Protein 6QP9 (pdb70)

Radius of gyration: 34.08 Å; Cα contacts (8 Å, |Δi|>4): 2367; chains: 2; bounding box: 97×100×78 Å

Organism: Drosophila melanogaster (NCBI:txid7227)

Solvent-accessible surface area: 50164 Å² total; per-residue (Å²): 112,40,121,76,52,36,117,47,95,38,24,174,38,19,36,14,13,37,18,56,55,58,150,134,51,55,27,6,34,8,2,1,25,26,18,3,8,44,3,14,27,122,83,15,77,56,113,99,115,27,69,55,102,17,59,128,105,11,44,135,166,18,118,87,181,68,195,27,160,122,26,11,52,0,15,4,32,3,8,13,88,40,103,94,59,121,51,39,6,0,0,1,5,5,38,114,8,66,4,7,18,31,95,142,77,105,110,52,67,141,74,0,89,5,12,0,1,22,52,37,128,79,14,29,24,26,17,78,23,114,92,14,31,0,0,0,0,16,20,45,119,90,17,81,8,15,2,6,58,6,96,110,4,52,12,55,102,137,26,55,71,8,8,48,61,12,25,4,33,4,4,76,42,70,60,85,27,0,18,4,10,2,20,2,24,4,48,55,44,81,140,45,25,122,13,26,28,1,11,0,3,37,4,4,9,118,5,118,1,4,33,150,216,45,171,86,53,15,14,12,14,0,6,0,45,4,33,1,7,58,63,59,141,99,43,20,83,6,23,25,0,48,5,13,10,52,61,16,125,10,176,172,56,106,123,77,36,66,14,14,7,3,0,1,4,6,19,94,54,22,19,35,0,0,0,0,0,0,2,7,32,66,44,4,42,96,7,10,146,28,50,10,54,48,36,73,44,162,134,64,83,144,105,90,11,68,117,94,90,44,30,135,34,149,34,5,41,61,81,154,59,10,103,80,28,61,50,107,11,4,111,29,6,63,58,20,7,13,5,60,116,39,0,62,12,69,73,56,40,3,6,3,48,61,44,57,31,127,23,50,1,18,36,11,7,10,10,49,48,46,106,15,52,51,57,131,59,79,12,1,1,0,0,0,0,58,38,0,39,9,1,20,0,6,19,14,112,35,98,81,128,73,52,117,18,47,48,22,62,12,50,55,74,30,36,19,85,149,94,52,28,0,80,33,5,53,9,13,129,143,81,34,28,3,4,0,0,2,26,34,37,10,7,3,12,38,9,14,40,7,70,107,52,162,110,126,55,37,46,36,14,26,72,33,54,3,18,24,3,0,68,23,145,170,32,54,133,24,50,16,17,82,83,52,205,95,146,129,168,80,187,39,64,22,26,42,64,89,75,73,184,62,53,37,148,111,38,126,77,59,28,150,37,99,40,29,167,37,18,38,16,16,35,17,47,65,47,158,135,53,50,20,4,26,5,0,1,21,39,16,11,4,50,2,20,35,129,85,11,82,55,100,105,114,31,71,66,101,21,61,135,83,6,44,139,170,19,127,78,188,68,178,32,160,113,25,12,50,0,15,4,37,4,5,14,74,43,111,95,57,124,48,43,10,0,0,3,10,5,36,117,8,57,5,4,25,26,99,146,86,93,118,55,67,145,90,0,98,8,15,0,0,26,45,43,119,71,13,30,24,27,19,77,22,115,87,17,30,0,0,0,0,14,22,44,122,91,17,81,7,17,4,2,60,6,97,105,5,58,13,53,101,135,27,58,82,9,8,46,62,12,28,3,34,4,5,73,44,77,60,82,29,0,20,3,10,1,22,2,23,3,47,50,42,73,137,49,26,120,12,30,28,3,13,0,1,34,2,2,12,124,6,123,2,4,32,146,215,25,171,87,54,10,12,10,10,1,6,0,45,5,35,2,6,59,61,64,145,96,41,20,83,8,23,25,0,46,5,12,10,51,60,16,124,9,169,180,55,103,110,82,36,64,11,14,8,2,0,1,5,5,21,96,54,21,22,31,0,0,0,0,0,0,3,8,34,58,43,5,39,102,7,8,139,28,47,10,54,46,49,70,43,178,131,60,86,133,104,88,11,72,114,96,92,43,33,128,40,132,28,6,40,60,73,162,53,8,105,81,34,59,47,106,14,4,108,29,5,66,68,25,9,14,6,57,117,41,0,66,10,76,70,56,36,2,5,3,52,63,46,57,29,124,21,56,1,16,38,10,7,10,11,49,44,50,106,15,52,52,57,131,62,77,18,1,2,2,0,0,0,55,45,0,39,14,2,16,0,6,20,12,120,40,110,102,123,65,64,125,13,56,44,19,61,13,47,59,75,34,36,22,82,145,84,47,26,0,85,36,5,44,10,18,163,129,39,30,4,4,0,0,3,28,29,37,10,19,2,10,42,12,14,39,7,76,107,54,175,103,125,59,37,47,42,23,36,67,29,60,1,19,22,6,4,72,20,145,170,36,66,133,21,48,20,16,80,82,56,207,93,148,127,168,78,190,41,68,23,28,35,68,83,74,74,185,61,55,36,144

Sequence (1009 aa):
GPEDVLKFVGNESVVDHFKLVTKDGNSLLIGARNTVFNLSIHDLVEQQRLVWTSPEDDTKMCLVKGKDEEACQNYIRIMVVPSPGRLFVCGTNSFRPMCNTYNYTLEATKNGQAVCPYDPRHNSTSVLADNELYSGTVADFSGSDPIIYREPLQTEQYDSLSLNAPNFVSSFTQGDFVYFFFRETAVEFINCGKAIYSRVARVCKWDKGGPHRFRNRWTSFLKSRLNCSIPGDYPFYFNEIQSASNLVEGQYGSMSSKLIYGVFNTPSNSIPGSAVCAFALQDIADTFEGQFKEQTGINSNWLPVNNAKVPDPRPGSCHNDSRALPDPTLNFIKTHSLMDENVPAFFSQPILVRTSTIYRFTQIAVDAQIKTPGGKTYDVIFVGTDHGKIIKSVNAESADSADKVTSVVIEEIDVLTKSEPIRNLEIVRDDGKLIIVTDSQVVAIQLHRCHNDKITSCSECVALQDPYCAWDKIAGKCRSHGAPRWLEENYFYQNVATGQHAACPGPEDVLKFVGNESVVDHFKLVTKDGNSLLIGARNTVFNLSIHDLVEQQRLVWTSPEDDTKMCLVKGKDEEACQNYIRIMVVPSPGRLFVCGTNSFRPMCNTYNYTLEATKNGQAVCPYDPRHNSTSVLADNELYSGTVADFSGSDPIIYREPLQTEQYDSLSLNAPNFVSSFTQGDFVYFFFRETAVEFINCGKAIYSRVARVCKWDKGGPHRFRNRWTSFLKSRLNCSIPGDYPFYFNEIQSASNLVEGQYGSMSSKLIYGVFNTPSNSIPGSAVCAFALQDIADTFEGQFKEQTGINSNWLPVNNAKVPDPRPGSCHNDSRALPDPTLNFIKTHSLMDENVPAFFSQPILVRTSTIYRFTQIAVDAQIKTPGGKTYDVIFVGTDHGKIIKSVNAESADSADKVTSVVIEEIDVLTKSEPIR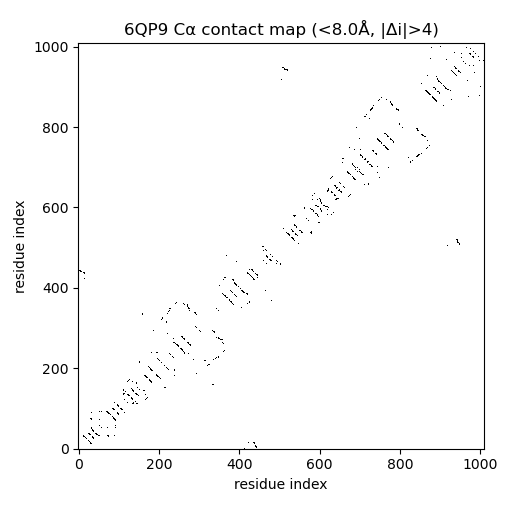NLEIVRDGKLIIVTDSQVVAIQLHRCHNDKITSCSECVALQDPYCAWDKIAGKCRSHGAPRWLEENYFYQNVATGQHAACP

Secondary structure (DSSP, 8-state):
----SEEE---SS-----EEEETTTTEEEEE-BSEEEEE-TTT--EEEEEE----HHHHHH---SSS-SSSSS-BEEEEE--TT---EEEE-TTT--EEEE------EEEE-TTTS-SS-SS--EEEE-SS-EEEEEE-SSS---EEEEBTTB---TT-TTT-SS----EEEESSSEEEEEEEEE-HHHHTT---EEEEEEEEES-----STTTTSS-SS-EEEEB--EE-SSS-EE--EEEEE---EE-SSTTS--EEEEEEEE--SSS---EEEEEEEHHHHHHHHHSPBPP---SSS--PSP-TTSS-SSPSS---S-STTS-STTHHHHTTT-BBSSPBPPGGGS-SEEE-SSS--EEEEEEE-----TTS----EEEEEETT-B-EEEEEE----TT---EEEE----B-S-SSSPEEEEEE----S-EEEEESS-EEEE-S--SSS---S-THHHHHHT-TT-EE-SSS--EE-SSS---SS-------SSS----S--/----SB-----SSS---EEEEETTTTEEEEE-BS-EEEE-TTT--EEEEE-----HHHHHH---TTT-SSSSS-BEEEEE--TT---EEEE-TTT--EEEE------EEEE-TTTS-SSSSS--EEEE-SS-EEEEEE-SSS---EEEEBTTB---TT-TTT-SS----EEEE-SSEEEEEEEEE-HHHHHH---EEEEEEEEES-----SSS-SSS-SS-EEEEB--EE-SSS-EE--EEEEE---B--SSTTS---EEEEEEE--SSS---EEEEEEEHHHHHHHHHSPBPP---SSS--PPP-TTTS-SSPSS---S-STTS-STTHHHHTTT-BBSSPBPPGGGS-SEEE-SSS--B---EEE-----TTS----EEEE-BTT-B-EEEEEE----SS---EEEEEE--B-S-SSSPEEEEEE-----EEEEESS-EEEE-S--SSS---S-HHHHHHH--TT-EE-SSS--EE-SSS---SS-------SSS----S--

Structure (mmCIF, N/CA/C/O backbone):
data_6QP9
#
_entry.id   6QP9
#
_cell.length_a   99.476
_cell.length_b   99.476
_cell.length_c   150.131
_cell.angle_alpha   90.00
_cell.angle_beta   90.00
_cell.angle_gamma   120.00
#
_symmetry.space_group_name_H-M   'P 32'
#
loop_
_entity.id
_entity.type
_entity.pdbx_description
1 polymer Semaphorin-1A
2 branched 2-acetamido-2-deoxy-beta-D-glucopyranose-(1-4)-2-acetamido-2-deoxy-beta-D-glucopyranose
3 non-polymer 2-acetamido-2-deoxy-beta-D-glucopyranose
#
loop_
_atom_site.group_PDB
_atom_site.id
_atom_site.type_symbol
_atom_site.label_atom_id
_atom_site.label_alt_id
_atom_site.label_comp_id
_atom_site.label_asym_id
_atom_site.label_entity_id
_atom_site.label_seq_id
_atom_site.pdbx_PDB_ins_code
_atom_site.Cartn_x
_atom_site.Cartn_y
_atom_site.Cartn_z
_atom_site.occupancy
_atom_site.B_iso_or_equiv
_atom_site.auth_seq_id
_atom_site.auth_comp_id
_atom_site.auth_asym_id
_atom_site.auth_atom_id
_atom_site.pdbx_PDB_model_num
ATOM 1 N N . GLY A 1 5 ? 137.438 -7.576 -16.006 1.00 119.88 80 GLY A N 1
ATOM 2 C CA . GLY A 1 5 ? 136.992 -6.482 -16.848 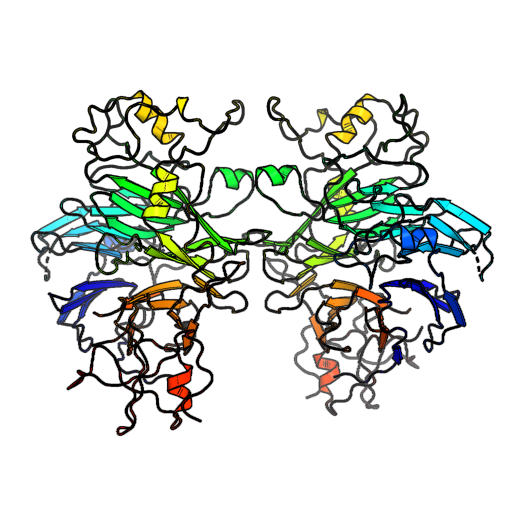1.00 116.96 80 GLY A CA 1
ATOM 3 C C . GLY A 1 5 ? 138.083 -5.474 -17.148 1.00 121.65 80 GLY A C 1
ATOM 4 O O . GLY A 1 5 ? 139.181 -5.847 -17.561 1.00 127.87 80 GLY A O 1
ATOM 5 N N . PRO A 1 6 ? 137.787 -4.193 -16.945 1.00 101.92 81 PRO A N 1
ATOM 6 C CA . PRO A 1 6 ? 138.768 -3.144 -17.222 1.00 104.19 81 PRO A CA 1
ATOM 7 C C . PRO A 1 6 ? 139.595 -2.794 -15.996 1.00 106.03 81 PRO A C 1
ATOM 8 O O . PRO A 1 6 ? 139.126 -2.828 -14.857 1.00 104.59 81 PRO A O 1
ATOM 12 N N . GLU A 1 7 ? 140.857 -2.458 -16.249 1.00 116.08 82 GLU A N 1
ATOM 13 C CA . GLU A 1 7 ? 141.740 -2.046 -15.168 1.00 120.24 82 GLU A CA 1
ATOM 14 C C . GLU A 1 7 ? 141.284 -0.703 -14.609 1.00 117.00 82 GLU A C 1
ATOM 15 O O . GLU A 1 7 ? 140.928 0.213 -15.356 1.00 115.09 82 GLU A O 1
ATOM 21 N N . ASP A 1 8 ? 141.295 -0.591 -13.283 1.00 130.33 83 ASP A N 1
ATOM 22 C CA . ASP A 1 8 ? 140.866 0.628 -12.601 1.00 127.62 83 ASP A CA 1
ATOM 23 C C . ASP A 1 8 ? 141.956 1.682 -12.748 1.00 133.50 83 ASP A C 1
ATOM 24 O O . ASP A 1 8 ? 142.977 1.639 -12.057 1.00 139.10 83 ASP A O 1
ATOM 29 N N . VAL A 1 9 ? 141.752 2.630 -13.666 1.00 131.38 84 VAL A N 1
ATOM 30 C CA . VAL A 1 9 ? 142.720 3.710 -13.830 1.00 136.99 84 VAL A CA 1
ATOM 31 C C . VAL A 1 9 ? 142.750 4.581 -12.580 1.00 137.13 84 VAL A C 1
ATOM 32 O O . VAL A 1 9 ? 143.810 4.801 -11.981 1.00 143.13 84 VAL A O 1
ATOM 36 N N . LEU A 1 10 ? 141.589 5.086 -12.167 1.00 111.12 85 LEU A N 1
ATOM 37 C CA . LEU A 1 10 ? 141.441 5.790 -10.900 1.00 110.55 85 LEU A CA 1
ATOM 38 C C . LEU A 1 10 ? 140.195 5.272 -10.201 1.00 103.72 85 LEU A C 1
ATOM 39 O O . LEU A 1 10 ? 139.111 5.272 -10.790 1.00 98.17 85 LEU A O 1
ATOM 44 N N . LYS A 1 11 ? 140.343 4.840 -8.953 1.00 104.13 86 LYS A N 1
ATOM 45 C CA . LYS A 1 11 ? 139.205 4.470 -8.128 1.00 98.31 86 LYS A CA 1
ATOM 46 C C . LYS A 1 11 ? 139.230 5.336 -6.876 1.00 99.15 86 LYS A C 1
ATOM 47 O O . LYS A 1 11 ? 140.299 5.716 -6.387 1.00 104.98 86 LYS A O 1
ATOM 53 N N . PHE A 1 12 ? 138.045 5.658 -6.365 1.00 93.06 87 PHE A N 1
ATOM 54 C CA . PHE A 1 12 ? 137.916 6.544 -5.208 1.00 93.49 87 PHE A CA 1
ATOM 55 C C . PHE A 1 12 ? 136.779 6.030 -4.332 1.00 88.32 87 PHE A C 1
ATOM 56 O O . PHE A 1 12 ? 135.607 6.317 -4.589 1.00 83.00 87 PHE A O 1
ATOM 64 N N . VAL A 1 13 ? 137.139 5.283 -3.288 1.00 102.70 88 VAL A N 1
ATOM 65 C CA . VAL A 1 13 ? 136.179 4.833 -2.287 1.00 98.81 88 VAL A CA 1
ATOM 66 C C . VAL A 1 13 ? 136.238 5.807 -1.114 1.00 100.53 88 VAL A C 1
ATOM 67 O O . VAL A 1 13 ? 136.948 5.592 -0.124 1.00 104.56 88 VAL A O 1
ATOM 71 N N . GLY A 1 14 ? 135.507 6.909 -1.244 1.00 102.06 89 GLY A N 1
ATOM 72 C CA . GLY A 1 14 ? 135.507 7.968 -0.258 1.00 103.77 89 GLY A CA 1
ATOM 73 C C . GLY A 1 14 ? 134.710 7.668 0.992 1.00 101.33 89 GLY A C 1
ATOM 74 O O . GLY A 1 14 ? 135.151 7.969 2.105 1.00 104.74 89 GLY A O 1
ATOM 75 N N . ASN A 1 15 ? 133.532 7.073 0.823 1.00 116.88 90 ASN A N 1
ATOM 76 C CA . ASN A 1 15 ? 132.586 6.920 1.915 1.00 114.17 90 ASN A CA 1
ATOM 77 C C . ASN A 1 15 ? 131.944 5.543 1.864 1.00 110.68 90 ASN A C 1
ATOM 78 O O . ASN A 1 15 ? 131.775 4.955 0.793 1.00 108.42 90 ASN A O 1
ATOM 83 N N . GLU A 1 16 ? 131.586 5.037 3.046 1.00 106.46 91 GLU A N 1
ATOM 84 C CA . GLU A 1 16 ? 130.935 3.737 3.144 1.00 103.54 91 GLU A CA 1
ATOM 85 C C . GLU A 1 16 ? 129.444 3.830 2.838 1.00 97.77 91 GLU A C 1
ATOM 86 O O . GLU A 1 16 ? 128.909 3.024 2.069 1.00 94.68 91 GLU A O 1
ATOM 92 N N . SER A 1 17 ? 128.756 4.808 3.433 1.00 96.65 92 SER A N 1
ATOM 93 C CA . SER A 1 17 ? 127.307 4.907 3.336 1.00 91.77 92 SER A CA 1
ATOM 94 C C . SER A 1 17 ? 126.807 6.289 2.939 1.00 90.45 92 SER A C 1
ATOM 95 O O . SER A 1 17 ? 125.589 6.497 2.892 1.00 86.77 92 SER A O 1
ATOM 98 N N . VAL A 1 18 ? 127.702 7.236 2.655 1.00 93.41 93 VAL A N 1
ATOM 99 C CA . VAL A 1 18 ? 127.282 8.606 2.373 1.00 92.90 93 VAL A CA 1
ATOM 100 C C . VAL A 1 18 ? 126.557 8.696 1.032 1.00 89.02 93 VAL A C 1
ATOM 101 O O . VAL A 1 18 ? 125.744 9.604 0.822 1.00 87.42 93 VAL A O 1
ATOM 105 N N . VAL A 1 19 ? 126.826 7.759 0.119 1.00 90.55 94 VAL A N 1
ATOM 106 C CA . VAL A 1 19 ? 126.168 7.626 -1.183 1.00 87.03 94 VAL A CA 1
ATOM 107 C C . VAL A 1 19 ? 126.100 8.970 -1.912 1.00 87.35 94 VAL A C 1
ATOM 108 O O . VAL A 1 19 ? 125.030 9.569 -2.066 1.00 84.63 94 VAL A O 1
ATOM 112 N N . ASP A 1 20 ? 127.257 9.451 -2.366 1.00 84.93 95 ASP A N 1
ATOM 113 C CA . ASP A 1 20 ? 127.316 10.697 -3.118 1.00 85.88 95 ASP A CA 1
ATOM 114 C C . ASP A 1 20 ? 126.458 10.612 -4.375 1.00 82.07 95 ASP A C 1
ATOM 115 O O . ASP A 1 20 ? 126.399 9.573 -5.038 1.00 80.30 95 ASP A O 1
ATOM 120 N N . HIS A 1 21 ? 125.789 11.718 -4.703 1.00 85.17 96 HIS A N 1
ATOM 121 C CA . HIS A 1 21 ? 124.942 11.754 -5.889 1.00 81.92 96 HIS A CA 1
ATOM 122 C C . HIS A 1 21 ? 125.162 13.022 -6.707 1.00 84.09 96 HIS A C 1
ATOM 123 O O . HIS A 1 21 ? 125.033 13.002 -7.934 1.00 83.02 96 HIS A O 1
ATOM 130 N N . PHE A 1 22 ? 125.488 14.127 -6.044 1.00 90.03 97 PHE A N 1
ATOM 131 C CA . PHE A 1 22 ? 125.614 15.420 -6.699 1.00 92.47 97 PHE A CA 1
ATOM 132 C C . PHE A 1 22 ? 127.079 15.714 -7.001 1.00 97.30 97 PHE A C 1
ATOM 133 O O . PHE A 1 22 ? 127.981 15.213 -6.325 1.00 99.57 97 PHE A O 1
ATOM 141 N N . LYS A 1 23 ? 127.309 16.527 -8.031 1.00 88.61 98 LYS A N 1
ATOM 142 C CA . LYS A 1 23 ? 128.664 16.891 -8.421 1.00 93.63 98 LYS A CA 1
ATOM 143 C C . LYS A 1 23 ? 128.629 18.151 -9.274 1.00 95.99 98 LYS A C 1
ATOM 144 O O . LYS A 1 23 ? 127.657 18.404 -9.990 1.00 93.17 98 LYS A O 1
ATOM 150 N N . LEU A 1 24 ? 129.703 18.936 -9.186 1.00 90.61 99 LEU A N 1
ATOM 151 C CA . LEU A 1 24 ? 129.867 20.132 -10.003 1.00 92.10 99 LEU A CA 1
ATOM 152 C C . LEU A 1 24 ? 131.283 20.181 -10.553 1.00 94.78 99 LEU A C 1
ATOM 153 O O . LEU A 1 24 ? 132.250 20.106 -9.789 1.00 96.75 99 LEU A O 1
ATOM 158 N N . VAL A 1 25 ? 131.399 20.320 -11.870 1.00 107.96 100 VAL A N 1
ATOM 159 C CA . VAL A 1 25 ? 132.685 20.382 -12.557 1.00 113.06 100 VAL A CA 1
ATOM 160 C C . VAL A 1 25 ? 132.876 21.796 -13.085 1.00 117.54 100 VAL A C 1
ATOM 161 O O . VAL A 1 25 ? 132.078 22.275 -13.901 1.00 115.80 100 VAL A O 1
ATOM 165 N N . THR A 1 26 ? 133.930 22.465 -12.623 1.00 110.82 101 THR A N 1
ATOM 166 C CA . THR A 1 26 ? 134.342 23.761 -13.155 1.00 116.24 101 THR A CA 1
ATOM 167 C C . THR A 1 26 ? 135.757 23.608 -13.700 1.00 121.89 101 THR A C 1
ATOM 168 O O . THR A 1 26 ? 136.705 23.396 -12.937 1.00 125.39 101 THR A O 1
ATOM 172 N N . LYS A 1 27 ? 135.897 23.705 -15.024 1.00 127.64 102 LYS A N 1
ATOM 173 C CA . LYS A 1 27 ? 137.190 23.465 -15.654 1.00 132.94 102 LYS A CA 1
ATOM 174 C C . LYS A 1 27 ? 138.146 24.639 -15.486 1.00 140.81 102 LYS A C 1
ATOM 175 O O . LYS A 1 27 ? 139.362 24.431 -15.409 1.00 146.01 102 LYS A O 1
ATOM 181 N N . ASP A 1 28 ? 137.628 25.868 -15.429 1.00 136.45 103 ASP A N 1
ATOM 182 C CA . ASP A 1 28 ? 138.498 27.019 -15.210 1.00 144.22 103 ASP A CA 1
ATOM 183 C C . ASP A 1 28 ? 139.073 27.002 -13.799 1.00 146.63 103 ASP A C 1
ATOM 184 O O . ASP A 1 28 ? 140.275 27.216 -13.604 1.00 153.21 103 ASP A O 1
ATOM 189 N N . GLY A 1 29 ? 138.226 26.749 -12.799 1.00 129.11 104 GLY A N 1
ATOM 190 C CA . GLY A 1 29 ? 138.718 26.552 -11.447 1.00 134.23 104 GLY A CA 1
ATOM 191 C C . GLY A 1 29 ? 139.433 25.233 -11.248 1.00 133.44 104 GLY A C 1
ATOM 192 O O . GLY A 1 29 ? 140.216 25.101 -10.301 1.00 136.97 104 GLY A O 1
ATOM 193 N N . ASN A 1 30 ? 139.180 24.257 -12.124 1.00 137.57 105 ASN A N 1
ATOM 194 C CA . ASN A 1 30 ? 139.833 22.948 -12.097 1.00 136.96 105 ASN A CA 1
ATOM 195 C C . ASN A 1 30 ? 139.624 22.259 -10.746 1.00 134.06 105 ASN A C 1
ATOM 196 O O . ASN A 1 30 ? 140.569 21.878 -10.053 1.00 137.79 105 ASN A O 1
ATOM 201 N N . SER A 1 31 ? 138.353 22.110 -10.380 1.00 127.23 106 SER A N 1
ATOM 202 C CA . SER A 1 31 ? 137.985 21.452 -9.136 1.00 124.00 106 SER A CA 1
ATOM 203 C C . SER A 1 31 ? 136.611 20.818 -9.293 1.00 116.05 106 SER A C 1
ATOM 204 O O . SER A 1 31 ? 135.753 21.331 -10.017 1.00 113.45 106 SER A O 1
ATOM 207 N N . LEU A 1 32 ? 136.414 19.695 -8.607 1.00 124.26 107 LEU A N 1
ATOM 208 C CA . LEU A 1 32 ? 135.176 18.924 -8.671 1.00 117.00 107 LEU A CA 1
ATOM 209 C C . LEU A 1 32 ? 134.524 18.927 -7.295 1.00 114.78 107 LEU A C 1
ATOM 210 O O . LEU A 1 32 ? 135.020 18.282 -6.365 1.00 115.86 107 LEU A O 1
ATOM 215 N N . LEU A 1 33 ? 133.416 19.654 -7.165 1.00 119.33 108 LEU A N 1
ATOM 216 C CA . LEU A 1 33 ? 132.656 19.698 -5.918 1.00 117.10 108 LEU A CA 1
ATOM 217 C C . LEU A 1 33 ? 131.579 18.623 -5.995 1.00 110.37 108 LEU A C 1
ATOM 218 O O . LEU A 1 33 ? 130.509 18.838 -6.571 1.00 106.63 108 LEU A O 1
ATOM 223 N N . ILE A 1 34 ? 131.860 17.464 -5.411 1.00 100.29 109 ILE A N 1
ATOM 224 C CA . ILE A 1 34 ? 130.942 16.330 -5.440 1.00 94.46 109 ILE A CA 1
ATOM 225 C C . ILE A 1 34 ? 130.019 16.401 -4.228 1.00 92.18 109 ILE A C 1
ATOM 226 O O . ILE A 1 34 ? 130.473 16.336 -3.080 1.00 94.62 109 ILE A O 1
ATOM 231 N N . GLY A 1 35 ? 128.720 16.550 -4.483 1.00 105.30 110 GLY A N 1
ATOM 232 C CA . GLY A 1 35 ? 127.759 16.579 -3.403 1.00 103.13 110 GLY A CA 1
ATOM 233 C C . GLY A 1 35 ? 127.579 15.214 -2.769 1.00 100.35 110 GLY A C 1
ATOM 234 O O . GLY A 1 35 ? 127.829 14.172 -3.375 1.00 98.60 110 GLY A O 1
ATOM 235 N N . ALA A 1 36 ? 127.129 15.223 -1.518 1.00 84.89 111 ALA A N 1
ATOM 236 C CA . ALA A 1 36 ? 127.099 14.003 -0.724 1.00 84.18 111 ALA A CA 1
ATOM 237 C C . ALA A 1 36 ? 126.137 14.189 0.441 1.00 83.42 111 ALA A C 1
ATOM 238 O O . ALA A 1 36 ? 125.698 15.302 0.739 1.00 83.91 111 ALA A O 1
ATOM 240 N N . ARG A 1 37 ? 125.810 13.075 1.095 1.00 83.33 112 ARG A N 1
ATOM 241 C CA . ARG A 1 37 ? 124.950 13.098 2.272 1.00 83.47 112 ARG A CA 1
ATOM 242 C C . ARG A 1 37 ? 125.786 13.401 3.509 1.00 87.78 112 ARG A C 1
ATOM 243 O O . ARG A 1 37 ? 126.702 12.644 3.849 1.00 89.01 112 ARG A O 1
ATOM 251 N N . ASN A 1 38 ? 125.474 14.513 4.173 1.00 73.47 113 ASN A N 1
ATOM 252 C CA . ASN A 1 38 ? 126.092 14.944 5.423 1.00 77.79 113 ASN A CA 1
ATOM 253 C C . ASN A 1 38 ? 127.560 15.319 5.250 1.00 81.53 113 ASN A C 1
ATOM 254 O O . ASN A 1 38 ? 128.263 15.507 6.251 1.00 85.74 113 ASN A O 1
ATOM 259 N N . THR A 1 39 ? 128.038 15.461 4.014 1.00 88.13 114 THR A N 1
ATOM 260 C CA . THR A 1 39 ? 129.439 15.769 3.755 1.00 92.87 114 THR A CA 1
ATOM 261 C C . THR A 1 39 ? 129.562 16.446 2.397 1.00 92.78 114 THR A C 1
ATOM 262 O O . THR A 1 39 ? 128.654 16.379 1.564 1.00 88.54 114 THR A O 1
ATOM 266 N N . VAL A 1 40 ? 130.707 17.095 2.186 1.00 95.84 115 VAL A N 1
ATOM 267 C CA . VAL A 1 40 ? 131.033 17.740 0.916 1.00 96.82 115 VAL A CA 1
ATOM 268 C C . VAL A 1 40 ? 132.537 17.644 0.697 1.00 101.85 115 VAL A C 1
ATOM 269 O O . VAL A 1 40 ? 133.327 17.840 1.625 1.00 106.49 115 VAL A O 1
ATOM 273 N N . PHE A 1 41 ? 132.930 17.337 -0.539 1.00 108.84 116 PHE A N 1
ATOM 274 C CA . PHE A 1 41 ? 134.326 17.147 -0.905 1.00 113.59 116 PHE A CA 1
ATOM 275 C C . PHE A 1 41 ? 134.705 18.062 -2.064 1.00 116.05 116 PHE A C 1
ATOM 276 O O . PHE A 1 41 ? 133.902 18.297 -2.972 1.00 112.52 116 PHE A O 1
ATOM 284 N N . ASN A 1 42 ? 135.936 18.574 -2.024 1.00 119.24 117 ASN A N 1
ATOM 285 C CA . ASN A 1 42 ? 136.530 19.361 -3.104 1.00 122.77 117 ASN A CA 1
ATOM 286 C C . ASN A 1 42 ? 137.789 18.635 -3.554 1.00 126.39 117 ASN A C 1
ATOM 287 O O . ASN A 1 42 ? 138.783 18.605 -2.824 1.00 131.56 117 ASN A O 1
ATOM 292 N N . LEU A 1 43 ? 137.756 18.076 -4.758 1.00 115.51 118 LEU A N 1
ATOM 293 C CA . LEU A 1 43 ? 138.862 17.294 -5.285 1.00 118.89 118 LEU A CA 1
ATOM 294 C C . LEU A 1 43 ? 139.499 18.020 -6.462 1.00 122.89 118 LEU A C 1
ATOM 295 O O . LEU A 1 43 ? 138.994 19.034 -6.952 1.00 122.32 118 LEU A O 1
ATOM 300 N N . SER A 1 44 ? 140.625 17.479 -6.911 1.00 116.98 119 SER A N 1
ATOM 301 C CA . SER A 1 44 ? 141.271 17.915 -8.138 1.00 120.82 119 SER A CA 1
ATOM 302 C C . SER A 1 44 ? 140.870 16.984 -9.273 1.00 116.69 119 SER A C 1
ATOM 303 O O . SER A 1 44 ? 140.841 15.762 -9.105 1.00 114.39 119 SER A O 1
ATOM 306 N N . ILE A 1 45 ? 140.560 17.571 -10.431 1.00 124.72 120 ILE A N 1
ATOM 307 C CA . ILE A 1 45 ? 140.119 16.775 -11.568 1.00 120.91 120 ILE A CA 1
ATOM 308 C C . ILE A 1 45 ? 141.248 15.910 -12.114 1.00 125.27 120 ILE A C 1
ATOM 309 O O . ILE A 1 45 ? 140.991 14.932 -12.825 1.00 122.36 120 ILE A O 1
ATOM 314 N N . HIS A 1 46 ? 142.499 16.234 -11.782 1.00 111.53 121 HIS A N 1
ATOM 315 C CA . HIS A 1 46 ? 143.630 15.500 -12.338 1.00 116.59 121 HIS A CA 1
ATOM 316 C C . HIS A 1 46 ? 143.777 14.128 -11.690 1.00 115.13 121 HIS A C 1
ATOM 317 O O . HIS A 1 46 ? 143.857 13.109 -12.385 1.00 114.20 121 HIS A O 1
ATOM 324 N N . ASP A 1 47 ? 143.813 14.079 -10.355 1.00 114.54 122 ASP A N 1
ATOM 325 C CA . ASP A 1 47 ? 144.119 12.841 -9.648 1.00 114.54 122 ASP A CA 1
ATOM 326 C C . ASP A 1 47 ? 143.162 12.538 -8.500 1.00 108.88 122 ASP A C 1
ATOM 327 O O . ASP A 1 47 ? 143.460 11.656 -7.685 1.00 109.57 122 ASP A O 1
ATOM 332 N N . LEU A 1 48 ? 142.026 13.235 -8.414 1.00 122.97 123 LEU A N 1
ATOM 333 C CA . LEU A 1 48 ? 141.018 12.989 -7.379 1.00 117.53 123 LEU A CA 1
ATOM 334 C C . LEU A 1 48 ? 141.614 13.114 -5.977 1.00 121.38 123 LEU A C 1
ATOM 335 O O . LEU A 1 48 ? 141.506 12.210 -5.146 1.00 119.96 123 LEU A O 1
ATOM 340 N N . VAL A 1 49 ? 142.248 14.254 -5.715 1.00 120.78 124 VAL A N 1
ATOM 341 C CA . VAL A 1 49 ? 142.839 14.555 -4.415 1.00 125.11 124 VAL A CA 1
ATOM 342 C C . VAL A 1 49 ? 142.004 15.644 -3.761 1.00 122.79 124 VAL A C 1
ATOM 343 O O . VAL A 1 49 ? 141.849 16.738 -4.320 1.00 123.63 124 VAL A O 1
ATOM 347 N N . GLU A 1 50 ? 141.475 15.350 -2.576 1.00 136.51 125 GLU A N 1
ATOM 348 C CA . GLU A 1 50 ? 140.580 16.279 -1.897 1.00 134.03 125 GLU A CA 1
ATOM 349 C C . GLU A 1 50 ? 141.355 17.500 -1.416 1.00 140.71 125 GLU A C 1
ATOM 350 O O . GLU A 1 50 ? 142.345 17.372 -0.688 1.00 146.26 125 GLU A O 1
ATOM 356 N N . GLN A 1 51 ? 140.904 18.687 -1.829 1.00 140.62 126 GLN A N 1
ATOM 357 C CA . GLN A 1 51 ? 141.550 19.923 -1.401 1.00 147.16 126 GLN A CA 1
ATOM 358 C C . GLN A 1 51 ? 141.055 20.354 -0.026 1.00 147.04 126 GLN A C 1
ATOM 359 O O . GLN A 1 51 ? 141.856 20.602 0.883 1.00 152.66 126 GLN A O 1
ATOM 365 N N . GLN A 1 52 ? 139.738 20.445 0.142 1.00 151.70 127 GLN A N 1
ATOM 366 C CA . GLN A 1 52 ? 139.124 20.760 1.422 1.00 151.02 127 GLN A CA 1
ATOM 367 C C . GLN A 1 52 ? 137.838 19.958 1.551 1.00 143.23 127 GLN A C 1
ATOM 368 O O . GLN A 1 52 ? 137.287 19.468 0.563 1.00 138.42 127 GLN A O 1
ATOM 374 N N . ARG A 1 53 ? 137.363 19.830 2.787 1.00 137.48 128 ARG A N 1
ATOM 375 C CA . ARG A 1 53 ? 136.166 19.058 3.086 1.00 130.80 128 ARG A CA 1
ATOM 376 C C . ARG A 1 53 ? 135.262 19.869 3.998 1.00 130.22 128 ARG A C 1
ATOM 377 O O . ARG A 1 53 ? 135.699 20.336 5.055 1.00 134.79 128 ARG A O 1
ATOM 385 N N . LEU A 1 54 ? 134.007 20.035 3.590 1.00 116.21 129 LEU A N 1
ATOM 386 C CA . LEU A 1 54 ? 132.990 20.682 4.411 1.00 115.12 129 LEU A CA 1
ATOM 387 C C . LEU A 1 54 ? 132.058 19.603 4.944 1.00 109.73 129 LEU A C 1
ATOM 388 O O . LEU A 1 54 ? 131.328 18.969 4.175 1.00 104.36 129 LEU A O 1
ATOM 393 N N . VAL A 1 55 ? 132.083 19.397 6.257 1.00 90.94 130 VAL A N 1
ATOM 394 C CA . VAL A 1 55 ? 131.234 18.417 6.922 1.00 88.72 130 VAL A CA 1
ATOM 395 C C . VAL A 1 55 ? 130.210 19.184 7.743 1.00 88.37 130 VAL A C 1
ATOM 396 O O . VAL A 1 55 ? 130.575 19.989 8.608 1.00 90.72 130 VAL A O 1
ATOM 400 N N . TRP A 1 56 ? 128.932 18.934 7.477 1.00 93.74 131 TRP A N 1
ATOM 401 C CA . TRP A 1 56 ? 127.837 19.663 8.108 1.00 93.37 131 TRP A CA 1
ATOM 402 C C . TRP A 1 56 ? 127.016 18.674 8.922 1.00 90.31 131 TRP A C 1
ATOM 403 O O . TRP A 1 56 ? 126.240 17.895 8.360 1.00 85.87 131 TRP A O 1
ATOM 414 N N . THR A 1 57 ? 127.176 18.716 10.242 1.00 89.78 132 THR A N 1
ATOM 415 C CA . THR A 1 57 ? 126.487 17.798 11.141 1.00 87.54 132 THR A CA 1
ATOM 416 C C . THR A 1 57 ? 125.150 18.422 11.520 1.00 82.98 132 THR A C 1
ATOM 417 O O . THR A 1 57 ? 125.111 19.444 12.214 1.00 87.02 132 THR A O 1
ATOM 421 N N . SER A 1 58 ? 124.059 17.824 11.031 1.00 95.16 133 SER A N 1
ATOM 422 C CA . SER A 1 58 ? 122.692 18.239 11.321 1.00 94.65 133 SER A CA 1
ATOM 423 C C . SER A 1 58 ? 122.523 18.509 12.810 1.00 98.40 133 SER A C 1
ATOM 424 O O . SER A 1 58 ? 122.954 17.696 13.639 1.00 99.13 133 SER A O 1
ATOM 427 N N . PRO A 1 59 ? 121.924 19.639 13.187 1.00 109.52 134 PRO A N 1
ATOM 428 C CA . PRO A 1 59 ? 121.811 19.980 14.608 1.00 83.10 134 PRO A CA 1
ATOM 429 C C . PRO A 1 59 ? 121.042 18.925 15.387 1.00 81.81 134 PRO A C 1
ATOM 430 O O . PRO A 1 59 ? 120.292 18.119 14.831 1.00 106.60 134 PRO A O 1
ATOM 434 N N . GLU A 1 60 ? 121.240 18.944 16.707 1.00 107.83 135 GLU A N 1
ATOM 435 C CA . GLU A 1 60 ? 120.609 17.945 17.563 1.00 107.11 135 GLU A CA 1
ATOM 436 C C . GLU A 1 60 ? 119.095 18.107 17.577 1.00 105.81 135 GLU A C 1
ATOM 437 O O . GLU A 1 60 ? 118.360 17.114 17.556 1.00 102.89 135 GLU A O 1
ATOM 443 N N . ASP A 1 61 ? 118.610 19.350 17.605 1.00 113.91 136 ASP A N 1
ATOM 444 C CA . ASP A 1 61 ? 117.170 19.578 17.600 1.00 112.94 136 ASP A CA 1
ATOM 445 C C . ASP A 1 61 ? 116.531 19.117 16.296 1.00 108.02 136 ASP A C 1
ATOM 446 O O . ASP A 1 61 ? 115.376 18.679 16.296 1.00 106.09 136 ASP A O 1
ATOM 451 N N . ASP A 1 62 ? 117.261 19.201 15.182 1.00 105.66 137 ASP A N 1
ATOM 452 C CA . ASP A 1 62 ? 116.708 18.769 13.903 1.00 101.13 137 ASP A CA 1
ATOM 453 C C . ASP A 1 62 ? 116.628 17.249 13.817 1.00 97.86 137 ASP A C 1
ATOM 454 O O . ASP A 1 62 ? 115.615 16.700 13.366 1.00 94.93 137 ASP A O 1
ATOM 459 N N . THR A 1 63 ? 117.686 16.551 14.239 1.00 102.26 138 THR A N 1
ATOM 460 C CA . THR A 1 63 ? 117.685 15.093 14.167 1.00 99.21 138 THR A CA 1
ATOM 461 C C . THR A 1 63 ? 116.734 14.477 15.185 1.00 99.68 138 THR A C 1
ATOM 462 O O . THR A 1 63 ? 116.177 13.401 14.938 1.00 96.60 138 THR A O 1
ATOM 466 N N . LYS A 1 64 ? 116.535 15.137 16.329 1.00 101.86 139 LYS A N 1
ATOM 467 C CA . LYS A 1 64 ? 115.669 14.581 17.363 1.00 102.68 139 LYS A CA 1
ATOM 468 C C . LYS A 1 64 ? 114.203 14.614 16.958 1.00 100.73 139 LYS A C 1
ATOM 469 O O . LYS A 1 64 ? 113.409 13.808 17.455 1.00 99.97 139 LYS A O 1
ATOM 475 N N . MET A 1 65 ? 113.822 15.535 16.072 1.00 105.07 140 MET A N 1
ATOM 476 C CA . MET A 1 65 ? 112.436 15.593 15.623 1.00 103.12 140 MET A CA 1
ATOM 477 C C . MET A 1 65 ? 112.088 14.427 14.707 1.00 98.66 140 MET A C 1
ATOM 478 O O . MET A 1 65 ? 110.917 14.039 14.618 1.00 97.01 140 MET A O 1
ATOM 483 N N . CYS A 1 66 ? 113.078 13.859 14.024 1.00 99.26 141 CYS A N 1
ATOM 484 C CA . CYS A 1 66 ? 112.854 12.755 13.092 1.00 94.58 141 CYS A CA 1
ATOM 485 C C . CYS A 1 66 ? 113.041 11.445 13.845 1.00 94.34 141 CYS A C 1
ATOM 486 O O . CYS A 1 66 ? 114.170 11.012 14.091 1.00 95.33 141 CYS A O 1
ATOM 489 N N . LEU A 1 67 ? 111.930 10.804 14.211 1.00 100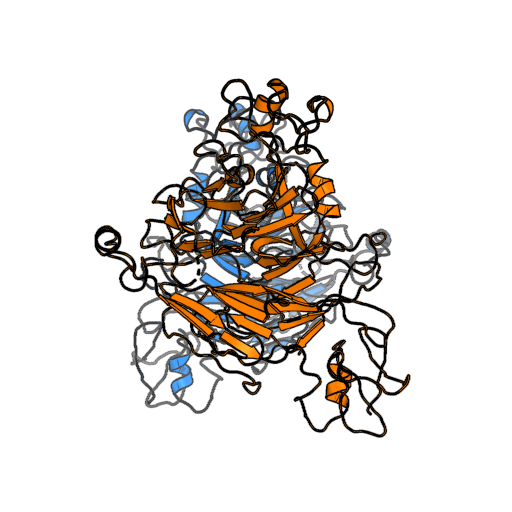.95 142 LEU A N 1
ATOM 490 C CA . LEU A 1 67 ? 111.967 9.524 14.909 1.00 99.93 142 LEU A CA 1
ATOM 491 C C . LEU A 1 67 ? 110.924 8.580 14.308 1.00 96.15 142 LEU A C 1
ATOM 492 O O . LEU A 1 67 ? 110.046 8.055 14.987 1.00 96.28 142 LEU A O 1
ATOM 497 N N . VAL A 1 68 ? 111.023 8.353 13.003 1.00 102.23 143 VAL A N 1
ATOM 498 C CA . VAL A 1 68 ? 110.179 7.382 12.314 1.00 98.32 143 VAL A CA 1
ATOM 499 C C . VAL A 1 68 ? 110.852 6.016 12.395 1.00 96.02 143 VAL A C 1
ATOM 500 O O . VAL A 1 68 ? 111.965 5.831 11.892 1.00 94.96 143 VAL A O 1
ATOM 504 N N . LYS A 1 69 ? 110.175 5.056 13.024 1.00 99.09 144 LYS A N 1
ATOM 505 C CA . LYS A 1 69 ? 110.782 3.760 13.307 1.00 97.68 144 LYS A CA 1
ATOM 506 C C . LYS A 1 69 ? 110.991 2.905 12.063 1.00 93.28 144 LYS A C 1
ATOM 507 O O . LYS A 1 69 ? 111.694 1.892 12.146 1.00 92.20 144 LYS A O 1
ATOM 513 N N . GLY A 1 70 ? 110.405 3.274 10.926 1.00 95.55 145 GLY A N 1
ATOM 514 C CA . GLY A 1 70 ? 110.506 2.467 9.724 1.00 91.40 145 GLY A CA 1
ATOM 515 C C . GLY A 1 70 ? 111.892 2.376 9.114 1.00 90.40 145 GLY A C 1
ATOM 516 O O . GLY A 1 70 ? 112.503 1.303 9.118 1.00 89.04 145 GLY A O 1
ATOM 517 N N . LYS A 1 71 ? 112.407 3.495 8.604 1.00 101.55 146 LYS A N 1
ATOM 518 C CA . LYS A 1 71 ? 113.696 3.507 7.917 1.00 100.72 146 LYS A CA 1
ATOM 519 C C . LYS A 1 71 ? 114.340 4.889 7.975 1.00 103.75 146 LYS A C 1
ATOM 520 O O . LYS A 1 71 ? 114.409 5.583 6.956 1.00 103.00 146 LYS A O 1
ATOM 526 N N . ASP A 1 72 ? 114.826 5.293 9.153 1.00 81.28 147 ASP A N 1
ATOM 527 C CA . ASP A 1 72 ? 115.419 6.615 9.342 1.00 83.64 147 ASP A CA 1
ATOM 528 C C . ASP A 1 72 ? 116.813 6.606 9.959 1.00 86.91 147 ASP A C 1
ATOM 529 O O . ASP A 1 72 ? 117.546 7.579 9.763 1.00 88.64 147 ASP A O 1
ATOM 534 N N . GLU A 1 73 ? 117.194 5.572 10.713 1.00 96.65 148 GLU A N 1
ATOM 535 C CA . GLU A 1 73 ? 118.472 5.607 11.419 1.00 99.50 148 GLU A CA 1
ATOM 536 C C . GLU A 1 73 ? 119.642 5.724 10.451 1.00 98.70 148 GLU A C 1
ATOM 537 O O . GLU A 1 73 ? 120.608 6.449 10.720 1.00 101.68 148 GLU A O 1
ATOM 543 N N . GLU A 1 74 ? 119.575 5.022 9.320 1.00 100.59 149 GLU A N 1
ATOM 544 C CA . GLU A 1 74 ? 120.604 5.174 8.300 1.00 99.92 149 GLU A CA 1
ATOM 545 C C . GLU A 1 74 ? 120.397 6.440 7.479 1.00 100.07 149 GLU A C 1
ATOM 546 O O . GLU A 1 74 ? 121.365 7.004 6.955 1.00 101.25 149 GLU A O 1
ATOM 552 N N . ALA A 1 75 ? 119.153 6.903 7.367 1.00 78.71 150 ALA A N 1
ATOM 553 C CA . ALA A 1 75 ? 118.828 8.076 6.567 1.00 77.90 150 ALA A CA 1
ATOM 554 C C . ALA A 1 75 ? 118.462 9.256 7.457 1.00 80.42 150 ALA A C 1
ATOM 555 O O . ALA A 1 75 ? 119.056 9.443 8.525 1.00 83.84 150 ALA A O 1
ATOM 557 N N . CYS A 1 76 ? 117.486 10.044 7.015 1.00 69.13 151 CYS A N 1
ATOM 558 C CA . CYS A 1 76 ? 116.992 11.233 7.712 1.00 72.77 151 CYS A CA 1
ATOM 559 C C . CYS A 1 76 ? 118.133 12.049 8.319 1.00 76.41 151 CYS A C 1
ATOM 560 O O . CYS A 1 76 ? 118.204 12.286 9.525 1.00 79.54 151 CYS A O 1
ATOM 563 N N . GLN A 1 77 ? 119.040 12.476 7.444 1.00 69.45 152 GLN A N 1
ATOM 564 C CA . GLN A 1 77 ? 120.140 13.337 7.855 1.00 73.84 152 GLN A CA 1
ATOM 565 C C . GLN A 1 77 ? 120.288 14.491 6.875 1.00 74.45 152 GLN A C 1
ATOM 566 O O . GLN A 1 77 ? 119.306 14.910 6.254 1.00 72.29 152 GLN A O 1
ATOM 572 N N . ASN A 1 78 ? 121.501 15.013 6.728 1.00 68.36 153 ASN A N 1
ATOM 573 C CA . ASN A 1 78 ? 121.748 16.155 5.855 1.00 69.72 153 ASN A CA 1
ATOM 574 C C . ASN A 1 78 ? 122.105 15.638 4.467 1.00 67.06 153 ASN A C 1
ATOM 575 O O . ASN A 1 78 ? 123.209 15.130 4.252 1.00 78.29 153 ASN A O 1
ATOM 580 N N . TYR A 1 79 ? 121.176 15.759 3.527 1.00 75.92 154 TYR A N 1
ATOM 581 C CA . TYR A 1 79 ? 121.400 15.344 2.144 1.00 73.45 154 TYR A CA 1
ATOM 582 C C . TYR A 1 79 ? 121.570 16.616 1.319 1.00 75.37 154 TYR A C 1
ATOM 583 O O . TYR A 1 79 ? 120.594 17.217 0.867 1.00 74.03 154 TYR A O 1
ATOM 592 N N . ILE A 1 80 ? 122.822 17.022 1.126 1.00 76.66 155 ILE A N 1
ATOM 593 C CA . ILE A 1 80 ? 123.120 18.206 0.328 1.00 78.50 155 ILE A CA 1
ATOM 594 C C . ILE A 1 80 ? 122.841 17.870 -1.134 1.00 75.09 155 ILE A C 1
ATOM 595 O O . ILE A 1 80 ? 123.562 17.082 -1.751 1.00 73.76 155 ILE A O 1
ATOM 600 N N . ARG A 1 81 ? 121.791 18.470 -1.688 1.00 83.78 156 ARG A N 1
ATOM 601 C CA . ARG A 1 81 ? 121.291 18.139 -3.016 1.00 80.40 156 ARG A CA 1
ATOM 602 C C . ARG A 1 81 ? 121.576 19.202 -4.064 1.00 81.83 156 ARG A C 1
ATOM 603 O O . ARG A 1 81 ? 121.894 18.860 -5.205 1.00 80.30 156 ARG A O 1
ATOM 611 N N . ILE A 1 82 ? 121.474 20.481 -3.716 1.00 80.74 157 ILE A N 1
ATOM 612 C CA . ILE A 1 82 ? 121.633 21.558 -4.684 1.00 82.35 157 ILE A CA 1
ATOM 613 C C . ILE A 1 82 ? 122.850 22.394 -4.313 1.00 87.28 157 ILE A C 1
ATOM 614 O O . ILE A 1 82 ? 123.188 22.559 -3.136 1.00 89.67 157 ILE A O 1
ATOM 619 N N . MET A 1 83 ? 123.513 22.920 -5.343 1.00 95.48 158 MET A N 1
ATOM 620 C CA . MET A 1 83 ? 124.676 23.784 -5.179 1.00 101.22 158 MET A CA 1
ATOM 621 C C . MET A 1 83 ? 124.989 24.508 -6.482 1.00 103.39 158 MET A C 1
ATOM 622 O O . MET A 1 83 ? 125.069 23.881 -7.543 1.00 101.03 158 MET A O 1
ATOM 627 N N . VAL A 1 84 ? 125.156 25.830 -6.413 1.00 109.41 159 VAL A N 1
ATOM 628 C CA . VAL A 1 84 ? 125.522 26.649 -7.562 1.00 112.48 159 VAL A CA 1
ATOM 629 C C . VAL A 1 84 ? 126.563 27.669 -7.117 1.00 119.26 159 VAL A C 1
ATOM 630 O O . VAL A 1 84 ? 126.790 27.882 -5.925 1.00 121.45 159 VAL A O 1
ATOM 634 N N . VAL A 1 85 ? 127.192 28.308 -8.098 1.00 110.99 160 VAL A N 1
ATOM 635 C CA . VAL A 1 85 ? 128.161 29.369 -7.836 1.00 118.00 160 VAL A CA 1
ATOM 636 C C . VAL A 1 85 ? 127.505 30.710 -8.150 1.00 120.96 160 VAL A C 1
ATOM 637 O O . VAL A 1 85 ? 127.355 31.070 -9.327 1.00 121.42 160 VAL A O 1
ATOM 641 N N . PRO A 1 86 ? 127.087 31.469 -7.140 1.00 119.64 161 PRO A N 1
ATOM 642 C CA . PRO A 1 86 ? 126.446 32.764 -7.400 1.00 122.94 161 PRO A CA 1
ATOM 643 C C . PRO A 1 86 ? 127.411 33.753 -8.036 1.00 129.59 161 PRO A C 1
ATOM 644 O O . PRO A 1 86 ? 128.624 33.543 -8.107 1.00 132.40 161 PRO A O 1
ATOM 648 N N . SER A 1 87 ? 126.836 34.859 -8.509 1.00 142.84 162 SER A N 1
ATOM 649 C CA . SER A 1 87 ? 127.641 35.895 -9.149 1.00 149.60 162 SER A CA 1
ATOM 650 C C . SER A 1 87 ? 128.662 36.550 -8.220 1.00 156.19 162 SER A C 1
ATOM 651 O O . SER A 1 87 ? 129.770 36.855 -8.697 1.00 160.96 162 SER A O 1
ATOM 654 N N . PRO A 1 88 ? 128.388 36.802 -6.932 1.00 157.46 163 PRO A N 1
ATOM 655 C CA . PRO A 1 88 ? 129.445 37.353 -6.065 1.00 163.93 163 PRO A CA 1
ATOM 656 C C . PRO A 1 88 ? 130.601 36.398 -5.814 1.00 163.48 163 PRO A C 1
ATOM 657 O O . PRO A 1 88 ? 131.604 36.818 -5.221 1.00 169.32 163 PRO A O 1
ATOM 661 N N . GLY A 1 89 ? 130.502 35.141 -6.238 1.00 148.45 164 GLY A N 1
ATOM 662 C CA . GLY A 1 89 ? 131.525 34.159 -5.950 1.00 147.92 164 GLY A CA 1
ATOM 663 C C . GLY A 1 89 ? 131.310 33.377 -4.677 1.00 144.72 164 GLY A C 1
ATOM 664 O O . GLY A 1 89 ? 132.197 32.610 -4.283 1.00 144.98 164 GLY A O 1
ATOM 665 N N . ARG A 1 90 ? 130.165 33.548 -4.020 1.00 147.54 165 ARG A N 1
ATOM 666 C CA . ARG A 1 90 ? 129.870 32.866 -2.772 1.00 144.79 165 ARG A CA 1
ATOM 667 C C . ARG A 1 90 ? 129.726 31.360 -2.997 1.00 137.94 165 ARG A C 1
ATOM 668 O O . ARG A 1 90 ? 129.732 30.862 -4.126 1.00 134.99 165 ARG A O 1
ATOM 676 N N . LEU A 1 91 ? 129.608 30.631 -1.891 1.00 147.60 166 LEU A N 1
ATOM 677 C CA . LEU A 1 91 ? 129.334 29.201 -1.905 1.00 141.25 166 LEU A CA 1
ATOM 678 C C . LEU A 1 91 ? 127.904 28.977 -1.434 1.00 136.42 166 LEU A C 1
ATOM 679 O O . LEU A 1 91 ? 127.505 29.494 -0.385 1.00 138.33 166 LEU A O 1
ATOM 684 N N . PHE A 1 92 ? 127.135 28.212 -2.209 1.00 123.45 167 PHE A N 1
ATOM 685 C CA . PHE A 1 92 ? 125.698 28.039 -1.984 1.00 118.99 167 PHE A CA 1
ATOM 686 C C . PHE A 1 92 ? 125.348 26.553 -1.959 1.00 112.85 167 PHE A C 1
ATOM 687 O O . PHE A 1 92 ? 125.036 25.970 -2.999 1.00 109.01 167 PHE A O 1
ATOM 695 N N . VAL A 1 93 ? 125.378 25.945 -0.776 1.00 102.18 168 VAL A N 1
ATOM 696 C CA . VAL A 1 93 ? 125.009 24.546 -0.604 1.00 96.83 168 VAL A CA 1
ATOM 697 C C . VAL A 1 93 ? 123.785 24.471 0.299 1.00 94.56 168 VAL A C 1
ATOM 698 O O . VAL A 1 93 ? 123.664 25.235 1.263 1.00 97.99 168 VAL A O 1
ATOM 702 N N . CYS A 1 94 ? 122.872 23.555 -0.023 1.00 87.35 169 CYS A N 1
ATOM 703 C CA . CYS A 1 94 ? 121.660 23.338 0.758 1.00 85.84 169 CYS A CA 1
ATOM 704 C C . CYS A 1 94 ? 121.448 21.846 0.955 1.00 82.28 169 CYS A C 1
ATOM 705 O O . CYS A 1 94 ? 121.500 21.076 -0.009 1.00 79.12 169 CYS A O 1
ATOM 708 N N . GLY A 1 95 ? 121.206 21.444 2.199 1.00 85.97 170 GLY A N 1
ATOM 709 C CA . GLY A 1 95 ? 120.942 20.053 2.506 1.00 83.03 170 GLY A CA 1
ATOM 710 C C . GLY A 1 95 ? 119.561 19.808 3.080 1.00 81.55 170 GLY A C 1
ATOM 711 O O . GLY A 1 95 ? 118.894 20.744 3.530 1.00 83.47 170 GLY A O 1
ATOM 712 N N . THR A 1 96 ? 119.118 18.548 3.063 1.00 67.83 171 THR A N 1
ATOM 713 C CA . THR A 1 96 ? 117.814 18.218 3.633 1.00 66.72 171 THR A CA 1
ATOM 714 C C . THR A 1 96 ? 117.818 18.399 5.145 1.00 69.87 171 THR A C 1
ATOM 715 O O . THR A 1 96 ? 116.814 18.827 5.726 1.00 70.82 171 THR A O 1
ATOM 719 N N . ASN A 1 97 ? 118.936 18.068 5.796 1.00 72.83 172 ASN A N 1
ATOM 720 C CA . ASN A 1 97 ? 119.135 18.302 7.227 1.00 76.43 172 ASN A CA 1
ATOM 721 C C . ASN A 1 97 ? 118.030 17.647 8.057 1.00 74.62 172 ASN A C 1
ATOM 722 O O . ASN A 1 97 ? 117.370 18.291 8.876 1.00 76.86 172 ASN A O 1
ATOM 727 N N . SER A 1 98 ? 117.833 16.347 7.831 1.00 77.01 173 SER A N 1
ATOM 728 C CA . SER A 1 98 ? 116.835 15.548 8.543 1.00 76.24 173 SER A CA 1
ATOM 729 C C . SER A 1 98 ? 115.439 16.155 8.391 1.00 76.01 173 SER A C 1
ATOM 730 O O . SER A 1 98 ? 114.781 16.525 9.366 1.00 78.25 173 SER A O 1
ATOM 733 N N . PHE A 1 99 ? 115.003 16.262 7.135 1.00 70.26 174 PHE A N 1
ATOM 734 C CA . PHE A 1 99 ? 113.687 16.790 6.778 1.00 69.34 174 PHE A CA 1
ATOM 735 C C . PHE A 1 99 ? 113.488 18.227 7.248 1.00 73.58 174 PHE A C 1
ATOM 736 O O . PHE A 1 99 ? 112.353 18.664 7.458 1.00 74.15 174 PHE A O 1
ATOM 744 N N . ARG A 1 100 ? 114.575 18.973 7.424 1.00 65.57 175 ARG A N 1
ATOM 745 C CA . ARG A 1 100 ? 114.523 20.393 7.768 1.00 69.50 175 ARG A CA 1
ATOM 746 C C . ARG A 1 100 ? 115.402 21.152 6.786 1.00 70.69 175 ARG A C 1
ATOM 747 O O . ARG A 1 100 ? 116.499 21.611 7.133 1.00 74.09 175 ARG A O 1
ATOM 755 N N . PRO A 1 101 ? 114.959 21.284 5.533 1.00 78.20 176 PRO A N 1
ATOM 756 C CA . PRO A 1 101 ? 115.821 21.901 4.518 1.00 79.18 176 PRO A CA 1
ATOM 757 C C . PRO A 1 101 ? 115.932 23.409 4.670 1.00 84.19 176 PRO A C 1
ATOM 758 O O . PRO A 1 101 ? 114.963 24.137 4.439 1.00 84.95 176 PRO A O 1
ATOM 762 N N . MET A 1 102 ? 117.109 23.889 5.072 1.00 93.79 177 MET A N 1
ATOM 763 C CA . MET A 1 102 ? 117.379 25.319 5.176 1.00 97.82 177 MET A CA 1
ATOM 764 C C . MET A 1 102 ? 118.693 25.613 4.465 1.00 98.91 177 MET A C 1
ATOM 765 O O . MET A 1 102 ? 119.730 25.040 4.816 1.00 99.53 177 MET A O 1
ATOM 770 N N . CYS A 1 103 ? 118.653 26.499 3.471 1.00 108.77 178 CYS A N 1
ATOM 771 C CA . CYS A 1 103 ? 119.861 26.820 2.722 1.00 110.69 178 CYS A CA 1
ATOM 772 C C . CYS A 1 103 ? 120.822 27.639 3.573 1.00 116.79 178 CYS A C 1
ATOM 773 O O . CYS A 1 103 ? 120.423 28.583 4.261 1.00 120.65 178 CYS A O 1
ATOM 776 N N . ASN A 1 104 ? 122.098 27.268 3.523 1.00 112.80 179 ASN A N 1
ATOM 777 C CA . ASN A 1 104 ? 123.161 27.967 4.234 1.00 118.80 179 ASN A CA 1
ATOM 778 C C . ASN A 1 104 ? 124.203 28.397 3.213 1.00 121.20 179 ASN A C 1
ATOM 779 O O . ASN A 1 104 ? 124.847 27.548 2.588 1.00 118.75 179 ASN A O 1
ATOM 784 N N . THR A 1 105 ? 124.369 29.704 3.044 1.00 121.34 180 THR A N 1
ATOM 785 C CA . THR A 1 105 ? 125.320 30.228 2.076 1.00 124.32 180 THR A CA 1
ATOM 786 C C . THR A 1 105 ? 126.699 30.396 2.699 1.00 129.57 180 THR A C 1
ATOM 787 O O . THR A 1 105 ? 126.833 30.886 3.825 1.00 133.57 180 THR A O 1
ATOM 791 N N . TYR A 1 106 ? 127.721 29.983 1.956 1.00 135.08 181 TYR A N 1
ATOM 792 C CA . TYR A 1 106 ? 129.108 30.151 2.373 1.00 140.54 181 TYR A CA 1
ATOM 793 C C . TYR A 1 106 ? 129.857 31.050 1.395 1.00 145.11 181 TYR A C 1
ATOM 794 O O . TYR A 1 106 ? 129.276 31.961 0.804 1.00 146.16 181 TYR A O 1
ATOM 803 N N . ASN A 1 112 ? 134.938 27.241 2.114 1.00 128.63 187 ASN A N 1
ATOM 804 C CA . ASN A 1 112 ? 135.175 27.976 3.351 1.00 133.79 187 ASN A CA 1
ATOM 805 C C . ASN A 1 112 ? 133.999 27.833 4.313 1.00 130.02 187 ASN A C 1
ATOM 806 O O . ASN A 1 112 ? 132.856 27.667 3.889 1.00 124.48 187 ASN A O 1
ATOM 811 N N . TYR A 1 113 ? 134.289 27.900 5.613 1.00 143.46 188 TYR A N 1
ATOM 812 C CA . TYR A 1 113 ? 133.272 27.807 6.652 1.00 141.02 188 TYR A CA 1
ATOM 813 C C . TYR A 1 113 ? 132.644 29.159 6.982 1.00 144.18 188 TYR A C 1
ATOM 814 O O . TYR A 1 113 ? 131.998 29.293 8.027 1.00 144.34 188 TYR A O 1
ATOM 823 N N . THR A 1 114 ? 132.819 30.154 6.117 1.00 146.96 189 THR A N 1
ATOM 824 C CA . THR A 1 114 ? 132.286 31.496 6.345 1.00 150.66 189 THR A CA 1
ATOM 825 C C . THR A 1 114 ? 130.789 31.480 6.071 1.00 144.98 189 THR A C 1
ATOM 826 O O . THR A 1 114 ? 130.357 31.460 4.917 1.00 141.54 189 THR A O 1
ATOM 830 N N . LEU A 1 115 ? 129.989 31.498 7.133 1.00 138.33 190 LEU A N 1
ATOM 831 C CA . LEU A 1 115 ? 128.535 31.489 7.001 1.00 133.56 190 LEU A CA 1
ATOM 832 C C . LEU A 1 115 ? 128.090 32.919 6.727 1.00 137.67 190 LEU A C 1
ATOM 833 O O . LEU A 1 115 ? 127.938 33.726 7.648 1.00 142.35 190 LEU A O 1
ATOM 838 N N . GLU A 1 116 ? 127.883 33.237 5.448 1.00 131.37 191 GLU A N 1
ATOM 839 C CA . GLU A 1 116 ? 127.467 34.585 5.076 1.00 135.45 191 GLU A CA 1
ATOM 840 C C . GLU A 1 116 ? 126.007 34.831 5.440 1.00 133.23 191 GLU A C 1
ATOM 841 O O . GLU A 1 116 ? 125.678 35.827 6.095 1.00 138.09 191 GLU A O 1
ATOM 847 N N . ALA A 1 117 ? 125.120 33.930 5.026 1.00 137.51 192 ALA A N 1
ATOM 848 C CA . ALA A 1 117 ? 123.702 34.054 5.330 1.00 135.20 192 ALA A CA 1
ATOM 849 C C . ALA A 1 117 ? 123.062 32.678 5.236 1.00 127.66 192 ALA A C 1
ATOM 850 O O . ALA A 1 117 ? 123.575 31.778 4.566 1.00 123.92 192 ALA A O 1
ATOM 852 N N . THR A 1 118 ? 121.932 32.527 5.921 1.00 129.13 193 THR A N 1
ATOM 853 C CA . THR A 1 118 ? 121.152 31.298 5.884 1.00 122.39 193 THR A CA 1
ATOM 854 C C . THR A 1 118 ? 119.688 31.638 5.647 1.00 120.70 193 THR A C 1
ATOM 855 O O . THR A 1 118 ? 119.124 32.494 6.336 1.00 124.66 193 THR A O 1
ATOM 859 N N . LYS A 1 119 ? 119.083 30.980 4.662 1.00 126.07 194 LYS A N 1
ATOM 860 C CA . LYS A 1 119 ? 117.695 31.215 4.296 1.00 124.27 194 LYS A CA 1
ATOM 861 C C . LYS A 1 119 ? 116.963 29.884 4.224 1.00 117.74 194 LYS A C 1
ATOM 862 O O . LYS A 1 119 ? 117.573 28.835 4.003 1.00 114.15 194 LYS A O 1
ATOM 868 N N . ASN A 1 120 ? 115.647 29.937 4.422 1.00 123.38 195 ASN A N 1
ATOM 869 C CA . ASN A 1 120 ? 114.843 28.723 4.418 1.00 117.75 195 ASN A CA 1
ATOM 870 C C . ASN A 1 120 ? 114.944 28.022 3.070 1.00 112.91 195 ASN A C 1
ATOM 871 O O . ASN A 1 120 ? 114.850 28.656 2.015 1.00 113.52 195 ASN A O 1
ATOM 876 N N . GLY A 1 121 ? 115.147 26.709 3.107 1.00 103.76 196 GLY A N 1
ATOM 877 C CA . GLY A 1 121 ? 115.310 25.951 1.885 1.00 99.36 196 GLY A CA 1
ATOM 878 C C . GLY A 1 121 ? 114.035 25.267 1.447 1.00 94.95 196 GLY A C 1
ATOM 879 O O . GLY A 1 121 ? 114.076 24.222 0.790 1.00 90.56 196 GLY A O 1
ATOM 880 N N . GLN A 1 122 ? 112.893 25.843 1.813 1.00 93.08 197 GLN A N 1
ATOM 881 C CA . GLN A 1 122 ? 111.615 25.310 1.368 1.00 89.59 197 GLN A CA 1
ATOM 882 C C . GLN A 1 122 ? 111.476 25.461 -0.141 1.00 87.81 197 GLN A C 1
ATOM 883 O O . GLN A 1 122 ? 111.834 26.493 -0.715 1.00 90.90 197 GLN A O 1
ATOM 889 N N . ALA A 1 123 ? 110.969 24.408 -0.783 1.00 101.82 198 ALA A N 1
ATOM 890 C CA . ALA A 1 123 ? 110.674 24.347 -2.213 1.00 99.22 198 ALA A CA 1
ATOM 891 C C . ALA A 1 123 ? 111.921 24.417 -3.086 1.00 99.25 198 ALA A C 1
ATOM 892 O O . ALA A 1 123 ? 111.803 24.520 -4.313 1.00 97.77 198 ALA A O 1
ATOM 894 N N . VAL A 1 124 ? 113.112 24.343 -2.498 1.00 80.83 199 VAL A N 1
ATOM 895 C CA . VAL A 1 124 ? 114.340 24.205 -3.269 1.00 80.80 199 VAL A CA 1
ATOM 896 C C . VAL A 1 124 ? 115.153 22.987 -2.860 1.00 78.36 199 VAL A C 1
ATOM 897 O O . VAL A 1 124 ? 116.047 22.575 -3.618 1.00 77.50 199 VAL A O 1
ATOM 901 N N . CYS A 1 125 ? 114.884 22.393 -1.699 1.00 75.55 200 CYS A N 1
ATOM 902 C CA . CYS A 1 125 ? 115.532 21.167 -1.267 1.00 74.31 200 CYS A CA 1
ATOM 903 C C . CYS A 1 125 ? 114.445 20.199 -0.816 1.00 71.78 200 CYS A C 1
ATOM 904 O O . CYS A 1 125 ? 113.557 20.585 -0.034 1.00 72.92 200 CYS A O 1
ATOM 907 N N . PRO A 1 126 ? 114.468 18.952 -1.278 1.00 71.90 201 PRO A N 1
ATOM 908 C CA . PRO A 1 126 ? 113.399 18.015 -0.921 1.00 69.66 201 PRO A CA 1
ATOM 909 C C . PRO A 1 126 ? 113.476 17.598 0.538 1.00 71.56 201 PRO A C 1
ATOM 910 O O . PRO A 1 126 ? 114.547 17.566 1.147 1.00 73.66 201 PRO A O 1
ATOM 914 N N . TYR A 1 127 ? 112.309 17.286 1.104 1.00 58.73 202 TYR A N 1
ATOM 915 C CA . TYR A 1 127 ? 112.276 16.729 2.452 1.00 59.46 202 TYR A CA 1
ATOM 916 C C . TYR A 1 127 ? 112.730 15.275 2.450 1.00 56.62 202 TYR A C 1
ATOM 917 O O . TYR A 1 127 ? 113.479 14.851 3.337 1.00 57.90 202 TYR A O 1
ATOM 926 N N . ASP A 1 128 ? 112.285 14.498 1.464 1.00 57.53 203 ASP A N 1
ATOM 927 C CA . ASP A 1 128 ? 112.721 13.120 1.325 1.00 55.49 203 ASP A CA 1
ATOM 928 C C . ASP A 1 128 ? 114.095 13.070 0.660 1.00 55.34 203 ASP A C 1
ATOM 929 O O . ASP A 1 128 ? 114.458 13.973 -0.098 1.00 56.46 203 ASP A O 1
ATOM 934 N N . PRO A 1 129 ? 114.883 12.028 0.928 1.00 43.73 204 PRO A N 1
ATOM 935 C CA . PRO A 1 129 ? 116.155 11.850 0.221 1.00 42.84 204 PRO A CA 1
ATOM 936 C C . PRO A 1 129 ? 116.028 11.191 -1.144 1.00 39.28 204 PRO A C 1
ATOM 937 O O . PRO A 1 129 ? 117.055 10.897 -1.762 1.00 39.68 204 PRO A O 1
ATOM 941 N N . ARG A 1 130 ? 114.810 10.952 -1.624 1.00 58.39 205 ARG A N 1
ATOM 942 C CA . ARG A 1 130 ? 114.622 10.343 -2.932 1.00 55.22 205 ARG A CA 1
ATOM 943 C C . ARG A 1 130 ? 115.044 11.307 -4.038 1.00 55.43 205 ARG A C 1
ATOM 944 O O . ARG A 1 130 ? 114.952 12.530 -3.899 1.00 57.56 205 ARG A O 1
ATOM 952 N N . HIS A 1 131 ? 115.513 10.739 -5.146 1.00 61.26 206 HIS A N 1
ATOM 953 C CA . HIS A 1 131 ? 115.966 11.510 -6.302 1.00 61.53 206 HIS A CA 1
ATOM 954 C C . HIS A 1 131 ? 114.746 11.974 -7.090 1.00 60.21 206 HIS A C 1
ATOM 955 O O . HIS A 1 131 ? 114.293 11.316 -8.029 1.00 57.75 206 HIS A O 1
ATOM 962 N N . ASN A 1 132 ? 114.201 13.131 -6.696 1.00 58.52 207 ASN A N 1
ATOM 963 C CA . ASN A 1 132 ? 113.024 13.676 -7.362 1.00 57.67 207 ASN A CA 1
ATOM 964 C C . ASN A 1 132 ? 113.138 15.180 -7.592 1.00 60.67 207 ASN A C 1
ATOM 965 O O . ASN A 1 132 ? 112.124 15.833 -7.870 1.00 60.84 207 ASN A O 1
ATOM 970 N N . SER A 1 133 ? 114.338 15.747 -7.482 1.00 56.10 208 SER A N 1
ATOM 971 C CA . SER A 1 133 ? 114.529 17.181 -7.632 1.00 58.88 208 SER A CA 1
ATOM 972 C C . SER A 1 133 ? 115.769 17.460 -8.468 1.00 60.10 208 SER A C 1
ATOM 973 O O . SER A 1 133 ? 116.704 16.656 -8.515 1.00 59.68 208 SER A O 1
ATOM 976 N N . THR A 1 134 ? 115.759 18.615 -9.130 1.00 66.24 209 THR A N 1
ATOM 977 C CA . THR A 1 134 ? 116.905 19.097 -9.886 1.00 68.20 209 THR A CA 1
ATOM 978 C C . THR A 1 134 ? 116.934 20.615 -9.790 1.00 71.61 209 THR A C 1
ATOM 979 O O . THR A 1 134 ? 115.941 21.251 -9.429 1.00 71.93 209 THR A O 1
ATOM 983 N N . SER A 1 135 ? 118.089 21.193 -10.114 1.00 77.39 210 SER A N 1
ATOM 984 C CA . SER A 1 135 ? 118.264 22.633 -9.991 1.00 81.33 210 SER A CA 1
ATOM 985 C C . SER A 1 135 ? 119.165 23.143 -11.105 1.00 84.12 210 SER A C 1
ATOM 986 O O . SER A 1 135 ? 119.983 22.405 -11.661 1.00 83.37 210 SER A O 1
ATOM 989 N N . VAL A 1 136 ? 119.000 24.427 -11.420 1.00 89.85 211 VAL A N 1
ATOM 990 C CA . VAL A 1 136 ? 119.831 25.108 -12.405 1.00 93.45 211 VAL A CA 1
ATOM 991 C C . VAL A 1 136 ? 119.834 26.593 -12.069 1.00 98.53 211 VAL A C 1
ATOM 992 O O . VAL A 1 136 ? 118.842 27.140 -11.578 1.00 98.65 211 VAL A O 1
ATOM 996 N N . LEU A 1 137 ? 120.966 27.241 -12.317 1.00 105.34 212 LEU A N 1
ATOM 997 C CA . LEU A 1 137 ? 121.167 28.634 -11.951 1.00 110.91 212 LEU A CA 1
ATOM 998 C C . LEU A 1 137 ? 120.968 29.552 -13.153 1.00 113.73 212 LEU A C 1
ATOM 999 O O . LEU A 1 137 ? 121.065 29.138 -14.311 1.00 112.30 212 LEU A O 1
ATOM 1004 N N . ALA A 1 138 ? 120.680 30.817 -12.853 1.00 109.76 213 ALA A N 1
ATOM 1005 C CA . ALA A 1 138 ? 120.610 31.863 -13.865 1.00 113.72 213 ALA A CA 1
ATOM 1006 C C . ALA A 1 138 ? 121.524 33.011 -13.457 1.00 120.54 213 ALA A C 1
ATOM 1007 O O . ALA A 1 138 ? 122.295 32.882 -12.500 1.00 121.90 213 ALA A O 1
ATOM 1009 N N . ASP A 1 139 ? 121.454 34.136 -14.173 1.00 117.50 214 ASP A N 1
ATOM 1010 C CA . ASP A 1 139 ? 122.354 35.247 -13.877 1.00 124.50 214 ASP A CA 1
ATOM 1011 C C . ASP A 1 139 ? 122.023 35.890 -12.534 1.00 126.84 214 ASP A C 1
ATOM 1012 O O . ASP A 1 139 ? 122.926 36.323 -11.809 1.00 131.02 214 ASP A O 1
ATOM 1017 N N . ASN A 1 140 ? 120.736 35.959 -12.184 1.00 123.96 215 ASN A N 1
ATOM 1018 C CA . ASN A 1 140 ? 120.303 36.628 -10.967 1.00 126.59 215 ASN A CA 1
ATOM 1019 C C . ASN A 1 140 ? 119.470 35.757 -10.036 1.00 121.29 215 ASN A C 1
ATOM 1020 O O . ASN A 1 140 ? 119.431 36.039 -8.834 1.00 123.10 215 ASN A O 1
ATOM 1025 N N . GLU A 1 141 ? 118.819 34.710 -10.539 1.00 124.73 216 GLU A N 1
ATOM 1026 C CA . GLU A 1 141 ? 117.951 33.872 -9.726 1.00 119.89 216 GLU A CA 1
ATOM 1027 C C . GLU A 1 141 ? 118.293 32.405 -9.943 1.00 114.01 216 GLU A C 1
ATOM 1028 O O . GLU A 1 141 ? 118.966 32.037 -10.908 1.00 113.24 216 GLU A O 1
ATOM 1034 N N . LEU A 1 142 ? 117.824 31.569 -9.022 1.00 110.56 217 LEU A N 1
ATOM 1035 C CA . LEU A 1 142 ? 118.018 30.128 -9.088 1.00 105.04 217 LEU A CA 1
ATOM 1036 C C . LEU A 1 142 ? 116.693 29.446 -9.395 1.00 100.12 217 LEU A C 1
ATOM 1037 O O . LEU A 1 142 ? 115.643 29.847 -8.883 1.00 100.50 217 LEU A O 1
ATOM 1042 N N . TYR A 1 143 ? 116.747 28.415 -10.233 1.00 99.66 218 TYR A N 1
ATOM 1043 C CA . TYR A 1 143 ? 115.577 27.629 -10.602 1.00 94.90 218 TYR A CA 1
ATOM 1044 C C . TYR A 1 143 ? 115.685 26.252 -9.963 1.00 90.44 218 TYR A C 1
ATOM 1045 O O . TYR A 1 143 ? 116.657 25.527 -10.203 1.00 89.28 218 TYR A O 1
ATOM 1054 N N . SER A 1 144 ? 114.689 25.896 -9.154 1.00 89.10 219 SER A N 1
ATOM 1055 C CA . SER A 1 144 ? 114.656 24.609 -8.477 1.00 85.12 219 SER A CA 1
ATOM 1056 C C . SER A 1 144 ? 113.225 24.099 -8.427 1.00 81.88 219 SER A C 1
ATOM 1057 O O . SER A 1 144 ? 112.296 24.861 -8.146 1.00 83.68 219 SER A O 1
ATOM 1060 N N . GLY A 1 145 ? 113.054 22.807 -8.702 1.00 77.14 220 GLY A N 1
ATOM 1061 C CA . GLY A 1 145 ? 111.746 22.179 -8.637 1.00 74.32 220 GLY A CA 1
ATOM 1062 C C . GLY A 1 145 ? 111.711 20.975 -7.717 1.00 72.41 220 GLY A C 1
ATOM 1063 O O . GLY A 1 145 ? 112.362 19.962 -7.991 1.00 70.62 220 GLY A O 1
ATOM 1064 N N . THR A 1 146 ? 110.975 21.078 -6.614 1.00 71.55 221 THR A N 1
ATOM 1065 C CA . THR A 1 146 ? 110.922 20.010 -5.625 1.00 70.38 221 THR A CA 1
ATOM 1066 C C . THR A 1 146 ? 109.675 20.198 -4.776 1.00 70.74 221 THR A C 1
ATOM 1067 O O . THR A 1 146 ? 108.895 21.133 -4.978 1.00 63.75 221 THR A O 1
ATOM 1071 N N . VAL A 1 147 ? 109.476 19.276 -3.834 1.00 68.46 222 VAL A N 1
ATOM 1072 C CA . VAL A 1 147 ? 108.285 19.352 -3.012 1.00 68.86 222 VAL A CA 1
ATOM 1073 C C . VAL A 1 147 ? 108.417 20.477 -1.996 1.00 72.88 222 VAL A C 1
ATOM 1074 O O . VAL A 1 147 ? 109.498 21.036 -1.750 1.00 75.22 222 VAL A O 1
ATOM 1078 N N . ALA A 1 148 ? 107.282 20.819 -1.402 1.00 76.09 223 ALA A N 1
ATOM 1079 C CA . ALA A 1 148 ? 107.218 21.919 -0.453 1.00 80.09 223 ALA A CA 1
ATOM 1080 C C . ALA A 1 148 ? 106.881 21.490 0.968 1.00 81.47 223 ALA A C 1
ATOM 1081 O O . ALA A 1 148 ? 107.466 22.019 1.920 1.00 84.73 223 ALA A O 1
ATOM 1083 N N . ASP A 1 149 ? 105.965 20.542 1.152 1.00 87.05 224 ASP A N 1
ATOM 1084 C CA . ASP A 1 149 ? 105.551 20.141 2.487 1.00 88.57 224 ASP A CA 1
ATOM 1085 C C . ASP A 1 149 ? 106.411 18.980 2.992 1.00 87.70 224 ASP A C 1
ATOM 1086 O O . ASP A 1 149 ? 107.282 18.463 2.290 1.00 85.84 224 ASP A O 1
ATOM 1091 N N . PHE A 1 150 ? 106.162 18.568 4.238 1.00 76.45 225 PHE A N 1
ATOM 1092 C CA . PHE A 1 150 ? 106.931 17.478 4.831 1.00 74.73 225 PHE A CA 1
ATOM 1093 C C . PHE A 1 150 ? 106.697 16.169 4.084 1.00 70.20 225 PHE A C 1
ATOM 1094 O O . PHE A 1 150 ? 107.649 15.479 3.701 1.00 68.03 225 PHE A O 1
ATOM 1102 N N . SER A 1 151 ? 105.429 15.813 3.866 1.00 89.26 226 SER A N 1
ATOM 1103 C CA . SER A 1 151 ? 105.122 14.577 3.155 1.00 85.55 226 SER A CA 1
ATOM 1104 C C . SER A 1 151 ? 105.554 14.644 1.695 1.00 82.84 226 SER A C 1
ATOM 1105 O O . SER A 1 151 ? 105.925 13.618 1.113 1.00 80.25 226 SER A O 1
ATOM 1108 N N . GLY A 1 152 ? 105.521 15.827 1.095 1.00 74.52 227 GLY A N 1
ATOM 1109 C CA . GLY A 1 152 ? 105.867 15.989 -0.299 1.00 73.79 227 GLY A CA 1
ATOM 1110 C C . GLY A 1 152 ? 104.701 15.998 -1.262 1.00 73.11 227 GLY A C 1
ATOM 1111 O O . GLY A 1 152 ? 104.905 15.725 -2.450 1.00 72.14 227 GLY A O 1
ATOM 1112 N N . SER A 1 153 ? 103.489 16.301 -0.793 1.00 85.42 228 SER A N 1
ATOM 1113 C CA . SER A 1 153 ? 102.313 16.253 -1.652 1.00 83.52 228 SER A CA 1
ATOM 1114 C C . SER A 1 153 ? 102.201 17.461 -2.572 1.00 84.34 228 SER A C 1
ATOM 1115 O O . SER A 1 153 ? 101.480 17.393 -3.574 1.00 82.58 228 SER A O 1
ATOM 1118 N N . ASP A 1 154 ? 102.889 18.560 -2.260 1.00 78.82 229 ASP A N 1
ATOM 1119 C CA . ASP A 1 154 ? 102.831 19.779 -3.062 1.00 80.21 229 ASP A CA 1
ATOM 1120 C C . ASP A 1 154 ? 104.198 20.037 -3.681 1.00 80.13 229 ASP A C 1
ATOM 1121 O O . ASP A 1 154 ? 105.037 20.729 -3.086 1.00 82.82 229 ASP A O 1
ATOM 1126 N N . PRO A 1 155 ? 104.475 19.505 -4.872 1.00 79.56 230 PRO A N 1
ATOM 1127 C CA . PRO A 1 155 ? 105.754 19.795 -5.531 1.00 79.85 230 PRO A CA 1
ATOM 1128 C C . PRO A 1 155 ? 105.638 20.964 -6.496 1.00 81.33 230 PRO A C 1
ATOM 1129 O O . PRO A 1 155 ? 104.830 20.930 -7.429 1.00 80.51 230 PRO A O 1
ATOM 1133 N N . ILE A 1 156 ? 106.441 22.006 -6.280 1.00 75.58 231 ILE A N 1
ATOM 1134 C CA . ILE A 1 156 ? 106.347 23.241 -7.044 1.00 78.75 231 ILE A CA 1
ATOM 1135 C C . ILE A 1 156 ? 107.735 23.622 -7.546 1.00 79.75 231 ILE A C 1
ATOM 1136 O O . ILE A 1 156 ? 108.747 23.042 -7.151 1.00 78.51 231 ILE A O 1
ATOM 1141 N N . ILE A 1 157 ? 107.765 24.613 -8.431 1.00 82.33 232 ILE A N 1
ATOM 1142 C CA . ILE A 1 157 ? 109.003 25.197 -8.936 1.00 93.22 232 ILE A CA 1
ATOM 1143 C C . ILE A 1 157 ? 109.215 26.517 -8.209 1.00 98.42 232 ILE A C 1
ATOM 1144 O O . ILE A 1 157 ? 108.343 27.395 -8.235 1.00 92.45 232 ILE A O 1
ATOM 1149 N N . TYR A 1 158 ? 110.366 26.666 -7.559 1.00 95.56 233 TYR A N 1
ATOM 1150 C CA . TYR A 1 158 ? 110.633 27.821 -6.707 1.00 100.62 233 TYR A CA 1
ATOM 1151 C C . TYR A 1 158 ? 111.737 28.668 -7.329 1.00 104.05 233 TYR A C 1
ATOM 1152 O O . TYR A 1 158 ? 112.924 28.349 -7.213 1.00 103.90 233 TYR A O 1
ATOM 1161 N N . ARG A 1 159 ? 111.334 29.748 -7.988 1.00 106.34 234 ARG A N 1
ATOM 1162 C CA . ARG A 1 159 ? 112.206 30.871 -8.295 1.00 111.31 234 ARG A CA 1
ATOM 1163 C C . ARG A 1 159 ? 111.783 32.035 -7.412 1.00 116.48 234 ARG A C 1
ATOM 1164 O O . ARG A 1 159 ? 110.589 32.341 -7.324 1.00 117.07 234 ARG A O 1
ATOM 1172 N N . GLU A 1 160 ? 112.747 32.662 -6.749 1.00 110.06 235 GLU A N 1
ATOM 1173 C CA . GLU A 1 160 ? 112.437 33.635 -5.709 1.00 114.98 235 GLU A CA 1
ATOM 1174 C C . GLU A 1 160 ? 111.562 34.761 -6.256 1.00 118.92 235 GLU A C 1
ATOM 1175 O O . GLU A 1 160 ? 111.953 35.428 -7.227 1.00 121.45 235 GLU A O 1
ATOM 1181 N N . PRO A 1 161 ? 110.363 34.987 -5.695 1.00 117.73 236 PRO A N 1
ATOM 1182 C CA . PRO A 1 161 ? 109.734 34.134 -4.687 1.00 114.55 236 PRO A CA 1
ATOM 1183 C C . PRO A 1 161 ? 108.460 33.467 -5.207 1.00 110.64 236 PRO A C 1
ATOM 1184 O O . PRO A 1 161 ? 107.519 33.263 -4.440 1.00 110.34 236 PRO A O 1
ATOM 1188 N N . LEU A 1 162 ? 108.438 33.132 -6.494 1.00 107.55 237 LEU A N 1
ATOM 1189 C CA . LEU A 1 162 ? 107.210 32.712 -7.155 1.00 104.95 237 LEU A CA 1
ATOM 1190 C C . LEU A 1 162 ? 106.881 31.250 -6.863 1.00 98.91 237 LEU A C 1
ATOM 1191 O O . LEU A 1 162 ? 107.769 30.413 -6.671 1.00 104.34 237 LEU A O 1
ATOM 1196 N N . GLN A 1 163 ? 105.581 30.952 -6.832 1.00 110.62 238 GLN A N 1
ATOM 1197 C CA . GLN A 1 163 ? 105.073 29.608 -6.590 1.00 105.43 238 GLN A CA 1
ATOM 1198 C C . GLN A 1 163 ? 103.882 29.352 -7.505 1.00 103.94 238 GLN A C 1
ATOM 1199 O O . GLN A 1 163 ? 103.153 30.276 -7.869 1.00 107.70 238 GLN A O 1
ATOM 1205 N N . THR A 1 164 ? 103.685 28.088 -7.874 1.00 103.96 239 THR A N 1
ATOM 1206 C CA . THR A 1 164 ? 102.540 27.711 -8.689 1.00 102.44 239 THR A CA 1
ATOM 1207 C C . THR A 1 164 ? 101.301 27.535 -7.809 1.00 103.27 239 THR A C 1
ATOM 1208 O O . THR A 1 164 ? 101.335 27.734 -6.591 1.00 105.07 239 THR A O 1
ATOM 1212 N N . GLU A 1 165 ? 100.186 27.167 -8.441 1.00 103.22 240 GLU A N 1
ATOM 1213 C CA . GLU A 1 165 ? 98.940 26.956 -7.714 1.00 104.26 240 GLU A CA 1
ATOM 1214 C C . GLU A 1 165 ? 99.085 25.848 -6.678 1.00 101.00 240 GLU A C 1
ATOM 1215 O O . GLU A 1 165 ? 99.656 24.788 -6.947 1.00 96.42 240 GLU A O 1
ATOM 1221 N N . GLN A 1 166 ? 98.564 26.109 -5.481 1.00 92.36 241 GLN A N 1
ATOM 1222 C CA . GLN A 1 166 ? 98.680 25.169 -4.374 1.00 90.11 241 GLN A CA 1
ATOM 1223 C C . GLN A 1 166 ? 97.852 23.922 -4.664 1.00 86.43 241 GLN A C 1
ATOM 1224 O O . GLN A 1 166 ? 96.636 24.009 -4.864 1.00 88.09 241 GLN A O 1
ATOM 1230 N N . TYR A 1 167 ? 98.517 22.765 -4.685 1.00 72.49 242 TYR A N 1
ATOM 1231 C CA . TYR A 1 167 ? 97.877 21.476 -4.955 1.00 68.89 242 TYR A CA 1
ATOM 1232 C C . TYR A 1 167 ? 97.155 21.490 -6.302 1.00 68.39 242 TYR A C 1
ATOM 1233 O O . TYR A 1 167 ? 95.975 21.148 -6.408 1.00 68.88 242 TYR A O 1
ATOM 1242 N N . ASP A 1 168 ? 97.881 21.893 -7.340 1.00 78.88 243 ASP A N 1
ATOM 1243 C CA . ASP A 1 168 ? 97.358 21.929 -8.700 1.00 78.43 243 ASP A CA 1
ATOM 1244 C C . ASP A 1 168 ? 97.766 20.634 -9.393 1.00 73.47 243 ASP A C 1
ATOM 1245 O O . ASP A 1 168 ? 98.941 20.444 -9.724 1.00 71.44 243 ASP A O 1
ATOM 1250 N N . SER A 1 169 ? 96.794 19.750 -9.617 1.00 82.07 244 SER A N 1
ATOM 1251 C CA . SER A 1 169 ? 97.066 18.500 -10.313 1.00 77.94 244 SER A CA 1
ATOM 1252 C C . SER A 1 169 ? 97.086 18.672 -11.824 1.00 77.60 244 SER A C 1
ATOM 1253 O O . SER A 1 169 ? 97.674 17.838 -12.522 1.00 74.42 244 SER A O 1
ATOM 1256 N N . LEU A 1 170 ? 96.459 19.731 -12.341 1.00 81.27 245 LEU A N 1
ATOM 1257 C CA . LEU A 1 170 ? 9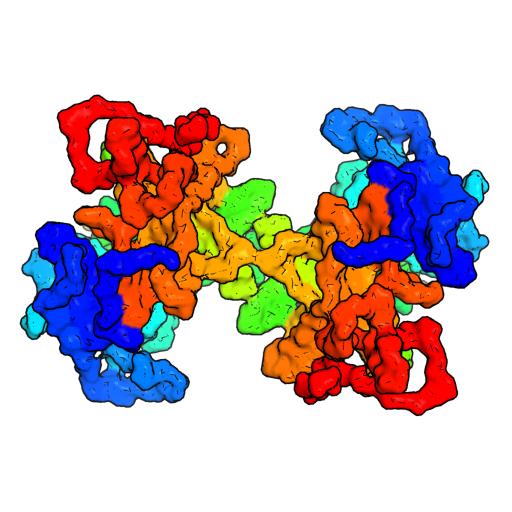6.499 19.983 -13.776 1.00 81.39 245 LEU A CA 1
ATOM 1258 C C . LEU A 1 170 ? 97.901 20.355 -14.237 1.00 80.32 245 LEU A C 1
ATOM 1259 O O . LEU A 1 170 ? 98.257 20.111 -15.395 1.00 78.99 245 LEU A O 1
ATOM 1264 N N . SER A 1 171 ? 98.706 20.944 -13.354 1.00 73.48 246 SER A N 1
ATOM 1265 C CA . SER A 1 171 ? 100.064 21.341 -13.700 1.00 73.50 246 SER A CA 1
ATOM 1266 C C . SER A 1 171 ? 101.090 20.281 -13.310 1.00 71.97 246 SER A C 1
ATOM 1267 O O . SER A 1 171 ? 101.941 19.910 -14.124 1.00 71.23 246 SER A O 1
ATOM 1270 N N . LEU A 1 172 ? 101.025 19.788 -12.074 1.00 70.01 247 LEU A N 1
ATOM 1271 C CA . LEU A 1 172 ? 101.982 18.808 -11.578 1.00 67.02 247 LEU A CA 1
ATOM 1272 C C . LEU A 1 172 ? 101.268 17.802 -10.689 1.00 65.25 247 LEU A C 1
ATOM 1273 O O . LEU A 1 172 ? 100.585 18.188 -9.736 1.00 67.28 247 LEU A O 1
ATOM 1278 N N . ASN A 1 173 ? 101.432 16.515 -10.997 1.00 60.99 248 ASN A N 1
ATOM 1279 C CA . ASN A 1 173 ? 100.833 15.440 -10.205 1.00 59.32 248 ASN A CA 1
ATOM 1280 C C . ASN A 1 173 ? 101.862 14.319 -10.088 1.00 56.37 248 ASN A C 1
ATOM 1281 O O . ASN A 1 173 ? 102.051 13.544 -11.030 1.00 54.22 248 ASN A O 1
ATOM 1286 N N . ALA A 1 174 ? 102.511 14.236 -8.926 1.00 54.76 249 ALA A N 1
ATOM 1287 C CA . ALA A 1 174 ? 103.562 13.264 -8.633 1.00 53.93 249 ALA A CA 1
ATOM 1288 C C . ALA A 1 174 ? 104.669 13.283 -9.684 1.00 53.66 249 ALA A C 1
ATOM 1289 O O . ALA A 1 174 ? 104.839 12.304 -10.421 1.00 52.66 249 ALA A O 1
ATOM 1291 N N . PRO A 1 175 ? 105.438 14.365 -9.784 1.00 57.44 250 PRO A N 1
ATOM 1292 C CA . PRO A 1 175 ? 106.552 14.406 -10.731 1.00 57.42 250 PRO A CA 1
ATOM 1293 C C . PRO A 1 175 ? 107.866 13.979 -10.091 1.00 40.31 250 PRO A C 1
ATOM 1294 O O . PRO A 1 175 ? 108.010 13.913 -8.869 1.00 40.65 250 PRO A O 1
ATOM 1298 N N . ASN A 1 176 ? 108.835 13.682 -10.957 1.00 44.80 251 ASN A N 1
ATOM 1299 C CA . ASN A 1 176 ? 110.201 13.350 -10.550 1.00 45.80 251 ASN A CA 1
ATOM 1300 C C . ASN A 1 176 ? 111.142 14.155 -11.442 1.00 47.50 251 ASN A C 1
ATOM 1301 O O . ASN A 1 176 ? 111.537 13.697 -12.518 1.00 46.49 251 ASN A O 1
ATOM 1306 N N . PHE A 1 177 ? 111.491 15.357 -10.989 1.00 56.73 252 PHE A N 1
ATOM 1307 C CA . PHE A 1 177 ? 112.348 16.249 -11.762 1.00 58.80 252 PHE A CA 1
ATOM 1308 C C . PHE A 1 177 ? 113.730 15.635 -11.943 1.00 59.15 252 PHE A C 1
ATOM 1309 O O . PHE A 1 177 ? 114.441 15.381 -10.966 1.00 60.15 252 PHE A O 1
ATOM 1317 N N . VAL A 1 178 ? 114.107 15.395 -13.196 1.00 63.47 253 VAL A N 1
ATOM 1318 C CA . VAL A 1 178 ? 115.379 14.757 -13.504 1.00 63.83 253 VAL A CA 1
ATOM 1319 C C . VAL A 1 178 ? 116.378 15.706 -14.153 1.00 66.73 253 VAL A C 1
ATOM 1320 O O . VAL A 1 178 ? 117.589 15.444 -14.078 1.00 68.02 253 VAL A O 1
ATOM 1324 N N . SER A 1 179 ? 115.926 16.791 -14.777 1.00 59.90 254 SER A N 1
ATOM 1325 C CA . SER A 1 179 ? 116.843 17.702 -15.445 1.00 61.66 254 SER A CA 1
ATOM 1326 C C . SER A 1 179 ? 116.250 19.102 -15.477 1.00 62.62 254 SER A C 1
ATOM 1327 O O . SER A 1 179 ? 115.038 19.290 -15.339 1.00 61.78 254 SER A O 1
ATOM 1330 N N . SER A 1 180 ? 117.134 20.085 -15.666 1.00 69.26 255 SER A N 1
ATOM 1331 C CA . SER A 1 180 ? 116.762 21.493 -15.764 1.00 70.62 255 SER A CA 1
ATOM 1332 C C . SER A 1 180 ? 117.904 22.323 -16.342 1.00 72.80 255 SER A C 1
ATOM 1333 O O . SER A 1 180 ? 119.030 22.287 -15.835 1.00 73.96 255 SER A O 1
ATOM 1336 N N . PHE A 1 181 ? 117.625 23.081 -17.399 1.00 77.45 256 PHE A N 1
ATOM 1337 C CA . PHE A 1 181 ? 118.652 23.884 -18.041 1.00 82.02 256 PHE A CA 1
ATOM 1338 C C . PHE A 1 181 ? 118.032 25.170 -18.567 1.00 85.10 256 PHE A C 1
ATOM 1339 O O . PHE A 1 181 ? 116.813 25.284 -18.717 1.00 83.35 256 PHE A O 1
ATOM 1347 N N . THR A 1 182 ? 118.896 26.140 -18.846 1.00 90.41 257 THR A N 1
ATOM 1348 C CA . THR A 1 182 ? 118.484 27.454 -19.311 1.00 94.37 257 THR A CA 1
ATOM 1349 C C . THR A 1 182 ? 119.050 27.704 -20.701 1.00 97.02 257 THR A C 1
ATOM 1350 O O . THR A 1 182 ? 120.203 27.361 -20.983 1.00 98.42 257 THR A O 1
ATOM 1354 N N . GLN A 1 183 ? 118.234 28.300 -21.568 1.00 96.70 258 GLN A N 1
ATOM 1355 C CA . GLN A 1 183 ? 118.671 28.645 -22.919 1.00 99.70 258 GLN A CA 1
ATOM 1356 C C . GLN A 1 183 ? 117.828 29.812 -23.411 1.00 102.88 258 GLN A C 1
ATOM 1357 O O . GLN A 1 183 ? 116.628 29.651 -23.657 1.00 100.33 258 GLN A O 1
ATOM 1363 N N . GLY A 1 184 ? 118.456 30.976 -23.560 1.00 105.40 259 GLY A N 1
ATOM 1364 C CA . GLY A 1 184 ? 117.787 32.146 -24.094 1.00 109.33 259 GLY A CA 1
ATOM 1365 C C . GLY A 1 184 ? 116.638 32.646 -23.244 1.00 108.81 259 GLY A C 1
ATOM 1366 O O . GLY A 1 184 ? 115.508 32.763 -23.729 1.00 107.88 259 GLY A O 1
ATOM 1367 N N . ASP A 1 185 ? 116.919 32.941 -21.972 1.00 110.48 260 ASP A N 1
ATOM 1368 C CA . ASP A 1 185 ? 115.918 33.437 -21.025 1.00 110.54 260 ASP A CA 1
ATOM 1369 C C . ASP A 1 185 ? 114.737 32.479 -20.892 1.00 104.69 260 ASP A C 1
ATOM 1370 O O . ASP A 1 185 ? 113.594 32.907 -20.712 1.00 105.02 260 ASP A O 1
ATOM 1375 N N . PHE A 1 186 ? 115.003 31.177 -20.978 1.00 115.60 261 PHE A N 1
ATOM 1376 C CA . PHE A 1 186 ? 113.969 30.157 -20.844 1.00 110.08 261 PHE A CA 1
ATOM 1377 C C . PHE A 1 186 ? 114.560 28.954 -20.128 1.00 105.87 261 PHE A C 1
ATOM 1378 O O . PHE A 1 186 ? 115.548 28.378 -20.592 1.00 105.25 261 PHE A O 1
ATOM 1386 N N . VAL A 1 187 ? 113.956 28.580 -19.004 1.00 95.93 262 VAL A N 1
ATOM 1387 C CA . VAL A 1 187 ? 114.432 27.480 -18.174 1.00 93.78 262 VAL A CA 1
ATOM 1388 C C . VAL A 1 187 ? 113.500 26.296 -18.383 1.00 91.24 262 VAL A C 1
ATOM 1389 O O . VAL A 1 187 ? 112.308 26.369 -18.060 1.00 90.56 262 VAL A O 1
ATOM 1393 N N . TYR A 1 188 ? 114.042 25.208 -18.919 1.00 95.95 263 TYR A N 1
ATOM 1394 C CA . TYR A 1 188 ? 113.282 23.997 -19.183 1.00 91.14 263 TYR A CA 1
ATOM 1395 C C . TYR A 1 188 ? 113.446 23.009 -18.036 1.00 87.94 263 TYR A C 1
ATOM 1396 O O . TYR A 1 188 ? 114.457 23.010 -17.330 1.00 89.11 263 TYR A O 1
ATOM 1405 N N . PHE A 1 189 ? 112.433 22.165 -17.853 1.00 81.19 264 PHE A N 1
ATOM 1406 C CA . PHE A 1 189 ? 112.423 21.167 -16.794 1.00 78.12 264 PHE A CA 1
ATOM 1407 C C . PHE A 1 189 ? 111.993 19.822 -17.358 1.00 74.03 264 PHE A C 1
ATOM 1408 O O . PHE A 1 189 ? 111.140 19.755 -18.248 1.00 73.19 264 PHE A O 1
ATOM 1416 N N . PHE A 1 190 ? 112.586 18.754 -16.831 1.00 73.05 265 PHE A N 1
ATOM 1417 C CA . PHE A 1 190 ? 112.274 17.389 -17.236 1.00 69.93 265 PHE A CA 1
ATOM 1418 C C . PHE A 1 190 ? 111.801 16.619 -16.012 1.00 67.92 265 PHE A C 1
ATOM 1419 O O . PHE A 1 190 ? 112.524 16.534 -15.013 1.00 68.70 265 PHE A O 1
ATOM 1427 N N . PHE A 1 191 ? 110.595 16.062 -16.092 1.00 65.85 266 PHE A N 1
ATOM 1428 C CA . PHE A 1 191 ? 110.013 15.329 -14.976 1.00 64.08 266 PHE A CA 1
ATOM 1429 C C . PHE A 1 191 ? 108.995 14.336 -15.515 1.00 61.22 266 PHE A C 1
ATOM 1430 O O . PHE A 1 191 ? 108.527 14.454 -16.651 1.00 60.91 266 PHE A O 1
ATOM 1438 N N . ARG A 1 192 ? 108.656 13.354 -14.682 1.00 59.96 267 ARG A N 1
ATOM 1439 C CA . ARG A 1 192 ? 107.664 12.334 -15.019 1.00 57.31 267 ARG A CA 1
ATOM 1440 C C . ARG A 1 192 ? 106.511 12.431 -14.022 1.00 56.95 267 ARG A C 1
ATOM 1441 O O . ARG A 1 192 ? 106.627 11.994 -12.872 1.00 56.78 267 ARG A O 1
ATOM 1449 N N . GLU A 1 193 ? 105.397 13.008 -14.460 1.00 61.37 268 GLU A N 1
ATOM 1450 C CA . GLU A 1 193 ? 104.207 13.142 -13.635 1.00 61.79 268 GLU A CA 1
ATOM 1451 C C . GLU A 1 193 ? 103.083 12.273 -14.184 1.00 60.79 268 GLU A C 1
ATOM 1452 O O . GLU A 1 193 ? 103.082 11.880 -15.353 1.00 60.12 268 GLU A O 1
ATOM 1458 N N . THR A 1 194 ? 102.115 11.981 -13.318 1.00 71.61 269 THR A N 1
ATOM 1459 C CA . THR A 1 194 ? 100.961 11.182 -13.709 1.00 71.11 269 THR A CA 1
ATOM 1460 C C . THR A 1 194 ? 99.940 12.058 -14.425 1.00 73.20 269 THR A C 1
ATOM 1461 O O . THR A 1 194 ? 99.534 13.105 -13.909 1.00 75.45 269 THR A O 1
ATOM 1465 N N . ALA A 1 195 ? 99.527 11.627 -15.614 1.00 87.58 270 ALA A N 1
ATOM 1466 C CA . ALA A 1 195 ? 98.627 12.411 -16.451 1.00 89.70 270 ALA A CA 1
ATOM 1467 C C . ALA A 1 195 ? 97.195 12.285 -15.948 1.00 91.10 270 ALA A C 1
ATOM 1468 O O . ALA A 1 195 ? 96.653 11.178 -15.871 1.00 89.94 270 ALA A O 1
ATOM 1470 N N . VAL A 1 196 ? 96.580 13.424 -15.614 1.00 99.76 271 VAL A N 1
ATOM 1471 C CA . VAL A 1 196 ? 95.220 13.416 -15.080 1.00 101.76 271 VAL A CA 1
ATOM 1472 C C . VAL A 1 196 ? 94.223 12.961 -16.139 1.00 102.26 271 VAL A C 1
ATOM 1473 O O . VAL A 1 196 ? 93.229 12.296 -15.823 1.00 102.72 271 VAL A O 1
ATOM 1477 N N . GLU A 1 197 ? 94.467 13.307 -17.405 1.00 103.66 272 GLU A N 1
ATOM 1478 C CA . GLU A 1 197 ? 93.549 12.930 -18.475 1.00 104.40 272 GLU A CA 1
ATOM 1479 C C . GLU A 1 197 ? 93.585 11.432 -18.748 1.00 101.67 272 GLU A C 1
ATOM 1480 O O . GLU A 1 197 ? 92.554 10.840 -19.085 1.00 102.43 272 GLU A O 1
ATOM 1486 N N . PHE A 1 198 ? 94.753 10.805 -18.612 1.00 103.08 273 PHE A N 1
ATOM 1487 C CA . PHE A 1 198 ? 94.854 9.362 -18.777 1.00 100.78 273 PHE A CA 1
ATOM 1488 C C . PHE A 1 198 ? 94.314 8.601 -17.573 1.00 100.49 273 PHE A C 1
ATOM 1489 O O . PHE A 1 198 ? 93.947 7.430 -17.716 1.00 99.55 273 PHE A O 1
ATOM 1497 N N . ILE A 1 199 ? 94.257 9.240 -16.399 1.00 117.55 274 ILE A N 1
ATOM 1498 C CA . ILE A 1 199 ? 93.712 8.598 -15.203 1.00 117.72 274 ILE A CA 1
ATOM 1499 C C . ILE A 1 199 ? 92.283 8.120 -15.437 1.00 119.48 274 ILE A C 1
ATOM 1500 O O . ILE A 1 199 ? 91.866 7.092 -14.885 1.00 119.08 274 ILE A O 1
ATOM 1505 N N . ASN A 1 200 ? 91.517 8.837 -16.263 1.00 110.22 275 ASN A N 1
ATOM 1506 C CA . ASN A 1 200 ? 90.207 8.338 -16.673 1.00 112.03 275 ASN A CA 1
ATOM 1507 C C . ASN A 1 200 ? 90.326 6.964 -17.322 1.00 109.86 275 ASN A C 1
ATOM 1508 O O . ASN A 1 200 ? 89.478 6.090 -17.107 1.00 110.59 275 ASN A O 1
ATOM 1513 N N . CYS A 1 201 ? 91.379 6.753 -18.110 1.00 99.53 276 CYS A N 1
ATOM 1514 C CA . CYS A 1 201 ? 91.635 5.468 -18.745 1.00 97.63 276 CYS A CA 1
ATOM 1515 C C . CYS A 1 201 ? 92.392 4.519 -17.819 1.00 95.45 276 CYS A C 1
ATOM 1516 O O . CYS A 1 201 ? 91.984 3.368 -17.637 1.00 95.16 276 CYS A O 1
ATOM 1519 N N . GLY A 1 202 ? 93.490 4.986 -17.231 1.00 105.47 277 GLY A N 1
ATOM 1520 C CA . GLY A 1 202 ? 94.256 4.164 -16.311 1.00 103.72 277 GLY A CA 1
ATOM 1521 C C . GLY A 1 202 ? 95.384 4.959 -15.692 1.00 102.97 277 GLY A C 1
ATOM 1522 O O . GLY A 1 202 ? 95.625 6.118 -16.038 1.00 103.74 277 GLY A O 1
ATOM 1523 N N . LYS A 1 203 ? 96.081 4.316 -14.759 1.00 100.33 278 LYS A N 1
ATOM 1524 C CA . LYS A 1 203 ? 97.201 4.941 -14.066 1.00 99.72 278 LYS A CA 1
ATOM 1525 C C . LYS A 1 203 ? 98.469 4.752 -14.889 1.00 98.17 278 LYS A C 1
ATOM 1526 O O . LYS A 1 203 ? 98.932 3.621 -15.078 1.00 96.93 278 LYS A O 1
ATOM 1532 N N . ALA A 1 204 ? 99.027 5.857 -15.378 1.00 82.33 279 ALA A N 1
ATOM 1533 C CA . ALA A 1 204 ? 100.256 5.810 -16.154 1.00 81.35 279 ALA A CA 1
ATOM 1534 C C . ALA A 1 204 ? 100.965 7.149 -16.033 1.00 82.19 279 ALA A C 1
ATOM 1535 O O . ALA A 1 204 ? 100.357 8.171 -15.705 1.00 83.69 279 ALA A O 1
ATOM 1537 N N . ILE A 1 205 ? 102.267 7.130 -16.306 1.00 68.79 280 ILE A N 1
ATOM 1538 C CA . ILE A 1 205 ? 103.125 8.301 -16.185 1.00 70.04 280 ILE A CA 1
ATOM 1539 C C . ILE A 1 205 ? 103.654 8.641 -17.569 1.00 70.66 280 ILE A C 1
ATOM 1540 O O . ILE A 1 205 ? 104.222 7.781 -18.247 1.00 69.96 280 ILE A O 1
ATOM 1545 N N . TYR A 1 206 ? 103.466 9.887 -17.991 1.00 70.46 281 TYR A N 1
ATOM 1546 C CA . TYR A 1 206 ? 103.957 10.352 -19.280 1.00 71.47 281 TYR A CA 1
ATOM 1547 C C . TYR A 1 206 ? 104.960 11.474 -19.060 1.00 73.03 281 TYR A C 1
ATOM 1548 O O . TYR A 1 206 ? 104.669 12.443 -18.351 1.00 74.07 281 TYR A O 1
ATOM 1557 N N . SER A 1 207 ? 106.141 11.331 -19.659 1.00 67.30 282 SER A N 1
ATOM 1558 C CA . SER A 1 207 ? 107.192 12.328 -19.512 1.00 69.00 282 SER A CA 1
ATOM 1559 C C . SER A 1 207 ? 106.758 13.630 -20.172 1.00 70.99 282 SER A C 1
ATOM 1560 O O . SER A 1 207 ? 106.455 13.657 -21.370 1.00 71.42 282 SER A O 1
ATOM 1563 N N . ARG A 1 208 ? 106.729 14.708 -19.393 1.00 70.56 283 ARG A N 1
ATOM 1564 C CA . ARG A 1 208 ? 106.260 16.002 -19.865 1.00 72.85 283 ARG A CA 1
ATOM 1565 C C . ARG A 1 208 ? 107.320 17.055 -19.588 1.00 75.52 283 ARG A C 1
ATOM 1566 O O . ARG A 1 208 ? 107.775 17.197 -18.448 1.00 75.89 283 ARG A O 1
ATOM 1574 N N . VAL A 1 209 ? 107.710 17.785 -20.627 1.00 85.37 284 VAL A N 1
ATOM 1575 C CA . VAL A 1 209 ? 108.684 18.862 -20.508 1.00 88.32 284 VAL A CA 1
ATOM 1576 C C . VAL A 1 209 ? 107.936 20.172 -20.313 1.00 91.27 284 VAL A C 1
ATOM 1577 O O . VAL A 1 209 ? 106.825 20.363 -20.820 1.00 91.56 284 VAL A O 1
ATOM 1581 N N . ALA A 1 210 ? 108.540 21.082 -19.554 1.00 86.12 285 ALA A N 1
ATOM 1582 C CA . ALA A 1 210 ? 107.957 22.386 -19.289 1.00 89.64 285 ALA A CA 1
ATOM 1583 C C . ALA A 1 210 ? 109.011 23.465 -19.485 1.00 93.57 285 ALA A C 1
ATOM 1584 O O . ALA A 1 210 ? 110.211 23.188 -19.545 1.00 93.49 285 ALA A O 1
ATOM 1586 N N . ARG A 1 211 ? 108.545 24.708 -19.590 1.00 99.41 286 ARG A N 1
ATOM 1587 C CA . ARG A 1 211 ? 109.439 25.848 -19.715 1.00 103.83 286 ARG A CA 1
ATOM 1588 C C . ARG A 1 211 ? 108.778 27.069 -19.095 1.00 107.61 286 ARG A C 1
ATOM 1589 O O . ARG A 1 211 ? 107.549 27.164 -19.032 1.00 107.45 286 ARG A O 1
ATOM 1597 N N . VAL A 1 212 ? 109.611 28.003 -18.639 1.00 104.08 287 VAL A N 1
ATOM 1598 C CA . VAL A 1 212 ? 109.156 29.254 -18.045 1.00 108.48 287 VAL A CA 1
ATOM 1599 C C . VAL A 1 212 ? 110.108 30.362 -18.472 1.00 113.51 287 VAL A C 1
ATOM 1600 O O . VAL A 1 212 ? 111.301 30.131 -18.688 1.00 113.50 287 VAL A O 1
ATOM 1604 N N . CYS A 1 213 ? 109.572 31.575 -18.598 1.00 110.13 288 CYS A N 1
ATOM 1605 C CA . CYS A 1 213 ? 110.410 32.704 -18.968 1.00 115.52 288 CYS A CA 1
ATOM 1606 C C . CYS A 1 213 ? 111.363 33.045 -17.823 1.00 117.50 288 CYS A C 1
ATOM 1607 O O . CYS A 1 213 ? 111.235 32.553 -16.698 1.00 115.20 288 CYS A O 1
ATOM 1610 N N . LYS A 1 214 ? 112.334 33.908 -18.122 1.00 123.16 289 LYS A N 1
ATOM 1611 C CA . LYS A 1 214 ? 113.350 34.234 -17.128 1.00 125.46 289 LYS A CA 1
ATOM 1612 C C . LYS A 1 214 ? 112.796 35.189 -16.075 1.00 129.19 289 LYS A C 1
ATOM 1613 O O . LYS A 1 214 ? 112.964 34.962 -14.872 1.00 128.36 289 LYS A O 1
ATOM 1619 N N . TRP A 1 215 ? 112.132 36.258 -16.507 1.00 130.66 290 TRP A N 1
ATOM 1620 C CA . TRP A 1 215 ? 111.647 37.309 -15.614 1.00 135.37 290 TRP A CA 1
ATOM 1621 C C . TRP A 1 215 ? 110.122 37.315 -15.631 1.00 134.44 290 TRP A C 1
ATOM 1622 O O . TRP A 1 215 ? 109.501 37.917 -16.511 1.00 137.19 290 TRP A O 1
ATOM 1633 N N . ASP A 1 216 ? 109.527 36.641 -14.650 1.00 134.01 291 ASP A N 1
ATOM 1634 C CA . ASP A 1 216 ? 108.085 36.663 -14.417 1.00 133.68 291 ASP A CA 1
ATOM 1635 C C . ASP A 1 216 ? 107.889 37.329 -13.059 1.00 137.28 291 ASP A C 1
ATOM 1636 O O . ASP A 1 216 ? 108.059 36.695 -12.014 1.00 134.57 291 ASP A O 1
ATOM 1641 N N . LYS A 1 217 ? 107.530 38.614 -13.083 1.00 122.34 292 LYS A N 1
ATOM 1642 C CA . LYS A 1 217 ? 107.433 39.380 -11.846 1.00 126.80 292 LYS A CA 1
ATOM 1643 C C . LYS A 1 217 ? 106.215 38.984 -11.020 1.00 125.16 292 LYS A C 1
ATOM 1644 O O . LYS A 1 217 ? 106.276 39.005 -9.785 1.00 125.95 292 LYS A O 1
ATOM 1650 N N . GLY A 1 218 ? 105.114 38.627 -11.665 1.00 124.73 293 GLY A N 1
ATOM 1651 C CA . GLY A 1 218 ? 103.934 38.213 -10.920 1.00 123.42 293 GLY A CA 1
ATOM 1652 C C . GLY A 1 218 ? 102.676 38.367 -11.761 1.00 124.40 293 GLY A C 1
ATOM 1653 O O . GLY A 1 218 ? 102.720 38.280 -12.988 1.00 123.33 293 GLY A O 1
ATOM 1654 N N . GLY A 1 219 ? 101.564 38.595 -11.064 1.00 124.51 294 GLY A N 1
ATOM 1655 C CA . GLY A 1 219 ? 100.276 38.751 -11.696 1.00 126.06 294 GLY A CA 1
ATOM 1656 C C . GLY A 1 219 ? 99.390 39.738 -10.962 1.00 132.63 294 GLY A C 1
ATOM 1657 O O . GLY A 1 219 ? 99.489 39.908 -9.743 1.00 134.30 294 GLY A O 1
ATOM 1658 N N . PRO A 1 220 ? 98.506 40.410 -11.692 1.00 129.38 295 PRO A N 1
ATOM 1659 C CA . PRO A 1 220 ? 97.608 41.379 -11.060 1.00 136.27 295 PRO A CA 1
ATOM 1660 C C . PRO A 1 220 ? 96.441 40.702 -10.354 1.00 134.69 295 PRO A C 1
ATOM 1661 O O . PRO A 1 220 ? 96.068 39.566 -10.650 1.00 128.86 295 PRO A O 1
ATOM 1665 N N . HIS A 1 221 ? 95.865 41.440 -9.402 1.00 128.63 296 HIS A N 1
ATOM 1666 C CA . HIS A 1 221 ? 94.692 41.014 -8.637 1.00 128.97 296 HIS A CA 1
ATOM 1667 C C . HIS A 1 221 ? 94.960 39.689 -7.914 1.00 121.90 296 HIS A C 1
ATOM 1668 O O . HIS A 1 221 ? 94.377 38.644 -8.214 1.00 117.14 296 HIS A O 1
ATOM 1675 N N . ARG A 1 222 ? 95.877 39.769 -6.952 1.00 119.00 297 ARG A N 1
ATOM 1676 C CA . ARG A 1 222 ? 96.247 38.676 -6.056 1.00 114.19 297 ARG A CA 1
ATOM 1677 C C . ARG A 1 222 ? 96.895 37.498 -6.778 1.00 110.66 297 ARG A C 1
ATOM 1678 O O . ARG A 1 222 ? 97.163 36.466 -6.150 1.00 108.51 297 ARG A O 1
ATOM 1686 N N . PHE A 1 223 ? 97.158 37.619 -8.077 1.00 137.23 298 PHE A N 1
ATOM 1687 C CA . PHE A 1 223 ? 97.898 36.612 -8.825 1.00 130.48 298 PHE A CA 1
ATOM 1688 C C . PHE A 1 223 ? 99.405 36.809 -8.729 1.00 129.70 298 PHE A C 1
ATOM 1689 O O . PHE A 1 223 ? 100.152 36.167 -9.475 1.00 125.15 298 PHE A O 1
ATOM 1697 N N . ARG A 1 224 ? 99.861 37.685 -7.830 1.00 118.12 299 ARG A N 1
ATOM 1698 C CA . ARG A 1 224 ? 101.289 37.955 -7.691 1.00 118.25 299 ARG A CA 1
ATOM 1699 C C . ARG A 1 224 ? 102.065 36.711 -7.280 1.00 111.75 299 ARG A C 1
ATOM 1700 O O . ARG A 1 224 ? 103.239 36.569 -7.638 1.00 109.97 299 ARG A O 1
ATOM 1708 N N . ASN A 1 225 ? 101.437 35.806 -6.526 1.00 120.90 300 ASN A N 1
ATOM 1709 C CA . ASN A 1 225 ? 102.119 34.577 -6.134 1.00 114.91 300 ASN A CA 1
ATOM 1710 C C . ASN A 1 225 ? 102.238 33.609 -7.305 1.00 109.25 300 ASN A C 1
ATOM 1711 O O . ASN A 1 225 ? 103.253 32.917 -7.441 1.00 105.42 300 ASN A O 1
ATOM 1716 N N . ARG A 1 226 ? 101.222 33.552 -8.162 1.00 111.03 301 ARG A N 1
ATOM 1717 C CA . ARG A 1 226 ? 101.144 32.521 -9.185 1.00 105.67 301 ARG A CA 1
ATOM 1718 C C . ARG A 1 226 ? 101.994 32.870 -10.405 1.00 105.76 301 ARG A C 1
ATOM 1719 O O . ARG A 1 226 ? 102.400 34.016 -10.614 1.00 110.56 301 ARG A O 1
ATOM 1727 N N . TRP A 1 227 ? 102.259 31.847 -11.213 1.00 118.19 302 TRP A N 1
ATOM 1728 C CA . TRP A 1 227 ? 102.933 32.001 -12.492 1.00 117.85 302 TRP A CA 1
ATOM 1729 C C . TRP A 1 227 ? 101.912 32.276 -13.590 1.00 119.15 302 TRP A C 1
ATOM 1730 O O . TRP A 1 227 ? 100.776 31.797 -13.543 1.00 117.78 302 TRP A O 1
ATOM 1741 N N . THR A 1 228 ? 102.330 33.055 -14.586 1.00 121.51 303 THR A N 1
ATOM 1742 C CA . THR A 1 228 ? 101.465 33.425 -15.699 1.00 123.47 303 THR A CA 1
ATOM 1743 C C . THR A 1 228 ? 101.775 32.661 -16.979 1.00 119.71 303 THR A C 1
ATOM 1744 O O . THR A 1 228 ? 100.855 32.327 -17.733 1.00 118.85 303 THR A O 1
ATOM 1748 N N . SER A 1 229 ? 103.050 32.376 -17.243 1.00 124.78 304 SER A N 1
ATOM 1749 C CA . SER A 1 229 ? 103.485 31.777 -18.497 1.00 122.10 304 SER A CA 1
ATOM 1750 C C . SER A 1 229 ? 103.837 30.300 -18.353 1.00 115.79 304 SER A C 1
ATOM 1751 O O . SER A 1 229 ? 104.618 29.776 -19.155 1.00 113.64 304 SER A O 1
ATOM 1754 N N . PHE A 1 230 ? 103.284 29.621 -17.351 1.00 119.35 305 PHE A N 1
ATOM 1755 C CA . PHE A 1 230 ? 103.596 28.213 -17.144 1.00 113.73 305 PHE A CA 1
ATOM 1756 C C . PHE A 1 230 ? 102.955 27.366 -18.238 1.00 110.80 305 PHE A C 1
ATOM 1757 O O . PHE A 1 230 ? 101.743 27.435 -18.465 1.00 111.61 305 PHE A O 1
ATOM 1765 N N . LEU A 1 231 ? 103.775 26.564 -18.914 1.00 107.32 306 LEU A N 1
ATOM 1766 C CA . LEU A 1 231 ? 103.316 25.693 -19.985 1.00 104.55 306 LEU A CA 1
ATOM 1767 C C . LEU A 1 231 ? 104.070 24.373 -19.914 1.00 99.85 306 LEU A C 1
ATOM 1768 O O . LEU A 1 231 ? 105.171 24.293 -19.365 1.00 99.37 306 LEU A O 1
ATOM 1773 N N . LYS A 1 232 ? 103.464 23.333 -20.481 1.00 96.56 307 LYS A N 1
ATOM 1774 C CA . LYS A 1 232 ? 104.089 22.019 -20.506 1.00 92.35 307 LYS A CA 1
ATOM 1775 C C . LYS A 1 232 ? 103.517 21.220 -21.667 1.00 90.47 307 LYS A C 1
ATOM 1776 O O . LYS A 1 232 ? 102.435 21.520 -22.179 1.00 91.84 307 LYS A O 1
ATOM 1782 N N . SER A 1 233 ? 104.262 20.194 -22.074 1.00 92.89 308 SER A N 1
ATOM 1783 C CA . SER A 1 233 ? 103.840 19.323 -23.161 1.00 91.08 308 SER A CA 1
ATOM 1784 C C . SER A 1 233 ? 104.512 17.968 -22.996 1.00 87.45 308 SER A C 1
ATOM 1785 O O . SER A 1 233 ? 105.596 17.865 -22.416 1.00 87.00 308 SER A O 1
ATOM 1788 N N . ARG A 1 234 ? 103.859 16.936 -23.522 1.00 101.01 309 ARG A N 1
ATOM 1789 C CA . ARG A 1 234 ? 104.342 15.571 -23.368 1.00 98.17 309 ARG A CA 1
ATOM 1790 C C . ARG A 1 234 ? 105.546 15.306 -24.266 1.00 63.68 309 ARG A C 1
ATOM 1791 O O . ARG A 1 234 ? 105.729 15.943 -25.307 1.00 65.89 309 ARG A O 1
ATOM 1799 N N . LEU A 1 235 ? 106.369 14.347 -23.850 1.00 75.28 310 LEU A N 1
ATOM 1800 C CA . LEU A 1 235 ? 107.495 13.862 -24.637 1.00 75.91 310 LEU A CA 1
ATOM 1801 C C . LEU A 1 235 ? 107.141 12.478 -25.161 1.00 74.21 310 LEU A C 1
ATOM 1802 O O . LEU A 1 235 ? 106.875 11.563 -24.373 1.00 72.14 310 LEU A O 1
ATOM 1807 N N . ASN A 1 236 ? 107.140 12.324 -26.480 1.00 86.00 311 ASN A N 1
ATOM 1808 C CA . ASN A 1 236 ? 106.791 11.062 -27.121 1.00 84.99 311 ASN A CA 1
ATOM 1809 C C . ASN A 1 236 ? 108.086 10.308 -27.406 1.00 85.33 311 ASN A C 1
ATOM 1810 O O . ASN A 1 236 ? 108.843 10.675 -28.312 1.00 74.24 311 ASN A O 1
ATOM 1815 N N . CYS A 1 237 ? 108.334 9.258 -26.627 1.00 67.07 312 CYS A N 1
ATOM 1816 C CA . CYS A 1 237 ? 109.513 8.401 -26.744 1.00 67.15 312 CYS A CA 1
ATOM 1817 C C . CYS A 1 237 ? 109.009 7.000 -27.068 1.00 65.80 312 CYS A C 1
ATOM 1818 O O . CYS A 1 237 ? 108.782 6.184 -26.171 1.00 64.17 312 CYS A O 1
ATOM 1821 N N . SER A 1 238 ? 108.822 6.731 -28.356 1.00 70.83 313 SER A N 1
ATOM 1822 C CA . SER A 1 238 ? 108.224 5.489 -28.815 1.00 69.72 313 SER A CA 1
ATOM 1823 C C . SER A 1 238 ? 109.059 4.889 -29.936 1.00 71.27 313 SER A C 1
ATOM 1824 O O . SER A 1 238 ? 109.863 5.571 -30.576 1.00 73.50 313 SER A O 1
ATOM 1827 N N . ILE A 1 239 ? 108.864 3.592 -30.153 1.00 82.94 314 ILE A N 1
ATOM 1828 C CA . ILE A 1 239 ? 109.475 2.876 -31.270 1.00 84.48 314 ILE A CA 1
ATOM 1829 C C . ILE A 1 239 ? 108.489 2.904 -32.432 1.00 85.58 314 ILE A C 1
ATOM 1830 O O . ILE A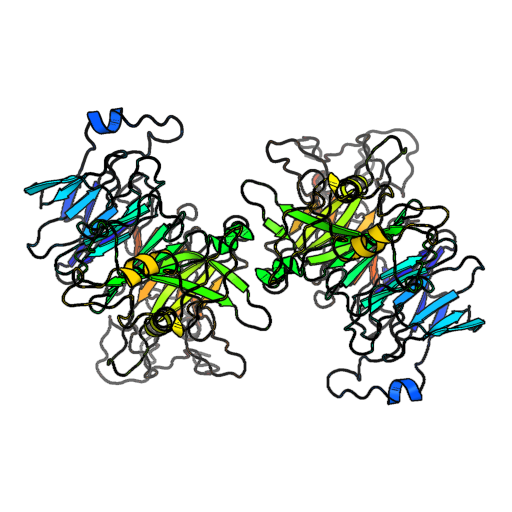 1 239 ? 107.508 2.146 -32.431 1.00 84.59 314 ILE A O 1
ATOM 1835 N N . PRO A 1 240 ? 108.702 3.755 -33.431 1.00 89.06 315 PRO A N 1
ATOM 1836 C CA . PRO A 1 240 ? 107.687 3.944 -34.471 1.00 90.30 315 PRO A CA 1
ATOM 1837 C C . PRO A 1 240 ? 107.558 2.730 -35.376 1.00 90.96 315 PRO A C 1
ATOM 1838 O O . PRO A 1 240 ? 108.443 1.876 -35.463 1.00 91.13 315 PRO A O 1
ATOM 1842 N N . GLY A 1 241 ? 106.424 2.672 -36.057 1.00 96.99 316 GLY A N 1
ATOM 1843 C CA . GLY A 1 241 ? 106.123 1.586 -36.975 1.00 97.99 316 GLY A CA 1
ATOM 1844 C C . GLY A 1 241 ? 104.633 1.550 -37.273 1.00 98.27 316 GLY A C 1
ATOM 1845 O O . GLY A 1 241 ? 103.968 2.586 -37.295 1.00 98.77 316 GLY A O 1
ATOM 1846 N N . ASP A 1 242 ? 104.135 0.335 -37.503 1.00 101.67 317 ASP A N 1
ATOM 1847 C CA . ASP A 1 242 ? 102.703 0.155 -37.719 1.00 102.19 317 ASP A CA 1
ATOM 1848 C C . ASP A 1 242 ? 101.916 0.413 -36.439 1.00 100.13 317 ASP A C 1
ATOM 1849 O O . ASP A 1 242 ? 100.809 0.964 -36.484 1.00 100.76 317 ASP A O 1
ATOM 1854 N N . TYR A 1 243 ? 102.469 0.023 -35.291 1.00 91.53 318 TYR A N 1
ATOM 1855 C CA . TYR A 1 243 ? 101.858 0.268 -33.994 1.00 89.48 318 TYR A CA 1
ATOM 1856 C C . TYR A 1 243 ? 102.894 0.903 -33.075 1.00 87.87 318 TYR A C 1
ATOM 1857 O O . TYR A 1 243 ? 104.008 0.368 -32.933 1.00 87.42 318 TYR A O 1
ATOM 1866 N N . PRO A 1 244 ? 102.580 2.031 -32.440 1.00 80.55 319 PRO A N 1
ATOM 1867 C CA . PRO A 1 244 ? 103.564 2.686 -31.571 1.00 79.42 319 PRO A CA 1
ATOM 1868 C C . PRO A 1 244 ? 103.691 1.993 -30.223 1.00 77.07 319 PRO A C 1
ATOM 1869 O O . PRO A 1 244 ? 102.698 1.615 -29.595 1.00 76.04 319 PRO A O 1
ATOM 1873 N N . PHE A 1 245 ? 104.937 1.829 -29.781 1.00 78.42 320 PHE A N 1
ATOM 1874 C CA . PHE A 1 245 ? 105.257 1.270 -28.470 1.00 76.44 320 PHE A CA 1
ATOM 1875 C C . PHE A 1 245 ? 105.973 2.349 -27.669 1.00 76.12 320 PHE A C 1
ATOM 1876 O O . PHE A 1 245 ? 107.103 2.722 -28.000 1.00 77.21 320 PHE A O 1
ATOM 1884 N N . TYR A 1 246 ? 105.334 2.829 -26.608 1.00 75.86 321 TYR A N 1
ATOM 1885 C CA . TYR A 1 246 ? 105.806 4.005 -25.893 1.00 75.98 321 TYR A CA 1
ATOM 1886 C C . TYR A 1 246 ? 106.705 3.632 -24.717 1.00 74.86 321 TYR A C 1
ATOM 1887 O O . TYR A 1 246 ? 106.703 2.500 -24.228 1.00 73.63 321 TYR A O 1
ATOM 1896 N N . PHE A 1 247 ? 107.482 4.618 -24.270 1.00 63.37 322 PHE A N 1
ATOM 1897 C CA . PHE A 1 247 ? 108.287 4.524 -23.057 1.00 63.01 322 PHE A CA 1
ATOM 1898 C C . PHE A 1 247 ? 107.817 5.610 -22.101 1.00 62.86 322 PHE A C 1
ATOM 1899 O O . PHE A 1 247 ? 107.949 6.803 -22.394 1.00 63.99 322 PHE A O 1
ATOM 1907 N N . ASN A 1 248 ? 107.267 5.192 -20.962 1.00 69.43 323 ASN A N 1
ATOM 1908 C CA . ASN A 1 248 ? 106.524 6.109 -20.107 1.00 69.43 323 ASN A CA 1
ATOM 1909 C C . ASN A 1 248 ? 107.438 6.923 -19.196 1.00 70.32 323 ASN A C 1
ATOM 1910 O O . ASN A 1 248 ? 107.322 8.152 -19.129 1.00 71.52 323 ASN A O 1
ATOM 1915 N N . GLU A 1 249 ? 108.348 6.261 -18.489 1.00 66.71 324 GLU A N 1
ATOM 1916 C CA . GLU A 1 249 ? 109.115 6.905 -17.433 1.00 67.69 324 GLU A CA 1
ATOM 1917 C C . GLU A 1 249 ? 110.453 7.413 -17.951 1.00 69.69 324 GLU A C 1
ATOM 1918 O O . GLU A 1 249 ? 111.023 6.870 -18.900 1.00 70.08 324 GLU A O 1
ATOM 1924 N N . ILE A 1 250 ? 110.950 8.469 -17.310 1.00 57.74 325 ILE A N 1
ATOM 1925 C CA . ILE A 1 250 ? 112.233 9.076 -17.637 1.00 59.69 325 ILE A CA 1
ATOM 1926 C C . ILE A 1 250 ? 113.106 9.056 -16.390 1.00 60.41 325 ILE A C 1
ATOM 1927 O O . ILE A 1 250 ? 112.635 9.353 -15.286 1.00 59.98 325 ILE A O 1
ATOM 1932 N N . GLN A 1 251 ? 114.377 8.693 -16.564 1.00 64.11 326 GLN A N 1
ATOM 1933 C CA . GLN A 1 251 ? 115.313 8.582 -15.453 1.00 65.07 326 GLN A CA 1
ATOM 1934 C C . GLN A 1 251 ? 116.366 9.677 -15.424 1.00 67.42 326 GLN A C 1
ATOM 1935 O O . GLN A 1 251 ? 116.802 10.064 -14.337 1.00 68.50 326 GLN A O 1
ATOM 1941 N N . SER A 1 252 ? 116.785 10.186 -16.580 1.00 53.36 327 SER A N 1
ATOM 1942 C CA . SER A 1 252 ? 117.762 11.264 -16.630 1.00 56.72 327 SER A CA 1
ATOM 1943 C C . SER A 1 252 ? 117.672 11.943 -17.989 1.00 57.94 327 SER A C 1
ATOM 1944 O O . SER A 1 252 ? 116.978 11.477 -18.897 1.00 56.20 327 SER A O 1
ATOM 1947 N N . ALA A 1 253 ? 118.389 13.058 -18.115 1.00 58.12 328 ALA A N 1
ATOM 1948 C CA . ALA A 1 253 ? 118.425 13.820 -19.357 1.00 59.82 328 ALA A CA 1
ATOM 1949 C C . ALA A 1 253 ? 119.706 14.638 -19.387 1.00 63.38 328 ALA A C 1
ATOM 1950 O O . ALA A 1 253 ? 120.057 15.278 -18.391 1.00 64.83 328 ALA A O 1
ATOM 1952 N N . SER A 1 254 ? 120.395 14.616 -20.524 1.00 53.71 329 SER A N 1
ATOM 1953 C CA . SER A 1 254 ? 121.684 15.274 -20.653 1.00 58.06 329 SER A CA 1
ATOM 1954 C C . SER A 1 254 ? 121.506 16.763 -20.948 1.00 60.90 329 SER A C 1
ATOM 1955 O O . SER A 1 254 ? 120.393 17.268 -21.125 1.00 59.47 329 SER A O 1
ATOM 1958 N N . ASN A 1 255 ? 122.628 17.474 -21.000 1.00 68.27 330 ASN A N 1
ATOM 1959 C CA . ASN A 1 255 ? 122.627 18.890 -21.319 1.00 71.80 330 ASN A CA 1
ATOM 1960 C C . ASN A 1 255 ? 122.444 19.096 -22.822 1.00 72.88 330 ASN A C 1
ATOM 1961 O O . ASN A 1 255 ? 122.551 18.164 -23.625 1.00 71.54 330 ASN A O 1
ATOM 1966 N N . LEU A 1 256 ? 122.155 20.339 -23.197 1.00 71.97 331 LEU A N 1
ATOM 1967 C CA . LEU A 1 256 ? 121.978 20.675 -24.601 1.00 73.60 331 LEU A CA 1
ATOM 1968 C C . LEU A 1 256 ? 123.292 20.512 -25.357 1.00 77.36 331 LEU A C 1
ATOM 1969 O O . LEU A 1 256 ? 124.382 20.677 -24.802 1.00 80.31 331 LEU A O 1
ATOM 1974 N N . VAL A 1 257 ? 123.180 20.184 -26.642 1.00 80.08 332 VAL A N 1
ATOM 1975 C CA . VAL A 1 257 ? 124.330 19.934 -27.502 1.00 81.90 332 VAL A CA 1
ATOM 1976 C C . VAL A 1 257 ? 124.283 20.911 -28.668 1.00 83.48 332 VAL A C 1
ATOM 1977 O O . VAL A 1 257 ? 123.264 21.010 -29.362 1.00 82.40 332 VAL A O 1
ATOM 1981 N N . GLU A 1 258 ? 125.384 21.627 -28.881 1.00 106.82 333 GLU A N 1
ATOM 1982 C CA . GLU A 1 258 ? 125.517 22.580 -29.974 1.00 111.39 333 GLU A CA 1
ATOM 1983 C C . GLU A 1 258 ? 126.658 22.139 -30.878 1.00 115.16 333 GLU A C 1
ATOM 1984 O O . GLU A 1 258 ? 127.741 21.793 -30.394 1.00 117.15 333 GLU A O 1
ATOM 1990 N N . GLY A 1 259 ? 126.414 22.151 -32.187 1.00 127.96 334 GLY A N 1
ATOM 1991 C CA . GLY A 1 259 ? 127.413 21.706 -33.137 1.00 131.71 334 GLY A CA 1
ATOM 1992 C C . GLY A 1 259 ? 127.843 22.764 -34.132 1.00 137.90 334 GLY A C 1
ATOM 1993 O O . GLY A 1 259 ? 127.046 23.209 -34.964 1.00 137.94 334 GLY A O 1
ATOM 1994 N N . GLN A 1 260 ? 129.110 23.167 -34.048 1.00 142.53 335 GLN A N 1
ATOM 1995 C CA . GLN A 1 260 ? 129.739 24.126 -34.968 1.00 149.42 335 GLN A CA 1
ATOM 1996 C C . GLN A 1 260 ? 128.952 25.435 -34.898 1.00 150.39 335 GLN A C 1
ATOM 1997 O O . GLN A 1 260 ? 128.719 25.942 -33.789 1.00 149.06 335 GLN A O 1
ATOM 2003 N N . TYR A 1 261 ? 128.530 26.009 -36.020 1.00 155.17 336 TYR A N 1
ATOM 2004 C CA . TYR A 1 261 ? 127.886 27.313 -36.035 1.00 157.23 336 TYR A CA 1
ATOM 2005 C C . TYR A 1 261 ? 126.381 27.185 -35.799 1.00 151.25 336 TYR A C 1
ATOM 2006 O O . TYR A 1 261 ? 125.803 26.098 -35.843 1.00 145.82 336 TYR A O 1
ATOM 2015 N N . GLY A 1 262 ? 125.747 28.332 -35.541 1.00 157.72 337 GLY A N 1
ATOM 2016 C CA . GLY A 1 262 ? 124.320 28.367 -35.275 1.00 153.02 337 GLY A CA 1
ATOM 2017 C C . GLY A 1 262 ? 123.454 28.134 -36.494 1.00 151.99 337 GLY A C 1
ATOM 2018 O O . GLY A 1 262 ? 122.252 27.884 -36.347 1.00 147.50 337 GLY A O 1
ATOM 2019 N N . SER A 1 263 ? 124.031 28.223 -37.697 1.00 149.91 338 SER A N 1
ATOM 2020 C CA . SER A 1 263 ? 123.257 27.972 -38.908 1.00 149.34 338 SER A CA 1
ATOM 2021 C C . SER A 1 263 ? 122.704 26.553 -38.925 1.00 142.93 338 SER A C 1
ATOM 2022 O O . SER A 1 263 ? 121.631 26.310 -39.489 1.00 140.44 338 SER A O 1
ATOM 2025 N N . MET A 1 264 ? 123.420 25.612 -38.317 1.00 144.16 339 MET A N 1
ATOM 2026 C CA . MET A 1 264 ? 122.920 24.253 -38.189 1.00 138.17 339 MET A CA 1
ATOM 2027 C C . MET A 1 264 ? 121.791 24.202 -37.167 1.00 132.85 339 MET A C 1
ATOM 2028 O O . MET A 1 264 ? 121.803 24.924 -36.165 1.00 133.17 339 MET A O 1
ATOM 2033 N N . SER A 1 265 ? 120.811 23.343 -37.423 1.00 118.11 340 SER A N 1
ATOM 2034 C CA . SER A 1 265 ? 119.683 23.163 -36.524 1.00 113.04 340 SER A CA 1
ATOM 2035 C C . SER A 1 265 ? 119.905 22.024 -35.538 1.00 108.41 340 SER A C 1
ATOM 2036 O O . SER A 1 265 ? 118.946 21.574 -34.901 1.00 103.78 340 SER A O 1
ATOM 2039 N N . SER A 1 266 ? 121.145 21.551 -35.401 1.00 103.20 341 SER A N 1
ATOM 2040 C CA . SER A 1 266 ? 121.460 20.407 -34.546 1.00 99.39 341 SER A CA 1
ATOM 2041 C C . SER A 1 266 ? 121.639 20.877 -33.101 1.00 98.61 341 SER A C 1
ATOM 2042 O O . SER A 1 266 ? 122.742 20.948 -32.554 1.00 100.88 341 SER A O 1
ATOM 2045 N N . LYS A 1 267 ? 120.508 21.198 -32.481 1.00 95.11 342 LYS A N 1
ATOM 2046 C CA . LYS A 1 267 ? 120.414 21.409 -31.042 1.00 93.24 342 LYS A CA 1
ATOM 2047 C C . LYS A 1 267 ? 119.669 20.204 -30.487 1.00 87.46 342 LYS A C 1
ATOM 2048 O O . LYS A 1 267 ? 118.452 20.089 -30.660 1.00 84.75 342 LYS A O 1
ATOM 2054 N N . LEU A 1 268 ? 120.395 19.311 -29.825 1.00 82.61 343 LEU A N 1
ATOM 2055 C CA . LEU A 1 268 ? 119.878 17.994 -29.488 1.00 77.76 343 LEU A CA 1
ATOM 2056 C C . LEU A 1 268 ? 119.983 17.791 -27.986 1.00 75.65 343 LEU A C 1
ATOM 2057 O O . LEU A 1 268 ? 121.038 18.042 -27.395 1.00 78.07 343 LEU A O 1
ATOM 2062 N N . ILE A 1 269 ? 118.894 17.336 -27.372 1.00 77.95 344 ILE A N 1
ATOM 2063 C CA . ILE A 1 269 ? 118.862 17.009 -25.952 1.00 75.67 344 ILE A CA 1
ATOM 2064 C C . ILE A 1 269 ? 118.590 15.518 -25.820 1.00 72.22 344 ILE A C 1
ATOM 2065 O O . ILE A 1 269 ? 117.602 15.012 -26.366 1.00 70.28 344 ILE A O 1
ATOM 2070 N N . TYR A 1 270 ? 119.462 14.820 -25.102 1.00 69.46 345 TYR A N 1
ATOM 2071 C CA . TYR A 1 270 ? 119.347 13.380 -24.915 1.00 66.73 345 TYR A CA 1
ATOM 2072 C C . TYR A 1 270 ? 118.769 13.075 -23.540 1.00 64.17 345 TYR A C 1
ATOM 2073 O O . TYR A 1 270 ? 119.288 13.547 -22.523 1.00 65.07 345 TYR A O 1
ATOM 2082 N N . GLY A 1 271 ? 117.700 12.294 -23.517 1.00 64.02 346 GLY A N 1
ATOM 2083 C CA . GLY A 1 271 ? 117.046 11.906 -22.276 1.00 61.20 346 GLY A CA 1
ATOM 2084 C C . GLY A 1 271 ? 116.978 10.397 -22.159 1.00 59.01 346 GLY A C 1
ATOM 2085 O O . GLY A 1 271 ? 116.755 9.700 -23.151 1.00 58.58 346 GLY A O 1
ATOM 2086 N N . VAL A 1 272 ? 117.172 9.897 -20.943 1.00 60.65 347 VAL A N 1
ATOM 2087 C CA . VAL A 1 272 ? 117.091 8.467 -20.670 1.00 58.87 347 VAL A CA 1
ATOM 2088 C C . VAL A 1 272 ? 115.662 8.136 -20.262 1.00 56.58 347 VAL A C 1
ATOM 2089 O O . VAL A 1 272 ? 115.126 8.715 -19.310 1.00 56.01 347 VAL A O 1
ATOM 2093 N N . PHE A 1 273 ? 115.039 7.219 -20.995 1.00 62.35 348 PHE A N 1
ATOM 2094 C CA . PHE A 1 273 ? 113.684 6.774 -20.720 1.00 59.68 348 PHE A CA 1
ATOM 2095 C C . PHE A 1 273 ? 113.675 5.267 -20.502 1.00 57.59 348 PHE A C 1
ATOM 2096 O O . PHE A 1 273 ? 114.598 4.551 -20.899 1.00 58.81 348 PHE A O 1
ATOM 2104 N N . ASN A 1 274 ? 112.621 4.794 -19.848 1.00 76.10 349 ASN A N 1
ATOM 2105 C CA . ASN A 1 274 ? 112.459 3.371 -19.588 1.00 74.29 349 ASN A CA 1
ATOM 2106 C C . ASN A 1 274 ? 110.976 3.085 -19.402 1.00 72.26 349 ASN A C 1
ATOM 2107 O O . ASN A 1 274 ? 110.132 3.982 -19.488 1.00 72.26 349 ASN A O 1
ATOM 2112 N N . THR A 1 275 ? 110.674 1.849 -19.163 1.00 75.90 350 THR A N 1
ATOM 2113 C CA . THR A 1 275 ? 109.340 1.297 -19.024 1.00 74.52 350 THR A CA 1
ATOM 2114 C C . THR A 1 275 ? 108.910 1.361 -17.561 1.00 73.80 350 THR A C 1
ATOM 2115 O O . THR A 1 275 ? 109.749 1.256 -16.660 1.00 74.27 350 THR A O 1
ATOM 2119 N N . PRO A 1 276 ? 107.618 1.568 -17.298 1.00 72.98 351 PRO A N 1
ATOM 2120 C CA . PRO A 1 276 ? 107.145 1.678 -15.912 1.00 72.60 351 PRO A CA 1
ATOM 2121 C C . PRO A 1 276 ? 107.495 0.460 -15.068 1.00 72.47 351 PRO A C 1
ATOM 2122 O O . PRO A 1 276 ? 108.012 -0.561 -15.531 1.00 72.67 351 PRO A O 1
ATOM 2126 N N . SER A 1 277 ? 107.172 0.590 -13.780 1.00 80.30 352 SER A N 1
ATOM 2127 C CA . SER A 1 277 ? 107.485 -0.454 -12.812 1.00 80.46 352 SER A CA 1
ATOM 2128 C C . SER A 1 277 ? 106.725 -1.743 -13.104 1.00 80.06 352 SER A C 1
ATOM 2129 O O . SER A 1 277 ? 107.285 -2.842 -13.001 1.00 80.43 352 SER A O 1
ATOM 2132 N N . ASN A 1 278 ? 105.444 -1.629 -13.459 1.00 69.36 353 ASN A N 1
ATOM 2133 C CA . ASN A 1 278 ? 104.650 -2.826 -13.712 1.00 69.23 353 ASN A CA 1
ATOM 2134 C C . ASN A 1 278 ? 105.169 -3.593 -14.920 1.00 69.30 353 ASN A C 1
ATOM 2135 O O . ASN A 1 278 ? 105.108 -4.827 -14.944 1.00 69.57 353 ASN A O 1
ATOM 2140 N N . SER A 1 279 ? 105.693 -2.889 -15.918 1.00 57.63 354 SER A N 1
ATOM 2141 C CA . SER A 1 279 ? 106.146 -3.523 -17.141 1.00 57.96 354 SER A CA 1
ATOM 2142 C C . SER A 1 279 ? 107.632 -3.870 -17.047 1.00 58.81 354 SER A C 1
ATOM 2143 O O . SER A 1 279 ? 108.292 -3.647 -16.029 1.00 59.11 354 SER A O 1
ATOM 2146 N N . ILE A 1 280 ? 108.163 -4.416 -18.136 1.00 62.28 355 ILE A N 1
ATOM 2147 C CA . ILE A 1 280 ? 109.473 -5.065 -18.163 1.00 63.61 355 ILE A CA 1
ATOM 2148 C C . ILE A 1 280 ? 110.597 -4.037 -18.078 1.00 64.39 355 ILE A C 1
ATOM 2149 O O . ILE A 1 280 ? 110.384 -2.859 -18.393 1.00 63.97 355 ILE A O 1
ATOM 2154 N N . PRO A 1 281 ? 111.810 -4.437 -17.658 1.00 78.98 356 PRO A N 1
ATOM 2155 C CA . PRO A 1 281 ? 112.884 -3.457 -17.428 1.00 80.04 356 PRO A CA 1
ATOM 2156 C C . PRO A 1 281 ? 113.454 -2.800 -18.680 1.00 81.03 356 PRO A C 1
ATOM 2157 O O . PRO A 1 281 ? 114.509 -2.162 -18.608 1.00 82.49 356 PRO A O 1
ATOM 2161 N N . GLY A 1 282 ? 112.794 -2.955 -19.825 1.00 73.93 357 GLY A N 1
ATOM 2162 C CA . GLY A 1 282 ? 113.268 -2.353 -21.058 1.00 75.07 357 GLY A CA 1
ATOM 2163 C C . GLY A 1 282 ? 113.427 -0.848 -20.984 1.00 75.08 357 GLY A C 1
ATOM 2164 O O . GLY A 1 282 ? 112.489 -0.136 -20.615 1.00 73.56 357 GLY A O 1
ATOM 2165 N N . SER A 1 283 ? 114.611 -0.349 -21.332 1.00 63.44 358 SER A N 1
ATOM 2166 C CA . SER A 1 283 ? 114.908 1.075 -21.289 1.00 63.96 358 SER A CA 1
ATOM 2167 C C . SER A 1 283 ? 115.291 1.562 -22.680 1.00 65.56 358 SER A C 1
ATOM 2168 O O . SER A 1 283 ? 115.772 0.790 -23.514 1.00 66.96 358 SER A O 1
ATOM 2171 N N . ALA A 1 284 ? 115.080 2.856 -22.922 1.00 58.48 359 ALA A N 1
ATOM 2172 C CA . ALA A 1 284 ? 115.353 3.449 -24.223 1.00 60.53 359 ALA A CA 1
ATOM 2173 C C . ALA A 1 284 ? 115.895 4.860 -24.061 1.00 62.58 359 ALA A C 1
ATOM 2174 O O . ALA A 1 284 ? 115.370 5.652 -23.275 1.00 62.11 359 ALA A O 1
ATOM 2176 N N . VAL A 1 285 ? 116.939 5.171 -24.822 1.00 58.79 360 VAL A N 1
ATOM 2177 C CA . VAL A 1 285 ? 117.504 6.514 -24.859 1.00 59.52 360 VAL A CA 1
ATOM 2178 C C . VAL A 1 285 ? 116.868 7.250 -26.033 1.00 59.38 360 VAL A C 1
ATOM 2179 O O . VAL A 1 285 ? 117.139 6.937 -27.196 1.00 60.10 360 VAL A O 1
ATOM 2183 N N . CYS A 1 286 ? 116.019 8.226 -25.729 1.00 71.80 361 CYS A N 1
ATOM 2184 C CA . CYS A 1 286 ? 115.306 9.004 -26.733 1.00 72.78 361 CYS A CA 1
ATOM 2185 C C . CYS A 1 286 ? 115.869 10.416 -26.776 1.00 74.92 361 CYS A C 1
ATOM 2186 O O . CYS A 1 286 ? 116.046 11.052 -25.731 1.00 74.72 361 CYS A O 1
ATOM 2189 N N . ALA A 1 287 ? 116.141 10.902 -27.983 1.00 82.82 362 ALA A N 1
ATOM 2190 C CA . ALA A 1 287 ? 116.650 12.249 -28.191 1.00 85.37 362 ALA A CA 1
ATOM 2191 C C . ALA A 1 287 ? 115.505 13.198 -28.519 1.00 85.55 362 ALA A C 1
ATOM 2192 O O . ALA A 1 287 ? 114.539 12.818 -29.188 1.00 84.53 362 ALA A O 1
ATOM 2194 N N . PHE A 1 288 ? 115.619 14.434 -28.039 1.00 91.22 363 PHE A N 1
ATOM 2195 C CA . PHE A 1 288 ? 114.619 15.467 -28.274 1.00 91.80 363 PHE A CA 1
ATOM 2196 C C . PHE A 1 288 ? 115.334 16.783 -28.528 1.00 95.27 363 PHE A C 1
ATOM 2197 O O . PHE A 1 288 ? 116.266 17.132 -27.801 1.00 96.41 363 PHE A O 1
ATOM 2205 N N . ALA A 1 289 ? 114.906 17.506 -29.557 1.00 91.36 364 ALA A N 1
ATOM 2206 C CA . ALA A 1 289 ? 115.533 18.765 -29.926 1.00 95.12 364 ALA A CA 1
ATOM 2207 C C . ALA A 1 289 ? 114.773 19.937 -29.318 1.00 96.10 364 ALA A C 1
ATOM 2208 O O . ALA A 1 289 ? 113.564 19.861 -29.081 1.00 93.81 364 ALA A O 1
ATOM 2210 N N . LEU A 1 290 ? 115.498 21.030 -29.064 1.00 79.16 365 LEU A N 1
ATOM 2211 C CA . LEU A 1 290 ? 114.844 22.248 -28.598 1.00 79.86 365 LEU A CA 1
ATOM 2212 C C . LEU A 1 290 ? 113.936 22.830 -29.672 1.00 80.34 365 LEU A C 1
ATOM 2213 O O . LEU A 1 290 ? 112.959 23.519 -29.354 1.00 80.36 365 LEU A O 1
ATOM 2218 N N . GLN A 1 291 ? 114.237 22.559 -30.944 1.00 86.44 366 GLN A N 1
ATOM 2219 C CA . GLN A 1 291 ? 113.341 22.966 -32.020 1.00 92.47 366 GLN A CA 1
ATOM 2220 C C . GLN A 1 291 ? 112.083 22.107 -32.037 1.00 88.32 366 GLN A C 1
ATOM 2221 O O . GLN A 1 291 ? 110.981 22.613 -32.280 1.00 88.96 366 GLN A O 1
ATOM 2227 N N . ASP A 1 292 ? 112.229 20.803 -31.783 1.00 95.95 367 ASP A N 1
ATOM 2228 C CA . ASP A 1 292 ? 111.063 19.930 -31.703 1.00 92.11 367 ASP A CA 1
ATOM 2229 C C . ASP A 1 292 ? 110.208 20.252 -30.485 1.00 90.48 367 ASP A C 1
ATOM 2230 O O . ASP A 1 292 ? 108.990 20.041 -30.510 1.00 88.87 367 ASP A O 1
ATOM 2235 N N . ILE A 1 293 ? 110.823 20.757 -29.414 1.00 93.37 368 ILE A N 1
ATOM 2236 C CA . ILE A 1 293 ? 110.060 21.160 -28.237 1.00 92.47 368 ILE A CA 1
ATOM 2237 C C . ILE A 1 293 ? 109.222 22.395 -28.545 1.00 95.75 368 ILE A C 1
ATOM 2238 O O . ILE A 1 293 ? 108.037 22.461 -28.196 1.00 94.82 368 ILE A O 1
ATOM 2243 N N . ALA A 1 294 ? 109.817 23.384 -29.216 1.00 88.13 369 ALA A N 1
ATOM 2244 C CA . ALA A 1 294 ? 109.111 24.622 -29.528 1.00 89.65 369 ALA A CA 1
ATOM 2245 C C . ALA A 1 294 ? 107.972 24.415 -30.519 1.00 89.33 369 ALA A C 1
ATOM 2246 O O . ALA A 1 294 ? 107.111 25.292 -30.644 1.00 90.36 369 ALA A O 1
ATOM 2248 N N . ASP A 1 295 ? 107.949 23.282 -31.226 1.00 108.96 370 ASP A N 1
ATOM 2249 C CA . ASP A 1 295 ? 106.877 23.028 -32.183 1.00 108.93 370 ASP A CA 1
ATOM 2250 C C . ASP A 1 295 ? 105.542 22.817 -31.476 1.00 106.89 370 ASP A C 1
ATOM 2251 O O . ASP A 1 295 ? 104.506 23.314 -31.933 1.00 108.90 370 ASP A O 1
ATOM 2256 N N . THR A 1 296 ? 105.548 22.089 -30.358 1.00 103.06 371 THR A N 1
ATOM 2257 C CA . THR A 1 296 ? 104.310 21.827 -29.633 1.00 101.28 371 THR A CA 1
ATOM 2258 C C . THR A 1 296 ? 103.859 23.024 -28.805 1.00 104.05 371 THR A C 1
ATOM 2259 O O . THR A 1 296 ? 102.654 23.217 -28.613 1.00 104.61 371 THR A O 1
ATOM 2263 N N . PHE A 1 297 ? 104.800 23.832 -28.307 1.00 107.67 372 PHE A N 1
ATOM 2264 C CA . PHE A 1 297 ? 104.421 24.993 -27.507 1.00 110.73 372 PHE A CA 1
ATOM 2265 C C . PHE A 1 297 ? 103.724 26.048 -28.356 1.00 115.25 372 PHE A C 1
ATOM 2266 O O . PHE A 1 297 ? 102.798 26.719 -27.883 1.00 117.33 372 PHE A O 1
ATOM 2274 N N . GLU A 1 298 ? 104.151 26.215 -29.610 1.00 109.55 373 GLU A N 1
ATOM 2275 C CA . GLU A 1 298 ? 103.408 27.083 -30.516 1.00 113.78 373 GLU A CA 1
ATOM 2276 C C . GLU A 1 298 ? 102.064 26.467 -30.878 1.00 112.27 373 GLU A C 1
ATOM 2277 O O . GLU A 1 298 ? 101.116 27.191 -31.204 1.00 115.67 373 GLU A O 1
ATOM 2283 N N . GLY A 1 299 ? 101.964 25.142 -30.821 1.00 122.82 374 GLY A N 1
ATOM 2284 C CA . GLY A 1 299 ? 100.704 24.474 -31.056 1.00 121.32 374 GLY A CA 1
ATOM 2285 C C . GLY A 1 299 ? 99.689 24.759 -29.966 1.00 121.62 374 GLY A C 1
ATOM 2286 O O . GLY A 1 299 ? 99.975 25.362 -28.930 1.00 122.44 374 GLY A O 1
ATOM 2287 N N . GLN A 1 300 ? 98.46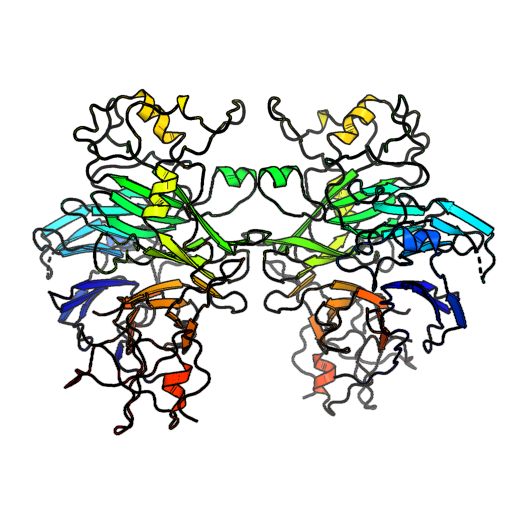7 24.300 -30.215 1.00 127.08 375 GLN A N 1
ATOM 2288 C CA . GLN A 1 300 ? 97.366 24.567 -29.307 1.00 128.03 375 GLN A CA 1
ATOM 2289 C C . GLN A 1 300 ? 97.510 23.748 -28.024 1.00 123.91 375 GLN A C 1
ATOM 2290 O O . GLN A 1 300 ? 98.390 22.894 -27.885 1.00 120.21 375 GLN A O 1
ATOM 2296 N N . PHE A 1 301 ? 96.621 24.025 -27.078 1.00 122.06 376 PHE A N 1
ATOM 2297 C CA . PHE A 1 301 ? 96.609 23.371 -25.779 1.00 118.94 376 PHE A CA 1
ATOM 2298 C C . PHE A 1 301 ? 95.638 22.195 -25.777 1.00 116.53 376 PHE A C 1
ATOM 2299 O O . PHE A 1 301 ? 94.685 22.142 -26.559 1.00 118.23 376 PHE A O 1
ATOM 2307 N N . LYS A 1 302 ? 95.892 21.248 -24.879 1.00 118.03 377 LYS A N 1
ATOM 2308 C CA . LYS A 1 302 ? 95.041 20.073 -24.756 1.00 115.90 377 LYS A CA 1
ATOM 2309 C C . LYS A 1 302 ? 93.750 20.431 -24.032 1.00 118.58 377 LYS A C 1
ATOM 2310 O O . LYS A 1 302 ? 93.752 21.209 -23.074 1.00 120.39 377 LYS A O 1
ATOM 2316 N N . GLU A 1 303 ? 92.645 19.855 -24.496 1.00 131.95 378 GLU A N 1
ATOM 2317 C CA . GLU A 1 303 ? 91.345 20.174 -23.926 1.00 135.09 378 GLU A CA 1
ATOM 2318 C C . GLU A 1 303 ? 91.185 19.537 -22.549 1.00 133.23 378 GLU A C 1
ATOM 2319 O O . GLU A 1 303 ? 91.704 18.452 -22.273 1.00 129.26 378 GLU A O 1
ATOM 2325 N N . GLN A 1 304 ? 90.472 20.242 -21.673 1.00 150.58 379 GLN A N 1
ATOM 2326 C CA . GLN A 1 304 ? 90.189 19.767 -20.321 1.00 149.73 379 GLN A CA 1
ATOM 2327 C C . GLN A 1 304 ? 88.746 20.118 -19.990 1.00 154.02 379 GLN A C 1
ATOM 2328 O O . GLN A 1 304 ? 88.415 21.296 -19.826 1.00 158.27 379 GLN A O 1
ATOM 2334 N N . THR A 1 305 ? 87.895 19.104 -19.890 1.00 156.54 380 THR A N 1
ATOM 2335 C CA . THR A 1 305 ? 86.483 19.281 -19.588 1.00 160.72 380 THR A CA 1
ATOM 2336 C C . THR A 1 305 ? 86.173 18.715 -18.205 1.00 160.16 380 THR A C 1
ATOM 2337 O O . THR A 1 305 ? 87.029 18.130 -17.534 1.00 156.41 380 THR A O 1
ATOM 2341 N N . GLY A 1 306 ? 84.922 18.896 -17.780 1.00 148.83 381 GLY A N 1
ATOM 2342 C CA . GLY A 1 306 ? 84.456 18.420 -16.502 1.00 149.27 381 GLY A CA 1
ATOM 2343 C C . GLY A 1 306 ? 83.522 17.230 -16.626 1.00 148.94 381 GLY A C 1
ATOM 2344 O O . GLY A 1 306 ? 83.375 16.619 -17.686 1.00 147.53 381 GLY A O 1
ATOM 2345 N N . ILE A 1 307 ? 82.882 16.905 -15.503 1.00 144.74 382 ILE A N 1
ATOM 2346 C CA . ILE A 1 307 ? 81.930 15.800 -15.488 1.00 145.15 382 ILE A CA 1
ATOM 2347 C C . ILE A 1 307 ? 80.607 16.222 -16.114 1.00 150.51 382 ILE A C 1
ATOM 2348 O O . ILE A 1 307 ? 79.990 15.458 -16.864 1.00 150.58 382 ILE A O 1
ATOM 2353 N N . ASN A 1 308 ? 80.155 17.442 -15.826 1.00 151.00 383 ASN A N 1
ATOM 2354 C CA . ASN A 1 308 ? 78.909 17.954 -16.382 1.00 156.79 383 ASN A CA 1
ATOM 2355 C C . ASN A 1 308 ? 79.140 18.690 -17.698 1.00 157.47 383 ASN A C 1
ATOM 2356 O O . ASN A 1 308 ? 78.479 18.399 -18.700 1.00 158.83 383 ASN A O 1
ATOM 2361 N N . SER A 1 309 ? 80.069 19.642 -17.711 1.00 169.28 384 SER A N 1
ATOM 2362 C CA . SER A 1 309 ? 80.340 20.403 -18.921 1.00 170.24 384 SER A CA 1
ATOM 2363 C C . SER A 1 309 ? 81.079 19.545 -19.943 1.00 164.95 384 SER A C 1
ATOM 2364 O O . SER A 1 309 ? 81.849 18.646 -19.596 1.00 159.81 384 SER A O 1
ATOM 2367 N N . ASN A 1 310 ? 80.836 19.835 -21.219 1.00 175.51 385 ASN A N 1
ATOM 2368 C CA . ASN A 1 310 ? 81.464 19.129 -22.327 1.00 171.36 385 ASN A CA 1
ATOM 2369 C C . ASN A 1 310 ? 82.232 20.127 -23.180 1.00 171.78 385 ASN A C 1
ATOM 2370 O O . ASN A 1 310 ? 81.715 21.202 -23.501 1.00 176.79 385 ASN A O 1
ATOM 2375 N N . TRP A 1 311 ? 83.462 19.771 -23.543 1.00 171.57 386 TRP A N 1
ATOM 2376 C CA . TRP A 1 311 ? 84.314 20.646 -24.333 1.00 171.75 386 TRP A CA 1
ATOM 2377 C C . TRP A 1 311 ? 85.034 19.841 -25.404 1.00 167.65 386 TRP A C 1
ATOM 2378 O O . TRP A 1 311 ? 85.413 18.688 -25.179 1.00 163.27 386 TRP A O 1
ATOM 2389 N N . LEU A 1 312 ? 85.216 20.459 -26.563 1.00 161.28 387 LEU A N 1
ATOM 2390 C CA . LEU A 1 312 ? 85.925 19.913 -27.707 1.00 158.31 387 LEU A CA 1
ATOM 2391 C C . LEU A 1 312 ? 87.371 20.394 -27.707 1.00 155.95 387 LEU A C 1
ATOM 2392 O O . LEU A 1 312 ? 87.720 21.331 -26.982 1.00 157.43 387 LEU A O 1
ATOM 2397 N N . PRO A 1 313 ? 88.254 19.758 -28.484 1.00 161.61 388 PRO A N 1
ATOM 2398 C CA . PRO A 1 313 ? 89.652 20.208 -28.522 1.00 159.77 388 PRO A CA 1
ATOM 2399 C C . PRO A 1 313 ? 89.762 21.671 -28.927 1.00 164.11 388 PRO A C 1
ATOM 2400 O O . PRO A 1 313 ? 89.070 22.139 -29.833 1.00 167.70 388 PRO A O 1
ATOM 2404 N N . VAL A 1 314 ? 90.651 22.389 -28.234 1.00 140.44 389 VAL A N 1
ATOM 2405 C CA . VAL A 1 314 ? 90.730 23.839 -28.356 1.00 145.00 389 VAL A CA 1
ATOM 2406 C C . VAL A 1 314 ? 90.984 24.256 -29.804 1.00 147.06 389 VAL A C 1
ATOM 2407 O O . VAL A 1 314 ? 91.644 23.550 -30.578 1.00 144.24 389 VAL A O 1
ATOM 2411 N N . ASN A 1 315 ? 90.449 25.418 -30.171 1.00 146.06 390 ASN A N 1
ATOM 2412 C CA . ASN A 1 315 ? 90.558 25.964 -31.515 1.00 149.25 390 ASN A CA 1
ATOM 2413 C C . ASN A 1 315 ? 91.334 27.275 -31.477 1.00 152.60 390 ASN A C 1
ATOM 2414 O O . ASN A 1 315 ? 91.563 27.862 -30.416 1.00 153.32 390 ASN A O 1
ATOM 2419 N N . ASN A 1 316 ? 91.741 27.732 -32.663 1.00 136.27 391 ASN A N 1
ATOM 2420 C CA . ASN A 1 316 ? 92.552 28.940 -32.771 1.00 139.72 391 ASN A CA 1
ATOM 2421 C C . ASN A 1 316 ? 91.784 30.205 -32.411 1.00 145.82 391 ASN A C 1
ATOM 2422 O O . ASN A 1 316 ? 92.408 31.243 -32.171 1.00 148.77 391 ASN A O 1
ATOM 2427 N N . ALA A 1 317 ? 90.452 30.151 -32.380 1.00 152.22 392 ALA A N 1
ATOM 2428 C CA . ALA A 1 317 ? 89.677 31.331 -32.010 1.00 158.44 392 ALA A CA 1
ATOM 2429 C C . ALA A 1 317 ? 89.814 31.656 -30.528 1.00 157.98 392 ALA A C 1
ATOM 2430 O O . ALA A 1 317 ? 89.671 32.819 -30.134 1.00 163.07 392 ALA A O 1
ATOM 2432 N N . LYS A 1 318 ? 90.088 30.650 -29.697 1.00 160.86 393 LYS A N 1
ATOM 2433 C CA . LYS A 1 318 ? 90.143 30.843 -28.253 1.00 160.32 393 LYS A CA 1
ATOM 2434 C C . LYS A 1 318 ? 91.422 31.527 -27.782 1.00 160.31 393 LYS A C 1
ATOM 2435 O O . LYS A 1 318 ? 91.422 32.116 -26.695 1.00 162.20 393 LYS A O 1
ATOM 2441 N N . VAL A 1 319 ? 92.500 31.456 -28.553 1.00 151.20 394 VAL A N 1
ATOM 2442 C CA . VAL A 1 319 ? 93.783 31.995 -28.082 1.00 150.95 394 VAL A CA 1
ATOM 2443 C C . VAL A 1 319 ? 93.683 33.511 -27.960 1.00 157.81 394 VAL A C 1
ATOM 2444 O O . VAL A 1 319 ? 93.017 34.156 -28.791 1.00 162.63 394 VAL A O 1
ATOM 2448 N N . PRO A 1 320 ? 94.275 34.115 -26.935 1.00 137.44 395 PRO A N 1
ATOM 2449 C CA . PRO A 1 320 ? 94.203 35.570 -26.778 1.00 144.34 395 PRO A CA 1
ATOM 2450 C C . PRO A 1 320 ? 95.263 36.276 -27.614 1.00 146.78 395 PRO A C 1
ATOM 2451 O O . PRO A 1 320 ? 96.127 35.656 -28.236 1.00 143.09 395 PRO A O 1
ATOM 2455 N N . ASP A 1 321 ? 95.175 37.607 -27.620 1.00 143.54 396 ASP A N 1
ATOM 2456 C CA . ASP A 1 321 ? 96.188 38.410 -28.302 1.00 146.81 396 ASP A CA 1
ATOM 2457 C C . ASP A 1 321 ? 97.574 38.233 -27.692 1.00 143.68 396 ASP A C 1
ATOM 2458 O O . ASP A 1 321 ? 98.534 38.029 -28.455 1.00 142.25 396 ASP A O 1
ATOM 2463 N N . PRO A 1 322 ? 97.765 38.296 -26.370 1.00 138.07 397 PRO A N 1
ATOM 2464 C CA . PRO A 1 322 ? 99.078 37.942 -25.817 1.00 134.52 397 PRO A CA 1
ATOM 2465 C C . PRO A 1 322 ? 99.369 36.463 -26.014 1.00 127.01 397 PRO A C 1
ATOM 2466 O O . PRO A 1 322 ? 98.508 35.607 -25.797 1.00 123.53 397 PRO A O 1
ATOM 2470 N N . ARG A 1 323 ? 100.596 36.168 -26.432 1.00 146.91 398 ARG A N 1
ATOM 2471 C CA . ARG A 1 323 ? 100.947 34.776 -26.689 1.00 140.25 398 ARG A CA 1
ATOM 2472 C C . ARG A 1 323 ? 101.453 34.124 -25.409 1.00 135.99 398 ARG A C 1
ATOM 2473 O O . ARG A 1 323 ? 102.364 34.661 -24.767 1.00 137.58 398 ARG A O 1
ATOM 2481 N N . PRO A 1 324 ? 100.890 32.986 -25.006 1.00 144.31 399 PRO A N 1
ATOM 2482 C CA . PRO A 1 324 ? 101.322 32.354 -23.754 1.00 140.50 399 PRO A CA 1
ATOM 2483 C C . PRO A 1 324 ? 102.727 31.786 -23.868 1.00 137.41 399 PRO A C 1
ATOM 2484 O O . PRO A 1 324 ? 103.110 31.222 -24.895 1.00 135.46 399 PRO A O 1
ATOM 2488 N N . GLY A 1 325 ? 103.495 31.943 -22.793 1.00 134.08 400 GLY A N 1
ATOM 2489 C CA . GLY A 1 325 ? 104.849 31.427 -22.745 1.00 131.64 400 GLY A CA 1
ATOM 2490 C C . GLY A 1 325 ? 105.847 32.281 -23.499 1.00 135.68 400 GLY A C 1
ATOM 2491 O O . GLY A 1 325 ? 106.598 31.773 -24.337 1.00 134.13 400 GLY A O 1
ATOM 2492 N N . SER A 1 326 ? 105.867 33.580 -23.209 1.00 113.62 401 SER A N 1
ATOM 2493 C CA . SER A 1 326 ? 106.780 34.508 -23.859 1.00 115.75 401 SER A CA 1
ATOM 2494 C C . SER A 1 326 ? 107.228 35.562 -22.859 1.00 119.69 401 SER A C 1
ATOM 2495 O O . SER A 1 326 ? 106.435 36.025 -22.034 1.00 121.36 401 SER A O 1
ATOM 2498 N N . CYS A 1 327 ? 108.502 35.936 -22.939 1.00 130.17 402 CYS A N 1
ATOM 2499 C CA . CYS A 1 327 ? 109.054 36.942 -22.041 1.00 134.81 402 CYS A CA 1
ATOM 2500 C C . CYS A 1 327 ? 108.553 38.326 -22.439 1.00 141.64 402 CYS A C 1
ATOM 2501 O O . CYS A 1 327 ? 108.837 38.804 -23.543 1.00 144.80 402 CYS A O 1
ATOM 2504 N N . HIS A 1 328 ? 107.814 38.970 -21.541 1.00 135.50 403 HIS A N 1
ATOM 2505 C CA . HIS A 1 328 ? 107.347 40.334 -21.735 1.00 142.61 403 HIS A CA 1
ATOM 2506 C C . HIS A 1 328 ? 108.154 41.290 -20.868 1.00 147.59 403 HIS A C 1
ATOM 2507 O O . HIS A 1 328 ? 108.826 40.887 -19.914 1.00 145.32 403 HIS A O 1
ATOM 2514 N N . ASN A 1 329 ? 108.078 42.575 -21.216 1.00 141.49 404 ASN A N 1
ATOM 2515 C CA . ASN A 1 329 ? 108.737 43.599 -20.415 1.00 147.18 404 ASN A CA 1
ATOM 2516 C C . ASN A 1 329 ? 107.981 43.877 -19.122 1.00 148.22 404 ASN A C 1
ATOM 2517 O O . ASN A 1 329 ? 108.597 44.242 -18.115 1.00 150.27 404 ASN A O 1
ATOM 2522 N N . ASP A 1 330 ? 106.660 43.712 -19.132 1.00 143.67 405 ASP A N 1
ATOM 2523 C CA . ASP A 1 330 ? 105.831 43.910 -17.946 1.00 144.72 405 ASP A CA 1
ATOM 2524 C C . ASP A 1 330 ? 104.829 42.765 -17.889 1.00 138.34 405 ASP A C 1
ATOM 2525 O O . ASP A 1 330 ? 103.940 42.673 -18.741 1.00 138.12 405 ASP A O 1
ATOM 2530 N N . SER A 1 331 ? 104.973 41.895 -16.889 1.00 143.00 406 SER A N 1
ATOM 2531 C CA . SER A 1 331 ? 104.051 40.780 -16.712 1.00 137.18 406 SER A CA 1
ATOM 2532 C C . SER A 1 331 ? 102.814 41.160 -15.910 1.00 139.92 406 SER A C 1
ATOM 2533 O O . SER A 1 331 ? 101.753 40.555 -16.099 1.00 137.28 406 SER A O 1
ATOM 2536 N N . ARG A 1 332 ? 102.925 42.146 -15.016 1.00 133.40 407 ARG A N 1
ATOM 2537 C CA . ARG A 1 332 ? 101.771 42.574 -14.234 1.00 131.28 407 ARG A CA 1
ATOM 2538 C C . ARG A 1 332 ? 100.744 43.304 -15.090 1.00 136.05 407 ARG A C 1
ATOM 2539 O O . ARG A 1 332 ? 99.539 43.172 -14.850 1.00 136.50 407 ARG A O 1
ATOM 2547 N N . ALA A 1 333 ? 101.194 44.067 -16.089 1.00 121.74 408 ALA A N 1
ATOM 2548 C CA . ALA A 1 333 ? 100.288 44.780 -16.983 1.00 123.75 408 ALA A CA 1
ATOM 2549 C C . ALA A 1 333 ? 99.562 43.857 -17.949 1.00 121.45 408 ALA A C 1
ATOM 2550 O O . ALA A 1 333 ? 98.728 44.335 -18.725 1.00 122.96 408 ALA A O 1
ATOM 2552 N N . LEU A 1 334 ? 99.863 42.565 -17.925 1.00 141.42 409 LEU A N 1
ATOM 2553 C CA . LEU A 1 334 ? 99.211 41.624 -18.820 1.00 136.81 409 LEU A CA 1
ATOM 2554 C C . LEU A 1 334 ? 97.753 41.433 -18.401 1.00 137.47 409 LEU A C 1
ATOM 2555 O O . LEU A 1 334 ? 97.451 41.393 -17.203 1.00 137.74 409 LEU A O 1
ATOM 2560 N N . PRO A 1 335 ? 96.829 41.326 -19.354 1.00 139.72 410 PRO A N 1
ATOM 2561 C CA . PRO A 1 335 ? 95.409 41.201 -19.003 1.00 141.12 410 PRO A CA 1
ATOM 2562 C C . PRO A 1 335 ? 95.110 39.900 -18.271 1.00 134.46 410 PRO A C 1
ATOM 2563 O O . PRO A 1 335 ? 95.907 38.961 -18.231 1.00 128.20 410 PRO A O 1
ATOM 2567 N N . ASP A 1 336 ? 93.915 39.866 -17.682 1.00 159.27 411 ASP A N 1
ATOM 2568 C CA . ASP A 1 336 ? 93.431 38.775 -16.841 1.00 154.44 411 ASP A CA 1
ATOM 2569 C C . ASP A 1 336 ? 92.710 37.648 -17.586 1.00 149.83 411 ASP A C 1
ATOM 2570 O O . ASP A 1 336 ? 92.861 36.484 -17.191 1.00 143.68 411 ASP A O 1
ATOM 2575 N N . PRO A 1 337 ? 91.907 37.919 -18.631 1.00 153.09 412 PRO A N 1
ATOM 2576 C CA . PRO A 1 337 ? 91.185 36.813 -19.292 1.00 148.97 412 PRO A CA 1
ATOM 2577 C C . PRO A 1 337 ? 92.063 35.653 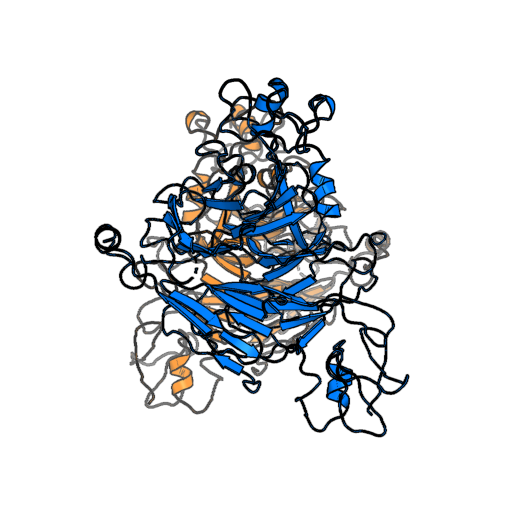-19.730 1.00 141.38 412 PRO A C 1
ATOM 2578 O O . PRO A 1 337 ? 91.598 34.506 -19.728 1.00 136.79 412 PRO A O 1
ATOM 2582 N N . THR A 1 338 ? 93.316 35.906 -20.107 1.00 145.72 413 THR A N 1
ATOM 2583 C CA . THR A 1 338 ? 94.233 34.812 -20.399 1.00 138.86 413 THR A CA 1
ATOM 2584 C C . THR A 1 338 ? 94.887 34.249 -19.143 1.00 135.03 413 THR A C 1
ATOM 2585 O O . THR A 1 338 ? 95.367 33.111 -19.169 1.00 129.04 413 THR A O 1
ATOM 2589 N N . LEU A 1 339 ? 94.916 35.017 -18.051 1.00 144.63 414 LEU A N 1
ATOM 2590 C CA . LEU A 1 339 ? 95.438 34.493 -16.792 1.00 141.46 414 LEU A CA 1
ATOM 2591 C C . LEU A 1 339 ? 94.455 33.518 -16.159 1.00 138.63 414 LEU A C 1
ATOM 2592 O O . LEU A 1 339 ? 94.863 32.532 -15.533 1.00 133.62 414 LEU A O 1
ATOM 2597 N N . ASN A 1 340 ? 93.155 33.784 -16.294 1.00 160.62 415 ASN A N 1
ATOM 2598 C CA . ASN A 1 340 ? 92.154 32.796 -15.913 1.00 158.13 415 ASN A CA 1
ATOM 2599 C C . ASN A 1 340 ? 92.128 31.625 -16.886 1.00 152.81 415 ASN A C 1
ATOM 2600 O O . ASN A 1 340 ? 91.584 30.566 -16.557 1.00 149.56 415 ASN A O 1
ATOM 2605 N N . PHE A 1 341 ? 92.708 31.801 -18.074 1.00 139.66 416 PHE A N 1
ATOM 2606 C CA . PHE A 1 341 ? 92.714 30.794 -19.127 1.00 135.28 416 PHE A CA 1
ATOM 2607 C C . PHE A 1 341 ? 93.925 29.872 -19.060 1.00 129.21 416 PHE A C 1
ATOM 2608 O O . PHE A 1 341 ? 93.828 28.706 -19.460 1.00 124.73 416 PHE A O 1
ATOM 2616 N N . ILE A 1 342 ? 95.060 30.366 -18.560 1.00 131.73 417 ILE A N 1
ATOM 2617 C CA . ILE A 1 342 ? 96.310 29.616 -18.658 1.00 126.83 417 ILE A CA 1
ATOM 2618 C C . ILE A 1 342 ? 96.269 28.365 -17.784 1.00 121.87 417 ILE A C 1
ATOM 2619 O O . ILE A 1 342 ? 96.818 27.319 -18.152 1.00 117.12 417 ILE A O 1
ATOM 2624 N N . LYS A 1 343 ? 95.621 28.447 -16.619 1.00 124.12 418 LYS A N 1
ATOM 2625 C CA . LYS A 1 343 ? 95.600 27.314 -15.698 1.00 119.93 418 LYS A CA 1
ATOM 2626 C C . LYS A 1 343 ? 94.895 26.111 -16.314 1.00 116.62 418 LYS A C 1
ATOM 2627 O O . LYS A 1 343 ? 95.394 24.981 -16.245 1.00 111.87 418 LYS A O 1
ATOM 2633 N N . THR A 1 344 ? 93.727 26.335 -16.918 1.00 123.21 419 THR A N 1
ATOM 2634 C CA . THR A 1 344 ? 92.961 25.227 -17.481 1.00 120.73 419 THR A CA 1
ATOM 2635 C C . THR A 1 344 ? 93.661 24.619 -18.691 1.00 117.25 419 THR A C 1
ATOM 2636 O O . THR A 1 344 ? 93.621 23.399 -18.890 1.00 113.35 419 THR A O 1
ATOM 2640 N N . HIS A 1 345 ? 94.304 25.448 -19.509 1.00 122.64 420 HIS A N 1
ATOM 2641 C CA . HIS A 1 345 ? 94.875 25.022 -20.782 1.00 120.37 420 HIS A CA 1
ATOM 2642 C C . HIS A 1 345 ? 96.398 25.127 -20.794 1.00 118.33 420 HIS A C 1
ATOM 2643 O O . HIS A 1 345 ? 96.999 25.527 -21.792 1.00 119.23 420 HIS A O 1
ATOM 2650 N N . SER A 1 346 ? 97.042 24.784 -19.677 1.00 113.56 421 SER A N 1
ATOM 2651 C CA . SER A 1 346 ? 98.501 24.819 -19.632 1.00 112.11 421 SER A CA 1
ATOM 2652 C C . SER A 1 346 ? 99.112 23.736 -20.517 1.00 108.07 421 SER A C 1
ATOM 2653 O O . SER A 1 346 ? 100.088 23.990 -21.232 1.00 108.39 421 SER A O 1
ATOM 2656 N N . LEU A 1 347 ? 98.552 22.529 -20.485 1.00 108.75 422 LEU A N 1
ATOM 2657 C CA . LEU A 1 347 ? 99.110 21.416 -21.240 1.00 105.06 422 LEU A CA 1
ATOM 2658 C C . LEU A 1 347 ? 98.800 21.548 -22.729 1.00 106.27 422 LEU A C 1
ATOM 2659 O O . LEU A 1 347 ? 97.733 22.022 -23.124 1.00 109.01 422 LEU A O 1
ATOM 2664 N N . MET A 1 348 ? 99.748 21.112 -23.555 1.00 105.20 423 MET A N 1
ATOM 2665 C CA . MET A 1 348 ? 99.614 21.168 -25.004 1.00 106.33 423 MET A CA 1
ATOM 2666 C C . MET A 1 348 ? 98.926 19.915 -25.537 1.00 103.63 423 MET A C 1
ATOM 2667 O O . MET A 1 348 ? 98.819 18.893 -24.855 1.00 100.70 423 MET A O 1
ATOM 2672 N N . ASP A 1 349 ? 98.467 20.006 -26.788 1.00 105.72 424 ASP A N 1
ATOM 2673 C CA . ASP A 1 349 ? 97.702 18.921 -27.395 1.00 104.14 424 ASP A CA 1
ATOM 2674 C C . ASP A 1 349 ? 98.608 17.822 -27.941 1.00 100.98 424 ASP A C 1
ATOM 2675 O O . ASP A 1 349 ? 98.383 16.636 -27.676 1.00 98.28 424 ASP A O 1
ATOM 2680 N N . GLU A 1 350 ? 99.631 18.194 -28.702 1.00 105.71 425 GLU A N 1
ATOM 2681 C CA . GLU A 1 350 ? 100.506 17.240 -29.365 1.00 103.53 425 GLU A CA 1
ATOM 2682 C C . GLU A 1 350 ? 101.795 17.047 -28.577 1.00 101.75 425 GLU A C 1
ATOM 2683 O O . GLU A 1 350 ? 102.282 17.961 -27.907 1.00 103.24 425 GLU A O 1
ATOM 2689 N N . ASN A 1 351 ? 102.342 15.841 -28.667 1.00 88.69 426 ASN A N 1
ATOM 2690 C CA . ASN A 1 351 ? 103.576 15.493 -27.985 1.00 87.39 426 ASN A CA 1
ATOM 2691 C C . ASN A 1 351 ? 104.779 15.808 -28.867 1.00 89.47 426 ASN A C 1
ATOM 2692 O O . ASN A 1 351 ? 104.681 15.886 -30.094 1.00 91.22 426 ASN A O 1
ATOM 2697 N N . VAL A 1 352 ? 105.926 15.985 -28.221 1.00 87.80 427 VAL A N 1
ATOM 2698 C CA . VAL A 1 352 ? 107.167 16.305 -28.921 1.00 90.02 427 VAL A CA 1
ATOM 2699 C C . VAL A 1 352 ? 107.655 15.060 -29.651 1.00 89.23 427 VAL A C 1
ATOM 2700 O O . VAL A 1 35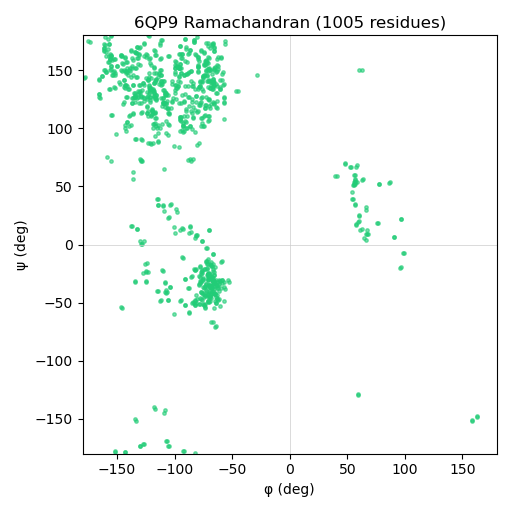2 ? 107.903 14.026 -29.013 1.00 86.87 427 VAL A O 1
ATOM 2704 N N . PRO A 1 353 ? 107.799 15.104 -30.974 1.00 98.80 428 PRO A N 1
ATOM 2705 C CA . PRO A 1 353 ? 108.269 13.921 -31.701 1.00 98.50 428 PRO A CA 1
ATOM 2706 C C . PRO A 1 353 ? 109.728 13.622 -31.397 1.00 98.86 428 PRO A C 1
ATOM 2707 O O . PRO A 1 353 ? 110.526 14.516 -31.106 1.00 100.47 428 PRO A O 1
ATOM 2711 N N . ALA A 1 354 ? 110.070 12.339 -31.469 1.00 98.41 429 ALA A N 1
ATOM 2712 C CA . ALA A 1 354 ? 111.437 11.915 -31.209 1.00 98.83 429 ALA A CA 1
ATOM 2713 C C . ALA A 1 354 ? 112.347 12.299 -32.371 1.00 101.80 429 ALA A C 1
ATOM 2714 O O . ALA A 1 354 ? 111.904 12.456 -33.512 1.00 103.23 429 ALA A O 1
ATOM 2716 N N . PHE A 1 355 ? 113.633 12.461 -32.065 1.00 89.49 430 PHE A N 1
ATOM 2717 C CA . PHE A 1 355 ? 114.607 12.803 -33.093 1.00 93.20 430 PHE A CA 1
ATOM 2718 C C . PHE A 1 355 ? 114.725 11.681 -34.116 1.00 93.21 430 PHE A C 1
ATOM 2719 O O . PHE A 1 355 ? 114.883 10.510 -33.758 1.00 91.34 430 PHE A O 1
ATOM 2727 N N . PHE A 1 356 ? 114.642 12.048 -35.396 1.00 112.63 431 PHE A N 1
ATOM 2728 C CA . PHE A 1 356 ? 114.727 11.118 -36.523 1.00 113.20 431 PHE A CA 1
ATOM 2729 C C . PHE A 1 356 ? 113.665 10.022 -36.458 1.00 110.60 431 PHE A C 1
ATOM 2730 O O . PHE A 1 356 ? 113.783 9.000 -37.141 1.00 110.70 431 PHE A O 1
ATOM 2738 N N . SER A 1 357 ? 112.623 10.228 -35.648 1.00 109.84 432 SER A N 1
ATOM 2739 C CA . SER A 1 357 ? 111.506 9.291 -35.521 1.00 107.57 432 SER A CA 1
ATOM 2740 C C . SER A 1 357 ? 111.984 7.886 -35.150 1.00 105.84 432 SER A C 1
ATOM 2741 O O . SER A 1 357 ? 111.635 6.898 -35.799 1.00 105.40 432 SER A O 1
ATOM 2744 N N . GLN A 1 358 ? 112.809 7.811 -34.099 1.00 97.36 433 GLN A N 1
ATOM 2745 C CA . GLN A 1 358 ? 113.270 6.566 -33.488 1.00 95.62 433 GLN A CA 1
ATOM 2746 C C . GLN A 1 358 ? 114.161 6.887 -32.294 1.00 95.33 433 GLN A C 1
ATOM 2747 O O . GLN A 1 358 ? 114.918 7.866 -32.332 1.00 97.39 433 GLN A O 1
ATOM 2753 N N . PRO A 1 359 ? 114.099 6.100 -31.219 1.00 87.05 434 PRO A N 1
ATOM 2754 C CA . PRO A 1 359 ? 115.033 6.298 -30.105 1.00 87.02 434 PRO A CA 1
ATOM 2755 C C . PRO A 1 359 ? 116.477 6.086 -30.535 1.00 89.34 434 PRO A C 1
ATOM 2756 O O . PRO A 1 359 ? 116.771 5.465 -31.560 1.00 90.60 434 PRO A O 1
ATOM 2760 N N . ILE A 1 360 ? 117.389 6.616 -29.721 1.00 70.20 435 ILE A N 1
ATOM 2761 C CA . ILE A 1 360 ? 118.814 6.492 -30.008 1.00 72.76 435 ILE A CA 1
ATOM 2762 C C . ILE A 1 360 ? 119.321 5.104 -29.638 1.00 72.28 435 ILE A C 1
ATOM 2763 O O . ILE A 1 360 ? 119.967 4.428 -30.447 1.00 74.64 435 ILE A O 1
ATOM 2768 N N . LEU A 1 361 ? 119.036 4.657 -28.417 1.00 58.47 436 LEU A N 1
ATOM 2769 C CA . LEU A 1 361 ? 119.495 3.362 -27.936 1.00 58.48 436 LEU A CA 1
ATOM 2770 C C . LEU A 1 361 ? 118.360 2.663 -27.205 1.00 54.81 436 LEU A C 1
ATOM 2771 O O . LEU A 1 361 ? 117.632 3.291 -26.432 1.00 52.57 436 LEU A O 1
ATOM 2776 N N . VAL A 1 362 ? 118.211 1.363 -27.457 1.00 70.13 437 VAL A N 1
ATOM 2777 C CA . VAL A 1 362 ? 117.158 0.554 -26.858 1.00 67.15 437 VAL A CA 1
ATOM 2778 C C . VAL A 1 362 ? 117.785 -0.703 -26.270 1.00 67.93 437 VAL A C 1
ATOM 2779 O O . VAL A 1 362 ? 118.652 -1.326 -26.892 1.00 70.64 437 VAL A O 1
ATOM 2783 N N . ARG A 1 363 ? 117.345 -1.073 -25.067 1.00 66.42 438 ARG A N 1
ATOM 2784 C CA . ARG A 1 363 ? 117.805 -2.288 -24.394 1.00 67.05 438 ARG A CA 1
ATOM 2785 C C . ARG A 1 363 ? 116.603 -2.904 -23.691 1.00 64.12 438 ARG A C 1
ATOM 2786 O O . ARG A 1 363 ? 116.161 -2.396 -22.655 1.00 62.35 438 ARG A O 1
ATOM 2794 N N . THR A 1 364 ? 116.076 -3.994 -24.249 1.00 80.14 439 THR A N 1
ATOM 2795 C CA . THR A 1 364 ? 114.830 -4.592 -23.786 1.00 77.69 439 THR A CA 1
ATOM 2796 C C . THR A 1 364 ? 115.016 -5.956 -23.138 1.00 78.24 439 THR A C 1
ATOM 2797 O O . THR A 1 364 ? 114.471 -6.206 -22.058 1.00 76.68 439 THR A O 1
ATOM 2801 N N . SER A 1 365 ? 115.774 -6.853 -23.774 1.00 102.88 440 SER A N 1
ATOM 2802 C CA . SER A 1 365 ? 115.893 -8.217 -23.266 1.00 103.78 440 SER A CA 1
ATOM 2803 C C . SER A 1 365 ? 116.647 -8.275 -21.943 1.00 104.40 440 SER A C 1
ATOM 2804 O O . SER A 1 365 ? 116.400 -9.175 -21.132 1.00 104.15 440 SER A O 1
ATOM 2807 N N . THR A 1 366 ? 117.562 -7.339 -21.707 1.00 89.50 441 THR A N 1
ATOM 2808 C CA . THR A 1 366 ? 118.395 -7.386 -20.516 1.00 90.67 441 THR A CA 1
ATOM 2809 C C . THR A 1 366 ? 117.596 -7.005 -19.270 1.00 87.95 441 THR A C 1
ATOM 2810 O O . THR A 1 366 ? 116.559 -6.338 -19.336 1.00 85.38 441 THR A O 1
ATOM 2814 N N . ILE A 1 367 ? 118.103 -7.444 -18.116 1.00 87.87 442 ILE A N 1
ATOM 2815 C CA . ILE A 1 367 ? 117.425 -7.191 -16.849 1.00 85.80 442 ILE A CA 1
ATOM 2816 C C . ILE A 1 367 ? 117.678 -5.767 -16.368 1.00 85.25 442 ILE A C 1
ATOM 2817 O O . ILE A 1 367 ? 116.802 -5.141 -15.761 1.00 83.00 442 ILE A O 1
ATOM 2822 N N . TYR A 1 368 ? 118.869 -5.233 -16.620 1.00 71.56 443 TYR A N 1
ATOM 2823 C CA . TYR A 1 368 ? 119.214 -3.916 -16.101 1.00 71.56 443 TYR A CA 1
ATOM 2824 C C . TYR A 1 368 ? 118.448 -2.811 -16.824 1.00 69.61 443 TYR A C 1
ATOM 2825 O O . TYR A 1 368 ? 118.086 -2.933 -17.997 1.00 69.23 443 TYR A O 1
ATOM 2834 N N . ARG A 1 369 ? 118.205 -1.721 -16.099 1.00 69.10 444 ARG A N 1
ATOM 2835 C CA . ARG A 1 369 ? 117.546 -0.535 -16.622 1.00 67.68 444 ARG A CA 1
ATOM 2836 C C . ARG A 1 369 ? 118.520 0.634 -16.641 1.00 69.68 444 ARG A C 1
ATOM 2837 O O . ARG A 1 369 ? 119.398 0.744 -15.782 1.00 71.44 444 ARG A O 1
ATOM 2845 N N . PHE A 1 370 ? 118.351 1.514 -17.624 1.00 58.32 445 PHE A N 1
ATOM 2846 C CA . PHE A 1 370 ? 119.154 2.726 -17.680 1.00 60.31 445 PHE A CA 1
ATOM 2847 C C . PHE A 1 370 ? 118.826 3.630 -16.498 1.00 59.48 445 PHE A C 1
ATOM 2848 O O . PHE A 1 370 ? 117.664 3.767 -16.104 1.00 57.01 445 PHE A O 1
ATOM 2856 N N . THR A 1 371 ? 119.859 4.249 -15.930 1.00 55.52 446 THR A N 1
ATOM 2857 C CA . THR A 1 371 ? 119.704 5.097 -14.756 1.00 55.27 446 THR A CA 1
ATOM 2858 C C . THR A 1 371 ? 120.243 6.508 -14.933 1.00 56.10 446 THR A C 1
ATOM 2859 O O . THR A 1 371 ? 119.698 7.436 -14.331 1.00 55.52 446 THR A O 1
ATOM 2863 N N . GLN A 1 372 ? 121.291 6.699 -15.734 1.00 51.88 447 GLN A N 1
ATOM 2864 C CA . GLN A 1 372 ? 121.896 8.010 -15.927 1.00 54.46 447 GLN A CA 1
ATOM 2865 C C . GLN A 1 372 ? 122.343 8.142 -17.376 1.00 56.16 447 GLN A C 1
ATOM 2866 O O . GLN A 1 372 ? 122.155 7.236 -18.192 1.00 55.26 447 GLN A O 1
ATOM 2872 N N . ILE A 1 373 ? 122.946 9.287 -17.694 1.00 50.20 448 ILE A N 1
ATOM 2873 C CA . ILE A 1 373 ? 123.377 9.573 -19.056 1.00 52.31 448 ILE A CA 1
ATOM 2874 C C . ILE A 1 373 ? 124.507 10.589 -18.996 1.00 56.70 448 ILE A C 1
ATOM 2875 O O . ILE A 1 373 ? 124.590 11.395 -18.065 1.00 57.48 448 ILE A O 1
ATOM 2880 N N . ALA A 1 374 ? 125.392 10.533 -19.989 1.00 61.50 449 ALA A N 1
ATOM 2881 C CA . ALA A 1 374 ? 126.484 11.487 -20.125 1.00 66.26 449 ALA A CA 1
ATOM 2882 C C . ALA A 1 374 ? 126.836 11.599 -21.599 1.00 68.60 449 ALA A C 1
ATOM 2883 O O . ALA A 1 374 ? 126.947 10.581 -22.289 1.00 68.29 449 ALA A O 1
ATOM 2885 N N . VAL A 1 375 ? 127.010 12.829 -22.077 1.00 80.79 450 VAL A N 1
ATOM 2886 C CA . VAL A 1 375 ? 127.268 13.102 -23.486 1.00 83.26 450 VAL A CA 1
ATOM 2887 C C . VAL A 1 375 ? 128.628 13.772 -23.620 1.00 89.22 450 VAL A C 1
ATOM 2888 O O . VAL A 1 375 ? 128.930 14.729 -22.897 1.00 91.21 450 VAL A O 1
ATOM 2892 N N . ASP A 1 376 ? 129.442 13.268 -24.543 1.00 78.22 451 ASP A N 1
ATOM 2893 C CA . ASP A 1 376 ? 130.746 13.832 -24.851 1.00 84.44 451 ASP A CA 1
ATOM 2894 C C . ASP A 1 376 ? 130.651 14.704 -26.098 1.00 86.84 451 ASP A C 1
ATOM 2895 O O . ASP A 1 376 ? 129.776 14.512 -26.947 1.00 84.12 451 ASP A O 1
ATOM 2900 N N . ALA A 1 377 ? 131.560 15.671 -26.196 1.00 98.26 452 ALA A N 1
ATOM 2901 C CA . ALA A 1 377 ? 131.575 16.584 -27.329 1.00 101.38 452 ALA A CA 1
ATOM 2902 C C . ALA A 1 377 ? 131.888 15.843 -28.624 1.00 103.04 452 ALA A C 1
ATOM 2903 O O . ALA A 1 377 ? 132.554 14.803 -28.630 1.00 104.03 452 ALA A O 1
ATOM 2905 N N . GLN A 1 378 ? 131.395 16.392 -29.732 1.00 98.93 453 GLN A N 1
ATOM 2906 C CA . GLN A 1 378 ? 131.610 15.802 -31.049 1.00 100.80 453 GLN A CA 1
ATOM 2907 C C . GLN A 1 378 ? 133.073 15.960 -31.445 1.00 107.96 453 GLN A C 1
ATOM 2908 O O . GLN A 1 378 ? 133.519 17.063 -31.777 1.00 112.51 453 GLN A O 1
ATOM 2914 N N . ILE A 1 379 ? 133.824 14.860 -31.412 1.00 108.99 454 ILE A N 1
ATOM 2915 C CA . ILE A 1 379 ? 135.225 14.903 -31.807 1.00 116.17 454 ILE A CA 1
ATOM 2916 C C . ILE A 1 379 ? 135.331 14.887 -33.329 1.00 119.36 454 ILE A C 1
ATOM 2917 O O . ILE A 1 379 ? 134.397 14.514 -34.045 1.00 115.75 454 ILE A O 1
ATOM 2922 N N . LYS A 1 380 ? 136.488 15.312 -33.829 1.00 112.74 455 LYS A N 1
ATOM 2923 C CA . LYS A 1 380 ? 136.748 15.349 -35.266 1.00 116.92 455 LYS A CA 1
ATOM 2924 C C . LYS A 1 380 ? 137.276 13.984 -35.687 1.00 118.26 455 LYS A C 1
ATOM 2925 O O . LYS A 1 380 ? 138.448 13.664 -35.472 1.00 123.35 455 LYS A O 1
ATOM 2931 N N . THR A 1 381 ? 136.409 13.174 -36.286 1.00 117.24 456 THR A N 1
ATOM 2932 C CA . THR A 1 381 ? 136.833 11.871 -36.766 1.00 118.69 456 THR A CA 1
ATOM 2933 C C . THR A 1 381 ? 137.562 12.018 -38.103 1.00 125.55 456 THR A C 1
ATOM 2934 O O . THR A 1 381 ? 137.339 12.986 -38.836 1.00 127.36 456 THR A O 1
ATOM 2938 N N . PRO A 1 382 ? 138.471 11.091 -38.425 1.00 130.40 457 PRO A N 1
ATOM 2939 C CA . PRO A 1 382 ? 139.168 11.164 -39.721 1.00 137.31 457 PRO A CA 1
ATOM 2940 C C . PRO A 1 382 ? 138.243 11.116 -40.929 1.00 135.36 457 PRO A C 1
ATOM 2941 O O . PRO A 1 382 ? 138.690 11.442 -42.036 1.00 140.98 457 PRO A O 1
ATOM 2945 N N . GLY A 1 383 ? 136.981 10.727 -40.758 1.00 125.77 458 GLY A N 1
ATOM 2946 C CA . GLY A 1 383 ? 136.031 10.702 -41.849 1.00 123.80 458 GLY A CA 1
ATOM 2947 C C . GLY A 1 383 ? 135.480 12.046 -42.264 1.00 123.74 458 GLY A C 1
ATOM 2948 O O . GLY A 1 383 ? 134.621 12.107 -43.147 1.00 122.08 458 GLY A O 1
ATOM 2949 N N . GLY A 1 384 ? 135.950 13.132 -41.653 1.00 115.73 459 GLY A N 1
ATOM 2950 C CA . GLY A 1 384 ? 135.485 14.457 -42.009 1.00 116.32 459 GLY A CA 1
ATOM 2951 C C . GLY A 1 384 ? 134.118 14.824 -41.484 1.00 109.05 459 GLY A C 1
ATOM 2952 O O . GLY A 1 384 ? 133.500 15.760 -42.001 1.00 109.11 459 GLY A O 1
ATOM 2953 N N . LYS A 1 385 ? 133.623 14.121 -40.469 1.00 111.74 460 LYS A N 1
ATOM 2954 C CA . LYS A 1 385 ? 132.312 14.382 -39.894 1.00 104.88 460 LYS A CA 1
ATOM 2955 C C . LYS A 1 385 ? 132.422 14.419 -38.376 1.00 101.89 460 LYS A C 1
ATOM 2956 O O . LYS A 1 385 ? 133.454 14.073 -37.795 1.00 104.63 460 LYS A O 1
ATOM 2962 N N . THR A 1 386 ? 131.342 14.856 -37.732 1.00 87.25 461 THR A N 1
ATOM 2963 C CA . THR A 1 386 ? 131.273 14.920 -36.275 1.00 85.92 461 THR A CA 1
ATOM 2964 C C . THR A 1 386 ? 129.913 14.408 -35.829 1.00 82.36 461 THR A C 1
ATOM 2965 O O . THR A 1 386 ? 128.881 14.950 -36.237 1.00 80.89 461 THR A O 1
ATOM 2969 N N . TYR A 1 387 ? 129.912 13.373 -34.994 1.00 84.96 462 TYR A N 1
ATOM 2970 C CA . TYR A 1 387 ? 128.693 12.819 -34.426 1.00 78.35 462 TYR A CA 1
ATOM 2971 C C . TYR A 1 387 ? 128.794 12.817 -32.906 1.00 76.00 462 TYR A C 1
ATOM 2972 O O . TYR A 1 387 ? 129.880 12.942 -32.333 1.00 79.40 462 TYR A O 1
ATOM 2981 N N . ASP A 1 388 ? 127.644 12.668 -32.259 1.00 76.50 463 ASP A N 1
ATOM 2982 C CA . ASP A 1 388 ? 127.550 12.768 -30.811 1.00 73.98 463 ASP A CA 1
ATOM 2983 C C . ASP A 1 388 ? 127.858 11.430 -30.151 1.00 72.32 463 ASP A C 1
ATOM 2984 O O . ASP A 1 388 ? 127.596 10.361 -30.709 1.00 70.91 463 ASP A O 1
ATOM 2989 N N . VAL A 1 389 ? 128.423 11.504 -28.947 1.00 74.64 464 VAL A N 1
ATOM 2990 C CA . VAL A 1 389 ? 128.780 10.331 -28.158 1.00 74.48 464 VAL A CA 1
ATOM 2991 C C . VAL A 1 389 ? 127.868 10.275 -26.941 1.00 72.10 464 VAL A C 1
ATOM 2992 O O . VAL A 1 389 ? 127.607 11.301 -26.300 1.00 71.69 464 VAL A O 1
ATOM 2996 N N . ILE A 1 390 ? 127.385 9.077 -26.624 1.00 80.57 465 ILE A N 1
ATOM 2997 C CA . ILE A 1 390 ? 126.432 8.863 -25.542 1.00 75.87 465 ILE A CA 1
ATOM 2998 C C . ILE A 1 390 ? 127.030 7.870 -24.555 1.00 76.02 465 ILE A C 1
ATOM 2999 O O . ILE A 1 390 ? 127.585 6.842 -24.960 1.00 77.63 465 ILE A O 1
ATOM 3004 N N . PHE A 1 391 ? 126.915 8.179 -23.264 1.00 69.94 466 PHE A N 1
ATOM 3005 C CA . PHE A 1 391 ? 127.330 7.284 -22.186 1.00 69.77 466 PHE A CA 1
ATOM 3006 C C . PHE A 1 391 ? 126.159 7.149 -21.225 1.00 64.98 466 PHE A C 1
ATOM 3007 O O . PHE A 1 391 ? 125.775 8.124 -20.572 1.00 64.01 466 PHE A O 1
ATOM 3015 N N . VAL A 1 392 ? 125.595 5.948 -21.134 1.00 72.54 467 VAL A N 1
ATOM 3016 C CA . VAL A 1 392 ? 124.405 5.695 -20.332 1.00 68.15 467 VAL A CA 1
ATOM 3017 C C . VAL A 1 392 ? 124.716 4.595 -19.325 1.00 67.99 467 VAL A C 1
ATOM 3018 O O . VAL A 1 392 ? 125.213 3.525 -19.696 1.00 69.36 467 VAL A O 1
ATOM 3022 N N . GLY A 1 393 ? 124.440 4.869 -18.048 1.00 67.10 468 GLY A N 1
ATOM 3023 C CA . GLY A 1 393 ? 124.652 3.908 -16.990 1.00 66.97 468 GLY A CA 1
ATOM 3024 C C . GLY A 1 393 ? 123.385 3.133 -16.660 1.00 62.90 468 GLY A C 1
ATOM 3025 O O . GLY A 1 393 ? 122.294 3.439 -17.131 1.00 60.11 468 GLY A O 1
ATOM 3026 N N . THR A 1 394 ? 123.554 2.109 -15.827 1.00 65.99 469 THR A N 1
ATOM 3027 C CA . THR A 1 394 ? 122.462 1.222 -15.454 1.00 62.75 469 THR A CA 1
ATOM 3028 C C . THR A 1 394 ? 122.477 0.983 -13.950 1.00 62.58 469 THR A C 1
ATOM 3029 O O . THR A 1 394 ? 123.455 1.279 -13.257 1.00 65.26 469 THR A O 1
ATOM 3033 N N . ASP A 1 395 ? 121.364 0.440 -13.445 1.00 64.42 470 ASP A N 1
ATOM 3034 C CA . ASP A 1 395 ? 121.311 0.027 -12.046 1.00 64.35 470 ASP A CA 1
ATOM 3035 C C . ASP A 1 395 ? 122.248 -1.143 -11.783 1.00 66.95 470 ASP A C 1
ATOM 3036 O O . ASP A 1 395 ? 122.743 -1.304 -10.662 1.00 68.50 470 ASP A O 1
ATOM 3041 N N . HIS A 1 396 ? 122.487 -1.977 -12.796 1.00 73.58 471 HIS A N 1
ATOM 3042 C CA . HIS A 1 396 ? 123.467 -3.048 -12.676 1.00 76.66 471 HIS A CA 1
ATOM 3043 C C . HIS A 1 396 ? 124.884 -2.511 -12.534 1.00 80.65 471 HIS A C 1
ATOM 3044 O O . HIS A 1 396 ? 125.753 -3.217 -12.011 1.00 83.64 471 HIS A O 1
ATOM 3051 N N . GLY A 1 397 ? 125.132 -1.280 -12.980 1.00 64.91 472 GLY A N 1
ATOM 3052 C CA . GLY A 1 397 ? 126.458 -0.703 -12.989 1.00 67.03 472 GLY A CA 1
ATOM 3053 C C . GLY A 1 397 ? 127.166 -0.791 -14.323 1.00 68.36 472 GLY A C 1
ATOM 3054 O O . GLY A 1 397 ? 128.244 -0.202 -14.476 1.00 70.24 472 GLY A O 1
ATOM 3055 N N . LYS A 1 398 ? 126.587 -1.497 -15.290 1.00 73.98 473 LYS A N 1
ATOM 3056 C CA . LYS A 1 398 ? 127.207 -1.682 -16.593 1.00 76.53 473 LYS A CA 1
ATOM 3057 C C . LYS A 1 398 ? 127.080 -0.414 -17.428 1.00 76.15 473 LYS A C 1
ATOM 3058 O O . LYS A 1 398 ? 125.979 0.114 -17.612 1.00 72.47 473 LYS A O 1
ATOM 3064 N N . ILE A 1 399 ? 128.211 0.071 -17.934 1.00 75.14 474 ILE A N 1
ATOM 3065 C CA . ILE A 1 399 ? 128.275 1.292 -18.730 1.00 75.72 474 ILE A CA 1
ATOM 3066 C C . ILE A 1 399 ? 128.393 0.915 -20.200 1.00 77.05 474 ILE A C 1
ATOM 3067 O O . ILE A 1 399 ? 129.084 -0.049 -20.555 1.00 79.96 474 ILE A O 1
ATOM 3072 N N . ILE A 1 400 ? 127.705 1.664 -21.058 1.00 73.00 475 ILE A N 1
ATOM 3073 C CA . ILE A 1 400 ? 127.664 1.396 -22.491 1.00 73.96 475 ILE A CA 1
ATOM 3074 C C . ILE A 1 400 ? 128.125 2.645 -23.226 1.00 76.40 475 ILE A C 1
ATOM 3075 O O . ILE A 1 400 ? 127.573 3.732 -23.022 1.00 74.50 475 ILE A O 1
ATOM 3080 N N . LYS A 1 401 ? 129.136 2.490 -24.077 1.00 70.93 476 LYS A N 1
ATOM 3081 C CA . LYS A 1 401 ? 129.587 3.566 -24.947 1.00 73.78 476 LYS A CA 1
ATOM 3082 C C . LYS A 1 401 ? 128.920 3.438 -26.309 1.00 72.75 476 LYS A C 1
ATOM 3083 O O . LYS A 1 401 ? 128.762 2.331 -26.833 1.00 72.59 476 LYS A O 1
ATOM 3089 N N . SER A 1 402 ? 128.528 4.575 -26.882 1.00 80.37 477 SER A N 1
ATOM 3090 C CA . SER A 1 402 ? 127.768 4.541 -28.121 1.00 79.15 477 SER A CA 1
ATOM 3091 C C . SER A 1 402 ? 127.980 5.817 -28.923 1.00 81.60 477 SER A C 1
ATOM 3092 O O . SER A 1 402 ? 128.188 6.899 -28.368 1.00 82.27 477 SER A O 1
ATOM 3095 N N . VAL A 1 403 ? 127.920 5.662 -30.247 1.00 91.07 478 VAL A N 1
ATOM 3096 C CA . VAL A 1 403 ? 127.876 6.762 -31.202 1.00 93.03 478 VAL A CA 1
ATOM 3097 C C . VAL A 1 403 ? 126.829 6.387 -32.242 1.00 90.71 478 VAL A C 1
ATOM 3098 O O . VAL A 1 403 ? 126.465 5.219 -32.391 1.00 89.06 478 VAL A O 1
ATOM 3102 N N . ASN A 1 404 ? 126.333 7.387 -32.965 1.00 97.05 479 ASN A N 1
ATOM 3103 C CA . ASN A 1 404 ? 125.217 7.164 -33.874 1.00 94.67 479 ASN A CA 1
ATOM 3104 C C . ASN A 1 404 ? 125.506 7.720 -35.257 1.00 98.58 479 ASN A C 1
ATOM 3105 O O . ASN A 1 404 ? 125.923 8.874 -35.396 1.00 101.27 479 ASN A O 1
ATOM 3110 N N . ALA A 1 405 ? 125.287 6.889 -36.273 1.00 102.87 480 ALA A N 1
ATOM 3111 C CA . ALA A 1 405 ? 125.290 7.308 -37.665 1.00 106.00 480 ALA A CA 1
ATOM 3112 C C . ALA A 1 405 ? 123.897 7.075 -38.232 1.00 102.43 480 ALA A C 1
ATOM 3113 O O . ALA A 1 405 ? 123.262 6.059 -37.935 1.00 99.15 480 ALA A O 1
ATOM 3115 N N . GLU A 1 406 ? 123.421 8.014 -39.044 1.00 106.23 481 GLU A N 1
ATOM 3116 C CA . GLU A 1 406 ? 122.073 7.936 -39.591 1.00 103.28 481 GLU A CA 1
ATOM 3117 C C . GLU A 1 406 ? 122.058 7.089 -40.858 1.00 105.45 481 GLU A C 1
ATOM 3118 O O . GLU A 1 406 ? 122.815 7.348 -41.799 1.00 110.17 481 GLU A O 1
ATOM 3124 N N . SER A 1 407 ? 121.202 6.071 -40.870 1.00 134.48 482 SER A N 1
ATOM 3125 C CA . SER A 1 407 ? 121.027 5.193 -42.017 1.00 136.19 482 SER A CA 1
ATOM 3126 C C . SER A 1 407 ? 119.640 5.413 -42.607 1.00 133.95 482 SER A C 1
ATOM 3127 O O . SER A 1 407 ? 118.658 5.557 -41.871 1.00 129.72 482 SER A O 1
ATOM 3130 N N . ALA A 1 408 ? 119.565 5.435 -43.935 1.00 139.12 483 ALA A N 1
ATOM 3131 C CA . ALA A 1 408 ? 118.321 5.724 -44.635 1.00 137.90 483 ALA A CA 1
ATOM 3132 C C . ALA A 1 408 ? 117.561 4.435 -44.916 1.00 136.08 483 ALA A C 1
ATOM 3133 O O . ALA A 1 408 ? 118.123 3.477 -45.456 1.00 138.49 483 ALA A O 1
ATOM 3135 N N . ASP A 1 409 ? 116.280 4.424 -44.555 1.00 143.30 484 ASP A N 1
ATOM 3136 C CA . ASP A 1 409 ? 115.413 3.271 -44.756 1.00 141.45 484 ASP A CA 1
ATOM 3137 C C . ASP A 1 409 ? 113.969 3.751 -44.768 1.00 138.78 484 ASP A C 1
ATOM 3138 O O . ASP A 1 409 ? 113.669 4.896 -44.423 1.00 138.14 484 ASP A O 1
ATOM 3143 N N . SER A 1 410 ? 113.074 2.850 -45.180 1.00 141.29 485 SER A N 1
ATOM 3144 C CA . SER A 1 410 ? 111.650 3.168 -45.191 1.00 139.79 485 SER A CA 1
ATOM 3145 C C . SER A 1 410 ? 111.118 3.417 -43.785 1.00 136.27 485 SER A C 1
ATOM 3146 O O . SER A 1 410 ? 110.233 4.261 -43.598 1.00 135.47 485 SER A O 1
ATOM 3149 N N . ALA A 1 411 ? 111.636 2.700 -42.789 1.00 146.47 486 ALA A N 1
ATOM 3150 C CA . ALA A 1 411 ? 111.254 2.900 -41.399 1.00 143.30 486 ALA A CA 1
ATOM 3151 C C . ALA A 1 411 ? 112.270 3.727 -40.620 1.00 143.26 486 ALA A C 1
ATOM 3152 O O . ALA A 1 411 ? 112.219 3.745 -39.386 1.00 140.83 486 ALA A O 1
ATOM 3154 N N . ASP A 1 412 ? 113.181 4.413 -41.314 1.00 134.53 487 ASP A N 1
ATOM 3155 C CA . ASP A 1 412 ? 114.209 5.246 -40.683 1.00 135.13 487 ASP A CA 1
ATOM 3156 C C . ASP A 1 412 ? 115.019 4.457 -39.657 1.00 133.73 487 ASP A C 1
ATOM 3157 O O . ASP A 1 412 ? 115.293 4.935 -38.556 1.00 132.39 487 ASP A O 1
ATOM 3162 N N . LYS A 1 413 ? 115.419 3.243 -40.030 1.00 129.39 488 LYS A N 1
ATOM 3163 C CA . LYS A 1 413 ? 116.193 2.389 -39.136 1.00 128.65 488 LYS A CA 1
ATOM 3164 C C . LYS A 1 413 ? 117.537 3.029 -38.805 1.00 131.12 488 LYS A C 1
ATOM 3165 O O . LYS A 1 413 ? 118.321 3.349 -39.703 1.00 134.98 488 LYS A O 1
ATOM 3171 N N . VAL A 1 414 ? 117.797 3.219 -37.513 1.00 112.87 489 VAL A N 1
ATOM 3172 C CA . VAL A 1 414 ? 119.038 3.811 -37.024 1.00 115.09 489 VAL A CA 1
ATOM 3173 C C . VAL A 1 414 ? 119.867 2.716 -36.369 1.00 115.61 489 VAL A C 1
ATOM 3174 O O . VAL A 1 414 ? 119.361 1.963 -35.529 1.00 112.58 489 VAL A O 1
ATOM 3178 N N . THR A 1 415 ? 121.138 2.630 -36.752 1.00 91.75 490 THR A N 1
ATOM 3179 C CA . THR A 1 415 ? 122.045 1.644 -36.179 1.00 93.06 490 THR A CA 1
ATOM 3180 C C . THR A 1 415 ? 122.524 2.117 -34.811 1.00 91.98 490 THR A C 1
ATOM 3181 O O . THR A 1 415 ? 123.148 3.179 -34.698 1.00 93.86 490 THR A O 1
ATOM 3185 N N . SER A 1 416 ? 122.232 1.334 -33.775 1.00 83.83 491 SER A N 1
ATOM 3186 C CA . SER A 1 416 ? 122.675 1.637 -32.415 1.00 82.89 491 SER A CA 1
ATOM 3187 C C . SER A 1 416 ? 124.035 0.982 -32.206 1.00 86.70 491 SER A C 1
ATOM 3188 O O . SER A 1 416 ? 124.126 -0.222 -31.952 1.00 86.68 491 SER A O 1
ATOM 3191 N N . VAL A 1 417 ? 125.096 1.776 -32.313 1.00 69.36 492 VAL A N 1
ATOM 3192 C CA . VAL A 1 417 ? 126.459 1.264 -32.199 1.00 71.74 492 VAL A CA 1
ATOM 3193 C C . VAL A 1 417 ? 126.767 1.033 -30.723 1.00 71.40 492 VAL A C 1
ATOM 3194 O O . VAL A 1 417 ? 126.932 1.985 -29.957 1.00 71.15 492 VAL A O 1
ATOM 3198 N N . VAL A 1 418 ? 126.844 -0.231 -30.322 1.00 70.50 493 VAL A N 1
ATOM 3199 C CA . VAL A 1 418 ? 127.240 -0.609 -28.971 1.00 70.03 493 VAL A CA 1
ATOM 3200 C C . VAL A 1 418 ? 128.736 -0.894 -29.018 1.00 75.71 493 VAL A C 1
ATOM 3201 O O . VAL A 1 418 ? 129.161 -1.985 -29.409 1.00 78.24 493 VAL A O 1
ATOM 3205 N N . ILE A 1 419 ? 129.542 0.094 -28.627 1.00 76.67 494 ILE A N 1
ATOM 3206 C CA . ILE A 1 419 ? 130.995 -0.014 -28.714 1.00 82.67 494 ILE A CA 1
ATOM 3207 C C . ILE A 1 419 ? 131.476 -1.115 -27.779 1.00 83.64 494 ILE A C 1
ATOM 3208 O O . ILE A 1 419 ? 131.900 -2.185 -28.229 1.00 86.46 494 ILE A O 1
ATOM 3213 N N . GLU A 1 420 ? 131.412 -0.861 -26.474 1.00 76.23 495 GLU A N 1
ATOM 3214 C CA . GLU A 1 420 ? 131.790 -1.844 -25.471 1.00 76.92 495 GLU A CA 1
ATOM 3215 C C . GLU A 1 420 ? 130.844 -1.743 -24.285 1.00 71.65 495 GLU A C 1
ATOM 3216 O O . GLU A 1 420 ? 130.507 -0.643 -23.838 1.00 69.49 495 GLU A O 1
ATOM 3222 N N . GLU A 1 421 ? 130.421 -2.901 -23.784 1.00 83.37 496 GLU A N 1
ATOM 3223 C CA . GLU A 1 421 ? 129.491 -2.998 -22.668 1.00 78.70 496 GLU A CA 1
ATOM 3224 C C . GLU A 1 421 ? 130.179 -3.519 -21.408 1.00 80.60 496 GLU A C 1
ATOM 3225 O O . GLU A 1 421 ? 129.578 -4.251 -20.620 1.00 78.08 496 GLU A O 1
ATOM 3231 N N . ILE A 1 422 ? 131.444 -3.164 -21.216 1.00 74.72 497 ILE A N 1
ATOM 3232 C CA . ILE A 1 422 ? 132.216 -3.686 -20.095 1.00 76.18 497 ILE A CA 1
ATOM 3233 C C . ILE A 1 422 ? 131.775 -2.990 -18.814 1.00 74.68 497 ILE A C 1
ATOM 3234 O O . ILE A 1 422 ? 131.659 -1.760 -18.768 1.00 74.12 497 ILE A O 1
ATOM 3239 N N . ASP A 1 423 ? 131.529 -3.778 -17.770 1.00 88.47 498 ASP A N 1
ATOM 3240 C CA . ASP A 1 423 ? 131.165 -3.249 -16.463 1.00 86.10 498 ASP A CA 1
ATOM 3241 C C . ASP A 1 423 ? 132.425 -2.916 -15.677 1.00 90.84 498 ASP A C 1
ATOM 3242 O O . ASP A 1 423 ? 133.411 -3.657 -15.716 1.00 95.44 498 ASP A O 1
ATOM 3247 N N . VAL A 1 424 ? 132.383 -1.800 -14.955 1.00 91.29 499 VAL A N 1
ATOM 3248 C CA . VAL A 1 424 ? 133.550 -1.262 -14.275 1.00 95.93 499 VAL A CA 1
ATOM 3249 C C . VAL A 1 424 ? 133.481 -1.476 -12.766 1.00 95.43 499 VAL A C 1
ATOM 3250 O O . VAL A 1 424 ? 134.491 -1.806 -12.141 1.00 99.90 499 VAL A O 1
ATOM 3254 N N . LEU A 1 425 ? 132.308 -1.299 -12.165 1.00 103.53 500 LEU A N 1
ATOM 3255 C CA . LEU A 1 425 ? 132.168 -1.348 -10.719 1.00 102.95 500 LEU A CA 1
ATOM 3256 C C . LEU A 1 425 ? 131.516 -2.658 -10.284 1.00 100.79 500 LEU A C 1
ATOM 3257 O O . LEU A 1 425 ? 131.286 -3.569 -11.086 1.00 100.21 500 LEU A O 1
ATOM 3262 N N . THR A 1 426 ? 131.221 -2.755 -8.991 1.00 111.65 501 THR A N 1
ATOM 3263 C CA . THR A 1 426 ? 130.597 -3.950 -8.442 1.00 109.94 501 THR A CA 1
ATOM 3264 C C . THR A 1 426 ? 129.181 -4.109 -8.984 1.00 104.56 501 THR A C 1
ATOM 3265 O O . THR A 1 426 ? 128.454 -3.129 -9.171 1.00 101.39 501 THR A O 1
ATOM 3269 N N . LYS A 1 427 ? 128.799 -5.362 -9.248 1.00 98.17 502 LYS A N 1
ATOM 3270 C CA . LYS A 1 427 ? 127.467 -5.653 -9.770 1.00 93.56 502 LYS A CA 1
ATOM 3271 C C . LYS A 1 427 ? 126.368 -5.160 -8.837 1.00 89.77 502 LYS A C 1
ATOM 3272 O O . LYS A 1 427 ? 125.281 -4.791 -9.297 1.00 85.96 502 LYS A O 1
ATOM 3278 N N . SER A 1 428 ? 126.634 -5.133 -7.530 1.00 95.39 503 SER A N 1
ATOM 3279 C CA . SER A 1 428 ? 125.592 -4.795 -6.565 1.00 92.27 503 SER A CA 1
ATOM 3280 C C . SER A 1 428 ? 125.212 -3.321 -6.643 1.00 90.29 503 SER A C 1
ATOM 3281 O O . SER A 1 428 ? 124.024 -2.978 -6.617 1.00 86.63 503 SER A O 1
ATOM 3284 N N . GLU A 1 429 ? 126.199 -2.441 -6.736 1.00 74.00 504 GLU A N 1
ATOM 3285 C CA . GLU A 1 429 ? 125.953 -1.013 -6.595 1.00 84.85 504 GLU A CA 1
ATOM 3286 C C . GLU A 1 429 ? 125.357 -0.434 -7.878 1.00 82.33 504 GLU A C 1
ATOM 3287 O O . GLU A 1 429 ? 125.771 -0.805 -8.979 1.00 83.29 504 GLU A O 1
ATOM 3293 N N . PRO A 1 430 ? 124.387 0.478 -7.760 1.00 66.94 505 PRO A N 1
ATOM 3294 C CA . PRO A 1 430 ? 123.811 1.107 -8.953 1.00 64.85 505 PRO A CA 1
ATOM 3295 C C . PRO A 1 430 ? 124.378 2.489 -9.240 1.00 66.58 505 PRO A C 1
ATOM 3296 O O . PRO A 1 430 ? 124.561 3.299 -8.326 1.00 67.65 505 PRO A O 1
ATOM 3300 N N . ILE A 1 431 ? 124.657 2.765 -10.514 1.00 60.76 506 ILE A N 1
ATOM 3301 C CA . ILE A 1 431 ? 125.130 4.086 -10.909 1.00 62.53 506 ILE A CA 1
ATOM 3302 C C . ILE A 1 431 ? 123.997 5.089 -10.754 1.00 59.64 506 ILE A C 1
ATOM 3303 O O . ILE A 1 431 ? 122.857 4.831 -11.165 1.00 56.25 506 ILE A O 1
ATOM 3308 N N . ARG A 1 432 ? 124.301 6.243 -10.159 1.00 62.37 507 ARG A N 1
ATOM 3309 C CA . ARG A 1 432 ? 123.290 7.263 -9.932 1.00 60.24 507 ARG A CA 1
ATOM 3310 C C . ARG A 1 432 ? 123.684 8.652 -10.418 1.00 62.39 507 ARG A C 1
ATOM 3311 O O . ARG A 1 432 ? 122.887 9.584 -10.267 1.00 61.13 507 ARG A O 1
ATOM 3319 N N . ASN A 1 433 ? 124.873 8.820 -10.997 1.00 61.28 508 ASN A N 1
ATOM 3320 C CA . ASN A 1 433 ? 125.249 10.081 -11.624 1.00 63.61 508 ASN A CA 1
ATOM 3321 C C . ASN A 1 433 ? 126.485 9.854 -12.483 1.00 67.21 508 ASN A C 1
ATOM 3322 O O . ASN A 1 433 ? 127.375 9.088 -12.105 1.00 69.41 508 ASN A O 1
ATOM 3327 N N . LEU A 1 434 ? 126.528 10.525 -13.634 1.00 71.13 509 LEU A N 1
ATOM 3328 C CA . LEU A 1 434 ? 127.617 10.389 -14.591 1.00 74.74 509 LEU A CA 1
ATOM 3329 C C . LEU A 1 434 ? 128.071 11.763 -15.062 1.00 78.04 509 LEU A C 1
ATOM 3330 O O . LEU A 1 434 ? 127.293 12.720 -15.082 1.00 76.67 509 LEU A O 1
ATOM 3335 N N . GLU A 1 435 ? 129.344 11.849 -15.445 1.00 84.38 510 GLU A N 1
ATOM 3336 C CA . GLU A 1 435 ? 129.906 13.097 -15.940 1.00 88.34 510 GLU A CA 1
ATOM 3337 C C . GLU A 1 435 ? 131.154 12.793 -16.755 1.00 92.97 510 GLU A C 1
ATOM 3338 O O . GLU A 1 435 ? 131.866 11.823 -16.486 1.00 94.40 510 GLU A O 1
ATOM 3344 N N . ILE A 1 436 ? 131.403 13.631 -17.757 1.00 84.89 511 ILE A N 1
ATOM 3345 C CA . ILE A 1 436 ? 132.596 13.534 -18.587 1.00 90.02 511 ILE A CA 1
ATOM 3346 C C . ILE A 1 436 ? 133.477 14.743 -18.307 1.00 95.48 511 ILE A C 1
ATOM 3347 O O . ILE A 1 436 ? 132.987 15.843 -18.029 1.00 95.15 511 ILE A O 1
ATOM 3352 N N . VAL A 1 437 ? 134.789 14.532 -18.375 1.00 85.84 512 VAL A N 1
ATOM 3353 C CA . VAL A 1 437 ? 135.769 15.582 -18.126 1.00 91.90 512 VAL A CA 1
ATOM 3354 C C . VAL A 1 437 ? 136.234 16.142 -19.463 1.00 95.88 512 VAL A C 1
ATOM 3355 O O . VAL A 1 437 ? 136.507 15.386 -20.405 1.00 96.64 512 VAL A O 1
ATOM 3359 N N . ARG A 1 438 ? 136.299 17.466 -19.555 1.00 95.74 513 ARG A N 1
ATOM 3360 C CA . ARG A 1 438 ? 136.698 18.136 -20.786 1.00 99.84 513 ARG A CA 1
ATOM 3361 C C . ARG A 1 438 ? 138.077 18.773 -20.646 1.00 107.72 513 ARG A C 1
ATOM 3362 O O . ARG A 1 438 ? 138.512 19.097 -19.541 1.00 109.78 513 ARG A O 1
ATOM 3370 N N . ASP A 1 451 ? 140.921 17.685 -18.476 1.00 103.92 526 ASP A N 1
ATOM 3371 C CA . ASP A 1 451 ? 141.510 17.853 -19.799 1.00 108.32 526 ASP A CA 1
ATOM 3372 C C . ASP A 1 451 ? 141.683 16.504 -20.490 1.00 107.22 526 ASP A C 1
ATOM 3373 O O . ASP A 1 451 ? 141.132 16.274 -21.568 1.00 104.64 526 ASP A O 1
ATOM 3378 N N . ASP A 1 452 ? 142.453 15.618 -19.861 1.00 114.17 527 ASP A N 1
ATOM 3379 C CA . ASP A 1 452 ? 142.654 14.281 -20.401 1.00 113.59 527 ASP A CA 1
ATOM 3380 C C . ASP A 1 452 ? 141.329 13.529 -20.458 1.00 105.20 527 ASP A C 1
ATOM 3381 O O . ASP A 1 452 ? 140.417 13.770 -19.663 1.00 100.05 527 ASP A O 1
ATOM 3386 N N . GLY A 1 453 ? 141.227 12.609 -21.414 1.00 109.44 528 GLY A N 1
ATOM 3387 C CA . GLY A 1 453 ? 139.996 11.866 -21.604 1.00 102.08 528 GLY A CA 1
ATOM 3388 C C . GLY A 1 453 ? 139.753 10.903 -20.458 1.00 98.74 528 GLY A C 1
ATOM 3389 O O . GLY A 1 453 ? 140.551 9.977 -20.236 1.00 101.84 528 GLY A O 1
ATOM 3390 N N . LYS A 1 454 ? 138.657 11.097 -19.729 1.00 105.68 529 LYS A N 1
ATOM 3391 C CA . LYS A 1 454 ? 138.299 10.245 -18.604 1.00 102.21 529 LYS A CA 1
ATOM 3392 C C . LYS A 1 454 ? 136.782 10.258 -18.462 1.00 94.74 529 LYS A C 1
ATOM 3393 O O . LYS A 1 454 ? 136.073 10.910 -19.233 1.00 92.56 529 LYS A O 1
ATOM 3399 N N . LEU A 1 455 ? 136.285 9.541 -17.458 1.00 102.06 530 LEU A N 1
ATOM 3400 C CA . LEU A 1 455 ? 134.854 9.442 -17.213 1.00 95.28 530 LEU A CA 1
ATOM 3401 C C . LEU A 1 455 ? 134.606 9.459 -15.713 1.00 93.57 530 LEU A C 1
ATOM 3402 O O . LEU A 1 455 ? 135.430 8.981 -14.931 1.00 96.66 530 LEU A O 1
ATOM 3407 N N . ILE A 1 456 ? 133.465 10.016 -15.314 1.00 87.56 531 ILE A N 1
ATOM 3408 C CA . ILE A 1 456 ? 133.074 10.091 -13.911 1.00 85.62 531 ILE A CA 1
ATOM 3409 C C . ILE A 1 456 ? 131.814 9.262 -13.722 1.00 79.57 531 ILE A C 1
ATOM 3410 O O . ILE A 1 456 ? 130.805 9.488 -14.402 1.00 75.93 531 ILE A O 1
ATOM 3415 N N . ILE A 1 457 ? 131.876 8.305 -12.805 1.00 78.83 532 ILE A N 1
ATOM 3416 C CA . ILE A 1 457 ? 130.769 7.394 -12.527 1.00 73.76 532 ILE A CA 1
ATOM 3417 C C . ILE A 1 457 ? 130.453 7.540 -11.043 1.00 72.73 532 ILE A C 1
ATOM 3418 O O . ILE A 1 457 ? 130.975 6.806 -10.199 1.00 74.33 532 ILE A O 1
ATOM 3423 N N . VAL A 1 458 ? 129.594 8.500 -10.712 1.00 66.09 533 VAL A N 1
ATOM 3424 C CA . VAL A 1 458 ? 129.217 8.750 -9.324 1.00 65.23 533 VAL A CA 1
ATOM 3425 C C . VAL A 1 458 ? 128.170 7.718 -8.920 1.00 60.78 533 VAL A C 1
ATOM 3426 O O . VAL A 1 458 ? 127.058 7.705 -9.452 1.00 56.85 533 VAL A O 1
ATOM 3430 N N . THR A 1 459 ? 128.525 6.851 -7.980 1.00 68.55 534 THR A N 1
ATOM 3431 C CA . THR A 1 459 ? 127.632 5.821 -7.472 1.00 65.04 534 THR A CA 1
ATOM 3432 C C . THR A 1 459 ? 127.481 5.975 -5.962 1.00 65.37 534 THR A C 1
ATOM 3433 O O . THR A 1 459 ? 128.072 6.860 -5.337 1.00 68.29 534 THR A O 1
ATOM 3437 N N . ASP A 1 460 ? 126.671 5.091 -5.378 1.00 66.57 535 ASP A N 1
ATOM 3438 C CA . ASP A 1 460 ? 126.440 5.132 -3.939 1.00 66.55 535 ASP A CA 1
ATOM 3439 C C . ASP A 1 460 ? 127.672 4.687 -3.161 1.00 68.88 535 ASP A C 1
ATOM 3440 O O . ASP A 1 460 ? 128.027 5.299 -2.147 1.00 69.94 535 ASP A O 1
ATOM 3445 N N . SER A 1 461 ? 128.339 3.626 -3.615 1.00 69.25 536 SER A N 1
ATOM 3446 C CA . SER A 1 461 ? 129.491 3.112 -2.881 1.00 73.67 536 SER A CA 1
ATOM 3447 C C . SER A 1 461 ? 130.729 3.970 -3.107 1.00 78.35 536 SER A C 1
ATOM 3448 O O . SER A 1 461 ? 131.433 4.322 -2.154 1.00 81.96 536 SER A O 1
ATOM 3451 N N . GLN A 1 462 ? 131.009 4.317 -4.360 1.00 68.34 537 GLN A N 1
ATOM 3452 C CA . GLN A 1 462 ? 132.229 5.037 -4.690 1.00 73.22 537 GLN A CA 1
ATOM 3453 C C . GLN A 1 462 ? 132.066 5.685 -6.055 1.00 72.15 537 GLN A C 1
ATOM 3454 O O . GLN A 1 462 ? 131.116 5.406 -6.791 1.00 67.94 537 GLN A O 1
ATOM 3460 N N . VAL A 1 463 ? 133.012 6.560 -6.385 1.00 69.44 538 VAL A N 1
ATOM 3461 C CA . VAL A 1 463 ? 133.112 7.165 -7.707 1.00 69.57 538 VAL A CA 1
ATOM 3462 C C . VAL A 1 463 ? 134.444 6.741 -8.309 1.00 72.36 538 VAL A C 1
ATOM 3463 O O . VAL A 1 463 ? 135.489 6.849 -7.657 1.00 74.89 538 VAL A O 1
ATOM 3467 N N . VAL A 1 464 ? 134.405 6.244 -9.541 1.00 79.04 539 VAL A N 1
ATOM 3468 C CA . VAL A 1 464 ? 135.577 5.688 -10.206 1.00 82.87 539 VAL A CA 1
ATOM 3469 C C . VAL A 1 464 ? 135.814 6.455 -11.497 1.00 84.34 539 VAL A C 1
ATOM 3470 O O . VAL A 1 464 ? 134.887 6.648 -12.292 1.00 80.31 539 VAL A O 1
ATOM 3474 N N . ALA A 1 465 ? 137.055 6.891 -11.702 1.00 107.03 540 ALA A N 1
ATOM 3475 C CA . ALA A 1 465 ? 137.443 7.648 -12.884 1.00 95.66 540 ALA A CA 1
ATOM 3476 C C . ALA A 1 465 ? 138.231 6.735 -13.815 1.00 99.08 540 ALA A C 1
ATOM 3477 O O . ALA A 1 465 ? 139.342 6.308 -13.486 1.00 104.36 540 ALA A O 1
ATOM 3479 N N . ILE A 1 466 ? 137.655 6.437 -14.977 1.00 102.69 541 ILE A N 1
ATOM 3480 C CA . ILE A 1 466 ? 138.301 5.609 -15.983 1.00 105.79 541 ILE A CA 1
ATOM 3481 C C . ILE A 1 466 ? 138.338 6.395 -17.286 1.00 107.00 541 ILE A C 1
ATOM 3482 O O . ILE A 1 466 ? 137.601 7.366 -17.474 1.00 104.04 541 ILE A O 1
ATOM 3487 N N . GLN A 1 467 ? 139.214 5.963 -18.191 1.00 105.41 542 GLN A N 1
ATOM 3488 C CA . GLN A 1 467 ? 139.413 6.688 -19.438 1.00 107.66 542 GLN A CA 1
ATOM 3489 C C . GLN A 1 467 ? 138.136 6.701 -20.270 1.00 101.77 542 GLN A C 1
ATOM 3490 O O . GLN A 1 467 ? 137.325 5.771 -20.227 1.00 97.22 542 GLN A O 1
ATOM 3496 N N . LEU A 1 468 ? 137.966 7.779 -21.038 1.00 107.40 543 LEU A N 1
ATOM 3497 C CA . LEU A 1 468 ? 136.734 7.971 -21.794 1.00 102.15 543 LEU A CA 1
ATOM 3498 C C . LEU A 1 468 ? 136.631 6.960 -22.932 1.00 102.04 543 LEU A C 1
ATOM 3499 O O . LEU A 1 468 ? 135.596 6.304 -23.101 1.00 96.90 543 LEU A O 1
ATOM 3504 N N . HIS A 1 469 ? 137.694 6.817 -23.722 1.00 121.17 544 HIS A N 1
ATOM 3505 C CA . HIS A 1 469 ? 137.752 5.842 -24.803 1.00 122.15 544 HIS A CA 1
ATOM 3506 C C . HIS A 1 469 ? 138.936 4.908 -24.595 1.00 127.56 544 HIS A C 1
ATOM 3507 O O . HIS A 1 469 ? 139.996 5.330 -24.121 1.00 132.79 544 HIS A O 1
ATOM 3514 N N . ARG A 1 470 ? 138.748 3.638 -24.955 1.00 115.73 545 ARG A N 1
ATOM 3515 C CA . ARG A 1 470 ? 139.755 2.601 -24.759 1.00 120.62 545 ARG A CA 1
ATOM 3516 C C . ARG A 1 470 ? 140.478 2.236 -26.049 1.00 126.15 545 ARG A C 1
ATOM 3517 O O . ARG A 1 470 ? 140.827 1.069 -26.257 1.00 128.44 545 ARG A O 1
ATOM 3525 N N . CYS A 1 471 ? 140.703 3.213 -26.929 1.00 123.02 546 CYS A N 1
ATOM 3526 C CA . CYS A 1 471 ? 141.557 2.969 -28.086 1.00 129.41 546 CYS A CA 1
ATOM 3527 C C . CYS A 1 471 ? 142.985 2.677 -27.646 1.00 136.90 546 CYS A C 1
ATOM 3528 O O . CYS A 1 471 ? 143.639 1.776 -28.184 1.00 141.52 546 CYS A O 1
ATOM 3531 N N . HIS A 1 472 ? 143.483 3.430 -26.670 1.00 142.03 547 HIS A N 1
ATOM 3532 C CA . HIS A 1 472 ? 144.731 3.108 -25.998 1.00 148.49 547 HIS A CA 1
ATOM 3533 C C . HIS A 1 472 ? 144.457 2.214 -24.791 1.00 145.19 547 HIS A C 1
ATOM 3534 O O . HIS A 1 472 ? 143.313 2.022 -24.372 1.00 137.88 547 HIS A O 1
ATOM 3541 N N . ASN A 1 473 ? 145.531 1.653 -24.238 1.00 163.75 548 ASN A N 1
ATOM 3542 C CA . ASN A 1 473 ? 145.498 0.758 -23.083 1.00 162.31 548 ASN A CA 1
ATOM 3543 C C . ASN A 1 473 ? 144.686 -0.505 -23.338 1.00 157.98 548 ASN A C 1
ATOM 3544 O O . ASN A 1 473 ? 144.378 -1.239 -22.392 1.00 155.30 548 ASN A O 1
ATOM 3549 N N . ASP A 1 474 ? 144.331 -0.783 -24.589 1.00 139.65 549 ASP A N 1
ATOM 3550 C CA . ASP A 1 474 ? 143.610 -1.995 -24.952 1.00 136.38 549 ASP A CA 1
ATOM 3551 C C . ASP A 1 474 ? 144.414 -2.731 -26.011 1.00 143.06 549 ASP A C 1
ATOM 3552 O O . ASP A 1 474 ? 144.637 -2.201 -27.104 1.00 145.68 549 ASP A O 1
ATOM 3557 N N . LYS A 1 475 ? 144.845 -3.950 -25.693 1.00 117.11 550 LYS A N 1
ATOM 3558 C CA . LYS A 1 475 ? 145.715 -4.703 -26.595 1.00 120.68 550 LYS A CA 1
ATOM 3559 C C . LYS A 1 475 ? 145.335 -6.178 -26.520 1.00 120.12 550 LYS A C 1
ATOM 3560 O O . LYS A 1 475 ? 145.686 -6.873 -25.561 1.00 121.04 550 LYS A O 1
ATOM 3566 N N . ILE A 1 476 ? 144.620 -6.647 -27.540 1.00 124.13 551 ILE A N 1
ATOM 3567 C CA . ILE A 1 476 ? 144.311 -8.061 -27.697 1.00 123.96 551 ILE A CA 1
ATOM 3568 C C . ILE A 1 476 ? 145.307 -8.752 -28.627 1.00 132.52 551 ILE A C 1
ATOM 3569 O O . ILE A 1 476 ? 145.067 -9.883 -29.055 1.00 133.43 551 ILE A O 1
ATOM 3574 N N . THR A 1 477 ? 146.423 -8.083 -28.948 1.00 129.47 552 THR A N 1
ATOM 3575 C CA . THR A 1 477 ? 147.493 -8.533 -29.851 1.00 138.64 552 THR A CA 1
ATOM 3576 C C . THR A 1 477 ? 146.986 -8.788 -31.275 1.00 138.29 552 THR A C 1
ATOM 3577 O O . THR A 1 477 ? 147.666 -9.432 -32.082 1.00 145.28 552 THR A O 1
ATOM 3581 N N . SER A 1 478 ? 145.833 -8.212 -31.622 1.00 141.53 553 SER A N 1
ATOM 3582 C CA . SER A 1 478 ? 145.252 -8.324 -32.952 1.00 140.64 553 SER A CA 1
ATOM 3583 C C . SER A 1 478 ? 144.948 -6.935 -33.498 1.00 138.13 553 SER A C 1
ATOM 3584 O O . SER A 1 478 ? 144.475 -6.057 -32.771 1.00 132.73 553 SER A O 1
ATOM 3587 N N . CYS A 1 479 ? 145.236 -6.748 -34.788 1.00 148.03 554 CYS A N 1
ATOM 3588 C CA . CYS A 1 479 ? 144.959 -5.482 -35.459 1.00 146.43 554 CYS A CA 1
ATOM 3589 C C . CYS A 1 479 ? 143.467 -5.170 -35.509 1.00 136.97 554 CYS A C 1
ATOM 3590 O O . CYS A 1 479 ? 143.079 -3.997 -35.491 1.00 133.70 554 CYS A O 1
ATOM 3593 N N . SER A 1 480 ? 142.622 -6.201 -35.566 1.00 143.67 555 SER A N 1
ATOM 3594 C CA . SER A 1 480 ? 141.198 -6.017 -35.830 1.00 135.68 555 SER A CA 1
ATOM 3595 C C . SER A 1 480 ? 140.478 -5.239 -34.736 1.00 128.58 555 SER A C 1
ATOM 3596 O O . SER A 1 480 ? 139.394 -4.701 -34.987 1.00 122.67 555 SER A O 1
ATOM 3599 N N . GLU A 1 481 ? 141.056 -5.166 -33.537 1.00 133.88 556 GLU A N 1
ATOM 3600 C CA . GLU A 1 481 ? 140.358 -4.580 -32.397 1.00 127.21 556 GLU A CA 1
ATOM 3601 C C . GLU A 1 481 ? 139.923 -3.142 -32.680 1.00 124.30 556 GLU A C 1
ATOM 3602 O O . GLU A 1 481 ? 138.770 -2.773 -32.429 1.00 117.32 556 GLU A O 1
ATOM 3608 N N . CYS A 1 482 ? 140.834 -2.309 -33.189 1.00 127.20 557 CYS A N 1
ATOM 3609 C CA . CYS A 1 482 ? 140.475 -0.926 -33.497 1.00 125.11 557 CYS A CA 1
ATOM 3610 C C . CYS A 1 482 ? 139.422 -0.857 -34.601 1.00 121.48 557 CYS A C 1
ATOM 3611 O O . CYS A 1 482 ? 138.448 -0.101 -34.502 1.00 115.79 557 CYS A O 1
ATOM 3614 N N . VAL A 1 483 ? 139.608 -1.641 -35.667 1.00 129.34 558 VAL A N 1
ATOM 3615 C CA . VAL A 1 483 ? 138.732 -1.549 -36.833 1.00 127.03 558 VAL A CA 1
ATOM 3616 C C . VAL A 1 483 ? 137.331 -2.060 -36.519 1.00 119.17 558 VAL A C 1
ATOM 3617 O O . VAL A 1 483 ? 136.334 -1.506 -37.000 1.00 114.86 558 VAL A O 1
ATOM 3621 N N . ALA A 1 484 ? 137.223 -3.120 -35.717 1.00 132.46 559 ALA A N 1
ATOM 3622 C CA . ALA A 1 484 ? 135.914 -3.723 -35.488 1.00 125.77 559 ALA A CA 1
ATOM 3623 C C . ALA A 1 484 ? 135.049 -2.891 -34.551 1.00 119.09 559 ALA A C 1
ATOM 3624 O O . ALA A 1 484 ? 133.818 -2.935 -34.650 1.00 113.48 559 ALA A O 1
ATOM 3626 N N . LEU A 1 485 ? 135.667 -2.139 -33.639 1.00 136.84 560 LEU A N 1
ATOM 3627 C CA . LEU A 1 485 ? 134.899 -1.385 -32.653 1.00 130.94 560 LEU A CA 1
ATOM 3628 C C . LEU A 1 485 ? 134.124 -0.241 -33.298 1.00 128.14 560 LEU A C 1
ATOM 3629 O O . LEU A 1 485 ? 133.010 0.079 -32.864 1.00 122.19 560 LEU A O 1
ATOM 3634 N N . GLN A 1 486 ? 134.709 0.401 -34.316 1.00 133.95 561 GLN A N 1
ATOM 3635 C CA . GLN A 1 486 ? 134.133 1.571 -34.986 1.00 132.49 561 GLN A CA 1
ATOM 3636 C C . GLN A 1 486 ? 134.071 2.784 -34.060 1.00 130.49 561 GLN A C 1
ATOM 3637 O O . GLN A 1 486 ? 133.168 3.616 -34.174 1.00 126.72 561 GLN A O 1
ATOM 3643 N N . ASP A 1 487 ? 135.030 2.893 -33.150 1.00 130.43 562 ASP A N 1
ATOM 3644 C CA . ASP A 1 487 ? 135.073 4.012 -32.215 1.00 129.14 562 ASP A CA 1
ATOM 3645 C C . ASP A 1 487 ? 135.658 5.243 -32.902 1.00 133.58 562 ASP A C 1
ATOM 3646 O O . ASP A 1 487 ? 136.674 5.134 -33.596 1.00 139.83 562 ASP A O 1
ATOM 3651 N N . PRO A 1 488 ? 135.043 6.419 -32.739 1.00 122.80 563 PRO A N 1
ATOM 3652 C CA . PRO A 1 488 ? 135.560 7.614 -33.431 1.00 127.30 563 PRO A CA 1
ATOM 3653 C C . PRO A 1 488 ? 136.974 7.996 -33.025 1.00 133.77 563 PRO A C 1
ATOM 3654 O O . PRO A 1 488 ? 137.745 8.474 -33.866 1.00 139.62 563 PRO A O 1
ATOM 3658 N N . TYR A 1 489 ? 137.339 7.799 -31.757 1.00 132.51 564 TYR A N 1
ATOM 3659 C CA . TYR A 1 489 ? 138.679 8.155 -31.305 1.00 138.85 564 TYR A CA 1
ATOM 3660 C C . TYR A 1 489 ? 139.737 7.177 -31.799 1.00 144.65 564 TYR A C 1
ATOM 3661 O O . TYR A 1 489 ? 140.918 7.536 -31.854 1.00 151.45 564 TYR A O 1
ATOM 3670 N N . CYS A 1 490 ? 139.344 5.960 -32.162 1.00 134.92 565 CYS A N 1
ATOM 3671 C CA . CYS A 1 490 ? 140.299 4.937 -32.563 1.00 140.42 565 CYS A CA 1
ATOM 3672 C C . CYS A 1 490 ? 140.835 5.199 -33.965 1.00 146.20 565 CYS A C 1
ATOM 3673 O O . CYS A 1 490 ? 140.112 5.669 -34.849 1.00 144.14 565 CYS A O 1
ATOM 3676 N N . ALA A 1 491 ? 142.114 4.886 -34.159 1.00 142.61 566 ALA A N 1
ATOM 3677 C CA . ALA A 1 491 ? 142.767 4.999 -35.455 1.00 149.18 566 ALA A CA 1
ATOM 3678 C C . ALA A 1 491 ? 144.049 4.182 -35.408 1.00 156.55 566 ALA A C 1
ATOM 3679 O O . ALA A 1 491 ? 144.705 4.114 -34.367 1.00 158.37 566 ALA A O 1
ATOM 3681 N N . TRP A 1 492 ? 144.395 3.559 -36.530 1.00 138.61 567 TRP A N 1
ATOM 3682 C CA . TRP A 1 492 ? 145.536 2.660 -36.594 1.00 145.81 567 TRP A CA 1
ATOM 3683 C C . TRP A 1 492 ? 146.633 3.248 -37.473 1.00 154.93 567 TRP A C 1
ATOM 3684 O O . TRP A 1 492 ? 146.364 4.001 -38.414 1.00 155.57 567 TRP A O 1
ATOM 3695 N N . ASP A 1 493 ? 147.875 2.896 -37.153 1.00 146.92 568 ASP A N 1
ATOM 3696 C CA . ASP A 1 493 ? 149.043 3.349 -37.890 1.00 156.62 568 ASP A CA 1
ATOM 3697 C C . ASP A 1 493 ? 149.761 2.149 -38.493 1.00 163.08 568 ASP A C 1
ATOM 3698 O O . ASP A 1 493 ? 149.693 1.035 -37.966 1.00 161.44 568 ASP A O 1
ATOM 3703 N N . LYS A 1 494 ? 150.455 2.389 -39.605 1.00 158.60 569 LYS A N 1
ATOM 3704 C CA . LYS A 1 494 ? 151.133 1.323 -40.337 1.00 165.55 569 LYS A CA 1
ATOM 3705 C C . LYS A 1 494 ? 152.542 1.077 -39.803 1.00 174.48 569 LYS A C 1
ATOM 3706 O O . LYS A 1 494 ? 152.869 -0.039 -39.386 1.00 176.21 569 LYS A O 1
ATOM 3712 N N . ILE A 1 495 ? 153.388 2.110 -39.814 1.00 165.39 570 ILE A N 1
ATOM 3713 C CA . ILE A 1 495 ? 154.769 1.935 -39.377 1.00 174.79 570 ILE A CA 1
ATOM 3714 C C . ILE A 1 495 ? 154.841 1.720 -37.869 1.00 171.47 570 ILE A C 1
ATOM 3715 O O . ILE A 1 495 ? 155.746 1.037 -37.375 1.00 177.43 570 ILE A O 1
ATOM 3720 N N . ALA A 1 496 ? 153.894 2.276 -37.117 1.00 196.56 571 ALA A N 1
ATOM 3721 C CA . ALA A 1 496 ? 153.848 2.129 -35.670 1.00 192.77 571 ALA A CA 1
ATOM 3722 C C . ALA A 1 496 ? 152.650 1.278 -35.272 1.00 183.08 571 ALA A C 1
ATOM 3723 O O . ALA A 1 496 ? 151.566 1.406 -35.850 1.00 176.46 571 ALA A O 1
ATOM 3725 N N . GLY A 1 497 ? 152.851 0.412 -34.281 1.00 198.57 572 GLY A N 1
ATOM 3726 C CA . GLY A 1 497 ? 151.813 -0.465 -33.784 1.00 190.25 572 GLY A CA 1
ATOM 3727 C C . GLY A 1 497 ? 150.846 0.148 -32.799 1.00 181.00 572 GLY A C 1
ATOM 3728 O O . GLY A 1 497 ? 150.032 -0.574 -32.218 1.00 174.41 572 GLY A O 1
ATOM 3729 N N . LYS A 1 498 ? 150.905 1.460 -32.587 1.00 184.02 573 LYS A N 1
ATOM 3730 C CA . LYS A 1 498 ? 150.037 2.111 -31.616 1.00 175.94 573 LYS A CA 1
ATOM 3731 C C . LYS A 1 498 ? 148.687 2.444 -32.238 1.00 167.90 573 LYS A C 1
ATOM 3732 O O . LYS A 1 498 ? 148.610 2.928 -33.371 1.00 169.63 573 LYS A O 1
ATOM 3738 N N . CYS A 1 499 ? 147.619 2.181 -31.487 1.00 175.19 574 CYS A N 1
ATOM 3739 C CA . CYS A 1 499 ? 146.270 2.545 -31.908 1.00 167.23 574 CYS A CA 1
ATOM 3740 C C . CYS A 1 499 ? 146.021 4.001 -31.529 1.00 165.05 574 CYS A C 1
ATOM 3741 O O . CYS A 1 499 ? 145.875 4.325 -30.346 1.00 162.01 574 CYS A O 1
ATOM 3744 N N . ARG A 1 500 ? 145.967 4.873 -32.533 1.00 157.62 575 ARG A N 1
ATOM 3745 C CA . ARG A 1 500 ? 145.886 6.308 -32.294 1.00 157.19 575 ARG A CA 1
ATOM 3746 C C . ARG A 1 500 ? 144.604 6.687 -31.561 1.00 148.06 575 ARG A C 1
ATOM 3747 O O . ARG A 1 500 ? 143.586 5.992 -31.630 1.00 141.70 575 ARG A O 1
ATOM 3755 N N . SER A 1 501 ? 144.670 7.810 -30.850 1.00 147.48 576 SER A N 1
ATOM 3756 C CA . SER A 1 501 ? 143.529 8.411 -30.178 1.00 139.91 576 SER A CA 1
ATOM 3757 C C . SER A 1 501 ? 143.419 9.866 -30.616 1.00 141.23 576 SER A C 1
ATOM 3758 O O . SER A 1 501 ? 144.277 10.390 -31.331 1.00 148.12 576 SER A O 1
ATOM 3761 N N . HIS A 1 502 ? 142.343 10.520 -30.187 1.00 145.64 577 HIS A N 1
ATOM 3762 C CA . HIS A 1 502 ? 142.088 11.916 -30.515 1.00 146.32 577 HIS A CA 1
ATOM 3763 C C . HIS A 1 502 ? 141.984 12.728 -29.234 1.00 144.66 577 HIS A C 1
ATOM 3764 O O . HIS A 1 502 ? 141.299 12.322 -28.289 1.00 138.83 577 HIS A O 1
ATOM 3771 N N . GLY A 1 503 ? 142.664 13.874 -29.207 1.00 151.20 578 GLY A N 1
ATOM 3772 C CA . GLY A 1 503 ? 142.698 14.742 -28.054 1.00 150.95 578 GLY A CA 1
ATOM 3773 C C . GLY A 1 503 ? 143.902 14.555 -27.154 1.00 156.31 578 GLY A C 1
ATOM 3774 O O . GLY A 1 503 ? 144.218 15.459 -26.372 1.00 158.52 578 GLY A O 1
ATOM 3775 N N . ALA A 1 504 ? 144.582 13.414 -27.243 1.00 137.77 579 ALA A N 1
ATOM 3776 C CA . ALA A 1 504 ? 145.774 13.172 -26.438 1.00 143.50 579 ALA A CA 1
ATOM 3777 C C . ALA A 1 504 ? 147.046 13.278 -27.280 1.00 152.80 579 ALA A C 1
ATOM 3778 O O . ALA A 1 504 ? 147.997 13.946 -26.856 1.00 159.19 579 ALA A O 1
ATOM 3780 N N . PRO A 1 505 ? 147.126 12.645 -28.475 1.00 153.68 580 PRO A N 1
ATOM 3781 C CA . PRO A 1 505 ? 148.323 12.838 -29.302 1.00 163.01 580 PRO A CA 1
ATOM 3782 C C . PRO A 1 505 ? 148.120 13.862 -30.409 1.00 164.94 580 PRO A C 1
ATOM 3783 O O . PRO A 1 505 ? 147.000 14.065 -30.889 1.00 158.86 580 PRO A O 1
ATOM 3787 N N . ARG A 1 506 ? 149.205 14.514 -30.819 1.00 157.17 581 ARG A N 1
ATOM 3788 C CA . ARG A 1 506 ? 149.180 15.508 -31.884 1.00 160.50 581 ARG A CA 1
ATOM 3789 C C . ARG A 1 506 ? 150.018 15.001 -33.048 1.00 167.66 581 ARG A C 1
ATOM 3790 O O . ARG A 1 506 ? 151.175 14.609 -32.860 1.00 174.67 581 ARG A O 1
ATOM 3798 N N . TRP A 1 507 ? 149.436 15.008 -34.244 1.00 171.03 582 TRP A N 1
ATOM 3799 C CA . TRP A 1 507 ? 150.137 14.529 -35.425 1.00 177.65 582 TRP A CA 1
ATOM 3800 C C . TRP A 1 507 ? 151.099 15.592 -35.938 1.00 187.12 582 TRP A C 1
ATOM 3801 O O . TRP A 1 507 ? 150.755 16.775 -36.022 1.00 186.87 582 TRP A O 1
ATOM 3812 N N . LEU A 1 508 ? 152.315 15.161 -36.283 1.00 162.58 583 LEU A N 1
ATOM 3813 C CA . LEU A 1 508 ? 153.299 16.094 -36.821 1.00 172.47 583 LEU A CA 1
ATOM 3814 C C . LEU A 1 508 ? 152.882 16.623 -38.187 1.00 173.64 583 LEU A C 1
ATOM 3815 O O . LEU A 1 508 ? 153.200 17.767 -38.531 1.00 178.87 583 LEU A O 1
ATOM 3820 N N . GLU A 1 509 ? 152.173 15.814 -38.971 1.00 163.52 584 GLU A N 1
ATOM 3821 C CA . GLU A 1 509 ? 151.663 16.235 -40.268 1.00 163.94 584 GLU A CA 1
ATOM 3822 C C . GLU A 1 509 ? 150.482 15.343 -40.625 1.00 155.13 584 GLU A C 1
ATOM 3823 O O . GLU A 1 509 ? 150.187 14.365 -39.935 1.00 149.77 584 GLU A O 1
ATOM 3829 N N . GLU A 1 510 ? 149.806 15.697 -41.716 1.00 179.00 585 GLU A N 1
ATOM 3830 C CA . GLU A 1 510 ? 148.626 14.952 -42.136 1.00 170.94 585 GLU A CA 1
ATOM 3831 C C . GLU A 1 510 ? 149.014 13.546 -42.581 1.00 172.81 585 GLU A C 1
ATOM 3832 O O . GLU A 1 510 ? 149.978 13.361 -43.330 1.00 181.37 585 GLU A O 1
ATOM 3838 N N . ASN A 1 511 ? 148.259 12.554 -42.111 1.00 158.76 586 ASN A N 1
ATOM 3839 C CA . ASN A 1 511 ? 148.542 11.159 -42.425 1.00 159.98 586 ASN A CA 1
ATOM 3840 C C . ASN A 1 511 ? 147.285 10.451 -42.912 1.00 152.25 586 ASN A C 1
ATOM 3841 O O . ASN A 1 511 ? 146.246 11.087 -43.118 1.00 146.69 586 ASN A O 1
ATOM 3846 N N . TYR A 1 512 ? 147.367 9.138 -43.100 1.00 137.79 587 TYR A N 1
ATOM 3847 C CA . TYR A 1 512 ? 146.240 8.332 -43.547 1.00 131.10 587 TYR A CA 1
ATOM 3848 C C . TYR A 1 512 ? 145.723 7.490 -42.390 1.00 123.94 587 TYR A C 1
ATOM 3849 O O . TYR A 1 512 ? 146.499 6.795 -41.725 1.00 126.71 587 TYR A O 1
ATOM 3858 N N . PHE A 1 513 ? 144.414 7.556 -42.153 1.00 142.68 588 PHE A N 1
ATOM 3859 C CA . PHE A 1 513 ? 143.771 6.786 -41.098 1.00 135.43 588 PHE A CA 1
ATOM 3860 C C . PHE A 1 513 ? 142.475 6.204 -41.639 1.00 128.79 588 PHE A C 1
ATOM 3861 O O . PHE A 1 513 ? 141.633 6.940 -42.162 1.00 125.71 588 PHE A O 1
ATOM 3869 N N . TYR A 1 514 ? 142.320 4.890 -41.511 1.00 139.80 589 TYR A N 1
ATOM 3870 C CA . TYR A 1 514 ? 141.149 4.182 -42.010 1.00 134.08 589 TYR A CA 1
ATOM 3871 C C . TYR A 1 514 ? 140.174 3.912 -40.870 1.00 125.48 589 TYR A C 1
ATOM 3872 O O . TYR A 1 514 ? 140.576 3.455 -39.794 1.00 124.96 589 TYR A O 1
ATOM 3881 N N . GLN A 1 515 ? 138.898 4.208 -41.110 1.00 150.19 590 GLN A N 1
ATOM 3882 C CA . GLN A 1 515 ? 137.844 4.051 -40.119 1.00 142.00 590 GLN A CA 1
ATOM 3883 C C . GLN A 1 515 ? 136.584 3.537 -40.801 1.00 137.12 590 GLN A C 1
ATOM 3884 O O . GLN A 1 515 ? 136.357 3.786 -41.987 1.00 139.10 590 GLN A O 1
ATOM 3890 N N . ASN A 1 516 ? 135.762 2.812 -40.035 1.00 151.75 591 ASN A N 1
ATOM 3891 C CA . ASN A 1 516 ? 134.534 2.205 -40.545 1.00 147.01 591 ASN A CA 1
ATOM 3892 C C . ASN A 1 516 ? 133.377 2.586 -39.617 1.00 139.32 591 ASN A C 1
ATOM 3893 O O . ASN A 1 516 ? 132.850 1.755 -38.877 1.00 135.11 591 ASN A O 1
ATOM 3898 N N . VAL A 1 517 ? 132.975 3.854 -39.669 1.00 146.51 592 VAL A N 1
ATOM 3899 C CA . VAL A 1 517 ? 131.791 4.301 -38.944 1.00 139.65 592 VAL A CA 1
ATOM 3900 C C . VAL A 1 517 ? 130.579 4.098 -39.851 1.00 136.53 592 VAL A C 1
ATOM 3901 O O . VAL A 1 517 ? 130.018 5.053 -40.403 1.00 135.85 592 VAL A O 1
ATOM 3905 N N . ALA A 1 518 ? 130.184 2.835 -40.026 1.00 144.07 593 ALA A N 1
ATOM 3906 C CA . ALA A 1 518 ? 129.089 2.460 -40.924 1.00 141.74 593 ALA A CA 1
ATOM 3907 C C . ALA A 1 518 ? 129.313 3.015 -42.329 1.00 146.25 593 ALA A C 1
ATOM 3908 O O . ALA A 1 518 ? 128.383 3.469 -42.999 1.00 144.36 593 ALA A O 1
ATOM 3910 N N . THR A 1 519 ? 130.566 2.975 -42.782 1.00 126.76 594 THR A N 1
ATOM 3911 C CA . THR A 1 519 ? 130.928 3.478 -44.100 1.00 131.95 594 THR A CA 1
ATOM 3912 C C . THR A 1 519 ? 130.897 2.398 -45.176 1.00 134.64 594 THR A C 1
ATOM 3913 O O . THR A 1 519 ? 130.948 2.726 -46.367 1.00 138.33 594 THR A O 1
ATOM 3917 N N . GLY A 1 520 ? 130.793 1.129 -44.793 1.00 128.23 595 GLY A N 1
ATOM 3918 C CA . GLY A 1 520 ? 130.731 0.052 -45.761 1.00 130.82 595 GLY A CA 1
ATOM 3919 C C . GLY A 1 520 ? 132.099 -0.432 -46.192 1.00 138.28 595 GLY A C 1
ATOM 3920 O O . GLY A 1 520 ? 132.397 -0.492 -47.389 1.00 143.22 595 GLY A O 1
ATOM 3921 N N . GLN A 1 521 ? 132.940 -0.782 -45.224 1.00 131.54 596 GLN A N 1
ATOM 3922 C CA . GLN A 1 521 ? 134.269 -1.319 -45.478 1.00 138.79 596 GLN A CA 1
ATOM 3923 C C . GLN A 1 521 ? 134.295 -2.791 -45.091 1.00 138.47 596 GLN A C 1
ATOM 3924 O O . GLN A 1 521 ? 133.941 -3.145 -43.961 1.00 133.78 596 GLN A O 1
ATOM 3930 N N . HIS A 1 522 ? 134.715 -3.642 -46.028 1.00 135.94 597 HIS A N 1
ATOM 3931 C CA . HIS A 1 522 ? 134.660 -5.083 -45.798 1.00 136.07 597 HIS A CA 1
ATOM 3932 C C . HIS A 1 522 ? 135.741 -5.537 -44.822 1.00 139.08 597 HIS A C 1
ATOM 3933 O O . HIS A 1 522 ? 135.443 -6.190 -43.814 1.00 135.31 597 HIS A O 1
ATOM 3940 N N . ALA A 1 523 ? 137.000 -5.204 -45.099 1.00 131.95 598 ALA A N 1
ATOM 3941 C CA . ALA A 1 523 ? 138.099 -5.648 -44.252 1.00 135.78 598 ALA A CA 1
ATOM 3942 C C . ALA A 1 523 ? 139.274 -4.697 -44.417 1.00 141.92 598 ALA A C 1
ATOM 3943 O O . ALA A 1 523 ? 139.338 -3.919 -45.372 1.00 144.53 598 ALA A O 1
ATOM 3945 N N . ALA A 1 524 ? 140.208 -4.773 -43.467 1.00 124.31 599 ALA A N 1
ATOM 3946 C CA . ALA A 1 524 ? 141.375 -3.899 -43.476 1.00 130.39 599 ALA A CA 1
ATOM 3947 C C . ALA A 1 524 ? 142.608 -4.605 -42.924 1.00 136.74 599 ALA A C 1
ATOM 3948 O O . ALA A 1 524 ? 143.647 -4.655 -43.591 1.00 145.08 599 ALA A O 1
ATOM 3950 N N . CYS A 1 525 ? 142.509 -5.153 -41.706 1.00 137.20 600 CYS A N 1
ATOM 3951 C CA . CYS A 1 525 ? 143.666 -5.830 -41.120 1.00 143.34 600 CYS A CA 1
ATOM 3952 C C . CYS A 1 525 ? 143.975 -7.154 -41.809 1.00 148.61 600 CYS A C 1
ATOM 3953 O O . CYS A 1 525 ? 145.149 -7.386 -42.148 1.00 157.29 600 CYS A O 1
ATOM 3956 N N . PRO A 1 526 ? 143.007 -8.065 -42.042 1.00 144.97 601 PRO A N 1
ATOM 3957 C CA . PRO A 1 526 ? 143.391 -9.304 -42.731 1.00 150.99 601 PRO A CA 1
ATOM 3958 C C . PRO A 1 526 ? 143.793 -9.076 -44.185 1.00 157.42 601 PRO A C 1
ATOM 3959 O O . PRO A 1 526 ? 144.913 -9.430 -44.554 1.00 166.18 601 PRO A O 1
ATOM 3963 N N . GLY B 1 5 ? 118.289 -33.251 -27.835 1.00 103.69 80 GLY B N 1
ATOM 3964 C CA . GLY B 1 5 ? 117.177 -33.282 -26.904 1.00 99.79 80 GLY B CA 1
ATOM 3965 C C . GLY B 1 5 ? 116.625 -34.675 -26.672 1.00 104.02 80 GLY B C 1
ATOM 3966 O O . GLY B 1 5 ? 117.378 -35.606 -26.389 1.00 109.60 80 GLY B O 1
ATOM 3967 N N . PRO B 1 6 ? 115.308 -34.824 -26.788 1.00 109.10 81 PRO B N 1
ATOM 3968 C CA . PRO B 1 6 ? 114.681 -36.127 -26.567 1.00 113.18 81 PRO B CA 1
ATOM 3969 C C . PRO B 1 6 ? 114.543 -36.933 -27.848 1.00 118.03 81 PRO B C 1
ATOM 3970 O O . PRO B 1 6 ? 114.334 -36.401 -28.941 1.00 116.58 81 PRO B O 1
ATOM 3974 N N . GLU B 1 7 ? 114.670 -38.247 -27.693 1.00 120.10 82 GLU B N 1
ATOM 3975 C CA . GLU B 1 7 ? 114.518 -39.155 -28.821 1.00 125.57 82 GLU B CA 1
ATOM 3976 C C . GLU B 1 7 ? 113.076 -39.155 -29.314 1.00 123.28 82 GLU B C 1
ATOM 3977 O O . GLU B 1 7 ? 112.130 -39.146 -28.522 1.00 120.39 82 GLU B O 1
ATOM 3983 N N . ASP B 1 8 ? 112.912 -39.162 -30.635 1.00 133.41 83 ASP B N 1
ATOM 3984 C CA . ASP B 1 8 ? 111.586 -39.152 -31.247 1.00 131.79 83 ASP B CA 1
ATOM 3985 C C . ASP B 1 8 ? 110.965 -40.535 -31.090 1.00 137.25 83 ASP B C 1
ATOM 3986 O O . ASP B 1 8 ? 111.300 -41.473 -31.817 1.00 143.68 83 ASP B O 1
ATOM 3991 N N . VAL B 1 9 ? 110.056 -40.663 -30.121 1.00 137.24 84 VAL B N 1
ATOM 3992 C CA . VAL B 1 9 ? 109.360 -41.929 -29.903 1.00 142.31 84 VAL B CA 1
ATOM 3993 C C . VAL B 1 9 ? 108.486 -42.263 -31.106 1.00 144.50 84 VAL B C 1
ATOM 3994 O O . VAL B 1 9 ? 108.517 -43.382 -31.630 1.00 151.21 84 VAL B O 1
ATOM 3998 N N . LEU B 1 10 ? 107.696 -41.293 -31.562 1.00 133.81 85 LEU B N 1
ATOM 3999 C CA . LEU B 1 10 ? 106.869 -41.433 -32.753 1.00 135.38 85 LEU B CA 1
ATOM 4000 C C . LEU B 1 10 ? 107.129 -40.252 -33.672 1.00 131.30 85 LEU B C 1
ATOM 4001 O O . LEU B 1 10 ? 107.140 -39.101 -33.222 1.00 125.04 85 LEU B O 1
ATOM 4006 N N . LYS B 1 11 ? 107.340 -40.540 -34.952 1.00 135.11 86 LYS B N 1
ATOM 4007 C CA . LYS B 1 11 ? 107.536 -39.524 -35.973 1.00 132.31 86 LYS B CA 1
ATOM 4008 C C . LYS B 1 11 ? 106.401 -39.594 -36.983 1.00 133.19 86 LYS B C 1
ATOM 4009 O O . LYS B 1 11 ? 105.895 -40.678 -37.294 1.00 138.58 86 LYS B O 1
ATOM 4015 N N . PHE B 1 12 ? 105.955 -38.425 -37.443 1.00 112.33 87 PHE B N 1
ATOM 4016 C CA . PHE B 1 12 ? 104.895 -38.377 -38.447 1.00 113.14 87 PHE B CA 1
ATOM 4017 C C . PHE B 1 12 ? 105.096 -37.115 -39.282 1.00 109.29 87 PHE B C 1
ATOM 4018 O O . PHE B 1 12 ? 104.640 -36.034 -38.896 1.00 103.28 87 PHE B O 1
ATOM 4026 N N . VAL B 1 13 ? 105.779 -37.257 -40.415 1.00 128.55 88 VAL B N 1
ATOM 4027 C CA . VAL B 1 13 ? 105.881 -36.169 -41.380 1.00 126.03 88 VAL B CA 1
ATOM 4028 C C . VAL B 1 13 ? 104.882 -36.451 -42.498 1.00 128.97 88 VAL B C 1
ATOM 4029 O O . VAL B 1 13 ? 105.219 -37.053 -43.525 1.00 134.52 88 VAL B O 1
ATOM 4033 N N . GLY B 1 14 ? 103.629 -36.044 -42.294 1.00 121.25 89 GLY B N 1
ATOM 4034 C CA . GLY B 1 14 ? 102.604 -36.365 -43.272 1.00 124.35 89 GLY B CA 1
ATOM 4035 C C . GLY B 1 14 ? 102.716 -35.527 -44.532 1.00 123.98 89 GLY B C 1
ATOM 4036 O O . GLY B 1 14 ? 102.638 -36.051 -45.646 1.00 129.11 89 GLY B O 1
ATOM 4037 N N . ASN B 1 15 ? 102.917 -34.220 -44.375 1.00 133.94 90 ASN B N 1
ATOM 4038 C CA . ASN B 1 15 ? 102.898 -33.299 -45.502 1.00 133.12 90 ASN B CA 1
ATOM 4039 C C . ASN B 1 15 ? 103.964 -32.229 -45.322 1.00 129.11 90 ASN B C 1
ATOM 4040 O O . ASN B 1 15 ? 104.300 -31.844 -44.200 1.00 124.88 90 ASN B O 1
ATOM 4045 N N . GLU B 1 16 ? 104.486 -31.749 -46.452 1.00 134.01 91 GLU B N 1
ATOM 4046 C CA . GLU B 1 16 ? 105.483 -30.685 -46.431 1.00 130.84 91 GLU B CA 1
ATOM 4047 C C . GLU B 1 16 ? 104.844 -29.309 -46.269 1.00 124.84 91 GLU B C 1
ATOM 4048 O O . GLU B 1 16 ? 105.338 -28.483 -45.494 1.00 120.32 91 GLU B O 1
ATOM 4054 N N . SER B 1 17 ? 103.748 -29.043 -46.987 1.00 136.58 92 SER B N 1
ATOM 4055 C CA . SER B 1 17 ? 103.170 -27.707 -47.036 1.00 131.82 92 SER B CA 1
ATOM 4056 C C . SER B 1 17 ? 101.688 -27.646 -46.687 1.00 129.86 92 SER B C 1
ATOM 4057 O O . SER B 1 17 ? 101.101 -26.562 -46.755 1.00 127.04 92 SER B O 1
ATOM 4060 N N . VAL B 1 18 ? 101.066 -28.768 -46.321 1.00 124.22 93 VAL B N 1
ATOM 4061 C CA . VAL B 1 18 ? 99.638 -28.775 -46.020 1.00 123.12 93 VAL B CA 1
ATOM 4062 C C . VAL B 1 18 ? 99.332 -28.055 -44.709 1.00 117.26 93 VAL B C 1
ATOM 4063 O O . VAL B 1 18 ? 98.212 -27.559 -44.528 1.00 115.20 93 VAL B O 1
ATOM 4067 N N . VAL B 1 19 ? 100.310 -27.976 -43.803 1.00 122.09 94 VAL B N 1
ATOM 4068 C CA . VAL B 1 19 ? 100.245 -27.273 -42.519 1.00 117.34 94 VAL B CA 1
ATOM 4069 C C . VAL B 1 19 ? 98.963 -27.616 -41.757 1.00 116.72 94 VAL B C 1
ATOM 4070 O O . VAL B 1 19 ? 98.071 -26.779 -41.577 1.00 114.60 94 VAL B O 1
ATOM 4074 N N . ASP B 1 20 ? 98.880 -28.862 -41.292 1.00 118.39 95 ASP B N 1
ATOM 4075 C CA . ASP B 1 20 ? 97.745 -29.308 -40.494 1.00 118.35 95 ASP B CA 1
ATOM 4076 C C . ASP B 1 20 ? 97.623 -28.483 -39.217 1.00 113.24 95 ASP B C 1
ATOM 4077 O O . ASP B 1 20 ? 98.624 -28.122 -38.593 1.00 110.73 95 ASP B O 1
ATOM 4082 N N . HIS B 1 21 ? 96.381 -28.188 -38.826 1.00 112.41 96 HIS B N 1
ATOM 4083 C CA . HIS B 1 21 ? 96.133 -27.405 -37.619 1.00 108.17 96 HIS B CA 1
ATOM 4084 C C . HIS B 1 21 ? 95.028 -27.999 -36.751 1.00 108.36 96 HIS B C 1
ATOM 4085 O O . HIS B 1 21 ? 95.062 -27.871 -35.523 1.00 105.65 96 HIS B O 1
ATOM 4092 N N . PHE B 1 22 ? 94.048 -28.645 -37.373 1.00 97.72 97 PHE B N 1
ATOM 4093 C CA . PHE B 1 22 ? 92.860 -29.131 -36.687 1.00 99.18 97 PHE B CA 1
ATOM 4094 C C . PHE B 1 22 ? 93.008 -30.605 -36.329 1.00 103.51 97 PHE B C 1
ATOM 4095 O O . PHE B 1 22 ? 93.744 -31.347 -36.983 1.00 106.69 97 PHE B O 1
ATOM 4103 N N . LYS B 1 23 ? 92.311 -31.018 -35.270 1.00 96.40 98 LYS B N 1
ATOM 4104 C CA . LYS B 1 23 ? 92.335 -32.406 -34.828 1.00 100.78 98 LYS B CA 1
ATOM 4105 C C . LYS B 1 23 ? 91.134 -32.679 -33.931 1.00 101.81 98 LYS B C 1
ATOM 4106 O O . LYS B 1 23 ? 90.640 -31.784 -33.240 1.00 98.09 98 LYS B O 1
ATOM 4112 N N . LEU B 1 24 ? 90.676 -33.931 -33.952 1.00 101.26 99 LEU B N 1
ATOM 4113 C CA . LEU B 1 24 ? 89.576 -34.398 -33.116 1.00 103.42 99 LEU B CA 1
ATOM 4114 C C . LEU B 1 24 ? 89.952 -35.731 -32.489 1.00 107.45 99 LEU B C 1
ATOM 4115 O O . LEU B 1 24 ? 90.351 -36.662 -33.196 1.00 111.82 99 LEU B O 1
ATOM 4120 N N . VAL B 1 25 ? 89.807 -35.826 -31.170 1.00 112.56 100 VAL B N 1
ATOM 4121 C CA . VAL B 1 25 ? 90.156 -37.026 -30.418 1.00 116.24 100 VAL B CA 1
ATOM 4122 C C . VAL B 1 25 ? 88.871 -37.697 -29.949 1.00 120.52 100 VAL B C 1
ATOM 4123 O O . VAL B 1 25 ? 88.084 -37.104 -29.201 1.00 118.43 100 VAL B O 1
ATOM 4127 N N . THR B 1 26 ? 88.656 -38.932 -30.400 1.00 122.98 101 THR B N 1
ATOM 4128 C CA . THR B 1 26 ? 87.567 -39.782 -29.927 1.00 128.14 101 THR B CA 1
ATOM 4129 C C . THR B 1 26 ? 88.187 -41.043 -29.338 1.00 132.39 101 THR B C 1
ATOM 4130 O O . THR B 1 26 ? 88.746 -41.865 -30.072 1.00 136.27 101 THR B O 1
ATOM 4134 N N . LYS B 1 27 ? 88.091 -41.197 -28.016 1.00 134.75 102 LYS B N 1
ATOM 4135 C CA . LYS B 1 27 ? 88.736 -42.331 -27.363 1.00 138.65 102 LYS B CA 1
ATOM 4136 C C . LYS B 1 27 ? 87.949 -43.624 -27.541 1.00 146.60 102 LYS B C 1
ATOM 4137 O O . LYS B 1 27 ? 88.550 -44.701 -27.626 1.00 151.28 102 LYS B O 1
ATOM 4143 N N . ASP B 1 28 ? 86.617 -43.543 -27.598 1.00 138.31 103 ASP B N 1
ATOM 4144 C CA . ASP B 1 28 ? 85.812 -44.741 -27.818 1.00 146.23 103 ASP B CA 1
ATOM 4145 C C . ASP B 1 28 ? 85.984 -45.261 -29.240 1.00 150.00 103 ASP B C 1
ATOM 4146 O O . ASP B 1 28 ? 86.175 -46.464 -29.454 1.00 156.31 103 ASP B O 1
ATOM 4151 N N . GLY B 1 29 ? 85.921 -44.367 -30.229 1.00 141.40 104 GLY B N 1
ATOM 4152 C CA . GLY B 1 29 ? 86.209 -44.756 -31.598 1.00 144.47 104 GLY B CA 1
ATOM 4153 C C . GLY B 1 29 ? 87.674 -45.034 -31.857 1.00 143.69 104 GLY B C 1
ATOM 4154 O O . GLY B 1 29 ? 87.999 -45.722 -32.830 1.00 148.14 104 GLY B O 1
ATOM 4155 N N . ASN B 1 30 ? 88.560 -44.514 -31.006 1.00 124.37 105 ASN B N 1
ATOM 4156 C CA . ASN B 1 30 ? 90.002 -44.746 -31.092 1.00 123.67 105 ASN B CA 1
ATOM 4157 C C . ASN B 1 30 ? 90.546 -44.326 -32.459 1.00 122.58 105 ASN B C 1
ATOM 4158 O O . ASN B 1 30 ? 91.165 -45.106 -33.186 1.00 126.99 105 ASN B O 1
ATOM 4163 N N . SER B 1 31 ? 90.294 -43.066 -32.802 1.00 129.48 106 SER B N 1
ATOM 4164 C CA . SER B 1 31 ? 90.790 -42.513 -34.051 1.00 127.89 106 SER B CA 1
ATOM 4165 C C . SER B 1 31 ? 90.984 -41.014 -33.886 1.00 120.02 106 SER B C 1
ATOM 4166 O O . SER B 1 31 ? 90.230 -40.349 -33.171 1.00 116.72 106 SER B O 1
ATOM 4169 N N . LEU B 1 32 ? 92.005 -40.489 -34.561 1.00 128.34 107 LEU B N 1
ATOM 4170 C CA . LEU B 1 32 ? 92.370 -39.078 -34.488 1.00 121.24 107 LEU B CA 1
ATOM 4171 C C . LEU B 1 32 ? 92.202 -38.470 -35.875 1.00 120.86 107 LEU B C 1
ATOM 4172 O O . LEU B 1 32 ? 92.985 -38.763 -36.785 1.00 123.04 107 LEU B O 1
ATOM 4177 N N . LEU B 1 33 ? 91.184 -37.626 -36.033 1.00 119.36 108 LEU B N 1
ATOM 4178 C CA . LEU B 1 33 ? 90.925 -36.934 -37.295 1.00 118.82 108 LEU B CA 1
ATOM 4179 C C . LEU B 1 33 ? 91.653 -35.598 -37.252 1.00 112.25 108 LEU B C 1
ATOM 4180 O O . LEU B 1 33 ? 91.152 -34.626 -36.685 1.00 107.82 108 LEU B O 1
ATOM 4185 N N . ILE B 1 34 ? 92.837 -35.545 -37.851 1.00 103.27 109 ILE B N 1
ATOM 4186 C CA . ILE B 1 34 ? 93.632 -34.324 -37.876 1.00 98.71 109 ILE B CA 1
ATOM 4187 C C . ILE B 1 34 ? 93.251 -33.527 -39.119 1.00 98.48 109 ILE B C 1
ATOM 4188 O O . ILE B 1 34 ? 93.465 -33.974 -40.251 1.00 101.08 109 ILE B O 1
ATOM 4193 N N . GLY B 1 35 ? 92.669 -32.348 -38.906 1.00 102.09 110 GLY B N 1
ATOM 4194 C CA . GLY B 1 35 ? 92.289 -31.503 -40.016 1.00 101.80 110 GLY B CA 1
ATOM 4195 C C . GLY B 1 35 ? 93.489 -30.876 -40.694 1.00 100.83 110 GLY B C 1
ATOM 4196 O O . GLY B 1 35 ? 94.563 -30.718 -40.111 1.00 99.61 110 GLY B O 1
ATOM 4197 N N . ALA B 1 36 ? 93.300 -30.503 -41.957 1.00 116.12 111 ALA B N 1
ATOM 4198 C CA . ALA B 1 36 ? 94.425 -30.065 -42.769 1.00 115.55 111 ALA B CA 1
ATOM 4199 C C . ALA B 1 36 ? 93.917 -29.273 -43.966 1.00 115.94 111 ALA B C 1
ATOM 4200 O O . ALA B 1 36 ? 92.725 -29.278 -44.285 1.00 117.69 111 ALA B O 1
ATOM 4202 N N . ARG B 1 37 ? 94.851 -28.588 -44.623 1.00 113.32 112 ARG B N 1
ATOM 4203 C CA . ARG B 1 37 ? 94.566 -27.827 -45.833 1.00 114.59 112 ARG B CA 1
ATOM 4204 C C . ARG B 1 37 ? 94.630 -28.748 -47.046 1.00 119.88 112 ARG B C 1
ATOM 4205 O O . ARG B 1 37 ? 95.656 -29.397 -47.281 1.00 122.02 112 ARG B O 1
ATOM 4213 N N . ASN B 1 38 ? 93.536 -28.820 -47.805 1.00 105.69 113 ASN B N 1
ATOM 4214 C CA . ASN B 1 38 ? 93.439 -29.593 -49.040 1.00 111.83 113 ASN B CA 1
ATOM 4215 C C . ASN B 1 38 ? 93.498 -31.094 -48.787 1.00 116.38 113 ASN B C 1
ATOM 4216 O O . ASN B 1 38 ? 93.576 -31.877 -49.743 1.00 121.95 113 ASN B O 1
ATOM 4221 N N . THR B 1 39 ? 93.448 -31.516 -47.526 1.00 106.35 114 THR B N 1
ATOM 4222 C CA . THR B 1 39 ? 93.507 -32.924 -47.162 1.00 110.64 114 THR B CA 1
ATOM 4223 C C . THR B 1 39 ? 92.927 -33.087 -45.765 1.00 108.06 114 THR B C 1
ATOM 4224 O O . THR B 1 39 ? 92.783 -32.118 -45.015 1.00 102.60 114 THR B O 1
ATOM 4228 N N . VAL B 1 40 ? 92.579 -34.326 -45.434 1.00 110.37 115 VAL B N 1
ATOM 4229 C CA . VAL B 1 40 ? 92.134 -34.681 -44.090 1.00 108.93 115 VAL B CA 1
ATOM 4230 C C . VAL B 1 40 ? 92.565 -36.116 -43.826 1.00 113.88 115 VAL B C 1
ATOM 4231 O O . VAL B 1 40 ? 92.502 -36.971 -44.714 1.00 119.78 115 VAL B O 1
ATOM 4235 N N . PHE B 1 41 ? 93.028 -36.374 -42.607 1.00 121.76 116 PHE B N 1
ATOM 4236 C CA . PHE B 1 41 ? 93.560 -37.676 -42.238 1.00 126.22 116 PHE B CA 1
ATOM 4237 C C . PHE B 1 41 ? 92.796 -38.232 -41.046 1.00 126.73 116 PHE B C 1
ATOM 4238 O O . PHE B 1 41 ? 92.428 -37.490 -40.130 1.00 121.83 116 PHE B O 1
ATOM 4246 N N . ASN B 1 42 ? 92.557 -39.541 -41.067 1.00 115.07 117 ASN B N 1
ATOM 4247 C CA . ASN B 1 42 ? 91.950 -40.263 -39.953 1.00 116.72 117 ASN B CA 1
ATOM 4248 C C . ASN B 1 42 ? 92.931 -41.365 -39.567 1.00 120.42 117 ASN B C 1
ATOM 4249 O O . ASN B 1 42 ? 93.122 -42.325 -40.321 1.00 126.57 117 ASN B O 1
ATOM 4254 N N . LEU B 1 43 ? 93.549 -41.222 -38.398 1.00 112.06 118 LEU B N 1
ATOM 4255 C CA . LEU B 1 43 ? 94.619 -42.095 -37.935 1.00 114.76 118 LEU B CA 1
ATOM 4256 C C . LEU B 1 43 ? 94.179 -42.919 -36.735 1.00 116.94 118 LEU B C 1
ATOM 4257 O O . LEU B 1 43 ? 93.088 -42.746 -36.188 1.00 115.83 118 LEU B O 1
ATOM 4262 N N . SER B 1 44 ? 95.060 -43.833 -36.339 1.00 110.82 119 SER B N 1
ATOM 4263 C CA . SER B 1 44 ? 94.937 -44.566 -35.089 1.00 112.60 119 SER B CA 1
ATOM 4264 C C . SER B 1 44 ? 95.800 -43.890 -34.032 1.00 106.83 119 SER B C 1
ATOM 4265 O O . SER B 1 44 ? 96.938 -43.495 -34.304 1.00 104.72 119 SER B O 1
ATOM 4268 N N . ILE B 1 45 ? 95.250 -43.753 -32.823 1.00 110.12 120 ILE B N 1
ATOM 4269 C CA . ILE B 1 45 ? 95.964 -43.074 -31.747 1.00 104.74 120 ILE B CA 1
ATOM 4270 C C . ILE B 1 45 ? 97.170 -43.873 -31.266 1.00 107.82 120 ILE B C 1
ATOM 4271 O O . ILE B 1 45 ? 98.065 -43.313 -30.622 1.00 103.87 120 ILE B O 1
ATOM 4276 N N . HIS B 1 46 ? 97.230 -45.169 -31.579 1.00 106.23 121 HIS B N 1
ATOM 4277 C CA . HIS B 1 46 ? 98.293 -46.015 -31.046 1.00 109.97 121 HIS B CA 1
ATOM 4278 C C . HIS B 1 46 ? 99.627 -45.743 -31.732 1.00 109.43 121 HIS B C 1
ATOM 4279 O O . HIS B 1 46 ? 100.640 -45.497 -31.066 1.00 107.28 121 HIS B O 1
ATOM 4286 N N . ASP B 1 47 ? 99.652 -45.782 -33.066 1.00 98.88 122 ASP B N 1
ATOM 4287 C CA . ASP B 1 47 ? 100.906 -45.699 -33.806 1.00 99.39 122 ASP B CA 1
ATOM 4288 C C . ASP B 1 47 ? 100.859 -44.704 -34.959 1.00 97.79 122 ASP B C 1
ATOM 4289 O O . ASP B 1 47 ? 101.758 -44.723 -35.810 1.00 98.75 122 ASP B O 1
ATOM 4294 N N . LEU B 1 48 ? 99.843 -43.840 -35.009 1.00 106.28 123 LEU B N 1
ATOM 4295 C CA . LEU B 1 48 ? 99.725 -42.806 -36.040 1.00 102.67 123 LEU B CA 1
ATOM 4296 C C . LEU B 1 48 ? 99.731 -43.412 -37.443 1.00 108.43 123 LEU B C 1
ATOM 4297 O O . LEU B 1 48 ? 100.520 -43.028 -38.309 1.00 108.32 123 LEU B O 1
ATOM 4302 N N . VAL B 1 49 ? 98.836 -44.371 -37.665 1.00 104.72 124 VAL B N 1
ATOM 4303 C CA . VAL B 1 49 ? 98.681 -45.028 -38.958 1.00 110.84 124 VAL B CA 1
ATOM 4304 C C . VAL B 1 49 ? 97.350 -44.591 -39.551 1.00 109.77 124 VAL B C 1
ATOM 4305 O O . VAL B 1 49 ? 96.293 -44.788 -38.939 1.00 109.82 124 VAL B O 1
ATOM 4309 N N . GLU B 1 50 ? 97.403 -43.993 -40.739 1.00 116.09 125 GLU B N 1
ATOM 4310 C CA . GLU B 1 50 ? 96.204 -43.467 -41.376 1.00 114.93 125 GLU B CA 1
ATOM 4311 C C . GLU B 1 50 ? 95.302 -44.603 -41.840 1.00 122.28 125 GLU B C 1
ATOM 4312 O O . GLU B 1 50 ? 95.736 -45.496 -42.575 1.00 128.65 125 GLU B O 1
ATOM 4318 N N . GLN B 1 51 ? 94.043 -44.572 -41.400 1.00 115.96 126 GLN B N 1
ATOM 4319 C CA . GLN B 1 51 ? 93.082 -45.591 -41.805 1.00 122.99 126 GLN B CA 1
ATOM 4320 C C . GLN B 1 51 ? 92.486 -45.279 -43.174 1.00 124.90 126 GLN B C 1
ATOM 4321 O O . GLN B 1 51 ? 92.487 -46.131 -44.069 1.00 131.71 126 GLN B O 1
ATOM 4327 N N . GLN B 1 52 ? 91.974 -44.063 -43.355 1.00 136.23 127 GLN B N 1
ATOM 4328 C CA . GLN B 1 52 ? 91.456 -43.621 -44.641 1.00 137.48 127 GLN B CA 1
ATOM 4329 C C . GLN B 1 52 ? 91.797 -42.151 -44.837 1.00 130.14 127 GLN B C 1
ATOM 4330 O O . GLN B 1 52 ? 92.083 -41.426 -43.880 1.00 123.97 127 GLN B O 1
ATOM 4336 N N . ARG B 1 53 ? 91.763 -41.717 -46.095 1.00 122.09 128 ARG B N 1
ATOM 4337 C CA . ARG B 1 53 ? 92.084 -40.342 -46.458 1.00 116.05 128 ARG B CA 1
ATOM 4338 C C . ARG B 1 53 ? 91.045 -39.811 -47.432 1.00 117.08 128 ARG B C 1
ATOM 4339 O O . ARG B 1 53 ? 90.781 -40.434 -48.466 1.00 123.14 128 ARG B O 1
ATOM 4347 N N . LEU B 1 54 ? 90.462 -38.665 -47.097 1.00 132.60 129 LEU B N 1
ATOM 4348 C CA . LEU B 1 54 ? 89.552 -37.940 -47.974 1.00 132.74 129 LEU B CA 1
ATOM 4349 C C . LEU B 1 54 ? 90.292 -36.725 -48.516 1.00 128.01 129 LEU B C 1
ATOM 4350 O O . LEU B 1 54 ? 90.703 -35.851 -47.746 1.00 121.73 129 LEU B O 1
ATOM 4355 N N . VAL B 1 55 ? 90.471 -36.673 -49.831 1.00 126.54 130 VAL B N 1
ATOM 4356 C CA . VAL B 1 55 ? 91.187 -35.582 -50.483 1.00 123.04 130 VAL B CA 1
ATOM 4357 C C . VAL B 1 55 ? 90.163 -34.711 -51.194 1.00 122.63 130 VAL B C 1
ATOM 4358 O O . VAL B 1 55 ? 89.395 -35.199 -52.031 1.00 128.07 130 VAL B O 1
ATOM 4362 N N . TRP B 1 56 ? 90.157 -33.422 -50.861 1.00 117.32 131 TRP B N 1
ATOM 4363 C CA . TRP B 1 56 ? 89.168 -32.467 -51.353 1.00 116.33 131 TRP B CA 1
ATOM 4364 C C . TRP B 1 56 ? 89.892 -31.421 -52.194 1.00 114.09 131 TRP B C 1
ATOM 4365 O O . TRP B 1 56 ? 90.502 -30.497 -51.649 1.00 108.43 131 TRP B O 1
ATOM 4376 N N . THR B 1 57 ? 89.813 -31.549 -53.514 1.00 108.11 132 THR B N 1
ATOM 4377 C CA . THR B 1 57 ? 90.478 -30.625 -54.427 1.00 107.00 132 THR B CA 1
ATOM 4378 C C . THR B 1 57 ? 89.502 -29.510 -54.782 1.00 105.48 132 THR B C 1
ATOM 4379 O O . THR B 1 57 ? 88.496 -29.755 -55.453 1.00 109.92 132 THR B O 1
ATOM 4383 N N . SER B 1 58 ? 89.786 -28.300 -54.298 1.00 115.55 133 SER B N 1
ATOM 4384 C CA . SER B 1 58 ? 88.970 -27.129 -54.590 1.00 113.78 133 SER B CA 1
ATOM 4385 C C . SER B 1 58 ? 88.649 -27.053 -56.083 1.00 118.91 133 SER B C 1
ATOM 4386 O O . SER B 1 58 ? 89.554 -27.214 -56.914 1.00 121.07 133 SER B O 1
ATOM 4389 N N . PRO B 1 59 ? 87.389 -26.827 -56.460 1.00 106.85 134 PRO B N 1
ATOM 4390 C CA . PRO B 1 59 ? 87.020 -26.813 -57.881 1.00 109.31 134 PRO B CA 1
ATOM 4391 C C . PRO B 1 59 ? 87.770 -25.743 -58.663 1.00 108.37 134 PRO B C 1
ATOM 4392 O O . PRO B 1 59 ? 88.302 -24.780 -58.105 1.00 105.72 134 PRO B O 1
ATOM 4396 N N . GLU B 1 60 ? 87.794 -25.924 -59.987 1.00 121.95 135 GLU B N 1
ATOM 4397 C CA . GLU B 1 60 ? 88.525 -25.006 -60.856 1.00 121.53 135 GLU B CA 1
ATOM 4398 C C . GLU B 1 60 ? 87.882 -23.623 -60.886 1.00 118.73 135 GLU B C 1
ATOM 4399 O O . GLU B 1 60 ? 88.588 -22.607 -60.883 1.00 115.09 135 GLU B O 1
ATOM 4405 N N . ASP B 1 61 ? 86.548 -23.561 -60.925 1.00 112.93 136 ASP B N 1
ATOM 4406 C CA . ASP B 1 61 ? 85.870 -22.269 -60.935 1.00 110.81 136 ASP B CA 1
ATOM 4407 C C . ASP B 1 61 ? 86.086 -21.510 -59.632 1.00 103.74 136 ASP B C 1
ATOM 4408 O O . ASP B 1 61 ? 86.116 -20.275 -59.632 1.00 100.84 136 ASP B O 1
ATOM 4413 N N . ASP B 1 62 ? 86.230 -22.225 -58.515 1.00 116.81 137 ASP B N 1
ATOM 4414 C CA . ASP B 1 62 ? 86.463 -21.557 -57.239 1.00 110.60 137 ASP B CA 1
ATOM 4415 C C . ASP B 1 62 ? 87.881 -21.005 -57.156 1.00 107.52 137 ASP B C 1
ATOM 4416 O O . ASP B 1 62 ? 88.087 -19.873 -56.700 1.00 103.88 137 ASP B O 1
ATOM 4421 N N . THR B 1 63 ? 88.871 -21.790 -57.586 1.00 107.49 138 THR B N 1
ATOM 4422 C CA . THR B 1 63 ? 90.259 -21.347 -57.501 1.00 104.90 138 THR B CA 1
ATOM 4423 C C . THR B 1 63 ? 90.570 -20.235 -58.496 1.00 105.52 138 THR B C 1
ATOM 4424 O O . THR B 1 63 ? 91.426 -19.387 -58.222 1.00 102.30 138 THR B O 1
ATOM 4428 N N . LYS B 1 64 ? 89.898 -20.221 -59.651 1.00 103.17 139 LYS B N 1
ATOM 4429 C CA . LYS B 1 64 ? 90.206 -19.206 -60.654 1.00 104.33 139 LYS B CA 1
ATOM 4430 C C . LYS B 1 64 ? 89.730 -17.824 -60.226 1.00 100.49 139 LYS B C 1
ATOM 4431 O O . LYS B 1 64 ? 90.285 -16.814 -60.675 1.00 99.61 139 LYS B O 1
ATOM 4437 N N . MET B 1 65 ? 88.710 -17.751 -59.368 1.00 108.64 140 MET B N 1
ATOM 4438 C CA . MET B 1 65 ? 88.275 -16.451 -58.868 1.00 105.55 140 MET B CA 1
ATOM 4439 C C . MET B 1 65 ? 89.289 -15.858 -57.899 1.00 100.57 140 MET B C 1
ATOM 4440 O O . MET B 1 65 ? 89.354 -14.633 -57.744 1.00 98.27 140 MET B O 1
ATOM 4445 N N . CYS B 1 66 ? 90.084 -16.701 -57.243 1.00 108.46 141 CYS B N 1
ATOM 4446 C CA . CYS B 1 66 ? 91.077 -16.243 -56.273 1.00 103.12 141 CYS B CA 1
ATOM 4447 C C . CYS B 1 66 ? 92.403 -16.041 -56.994 1.00 103.88 141 CYS B C 1
ATOM 4448 O O . CYS B 1 66 ? 93.100 -17.004 -57.326 1.00 106.24 141 CYS B O 1
ATOM 4451 N N . LEU B 1 67 ? 92.751 -14.780 -57.241 1.00 131.37 142 LEU B N 1
ATOM 4452 C CA . LEU B 1 67 ? 93.997 -14.421 -57.904 1.00 131.76 142 LEU B CA 1
ATOM 4453 C C . LEU B 1 67 ? 94.630 -13.244 -57.158 1.00 127.49 142 LEU B C 1
ATOM 4454 O O . LEU B 1 67 ? 94.792 -12.144 -57.678 1.00 127.47 142 LEU B O 1
ATOM 4459 N N . VAL B 1 68 ? 94.981 -13.472 -55.897 1.00 140.06 143 VAL B N 1
ATOM 4460 C CA . VAL B 1 68 ? 95.673 -12.458 -55.109 1.00 136.06 143 VAL B CA 1
ATOM 4461 C C . VAL B 1 68 ? 97.156 -12.524 -55.451 1.00 136.15 143 VAL B C 1
ATOM 4462 O O . VAL B 1 68 ? 97.823 -13.527 -55.179 1.00 136.36 143 VAL B O 1
ATOM 4466 N N . LYS B 1 69 ? 97.678 -11.448 -56.039 1.00 131.81 144 LYS B N 1
ATOM 4467 C CA . LYS B 1 69 ? 99.046 -11.468 -56.542 1.00 132.68 144 LYS B CA 1
ATOM 4468 C C . LYS B 1 69 ? 100.088 -11.450 -55.434 1.00 129.10 144 LYS B C 1
ATOM 4469 O O . LYS B 1 69 ? 101.262 -11.721 -55.710 1.00 129.98 144 LYS B O 1
ATOM 4475 N N . GLY B 1 70 ? 99.697 -11.139 -54.203 1.00 132.59 145 GLY B N 1
ATOM 4476 C CA . GLY B 1 70 ? 100.647 -11.070 -53.112 1.00 129.19 145 GLY B CA 1
ATOM 4477 C C . GLY B 1 70 ? 101.224 -12.417 -52.730 1.00 129.67 145 GLY B C 1
ATOM 4478 O O . GLY B 1 70 ? 102.419 -12.665 -52.918 1.00 130.32 145 GLY B O 1
ATOM 4479 N N . LYS B 1 71 ? 100.381 -13.298 -52.192 1.00 125.89 146 LYS B N 1
ATOM 4480 C CA . LYS B 1 71 ? 100.833 -14.589 -51.689 1.00 126.25 146 LYS B CA 1
ATOM 4481 C C . LYS B 1 71 ? 99.674 -15.578 -51.629 1.00 127.95 146 LYS B C 1
ATOM 4482 O O . LYS B 1 71 ? 99.158 -15.867 -50.544 1.00 125.77 146 LYS B O 1
ATOM 4488 N N . ASP B 1 72 ? 99.253 -16.104 -52.782 1.00 112.30 147 ASP B N 1
ATOM 4489 C CA . ASP B 1 72 ? 98.093 -16.983 -52.840 1.00 114.19 147 ASP B CA 1
ATOM 4490 C C . ASP B 1 72 ? 98.368 -18.350 -53.447 1.00 118.84 147 ASP B C 1
ATOM 4491 O O . ASP B 1 72 ? 97.601 -19.279 -53.177 1.00 120.04 147 ASP B O 1
ATOM 4496 N N . GLU B 1 73 ? 99.406 -18.498 -54.275 1.00 124.92 148 GLU B N 1
ATOM 4497 C CA . GLU B 1 73 ? 99.650 -19.783 -54.924 1.00 129.11 148 GLU B CA 1
ATOM 4498 C C . GLU B 1 73 ? 99.879 -20.882 -53.895 1.00 128.24 148 GLU B C 1
ATOM 4499 O O . GLU B 1 73 ? 99.435 -22.022 -54.079 1.00 131.16 148 GLU B O 1
ATOM 4505 N N . GLU B 1 74 ? 100.570 -20.558 -52.802 1.00 124.84 149 GLU B N 1
ATOM 4506 C CA . GLU B 1 74 ? 100.737 -21.512 -51.713 1.00 123.66 149 GLU B CA 1
ATOM 4507 C C . GLU B 1 74 ? 99.487 -21.618 -50.849 1.00 121.72 149 GLU B C 1
ATOM 4508 O O . GLU B 1 74 ? 99.237 -22.674 -50.256 1.00 122.28 149 GLU B O 1
ATOM 4514 N N . ALA B 1 75 ? 98.688 -20.554 -50.772 1.00 116.69 150 ALA B N 1
ATOM 4515 C CA . ALA B 1 75 ? 97.507 -20.510 -49.928 1.00 114.87 150 ALA B CA 1
ATOM 4516 C C . ALA B 1 75 ? 96.242 -20.531 -50.794 1.00 117.86 150 ALA B C 1
ATOM 4517 O O . ALA B 1 75 ? 96.226 -21.187 -51.852 1.00 121.90 150 ALA B O 1
ATOM 4519 N N . CYS B 1 76 ? 95.206 -19.822 -50.350 1.00 103.59 151 CYS B N 1
ATOM 4520 C CA . CYS B 1 76 ? 93.901 -19.718 -51.011 1.00 106.07 151 CYS B CA 1
ATOM 4521 C C . CYS B 1 76 ? 93.451 -21.052 -51.604 1.00 110.32 151 CYS B C 1
ATOM 4522 O O . CYS B 1 76 ? 93.218 -21.193 -52.805 1.00 114.01 151 CYS B O 1
ATOM 4525 N N . GLN B 1 77 ? 93.334 -22.044 -50.727 1.00 108.08 152 GLN B N 1
ATOM 4526 C CA . GLN B 1 77 ? 92.849 -23.354 -51.138 1.00 112.10 152 GLN B CA 1
ATOM 4527 C C . GLN B 1 77 ? 91.817 -23.870 -50.145 1.00 111.32 152 GLN B C 1
ATOM 4528 O O . GLN B 1 77 ? 91.107 -23.080 -49.514 1.00 108.73 152 GLN B O 1
ATOM 4534 N N . ASN B 1 78 ? 91.722 -25.187 -49.998 1.00 105.22 153 ASN B N 1
ATOM 4535 C CA . ASN B 1 78 ? 90.738 -25.803 -49.115 1.00 105.08 153 ASN B CA 1
ATOM 4536 C C . ASN B 1 78 ? 91.341 -25.955 -47.725 1.00 101.26 153 ASN B C 1
ATOM 4537 O O . ASN B 1 78 ? 92.174 -26.837 -47.498 1.00 101.97 153 ASN B O 1
ATOM 4542 N N . TYR B 1 79 ? 90.915 -25.105 -46.794 1.00 112.32 154 TYR B N 1
ATOM 4543 C CA . TYR B 1 79 ? 91.374 -25.142 -45.407 1.00 108.57 154 TYR B CA 1
ATOM 4544 C C . TYR B 1 79 ? 90.242 -25.680 -44.537 1.00 108.57 154 TYR B C 1
ATOM 4545 O O . TYR B 1 79 ? 89.358 -24.927 -44.120 1.00 106.78 154 TYR B O 1
ATOM 4554 N N . ILE B 1 80 ? 90.275 -26.982 -44.263 1.00 102.76 155 ILE B N 1
ATOM 4555 C CA . ILE B 1 80 ? 89.268 -27.611 -43.413 1.00 104.11 155 ILE B CA 1
ATOM 4556 C C . ILE B 1 80 ? 89.493 -27.132 -41.982 1.00 99.11 155 ILE B C 1
ATOM 4557 O O . ILE B 1 80 ? 90.490 -27.488 -41.349 1.00 97.50 155 ILE B O 1
ATOM 4562 N N . ARG B 1 81 ? 88.570 -26.321 -41.469 1.00 113.37 156 ARG B N 1
ATOM 4563 C CA . ARG B 1 81 ? 88.728 -25.675 -40.171 1.00 108.86 156 ARG B CA 1
ATOM 4564 C C . ARG B 1 81 ? 87.828 -26.242 -39.084 1.00 109.43 156 ARG B C 1
ATOM 4565 O O . ARG B 1 81 ? 88.276 -26.398 -37.946 1.00 107.03 156 ARG B O 1
ATOM 4573 N N . ILE B 1 82 ? 86.572 -26.554 -39.392 1.00 95.39 157 ILE B N 1
ATOM 4574 C CA . ILE B 1 82 ? 85.626 -27.023 -38.388 1.00 96.79 157 ILE B CA 1
ATOM 4575 C C . ILE B 1 82 ? 85.173 -28.434 -38.737 1.00 102.73 157 ILE B C 1
ATOM 4576 O O . ILE B 1 82 ? 85.070 -28.803 -39.912 1.00 106.32 157 ILE B O 1
ATOM 4581 N N . MET B 1 83 ? 84.905 -29.225 -37.696 1.00 105.75 158 MET B N 1
ATOM 4582 C CA . MET B 1 83 ? 84.403 -30.585 -37.861 1.00 111.69 158 MET B CA 1
ATOM 4583 C C . MET B 1 83 ? 83.865 -31.130 -36.544 1.00 112.60 158 MET B C 1
ATOM 4584 O O . MET B 1 83 ? 84.541 -31.055 -35.512 1.00 109.24 158 MET B O 1
ATOM 4589 N N . VAL B 1 84 ? 82.645 -31.671 -36.566 1.00 110.75 159 VAL B N 1
ATOM 4590 C CA . VAL B 1 84 ? 82.027 -32.302 -35.405 1.00 112.76 159 VAL B CA 1
ATOM 4591 C C . VAL B 1 84 ? 81.322 -33.574 -35.863 1.00 120.01 159 VAL B C 1
ATOM 4592 O O . VAL B 1 84 ? 81.109 -33.800 -37.055 1.00 123.31 159 VAL B O 1
ATOM 4596 N N . VAL B 1 85 ? 80.956 -34.407 -34.893 1.00 108.94 160 VAL B N 1
ATOM 4597 C CA . VAL B 1 85 ? 80.220 -35.640 -35.166 1.00 116.24 160 VAL B CA 1
ATOM 4598 C C . VAL B 1 85 ? 78.762 -35.480 -34.747 1.00 119.21 160 VAL B C 1
ATOM 4599 O O . VAL B 1 85 ? 78.450 -35.520 -33.547 1.00 118.71 160 VAL B O 1
ATOM 4603 N N . PRO B 1 86 ? 77.842 -35.281 -35.688 1.00 123.68 161 PRO B N 1
ATOM 4604 C CA . PRO B 1 86 ? 76.426 -35.149 -35.328 1.00 127.19 161 PRO B CA 1
ATOM 4605 C C . PRO B 1 86 ? 75.872 -36.446 -34.754 1.00 133.46 161 PRO B C 1
ATOM 4606 O O . PRO B 1 86 ? 76.501 -37.506 -34.791 1.00 135.84 161 PRO B O 1
ATOM 4610 N N . SER B 1 87 ? 74.660 -36.340 -34.211 1.00 120.41 162 SER B N 1
ATOM 4611 C CA . SER B 1 87 ? 74.013 -37.507 -33.615 1.00 126.81 162 SER B CA 1
ATOM 4612 C C . SER B 1 87 ? 73.731 -38.637 -34.604 1.00 133.95 162 SER B C 1
ATOM 4613 O O . SER B 1 87 ? 73.865 -39.806 -34.202 1.00 138.10 162 SER B O 1
ATOM 4616 N N . PRO B 1 88 ? 73.346 -38.396 -35.866 1.00 132.99 163 PRO B N 1
ATOM 4617 C CA . PRO B 1 88 ? 73.170 -39.527 -36.793 1.00 139.98 163 PRO B CA 1
ATOM 4618 C C . PRO B 1 88 ? 74.461 -40.256 -37.133 1.00 139.12 163 PRO B C 1
ATOM 4619 O O . PRO B 1 88 ? 74.399 -41.308 -37.783 1.00 145.25 163 PRO B O 1
ATOM 4623 N N . GLY B 1 89 ? 75.616 -39.741 -36.724 1.00 133.76 164 GLY B N 1
ATOM 4624 C CA . GLY B 1 89 ? 76.885 -40.340 -37.077 1.00 132.91 164 GLY B CA 1
ATOM 4625 C C . GLY B 1 89 ? 77.499 -39.822 -38.356 1.00 130.73 164 GLY B C 1
ATOM 4626 O O . GLY B 1 89 ? 78.522 -40.361 -38.795 1.00 130.89 164 GLY B O 1
ATOM 4627 N N . ARG B 1 90 ? 76.907 -38.800 -38.969 1.00 133.82 165 ARG B N 1
ATOM 4628 C CA . ARG B 1 90 ? 77.420 -38.254 -40.213 1.00 132.06 165 ARG B CA 1
ATOM 4629 C C . ARG B 1 90 ? 78.770 -37.573 -39.987 1.00 124.67 165 ARG B C 1
ATOM 4630 O O . ARG B 1 90 ? 79.232 -37.393 -38.857 1.00 120.49 165 ARG B O 1
ATOM 4638 N N . LEU B 1 91 ? 79.408 -37.196 -41.091 1.00 148.19 166 LEU B N 1
ATOM 4639 C CA . LEU B 1 91 ? 80.643 -36.425 -41.066 1.00 141.56 166 LEU B CA 1
ATOM 4640 C C . LEU B 1 91 ? 80.342 -35.008 -41.532 1.00 137.51 166 LEU B C 1
ATOM 4641 O O . LEU B 1 91 ? 79.732 -34.814 -42.589 1.00 140.57 166 LEU B O 1
ATOM 4646 N N . PHE B 1 92 ? 80.773 -34.022 -40.746 1.00 127.11 167 PHE B N 1
ATOM 4647 C CA . PHE B 1 92 ? 80.441 -32.618 -40.982 1.00 123.15 167 PHE B CA 1
ATOM 4648 C C . PHE B 1 92 ? 81.746 -31.829 -40.977 1.00 116.88 167 PHE B C 1
ATOM 4649 O O . PHE B 1 92 ? 82.181 -31.340 -39.932 1.00 112.04 167 PHE B O 1
ATOM 4657 N N . VAL B 1 93 ? 82.364 -31.703 -42.149 1.00 114.14 168 VAL B N 1
ATOM 4658 C CA . VAL B 1 93 ? 83.597 -30.947 -42.324 1.00 108.96 168 VAL B CA 1
ATOM 4659 C C . VAL B 1 93 ? 83.318 -29.781 -43.259 1.00 107.63 168 VAL B C 1
ATOM 4660 O O . VAL B 1 93 ? 82.539 -29.908 -44.211 1.00 111.98 168 VAL B O 1
ATOM 4664 N N . CYS B 1 94 ? 83.941 -28.639 -42.977 1.00 104.10 169 CYS B N 1
ATOM 4665 C CA . CYS B 1 94 ? 83.792 -27.450 -43.802 1.00 102.52 169 CYS B CA 1
ATOM 4666 C C . CYS B 1 94 ? 85.165 -26.846 -44.046 1.00 98.34 169 CYS B C 1
ATOM 4667 O O . CYS B 1 94 ? 85.940 -26.655 -43.103 1.00 94.11 169 CYS B O 1
ATOM 4670 N N . GLY B 1 95 ? 85.463 -26.552 -45.308 1.00 108.86 170 GLY B N 1
ATOM 4671 C CA . GLY B 1 95 ? 86.727 -25.939 -45.660 1.00 105.51 170 GLY B CA 1
ATOM 4672 C C . GLY B 1 95 ? 86.555 -24.556 -46.250 1.00 104.17 170 GLY B C 1
ATOM 4673 O O . GLY B 1 95 ? 85.456 -24.191 -46.679 1.00 105.91 170 GLY B O 1
ATOM 4674 N N . THR B 1 96 ? 87.636 -23.773 -46.277 1.00 101.82 171 THR B N 1
ATOM 4675 C CA . THR B 1 96 ? 87.557 -22.433 -46.848 1.00 100.76 171 THR B CA 1
ATOM 4676 C C . THR B 1 96 ? 87.327 -22.485 -48.353 1.00 104.96 171 THR B C 1
ATOM 4677 O O . THR B 1 96 ? 86.592 -21.656 -48.901 1.00 105.68 171 THR B O 1
ATOM 4681 N N . ASN B 1 97 ? 87.949 -23.451 -49.033 1.00 92.28 172 ASN B N 1
ATOM 4682 C CA . ASN B 1 97 ? 87.725 -23.700 -50.458 1.00 97.32 172 ASN B CA 1
ATOM 4683 C C . ASN B 1 97 ? 87.977 -22.444 -51.294 1.00 96.11 172 ASN B C 1
ATOM 4684 O O . ASN B 1 97 ? 87.139 -22.023 -52.094 1.00 98.84 172 ASN B O 1
ATOM 4689 N N . SER B 1 98 ? 89.153 -21.844 -51.097 1.00 97.96 173 SER B N 1
ATOM 4690 C CA . SER B 1 98 ? 89.580 -20.653 -51.833 1.00 97.35 173 SER B CA 1
ATOM 4691 C C . SER B 1 98 ? 88.559 -19.520 -51.696 1.00 96.12 173 SER B C 1
ATOM 4692 O O . SER B 1 98 ? 87.982 -19.040 -52.675 1.00 98.65 173 SER B O 1
ATOM 4695 N N . PHE B 1 99 ? 88.340 -19.106 -50.447 1.00 91.23 174 PHE B N 1
ATOM 4696 C CA . PHE B 1 99 ? 87.419 -18.025 -50.095 1.00 89.64 174 PHE B CA 1
ATOM 4697 C C . PHE B 1 99 ? 85.983 -18.318 -50.517 1.00 92.93 174 PHE B C 1
ATOM 4698 O O . PHE B 1 99 ? 85.192 -17.391 -50.719 1.00 93.05 174 PHE B O 1
ATOM 4706 N N . ARG B 1 100 ? 85.627 -19.591 -50.664 1.00 94.81 175 ARG B N 1
ATOM 4707 C CA . ARG B 1 100 ? 84.256 -20.006 -50.955 1.00 98.18 175 ARG B CA 1
ATOM 4708 C C . ARG B 1 100 ? 83.868 -21.089 -49.956 1.00 97.93 175 ARG B C 1
ATOM 4709 O O . ARG B 1 100 ? 83.773 -22.274 -50.300 1.00 101.19 175 ARG B O 1
ATOM 4717 N N . PRO B 1 101 ? 83.642 -20.711 -48.694 1.00 103.40 176 PRO B N 1
ATOM 4718 C CA . PRO B 1 101 ? 83.389 -21.719 -47.657 1.00 102.87 176 PRO B CA 1
ATOM 4719 C C . PRO B 1 101 ? 82.008 -22.339 -47.780 1.00 107.68 176 PRO B C 1
ATOM 4720 O O . PRO B 1 101 ? 80.993 -21.674 -47.552 1.00 108.12 176 PRO B O 1
ATOM 4724 N N . MET B 1 102 ? 81.963 -23.618 -48.143 1.00 106.10 177 MET B N 1
ATOM 4725 C CA . MET B 1 102 ? 80.712 -24.356 -48.258 1.00 111.54 177 MET B CA 1
ATOM 4726 C C . MET B 1 102 ? 80.839 -25.648 -47.467 1.00 112.69 177 MET B C 1
ATOM 4727 O O . MET B 1 102 ? 81.728 -26.461 -47.740 1.00 113.41 177 MET B O 1
ATOM 4732 N N . CYS B 1 103 ? 79.953 -25.830 -46.492 1.00 120.66 178 CYS B N 1
ATOM 4733 C CA . CYS B 1 103 ? 79.990 -27.014 -45.646 1.00 121.97 178 CYS B CA 1
ATOM 4734 C C . CYS B 1 103 ? 79.541 -28.247 -46.421 1.00 128.83 178 CYS B C 1
ATOM 4735 O O . CYS B 1 103 ? 78.604 -28.193 -47.221 1.00 133.32 178 CYS B O 1
ATOM 4738 N N . ASN B 1 104 ? 80.221 -29.365 -46.176 1.00 119.09 179 ASN B N 1
ATOM 4739 C CA . ASN B 1 104 ? 79.916 -30.635 -46.827 1.00 125.76 179 ASN B CA 1
ATOM 4740 C C . ASN B 1 104 ? 79.513 -31.647 -45.764 1.00 127.84 179 ASN B C 1
ATOM 4741 O O . ASN B 1 104 ? 80.336 -32.050 -44.935 1.00 125.11 179 ASN B O 1
ATOM 4746 N N . THR B 1 105 ? 78.247 -32.052 -45.796 1.00 141.73 180 THR B N 1
ATOM 4747 C CA . THR B 1 105 ? 77.721 -33.044 -44.872 1.00 144.80 180 THR B CA 1
ATOM 4748 C C . THR B 1 105 ? 77.874 -34.434 -45.474 1.00 151.01 180 THR B C 1
ATOM 4749 O O . THR B 1 105 ? 77.602 -34.643 -46.660 1.00 155.47 180 THR B O 1
ATOM 4753 N N . TYR B 1 106 ? 78.310 -35.382 -44.653 1.00 143.94 181 TYR B N 1
ATOM 4754 C CA . TYR B 1 106 ? 78.445 -36.760 -45.107 1.00 150.25 181 TYR B CA 1
ATOM 4755 C C . TYR B 1 106 ? 77.526 -37.681 -44.316 1.00 155.06 181 TYR B C 1
ATOM 4756 O O . TYR B 1 106 ? 76.426 -37.288 -43.932 1.00 155.90 181 TYR B O 1
ATOM 4765 N N . ASN B 1 112 ? 84.080 -41.618 -45.163 1.00 146.10 187 ASN B N 1
ATOM 4766 C CA . ASN B 1 112 ? 83.414 -42.081 -46.374 1.00 152.69 187 ASN B CA 1
ATOM 4767 C C . ASN B 1 112 ? 83.147 -40.921 -47.328 1.00 150.02 187 ASN B C 1
ATOM 4768 O O . ASN B 1 112 ? 82.962 -39.783 -46.897 1.00 143.98 187 ASN B O 1
ATOM 4773 N N . TYR B 1 113 ? 83.126 -41.216 -48.626 1.00 150.26 188 TYR B N 1
ATOM 4774 C CA . TYR B 1 113 ? 82.868 -40.212 -49.650 1.00 148.85 188 TYR B CA 1
ATOM 4775 C C . TYR B 1 113 ? 81.383 -40.015 -49.928 1.00 152.05 188 TYR B C 1
ATOM 4776 O O . TYR B 1 113 ? 81.033 -39.408 -50.946 1.00 152.94 188 TYR B O 1
ATOM 4785 N N . THR B 1 114 ? 80.505 -40.505 -49.056 1.00 163.25 189 THR B N 1
ATOM 4786 C CA . THR B 1 114 ? 79.064 -40.391 -49.272 1.00 167.05 189 THR B CA 1
ATOM 4787 C C . THR B 1 114 ? 78.626 -38.971 -48.938 1.00 160.85 189 THR B C 1
ATOM 4788 O O . THR B 1 114 ? 78.471 -38.611 -47.769 1.00 156.61 189 THR B O 1
ATOM 4792 N N . LEU B 1 115 ? 78.420 -38.161 -49.974 1.00 165.01 190 LEU B N 1
ATOM 4793 C CA . LEU B 1 115 ? 77.980 -36.776 -49.820 1.00 159.91 190 LEU B CA 1
ATOM 4794 C C . LEU B 1 115 ? 76.460 -36.767 -49.714 1.00 164.17 190 LEU B C 1
ATOM 4795 O O . LEU B 1 115 ? 75.755 -36.850 -50.723 1.00 169.48 190 LEU B O 1
ATOM 4800 N N . GLU B 1 116 ? 75.946 -36.671 -48.486 1.00 163.15 191 GLU B N 1
ATOM 4801 C CA . GLU B 1 116 ? 74.499 -36.622 -48.303 1.00 167.30 191 GLU B CA 1
ATOM 4802 C C . GLU B 1 116 ? 73.938 -35.288 -48.779 1.00 165.05 191 GLU B C 1
ATOM 4803 O O . GLU B 1 116 ? 72.962 -35.249 -49.538 1.00 170.36 191 GLU B O 1
ATOM 4809 N N . ALA B 1 117 ? 74.542 -34.185 -48.345 1.00 159.66 192 ALA B N 1
ATOM 4810 C CA . ALA B 1 117 ? 74.102 -32.863 -48.764 1.00 157.33 192 ALA B CA 1
ATOM 4811 C C . ALA B 1 117 ? 75.258 -31.887 -48.609 1.00 149.46 192 ALA B C 1
ATOM 4812 O O . ALA B 1 117 ? 76.190 -32.116 -47.834 1.00 145.24 192 ALA B O 1
ATOM 4814 N N . THR B 1 118 ? 75.182 -30.794 -49.364 1.00 153.69 193 THR B N 1
ATOM 4815 C CA . THR B 1 118 ? 76.150 -29.710 -49.280 1.00 146.64 193 THR B CA 1
ATOM 4816 C C . THR B 1 118 ? 75.392 -28.395 -49.175 1.00 144.68 193 THR B C 1
ATOM 4817 O O . THR B 1 118 ? 74.512 -28.112 -49.995 1.00 148.99 193 THR B O 1
ATOM 4821 N N . LYS B 1 119 ? 75.721 -27.605 -48.158 1.00 146.44 194 LYS B N 1
ATOM 4822 C CA . LYS B 1 119 ? 75.039 -26.346 -47.905 1.00 144.44 194 LYS B CA 1
ATOM 4823 C C . LYS B 1 119 ? 76.071 -25.249 -47.685 1.00 137.34 194 LYS B C 1
ATOM 4824 O O . LYS B 1 119 ? 77.212 -25.512 -47.293 1.00 133.39 194 LYS B O 1
ATOM 4830 N N . ASN B 1 120 ? 75.654 -24.011 -47.947 1.00 140.99 195 ASN B N 1
ATOM 4831 C CA . ASN B 1 120 ? 76.554 -22.870 -47.834 1.00 134.87 195 ASN B CA 1
ATOM 4832 C C . ASN B 1 120 ? 77.083 -22.732 -46.411 1.00 129.34 195 ASN B C 1
ATOM 4833 O O . ASN B 1 120 ? 76.329 -22.823 -45.438 1.00 129.76 195 ASN B O 1
ATOM 4838 N N . GLY B 1 121 ? 78.391 -22.515 -46.297 1.00 114.91 196 GLY B N 1
ATOM 4839 C CA . GLY B 1 121 ? 79.052 -22.423 -45.011 1.00 109.70 196 GLY B CA 1
ATOM 4840 C C . GLY B 1 121 ? 79.288 -21.005 -44.536 1.00 106.63 196 GLY B C 1
ATOM 4841 O O . GLY B 1 121 ? 80.268 -20.740 -43.834 1.00 101.67 196 GLY B O 1
ATOM 4842 N N . GLN B 1 122 ? 78.410 -20.082 -44.923 1.00 106.29 197 GLN B N 1
ATOM 4843 C CA . GLN B 1 122 ? 78.532 -18.704 -44.469 1.00 102.15 197 GLN B CA 1
ATOM 4844 C C . GLN B 1 122 ? 78.350 -18.612 -42.958 1.00 99.31 197 GLN B C 1
ATOM 4845 O O . GLN B 1 122 ? 77.484 -19.273 -42.377 1.00 102.17 197 GLN B O 1
ATOM 4851 N N . ALA B 1 123 ? 79.192 -17.794 -42.325 1.00 85.36 198 ALA B N 1
ATOM 4852 C CA . ALA B 1 123 ? 79.176 -17.491 -40.895 1.00 83.83 198 ALA B CA 1
ATOM 4853 C C . ALA B 1 123 ? 79.543 -18.684 -40.021 1.00 83.66 198 ALA B C 1
ATOM 4854 O O . ALA B 1 123 ? 79.408 -18.603 -38.793 1.00 82.79 198 ALA B O 1
ATOM 4856 N N . VAL B 1 124 ? 80.006 -19.786 -40.606 1.00 80.65 199 VAL B N 1
ATOM 4857 C CA . VAL B 1 124 ? 80.548 -20.892 -39.821 1.00 79.97 199 VAL B CA 1
ATOM 4858 C C . VAL B 1 124 ? 81.954 -21.292 -40.236 1.00 77.82 199 VAL B C 1
ATOM 4859 O O . VAL B 1 124 ? 82.641 -21.992 -39.470 1.00 76.24 199 VAL B O 1
ATOM 4863 N N . CYS B 1 125 ? 82.436 -20.889 -41.411 1.00 86.43 200 CYS B N 1
ATOM 4864 C CA . CYS B 1 125 ? 83.796 -21.171 -41.844 1.00 84.66 200 CYS B CA 1
ATOM 4865 C C . CYS B 1 125 ? 84.434 -19.874 -42.328 1.00 82.69 200 CYS B C 1
ATOM 4866 O O . CYS B 1 125 ? 83.815 -19.135 -43.113 1.00 84.25 200 CYS B O 1
ATOM 4869 N N . PRO B 1 126 ? 85.651 -19.557 -41.890 1.00 81.05 201 PRO B N 1
ATOM 4870 C CA . PRO B 1 126 ? 86.263 -18.282 -42.279 1.00 78.08 201 PRO B CA 1
ATOM 4871 C C . PRO B 1 126 ? 86.664 -18.259 -43.745 1.00 80.44 201 PRO B C 1
ATOM 4872 O O . PRO B 1 126 ? 86.994 -19.284 -44.345 1.00 83.22 201 PRO B O 1
ATOM 4876 N N . TYR B 1 127 ? 86.620 -17.058 -44.323 1.00 76.35 202 TYR B N 1
ATOM 4877 C CA . TYR B 1 127 ? 87.114 -16.863 -45.682 1.00 78.28 202 TYR B CA 1
ATOM 4878 C C . TYR B 1 127 ? 88.637 -16.845 -45.719 1.00 75.70 202 TYR B C 1
ATOM 4879 O O . TYR B 1 127 ? 89.248 -17.443 -46.612 1.00 78.06 202 TYR B O 1
ATOM 4888 N N . ASP B 1 128 ? 89.258 -16.168 -44.758 1.00 86.58 203 ASP B N 1
ATOM 4889 C CA . ASP B 1 128 ? 90.704 -16.098 -44.644 1.00 85.04 203 ASP B CA 1
ATOM 4890 C C . ASP B 1 128 ? 91.258 -17.361 -43.987 1.00 84.78 203 ASP B C 1
ATOM 4891 O O . ASP B 1 128 ? 90.558 -18.032 -43.224 1.00 84.48 203 ASP B O 1
ATOM 4896 N N . PRO B 1 129 ? 92.515 -17.706 -44.267 1.00 93.25 204 PRO B N 1
ATOM 4897 C CA . PRO B 1 129 ? 93.165 -18.814 -43.560 1.00 93.16 204 PRO B CA 1
ATOM 4898 C C . PRO B 1 129 ? 93.719 -18.440 -42.194 1.00 88.78 204 PRO B C 1
ATOM 4899 O O . PRO B 1 129 ? 94.403 -19.263 -41.578 1.00 88.56 204 PRO B O 1
ATOM 4903 N N . ARG B 1 130 ? 93.443 -17.229 -41.717 1.00 102.32 205 ARG B N 1
ATOM 4904 C CA . ARG B 1 130 ? 93.908 -16.797 -40.409 1.00 98.63 205 ARG B CA 1
ATOM 4905 C C . ARG B 1 130 ? 93.219 -17.585 -39.301 1.00 97.56 205 ARG B C 1
ATOM 4906 O O . ARG B 1 130 ? 92.054 -17.976 -39.415 1.00 98.99 205 ARG B O 1
ATOM 4914 N N . HIS B 1 131 ? 93.956 -17.817 -38.217 1.00 106.23 206 HIS B N 1
ATOM 4915 C CA . HIS B 1 131 ? 93.426 -18.526 -37.054 1.00 104.94 206 HIS B CA 1
ATOM 4916 C C . HIS B 1 131 ? 92.618 -17.531 -36.233 1.00 102.17 206 HIS B C 1
ATOM 4917 O O . HIS B 1 131 ? 93.116 -16.918 -35.287 1.00 99.05 206 HIS B O 1
ATOM 4924 N N . ASN B 1 132 ? 91.345 -17.368 -36.606 1.00 76.29 207 ASN B N 1
ATOM 4925 C CA . ASN B 1 132 ? 90.472 -16.424 -35.919 1.00 74.73 207 ASN B CA 1
ATOM 4926 C C . ASN B 1 132 ? 89.073 -16.986 -35.690 1.00 77.57 207 ASN B C 1
ATOM 4927 O O . ASN B 1 132 ? 88.150 -16.218 -35.391 1.00 77.40 207 ASN B O 1
ATOM 4932 N N . SER B 1 133 ? 88.887 -18.297 -35.821 1.00 67.60 208 SER B N 1
ATOM 4933 C CA . SER B 1 133 ? 87.575 -18.905 -35.662 1.00 70.87 208 SER B CA 1
ATOM 4934 C C . SER B 1 133 ? 87.695 -20.182 -34.844 1.00 72.07 208 SER B C 1
ATOM 4935 O O . SER B 1 133 ? 88.736 -20.844 -34.840 1.00 71.68 208 SER B O 1
ATOM 4938 N N . THR B 1 134 ? 86.610 -20.516 -34.150 1.00 75.26 209 THR B N 1
ATOM 4939 C CA . THR B 1 134 ? 86.517 -21.759 -33.401 1.00 77.23 209 THR B CA 1
ATOM 4940 C C . THR B 1 134 ? 85.074 -22.236 -33.440 1.00 81.48 209 THR B C 1
ATOM 4941 O O . THR B 1 134 ? 84.156 -21.473 -33.751 1.00 80.31 209 THR B O 1
ATOM 4945 N N . SER B 1 135 ? 84.880 -23.513 -33.119 1.00 84.34 210 SER B N 1
ATOM 4946 C CA . SER B 1 135 ? 83.554 -24.107 -33.178 1.00 89.06 210 SER B CA 1
ATOM 4947 C C . SER B 1 135 ? 83.404 -25.134 -32.066 1.00 90.78 210 SER B C 1
ATOM 4948 O O . SER B 1 135 ? 84.385 -25.693 -31.568 1.00 89.41 210 SER B O 1
ATOM 4951 N N . VAL B 1 136 ? 82.150 -25.375 -31.687 1.00 88.27 211 VAL B N 1
ATOM 4952 C CA . VAL B 1 136 ? 81.803 -26.385 -30.695 1.00 90.95 211 VAL B CA 1
ATOM 4953 C C . VAL B 1 136 ? 80.378 -26.838 -30.982 1.00 96.55 211 VAL B C 1
ATOM 4954 O O . VAL B 1 136 ? 79.537 -26.055 -31.431 1.00 97.27 211 VAL B O 1
ATOM 4958 N N . LEU B 1 137 ? 80.113 -28.116 -30.735 1.00 85.82 212 LEU B N 1
ATOM 4959 C CA . LEU B 1 137 ? 78.834 -28.718 -31.078 1.00 91.91 212 LEU B CA 1
ATOM 4960 C C . LEU B 1 137 ? 77.918 -28.786 -29.863 1.00 93.81 212 LEU B C 1
ATOM 4961 O O . LEU B 1 137 ? 78.360 -28.764 -28.712 1.00 91.30 212 LEU B O 1
ATOM 4966 N N . ALA B 1 138 ? 76.619 -28.863 -30.144 1.00 94.27 213 ALA B N 1
ATOM 4967 C CA . ALA B 1 138 ? 75.613 -29.074 -29.112 1.00 97.51 213 ALA B CA 1
ATOM 4968 C C . ALA B 1 138 ? 74.729 -30.257 -29.485 1.00 104.86 213 ALA B C 1
ATOM 4969 O O . ALA B 1 138 ? 75.021 -30.972 -30.450 1.00 107.05 213 ALA B O 1
ATOM 4971 N N . ASP B 1 139 ? 73.649 -30.478 -28.732 1.00 112.74 214 ASP B N 1
ATOM 4972 C CA . ASP B 1 139 ? 72.801 -31.638 -28.993 1.00 120.16 214 ASP B CA 1
ATOM 4973 C C . ASP B 1 139 ? 72.037 -31.490 -30.304 1.00 123.85 214 ASP B C 1
ATOM 4974 O O . ASP B 1 139 ? 71.835 -32.475 -31.024 1.00 128.76 214 ASP B O 1
ATOM 4979 N N . ASN B 1 140 ? 71.607 -30.271 -30.633 1.00 113.73 215 ASN B N 1
ATOM 4980 C CA . ASN B 1 140 ? 70.788 -30.031 -31.812 1.00 117.54 215 ASN B CA 1
ATOM 4981 C C . ASN B 1 140 ? 71.354 -28.989 -32.766 1.00 112.88 215 ASN B C 1
ATOM 4982 O O . ASN B 1 140 ? 71.011 -29.019 -33.953 1.00 115.79 215 ASN B O 1
ATOM 4987 N N . GLU B 1 141 ? 72.207 -28.083 -32.296 1.00 116.86 216 GLU B N 1
ATOM 4988 C CA . GLU B 1 141 ? 72.737 -27.008 -33.120 1.00 112.51 216 GLU B CA 1
ATOM 4989 C C . GLU B 1 141 ? 74.250 -26.937 -32.971 1.00 106.28 216 GLU B C 1
ATOM 4990 O O . GLU B 1 141 ? 74.833 -27.504 -32.044 1.00 104.72 216 GLU B O 1
ATOM 4996 N N . LEU B 1 142 ? 74.881 -26.238 -33.910 1.00 114.63 217 LEU B N 1
ATOM 4997 C CA . LEU B 1 142 ? 76.321 -26.030 -33.913 1.00 108.94 217 LEU B CA 1
ATOM 4998 C C . LEU B 1 142 ? 76.627 -24.575 -33.586 1.00 103.56 217 LEU B C 1
ATOM 4999 O O . LEU B 1 142 ? 75.924 -23.665 -34.040 1.00 104.26 217 LEU B O 1
ATOM 5004 N N . TYR B 1 143 ? 77.676 -24.362 -32.797 1.00 103.61 218 TYR B N 1
ATOM 5005 C CA . TYR B 1 143 ? 78.117 -23.031 -32.401 1.00 98.38 218 TYR B CA 1
ATOM 5006 C C . TYR B 1 143 ? 79.423 -22.718 -33.117 1.00 94.38 218 TYR B C 1
ATOM 5007 O O . TYR B 1 143 ? 80.406 -23.453 -32.971 1.00 93.08 218 TYR B O 1
ATOM 5016 N N . SER B 1 144 ? 79.430 -21.636 -33.891 1.00 96.14 219 SER B N 1
ATOM 5017 C CA . SER B 1 144 ? 80.610 -21.227 -34.637 1.00 92.71 219 SER B CA 1
ATOM 5018 C C . SER B 1 144 ? 80.703 -19.709 -34.657 1.00 89.24 219 SER B C 1
ATOM 5019 O O . SER B 1 144 ? 79.698 -19.019 -34.849 1.00 91.07 219 SER B O 1
ATOM 5022 N N . GLY B 1 145 ? 81.914 -19.199 -34.457 1.00 82.83 220 GLY B N 1
ATOM 5023 C CA . GLY B 1 145 ? 82.157 -17.773 -34.527 1.00 79.53 220 GLY B CA 1
ATOM 5024 C C . GLY B 1 145 ? 83.238 -17.436 -35.531 1.00 77.57 220 GLY B C 1
ATOM 5025 O O . GLY B 1 145 ? 84.406 -17.780 -35.331 1.00 75.12 220 GLY B O 1
ATOM 5026 N N . THR B 1 146 ? 82.863 -16.752 -36.610 1.00 71.91 221 THR B N 1
ATOM 5027 C CA . THR B 1 146 ? 83.799 -16.404 -37.671 1.00 71.27 221 THR B CA 1
ATOM 5028 C C . THR B 1 146 ? 83.230 -15.216 -38.441 1.00 71.58 221 THR B C 1
ATOM 5029 O O . THR B 1 146 ? 82.122 -14.746 -38.169 1.00 72.40 221 THR B O 1
ATOM 5033 N N . VAL B 1 147 ? 84.006 -14.735 -39.416 1.00 67.26 222 VAL B N 1
ATOM 5034 C CA . VAL B 1 147 ? 83.641 -13.598 -40.259 1.00 67.56 222 VAL B CA 1
ATOM 5035 C C . VAL B 1 147 ? 82.582 -14.045 -41.258 1.00 70.02 222 VAL B C 1
ATOM 5036 O O . VAL B 1 147 ? 82.396 -15.247 -41.465 1.00 71.34 222 VAL B O 1
ATOM 5040 N N . ALA B 1 148 ? 81.897 -13.089 -41.897 1.00 78.10 223 ALA B N 1
ATOM 5041 C CA . ALA B 1 148 ? 80.820 -13.354 -42.845 1.00 82.47 223 ALA B CA 1
ATOM 5042 C C . ALA B 1 148 ? 81.140 -12.917 -44.263 1.00 83.18 223 ALA B C 1
ATOM 5043 O O . ALA B 1 148 ? 80.788 -13.620 -45.211 1.00 87.15 223 ALA B O 1
ATOM 5045 N N . ASP B 1 149 ? 81.787 -11.766 -44.439 1.00 82.37 224 ASP B N 1
ATOM 5046 C CA . ASP B 1 149 ? 82.052 -11.235 -45.765 1.00 84.76 224 ASP B CA 1
ATOM 5047 C C . ASP B 1 149 ? 83.409 -11.713 -46.280 1.00 84.20 224 ASP B C 1
ATOM 5048 O O . ASP B 1 149 ? 84.163 -12.405 -45.591 1.00 82.07 224 ASP B O 1
ATOM 5053 N N . PHE B 1 150 ? 83.715 -11.332 -47.523 1.00 84.06 225 PHE B N 1
ATOM 5054 C CA . PHE B 1 150 ? 84.976 -11.719 -48.148 1.00 84.07 225 PHE B CA 1
ATOM 5055 C C . PHE B 1 150 ? 86.160 -11.106 -47.411 1.00 80.03 225 PHE B C 1
ATOM 5056 O O . PHE B 1 150 ? 87.122 -11.802 -47.066 1.00 78.74 225 PHE B O 1
ATOM 5064 N N . SER B 1 151 ? 86.108 -9.794 -47.167 1.00 82.63 226 SER B N 1
ATOM 5065 C CA . SER B 1 151 ? 87.194 -9.126 -46.460 1.00 78.97 226 SER B CA 1
ATOM 5066 C C . SER B 1 151 ? 87.288 -9.582 -45.010 1.00 75.89 226 SER B C 1
ATOM 5067 O O . SER B 1 151 ? 88.385 -9.609 -44.440 1.00 73.43 226 SER B O 1
ATOM 5070 N N . GLY B 1 152 ? 86.165 -9.941 -44.402 1.00 66.76 227 GLY B N 1
ATOM 5071 C CA . GLY B 1 152 ? 86.141 -10.340 -43.013 1.00 64.09 227 GLY B CA 1
ATOM 5072 C C . GLY B 1 152 ? 85.763 -9.253 -42.032 1.00 62.96 227 GLY B C 1
ATOM 5073 O O . GLY B 1 152 ? 86.098 -9.371 -40.848 1.00 61.63 227 GLY B O 1
ATOM 5074 N N . SER B 1 153 ? 85.078 -8.202 -42.484 1.00 63.29 228 SER B N 1
ATOM 5075 C CA . SER B 1 153 ? 84.741 -7.081 -41.616 1.00 60.82 228 SER B CA 1
ATOM 5076 C C . SER B 1 153 ? 83.566 -7.368 -40.689 1.00 60.62 228 SER B C 1
ATOM 5077 O O . SER B 1 153 ? 83.400 -6.658 -39.692 1.00 58.15 228 SER B O 1
ATOM 5080 N N . ASP B 1 154 ? 82.745 -8.378 -40.989 1.00 64.61 229 ASP B N 1
ATOM 5081 C CA . ASP B 1 154 ? 81.573 -8.698 -40.178 1.00 64.95 229 ASP B CA 1
ATOM 5082 C C . ASP B 1 154 ? 81.745 -10.063 -39.524 1.00 64.22 229 ASP B C 1
ATOM 5083 O O . ASP B 1 154 ? 81.330 -11.087 -40.086 1.00 67.08 229 ASP B O 1
ATOM 5088 N N . PRO B 1 155 ? 82.351 -10.136 -38.339 1.00 66.73 230 PRO B N 1
ATOM 5089 C CA . PRO B 1 155 ? 82.460 -11.422 -37.640 1.00 66.14 230 PRO B CA 1
ATOM 5090 C C . PRO B 1 155 ? 81.354 -11.619 -36.616 1.00 67.63 230 PRO B C 1
ATOM 5091 O O . PRO B 1 155 ? 81.198 -10.803 -35.703 1.00 65.90 230 PRO B O 1
ATOM 5095 N N . ILE B 1 156 ? 80.574 -12.691 -36.756 1.00 70.53 231 ILE B N 1
ATOM 5096 C CA . ILE B 1 156 ? 79.423 -12.940 -35.900 1.00 73.01 231 ILE B CA 1
ATOM 5097 C C . ILE B 1 156 ? 79.483 -14.375 -35.389 1.00 73.91 231 ILE B C 1
ATOM 5098 O O . ILE B 1 156 ? 80.277 -15.195 -35.851 1.00 73.27 231 ILE B O 1
ATOM 5103 N N . ILE B 1 157 ? 78.620 -14.667 -34.420 1.00 80.89 232 ILE B N 1
ATOM 5104 C CA . ILE B 1 157 ? 78.437 -16.016 -33.896 1.00 82.78 232 ILE B CA 1
ATOM 5105 C C . ILE B 1 157 ? 77.154 -16.570 -34.496 1.00 88.70 232 ILE B C 1
ATOM 5106 O O . ILE B 1 157 ? 76.080 -15.975 -34.343 1.00 91.35 232 ILE B O 1
ATOM 5111 N N . TYR B 1 158 ? 77.258 -17.706 -35.179 1.00 89.87 233 TYR B N 1
ATOM 5112 C CA . TYR B 1 158 ? 76.137 -18.280 -35.917 1.00 95.81 233 TYR B CA 1
ATOM 5113 C C . TYR B 1 158 ? 75.727 -19.606 -35.287 1.00 98.86 233 TYR B C 1
ATOM 5114 O O . TYR B 1 158 ? 76.392 -20.629 -35.477 1.00 98.80 233 TYR B O 1
ATOM 5123 N N . ARG B 1 159 ? 74.633 -19.581 -34.535 1.00 104.86 234 ARG B N 1
ATOM 5124 C CA . ARG B 1 159 ? 73.875 -20.780 -34.214 1.00 109.75 234 ARG B CA 1
ATOM 5125 C C . ARG B 1 159 ? 72.605 -20.734 -35.049 1.00 115.74 234 ARG B C 1
ATOM 5126 O O . ARG B 1 159 ? 71.898 -19.720 -35.048 1.00 116.59 234 ARG B O 1
ATOM 5134 N N . GLU B 1 160 ? 72.330 -21.819 -35.763 1.00 103.41 235 GLU B N 1
ATOM 5135 C CA . GLU B 1 160 ? 71.313 -21.809 -36.807 1.00 109.03 235 GLU B CA 1
ATOM 5136 C C . GLU B 1 160 ? 69.952 -21.386 -36.260 1.00 113.18 235 GLU B C 1
ATOM 5137 O O . GLU B 1 160 ? 69.449 -22.008 -35.311 1.00 115.48 235 GLU B O 1
ATOM 5143 N N . PRO B 1 161 ? 69.333 -20.328 -36.806 1.00 108.24 236 PRO B N 1
ATOM 5144 C CA . PRO B 1 161 ? 69.970 -19.477 -37.813 1.00 105.20 236 PRO B CA 1
ATOM 5145 C C . PRO B 1 161 ? 70.226 -18.039 -37.353 1.00 100.80 236 PRO B C 1
ATOM 5146 O O . PRO B 1 161 ? 70.146 -17.127 -38.175 1.00 112.12 236 PRO B O 1
ATOM 5150 N N . LEU B 1 162 ? 70.532 -17.838 -36.074 1.00 106.70 237 LEU B N 1
ATOM 5151 C CA . LEU B 1 162 ? 70.585 -16.492 -35.520 1.00 105.13 237 LEU B CA 1
ATOM 5152 C C . LEU B 1 162 ? 71.896 -15.793 -35.870 1.00 102.09 237 LEU B C 1
ATOM 5153 O O . LEU B 1 162 ? 72.945 -16.425 -36.028 1.00 100.59 237 LEU B O 1
ATOM 5158 N N . GLN B 1 163 ? 71.819 -14.467 -35.989 1.00 119.20 238 GLN B N 1
ATOM 5159 C CA . GLN B 1 163 ? 72.955 -13.624 -36.335 1.00 113.98 238 GLN B CA 1
ATOM 5160 C C . GLN B 1 163 ? 72.920 -12.367 -35.478 1.00 111.56 238 GLN B C 1
ATOM 5161 O O . GLN B 1 163 ? 71.852 -11.916 -35.058 1.00 115.01 238 GLN B O 1
ATOM 5167 N N . THR B 1 164 ? 74.094 -11.799 -35.217 1.00 102.68 239 THR B N 1
ATOM 5168 C CA . THR B 1 164 ? 74.161 -10.572 -34.440 1.00 100.34 239 THR B CA 1
ATOM 5169 C C . THR B 1 164 ? 73.837 -9.375 -35.336 1.00 101.90 239 THR B C 1
ATOM 5170 O O . THR B 1 164 ? 73.587 -9.513 -36.537 1.00 104.65 239 THR B O 1
ATOM 5174 N N . GLU B 1 165 ? 73.828 -8.181 -34.743 1.00 93.94 240 GLU B N 1
ATOM 5175 C CA . GLU B 1 165 ? 73.537 -6.974 -35.506 1.00 95.59 240 GLU B CA 1
ATOM 5176 C C . GLU B 1 165 ? 74.606 -6.775 -36.573 1.00 92.77 240 GLU B C 1
ATOM 5177 O O . GLU B 1 165 ? 75.801 -6.951 -36.318 1.00 87.94 240 GLU B O 1
ATOM 5183 N N . GLN B 1 166 ? 74.168 -6.414 -37.776 1.00 88.60 241 GLN B N 1
ATOM 5184 C CA . GLN B 1 166 ? 75.077 -6.311 -38.910 1.00 86.85 241 GLN B CA 1
ATOM 5185 C C . GLN B 1 166 ? 76.078 -5.185 -38.683 1.00 82.50 241 GLN B C 1
ATOM 5186 O O . GLN B 1 166 ? 75.691 -4.023 -38.517 1.00 83.55 241 GLN B O 1
ATOM 5192 N N . TYR B 1 167 ? 77.367 -5.536 -38.689 1.00 77.67 242 TYR B N 1
ATOM 5193 C CA . TYR B 1 167 ? 78.459 -4.585 -38.474 1.00 73.47 242 TYR B CA 1
ATOM 5194 C C . TYR B 1 167 ? 78.317 -3.878 -37.125 1.00 71.77 242 TYR B C 1
ATOM 5195 O O . TYR B 1 167 ? 78.316 -2.649 -37.039 1.00 71.69 242 TYR B O 1
ATOM 5204 N N . ASP B 1 168 ? 78.192 -4.674 -36.063 1.00 81.28 243 ASP B N 1
ATOM 5205 C CA . ASP B 1 168 ? 78.060 -4.154 -34.703 1.00 79.82 243 ASP B CA 1
ATOM 5206 C C . ASP B 1 168 ? 79.435 -4.120 -34.043 1.00 74.39 243 ASP B C 1
ATOM 5207 O O . ASP B 1 168 ? 80.005 -5.168 -33.722 1.00 72.31 243 ASP B O 1
ATOM 5212 N N . SER B 1 169 ? 79.968 -2.914 -33.840 1.00 81.95 244 SER B N 1
ATOM 5213 C CA . SER B 1 169 ? 81.251 -2.757 -33.167 1.00 77.18 244 SER B CA 1
ATOM 5214 C C . SER B 1 169 ? 81.127 -2.790 -31.649 1.00 75.81 244 SER B C 1
ATOM 5215 O O . SER B 1 169 ? 82.118 -3.074 -30.968 1.00 72.12 244 SER B O 1
ATOM 5218 N N . LEU B 1 170 ? 79.940 -2.506 -31.106 1.00 70.75 245 LEU B N 1
ATOM 5219 C CA . LEU B 1 170 ? 79.751 -2.565 -29.660 1.00 70.34 245 LEU B CA 1
ATOM 5220 C C . LEU B 1 170 ? 79.837 -3.992 -29.134 1.00 69.49 245 LEU B C 1
ATOM 5221 O O . LEU B 1 170 ? 80.207 -4.202 -27.973 1.00 67.61 245 LEU B O 1
ATOM 5226 N N . SER B 1 171 ? 79.502 -4.979 -29.964 1.00 64.90 246 SER B N 1
ATOM 5227 C CA . SER B 1 171 ? 79.536 -6.377 -29.553 1.00 64.70 246 SER B CA 1
ATOM 5228 C C . SER B 1 171 ? 80.858 -7.045 -29.915 1.00 60.96 246 SER B C 1
ATOM 5229 O O . SER B 1 171 ? 81.464 -7.721 -29.079 1.00 59.97 246 SER B O 1
ATOM 5232 N N . LEU B 1 172 ? 81.314 -6.866 -31.153 1.00 57.52 247 LEU B N 1
ATOM 5233 C CA . LEU B 1 172 ? 82.540 -7.488 -31.632 1.00 54.78 247 LEU B CA 1
ATOM 5234 C C . LEU B 1 172 ? 83.277 -6.503 -32.524 1.00 53.36 247 LEU B C 1
ATOM 5235 O O . LEU B 1 172 ? 82.696 -5.967 -33.472 1.00 55.92 247 LEU B O 1
ATOM 5240 N N . ASN B 1 173 ? 84.553 -6.269 -32.222 1.00 51.29 248 ASN B N 1
ATOM 5241 C CA . ASN B 1 173 ? 85.387 -5.355 -33.006 1.00 49.94 248 ASN B CA 1
ATOM 5242 C C . ASN B 1 173 ? 86.758 -6.002 -33.172 1.00 47.25 248 ASN B C 1
ATOM 5243 O O . ASN B 1 173 ? 87.575 -5.981 -32.245 1.00 44.35 248 ASN B O 1
ATOM 5248 N N . ALA B 1 174 ? 87.003 -6.562 -34.358 1.00 53.01 249 ALA B N 1
ATOM 5249 C CA . ALA B 1 174 ? 88.226 -7.281 -34.701 1.00 52.79 249 ALA B CA 1
ATOM 5250 C C . ALA B 1 174 ? 88.529 -8.371 -33.679 1.00 51.18 249 ALA B C 1
ATOM 5251 O O . ALA B 1 174 ? 89.530 -8.276 -32.956 1.00 48.76 249 ALA B O 1
ATOM 5253 N N . PRO B 1 175 ? 87.707 -9.412 -33.581 1.00 50.69 250 PRO B N 1
ATOM 5254 C CA . PRO B 1 175 ? 87.997 -10.500 -32.648 1.00 49.45 250 PRO B CA 1
ATOM 5255 C C . PRO B 1 175 ? 88.770 -11.633 -33.311 1.00 51.05 250 PRO B C 1
ATOM 5256 O O . PRO B 1 175 ? 88.841 -11.750 -34.536 1.00 53.68 250 PRO B O 1
ATOM 5260 N N . ASN B 1 176 ? 89.357 -12.476 -32.462 1.00 46.39 251 ASN B N 1
ATOM 5261 C CA . ASN B 1 176 ? 90.063 -13.684 -32.892 1.00 47.93 251 ASN B CA 1
ATOM 5262 C C . ASN B 1 176 ? 89.602 -14.820 -31.985 1.00 47.85 251 ASN B C 1
ATOM 5263 O O . ASN B 1 176 ? 90.184 -15.049 -30.921 1.00 45.58 251 ASN B O 1
ATOM 5268 N N . PHE B 1 177 ? 88.552 -15.520 -32.406 1.00 59.31 252 PHE B N 1
ATOM 5269 C CA . PHE B 1 177 ? 87.992 -16.599 -31.602 1.00 59.83 252 PHE B CA 1
ATOM 5270 C C . PHE B 1 177 ? 89.013 -17.717 -31.435 1.00 60.10 252 PHE B C 1
ATOM 5271 O O . PHE B 1 177 ? 89.435 -18.338 -32.415 1.00 62.49 252 PHE B O 1
ATOM 5279 N N . VAL B 1 178 ? 89.406 -17.972 -30.190 1.00 64.54 253 VAL B N 1
ATOM 5280 C CA . VAL B 1 178 ? 90.423 -18.972 -29.896 1.00 64.71 253 VAL B CA 1
ATOM 5281 C C . VAL B 1 178 ? 89.864 -20.199 -29.186 1.00 66.95 253 VAL B C 1
ATOM 5282 O O . VAL B 1 178 ? 90.503 -21.263 -29.235 1.00 68.37 253 VAL B O 1
ATOM 5286 N N . SER B 1 179 ? 88.710 -20.097 -28.530 1.00 62.84 254 SER B N 1
ATOM 5287 C CA . SER B 1 179 ? 88.159 -21.227 -27.798 1.00 69.70 254 SER B CA 1
ATOM 5288 C C . SER B 1 179 ? 86.643 -21.115 -27.745 1.00 72.40 254 SER B C 1
ATOM 5289 O O . SER B 1 179 ? 86.071 -20.034 -27.910 1.00 71.43 254 SER B O 1
ATOM 5292 N N . SER B 1 180 ? 85.999 -22.256 -27.498 1.00 71.49 255 SER B N 1
ATOM 5293 C CA . SER B 1 180 ? 84.548 -22.331 -27.384 1.00 74.88 255 SER B CA 1
ATOM 5294 C C . SER B 1 180 ? 84.135 -23.661 -26.766 1.00 78.69 255 SER B C 1
ATOM 5295 O O . SER B 1 180 ? 84.534 -24.724 -27.253 1.00 80.87 255 SER B O 1
ATOM 5298 N N . PHE B 1 181 ? 83.338 -23.616 -25.700 1.00 79.40 256 PHE B N 1
ATOM 5299 C CA . PHE B 1 181 ? 82.910 -24.831 -25.022 1.00 83.27 256 PHE B CA 1
ATOM 5300 C C . PHE B 1 181 ? 81.501 -24.640 -24.476 1.00 86.32 256 PHE B C 1
ATOM 5301 O O . PHE B 1 181 ? 81.011 -23.516 -24.339 1.00 84.77 256 PHE B O 1
ATOM 5309 N N . THR B 1 182 ? 80.857 -25.763 -24.162 1.00 83.63 257 THR B N 1
ATOM 5310 C CA . THR B 1 182 ? 79.482 -25.796 -23.683 1.00 87.67 257 THR B CA 1
ATOM 5311 C C . THR B 1 182 ? 79.435 -26.383 -22.279 1.00 88.94 257 THR B C 1
ATOM 5312 O O . THR B 1 182 ? 80.133 -27.357 -21.981 1.00 89.48 257 THR B O 1
ATOM 5316 N N . GLN B 1 183 ? 78.610 -25.787 -21.419 1.00 75.83 258 GLN B N 1
ATOM 5317 C CA . GLN B 1 183 ? 78.425 -26.294 -20.060 1.00 77.68 258 GLN B CA 1
ATOM 5318 C C . GLN B 1 183 ? 77.059 -25.851 -19.555 1.00 81.12 258 GLN B C 1
ATOM 5319 O O . GLN B 1 183 ? 76.842 -24.658 -19.319 1.00 78.71 258 GLN B O 1
ATOM 5325 N N . GLY B 1 184 ? 76.147 -26.807 -19.386 1.00 83.73 259 GLY B N 1
ATOM 5326 C CA . GLY B 1 184 ? 74.836 -26.532 -18.829 1.00 87.98 259 GLY B CA 1
ATOM 5327 C C . GLY B 1 184 ? 73.989 -25.588 -19.656 1.00 88.74 259 GLY B C 1
ATOM 5328 O O . GLY B 1 184 ? 73.530 -24.558 -19.150 1.00 88.26 259 GLY B O 1
ATOM 5329 N N . ASP B 1 185 ? 73.774 -25.930 -20.928 1.00 90.85 260 ASP B N 1
ATOM 5330 C CA . ASP B 1 185 ? 72.975 -25.118 -21.848 1.00 92.04 260 ASP B CA 1
ATOM 5331 C C . ASP B 1 185 ? 73.516 -23.695 -21.970 1.00 86.32 260 ASP B C 1
ATOM 5332 O O . ASP B 1 185 ? 72.753 -22.740 -22.136 1.00 87.41 260 ASP B O 1
ATOM 5337 N N . PHE B 1 186 ? 74.836 -23.545 -21.888 1.00 102.16 261 PHE B N 1
ATOM 5338 C CA . PHE B 1 186 ? 75.480 -22.244 -22.035 1.00 96.72 261 PHE B CA 1
ATOM 5339 C C . PHE B 1 186 ? 76.810 -22.449 -22.742 1.00 92.41 261 PHE B C 1
ATOM 5340 O O . PHE B 1 186 ? 77.666 -23.190 -22.249 1.00 90.95 261 PHE B O 1
ATOM 5348 N N . VAL B 1 187 ? 76.980 -21.796 -23.888 1.00 92.21 262 VAL B N 1
ATOM 5349 C CA . VAL B 1 187 ? 78.174 -21.936 -24.714 1.00 88.76 262 VAL B CA 1
ATOM 5350 C C . VAL B 1 187 ? 79.010 -20.673 -24.568 1.00 83.18 262 VAL B C 1
ATOM 5351 O O . VAL B 1 187 ? 78.561 -19.577 -24.927 1.00 82.58 262 VAL B O 1
ATOM 5355 N N . TYR B 1 188 ? 80.222 -20.827 -24.043 1.00 93.00 263 TYR B N 1
ATOM 5356 C CA . TYR B 1 188 ? 81.143 -19.721 -23.835 1.00 87.85 263 TYR B CA 1
ATOM 5357 C C . TYR B 1 188 ? 82.119 -19.620 -25.003 1.00 85.39 263 TYR B C 1
ATOM 5358 O O . TYR B 1 188 ? 82.429 -20.615 -25.663 1.00 86.92 263 TYR B O 1
ATOM 5367 N N . PHE B 1 189 ? 82.601 -18.402 -25.253 1.00 73.57 264 PHE B N 1
ATOM 5368 C CA . PHE B 1 189 ? 83.520 -18.125 -26.349 1.00 71.29 264 PHE B CA 1
ATOM 5369 C C . PHE B 1 189 ? 84.681 -17.278 -25.849 1.00 66.52 264 PHE B C 1
ATOM 5370 O O . PHE B 1 189 ? 84.500 -16.403 -24.997 1.00 64.98 264 PHE B O 1
ATOM 5378 N N . PHE B 1 190 ? 85.869 -17.533 -26.391 1.00 62.86 265 PHE B N 1
ATOM 5379 C CA . PHE B 1 190 ? 87.077 -16.800 -26.032 1.00 58.71 265 PHE B CA 1
ATOM 5380 C C . PHE B 1 190 ? 87.658 -16.152 -27.280 1.00 57.37 265 PHE B C 1
ATOM 5381 O O . PHE B 1 190 ? 87.936 -16.838 -28.271 1.00 58.82 265 PHE B O 1
ATOM 5389 N N . PHE B 1 191 ? 87.837 -14.836 -27.229 1.00 53.08 266 PHE B N 1
ATOM 5390 C CA . PHE B 1 191 ? 88.354 -14.077 -28.358 1.00 51.94 266 PHE B CA 1
ATOM 5391 C C . PHE B 1 191 ? 89.006 -12.812 -27.826 1.00 48.61 266 PHE B C 1
ATOM 5392 O O . PHE B 1 191 ? 88.771 -12.404 -26.685 1.00 47.62 266 PHE B O 1
ATOM 5400 N N . ARG B 1 192 ? 89.833 -12.195 -28.666 1.00 54.13 267 ARG B N 1
ATOM 5401 C CA . ARG B 1 192 ? 90.509 -10.945 -28.325 1.00 51.69 267 ARG B CA 1
ATOM 5402 C C . ARG B 1 192 ? 90.051 -9.870 -29.308 1.00 52.88 267 ARG B C 1
ATOM 5403 O O . ARG B 1 192 ? 90.477 -9.846 -30.467 1.00 54.58 267 ARG B O 1
ATOM 5411 N N . GLU B 1 193 ? 89.174 -8.986 -28.844 1.00 49.44 268 GLU B N 1
ATOM 5412 C CA . GLU B 1 193 ? 88.659 -7.885 -29.641 1.00 50.44 268 GLU B CA 1
ATOM 5413 C C . GLU B 1 193 ? 89.165 -6.557 -29.093 1.00 48.25 268 GLU B C 1
ATOM 5414 O O . GLU B 1 193 ? 89.589 -6.455 -27.938 1.00 46.39 268 GLU B O 1
ATOM 5420 N N . THR B 1 194 ? 89.117 -5.533 -29.941 1.00 52.36 269 THR B N 1
ATOM 5421 C CA . THR B 1 194 ? 89.537 -4.198 -29.540 1.00 51.58 269 THR B CA 1
ATOM 5422 C C . THR B 1 194 ? 88.414 -3.507 -28.774 1.00 52.39 269 THR B C 1
ATOM 5423 O O . THR B 1 194 ? 87.277 -3.436 -29.251 1.00 53.56 269 THR B O 1
ATOM 5427 N N . ALA B 1 195 ? 88.736 -3.001 -27.586 1.00 63.60 270 ALA B N 1
ATOM 5428 C CA . ALA B 1 195 ? 87.740 -2.390 -26.714 1.00 65.36 270 ALA B CA 1
ATOM 5429 C C . ALA B 1 195 ? 87.414 -0.990 -27.217 1.00 66.72 270 ALA B C 1
ATOM 5430 O O . ALA B 1 195 ? 88.305 -0.140 -27.312 1.00 65.25 270 ALA B O 1
ATOM 5432 N N . VAL B 1 196 ? 86.135 -0.743 -27.511 1.00 61.64 271 VAL B N 1
ATOM 5433 C CA . VAL B 1 196 ? 85.740 0.536 -28.094 1.00 62.48 271 VAL B CA 1
ATOM 5434 C C . VAL B 1 196 ? 85.969 1.678 -27.111 1.00 62.38 271 VAL B C 1
ATOM 5435 O O . VAL B 1 196 ? 86.329 2.791 -27.511 1.00 62.37 271 VAL B O 1
ATOM 5439 N N . GLU B 1 197 ? 85.765 1.431 -25.814 1.00 74.57 272 GLU B N 1
ATOM 5440 C CA . GLU B 1 197 ? 85.956 2.502 -24.842 1.00 74.56 272 GLU B CA 1
ATOM 5441 C C . GLU B 1 197 ? 87.433 2.835 -24.671 1.00 71.30 272 GLU B C 1
ATOM 5442 O O . GLU B 1 197 ? 87.791 4.002 -24.478 1.00 71.49 272 GLU B O 1
ATOM 5448 N N . PHE B 1 198 ? 88.306 1.826 -24.736 1.00 88.30 273 PHE B N 1
ATOM 5449 C CA . PHE B 1 198 ? 89.735 2.102 -24.651 1.00 85.63 273 PHE B CA 1
ATOM 5450 C C . PHE B 1 198 ? 90.288 2.647 -25.961 1.00 85.54 273 PHE B C 1
ATOM 5451 O O . PHE B 1 198 ? 91.304 3.349 -25.947 1.00 84.37 273 PHE B O 1
ATOM 5459 N N . ILE B 1 199 ? 89.644 2.338 -27.093 1.00 93.65 274 ILE B N 1
ATOM 5460 C CA . ILE B 1 199 ? 90.065 2.912 -28.370 1.00 94.05 274 ILE B CA 1
ATOM 5461 C C . ILE B 1 199 ? 89.999 4.431 -28.310 1.00 95.52 274 ILE B C 1
ATOM 5462 O O . ILE B 1 199 ? 90.822 5.125 -28.923 1.00 95.19 274 ILE B O 1
ATOM 5467 N N . ASN B 1 200 ? 89.038 4.972 -27.555 1.00 87.02 275 ASN B N 1
ATOM 5468 C CA . ASN B 1 200 ? 89.023 6.404 -27.278 1.00 88.54 275 ASN B CA 1
ATOM 5469 C C . ASN B 1 200 ? 90.331 6.841 -26.627 1.00 86.24 275 ASN B C 1
ATOM 5470 O O . ASN B 1 200 ? 90.841 7.932 -26.909 1.00 86.88 275 ASN B O 1
ATOM 5475 N N . CYS B 1 201 ? 90.892 5.994 -25.762 1.00 97.11 276 CYS B N 1
ATOM 5476 C CA . CYS B 1 201 ? 92.172 6.291 -25.127 1.00 95.04 276 CYS B CA 1
ATOM 5477 C C . CYS B 1 201 ? 93.341 5.899 -26.026 1.00 93.29 276 CYS B C 1
ATOM 5478 O O . CYS B 1 201 ? 94.260 6.695 -26.245 1.00 93.08 276 CYS B O 1
ATOM 5481 N N . GLY B 1 202 ? 93.321 4.679 -26.553 1.00 88.20 277 GLY B N 1
ATOM 5482 C CA . GLY B 1 202 ? 94.379 4.226 -27.438 1.00 87.87 277 GLY B CA 1
ATOM 5483 C C . GLY B 1 202 ? 94.041 2.871 -28.014 1.00 88.02 277 GLY B C 1
ATOM 5484 O O . GLY B 1 202 ? 93.052 2.237 -27.637 1.00 88.04 277 GLY B O 1
ATOM 5485 N N . LYS B 1 203 ? 94.892 2.419 -28.929 1.00 100.30 278 LYS B N 1
ATOM 5486 C CA . LYS B 1 203 ? 94.684 1.147 -29.613 1.00 100.88 278 LYS B CA 1
ATOM 5487 C C . LYS B 1 203 ? 95.258 0.018 -28.763 1.00 99.05 278 LYS B C 1
ATOM 5488 O O . LYS B 1 203 ? 96.475 -0.069 -28.567 1.00 98.13 278 LYS B O 1
ATOM 5494 N N . ALA B 1 204 ? 94.377 -0.845 -28.261 1.00 74.20 279 ALA B N 1
ATOM 5495 C CA . ALA B 1 204 ? 94.773 -1.994 -27.460 1.00 72.78 279 ALA B CA 1
ATOM 5496 C C . ALA B 1 204 ? 93.680 -3.047 -27.553 1.00 73.57 279 ALA B C 1
ATOM 5497 O O . ALA B 1 204 ? 92.531 -2.748 -27.884 1.00 74.86 279 ALA B O 1
ATOM 5499 N N . ILE B 1 205 ? 94.054 -4.288 -27.252 1.00 57.20 280 ILE B N 1
ATOM 5500 C CA . ILE B 1 205 ? 93.152 -5.429 -27.337 1.00 58.35 280 ILE B CA 1
ATOM 5501 C C . ILE B 1 205 ? 92.983 -6.008 -25.940 1.00 57.97 280 ILE B C 1
ATOM 5502 O O . ILE B 1 205 ? 93.974 -6.310 -25.268 1.00 56.53 280 ILE B O 1
ATOM 5507 N N . TYR B 1 206 ? 91.737 -6.160 -25.502 1.00 57.95 281 TYR B N 1
ATOM 5508 C CA . TYR B 1 206 ? 91.438 -6.742 -24.200 1.00 58.11 281 TYR B CA 1
ATOM 5509 C C . TYR B 1 206 ? 90.635 -8.021 -24.388 1.00 59.92 281 TYR B C 1
ATOM 5510 O O . TYR B 1 206 ? 89.609 -8.020 -25.075 1.00 61.96 281 TYR B O 1
ATOM 5519 N N . SER B 1 207 ? 91.111 -9.105 -23.779 1.00 58.39 282 SER B N 1
ATOM 5520 C CA . SER B 1 207 ? 90.457 -10.402 -23.904 1.00 60.32 282 SER B CA 1
ATOM 5521 C C . SER B 1 207 ? 89.091 -10.369 -23.229 1.00 62.68 282 SER B C 1
ATOM 5522 O O . SER B 1 207 ? 88.987 -10.070 -22.034 1.00 62.52 282 SER B O 1
ATOM 5525 N N . ARG B 1 208 ? 88.043 -10.673 -23.992 1.00 59.01 283 ARG B N 1
ATOM 5526 C CA . ARG B 1 208 ? 86.674 -10.626 -23.498 1.00 61.90 283 ARG B CA 1
ATOM 5527 C C . ARG B 1 208 ? 85.986 -11.954 -23.775 1.00 64.67 283 ARG B C 1
ATOM 5528 O O . ARG B 1 208 ? 85.977 -12.427 -24.916 1.00 65.52 283 ARG B O 1
ATOM 5536 N N . VAL B 1 209 ? 85.417 -12.551 -22.729 1.00 56.99 284 VAL B N 1
ATOM 5537 C CA . VAL B 1 209 ? 84.681 -13.805 -22.835 1.00 59.20 284 VAL B CA 1
ATOM 5538 C C . VAL B 1 209 ? 83.202 -13.488 -23.012 1.00 62.90 284 VAL B C 1
ATOM 5539 O O . VAL B 1 209 ? 82.696 -12.480 -22.509 1.00 63.26 284 VAL B O 1
ATOM 5543 N N . ALA B 1 210 ? 82.502 -14.348 -23.748 1.00 66.50 285 ALA B N 1
ATOM 5544 C CA . ALA B 1 210 ? 81.077 -14.187 -23.995 1.00 70.68 285 ALA B CA 1
ATOM 5545 C C . ALA B 1 210 ? 80.363 -15.510 -23.753 1.00 74.52 285 ALA B C 1
ATOM 5546 O O . ALA B 1 210 ? 80.987 -16.571 -23.675 1.00 73.99 285 ALA B O 1
ATOM 5548 N N . ARG B 1 211 ? 79.038 -15.436 -23.633 1.00 72.99 286 ARG B N 1
ATOM 5549 C CA . ARG B 1 211 ? 78.219 -16.625 -23.451 1.00 77.42 286 ARG B CA 1
ATOM 5550 C C . ARG B 1 211 ? 76.847 -16.390 -24.064 1.00 82.16 286 ARG B C 1
ATOM 5551 O O . ARG B 1 211 ? 76.385 -15.251 -24.171 1.00 82.38 286 ARG B O 1
ATOM 5559 N N . VAL B 1 212 ? 76.201 -17.485 -24.466 1.00 87.76 287 VAL B N 1
ATOM 5560 C CA . VAL B 1 212 ? 74.863 -17.451 -25.044 1.00 93.03 287 VAL B CA 1
ATOM 5561 C C . VAL B 1 212 ? 74.090 -18.667 -24.553 1.00 97.96 287 VAL B C 1
ATOM 5562 O O . VAL B 1 212 ? 74.661 -19.735 -24.316 1.00 97.49 287 VAL B O 1
ATOM 5566 N N . CYS B 1 213 ? 72.778 -18.497 -24.399 1.00 89.11 288 CYS B N 1
ATOM 5567 C CA . CYS B 1 213 ? 71.928 -19.592 -23.961 1.00 94.55 288 CYS B CA 1
ATOM 5568 C C . CYS B 1 213 ? 71.782 -20.648 -25.057 1.00 97.39 288 CYS B C 1
ATOM 5569 O O . CYS B 1 213 ? 72.195 -20.468 -26.206 1.00 95.65 288 CYS B O 1
ATOM 5572 N N . LYS B 1 214 ? 71.171 -21.770 -24.672 1.00 111.17 289 LYS B N 1
ATOM 5573 C CA . LYS B 1 214 ? 70.999 -22.907 -25.569 1.00 114.65 289 LYS B CA 1
ATOM 5574 C C . LYS B 1 214 ? 69.903 -22.664 -26.599 1.00 119.49 289 LYS B C 1
ATOM 5575 O O . LYS B 1 214 ? 70.122 -22.843 -27.802 1.00 119.65 289 LYS B O 1
ATOM 5581 N N . TRP B 1 215 ? 68.720 -22.253 -26.149 1.00 119.52 290 TRP B N 1
ATOM 5582 C CA . TRP B 1 215 ? 67.549 -22.110 -27.014 1.00 125.26 290 TRP B CA 1
ATOM 5583 C C . TRP B 1 215 ? 67.124 -20.645 -27.051 1.00 124.51 290 TRP B C 1
ATOM 5584 O O . TRP B 1 215 ? 66.359 -20.186 -26.199 1.00 127.20 290 TRP B O 1
ATOM 5595 N N . ASP B 1 216 ? 67.626 -19.912 -28.043 1.00 124.37 291 ASP B N 1
ATOM 5596 C CA . ASP B 1 216 ? 67.197 -18.543 -28.325 1.00 124.32 291 ASP B CA 1
ATOM 5597 C C . ASP B 1 216 ? 66.616 -18.534 -29.736 1.00 128.05 291 ASP B C 1
ATOM 5598 O O . ASP B 1 216 ? 67.363 -18.496 -30.719 1.00 124.90 291 ASP B O 1
ATOM 5603 N N . LYS B 1 217 ? 65.286 -18.570 -29.841 1.00 118.11 292 LYS B N 1
ATOM 5604 C CA . LYS B 1 217 ? 64.662 -18.632 -31.159 1.00 122.42 292 LYS B CA 1
ATOM 5605 C C . LYS B 1 217 ? 64.757 -17.301 -31.895 1.00 120.41 292 LYS B C 1
ATOM 5606 O O . LYS B 1 217 ? 64.885 -17.283 -33.124 1.00 120.78 292 LYS B O 1
ATOM 5612 N N . GLY B 1 218 ? 64.698 -16.192 -31.174 1.00 121.44 293 GLY B N 1
ATOM 5613 C CA . GLY B 1 218 ? 64.794 -14.884 -31.803 1.00 119.77 293 GLY B CA 1
ATOM 5614 C C . GLY B 1 218 ? 64.181 -13.819 -30.909 1.00 121.23 293 GLY B C 1
ATOM 5615 O O . GLY B 1 218 ? 64.185 -13.943 -29.684 1.00 120.54 293 GLY B O 1
ATOM 5616 N N . GLY B 1 219 ? 63.662 -12.776 -31.552 1.00 115.77 294 GLY B N 1
ATOM 5617 C CA . GLY B 1 219 ? 63.045 -11.682 -30.842 1.00 117.80 294 GLY B CA 1
ATOM 5618 C C . GLY B 1 219 ? 61.877 -11.080 -31.596 1.00 124.58 294 GLY B C 1
ATOM 5619 O O . GLY B 1 219 ? 61.840 -11.066 -32.830 1.00 125.77 294 GLY B O 1
ATOM 5620 N N . PRO B 1 220 ? 60.894 -10.571 -30.862 1.00 120.04 295 PRO B N 1
ATOM 5621 C CA . PRO B 1 220 ? 59.730 -9.954 -31.501 1.00 127.15 295 PRO B CA 1
ATOM 5622 C C . PRO B 1 220 ? 60.021 -8.535 -31.969 1.00 125.13 295 PRO B C 1
ATOM 5623 O O . PRO B 1 220 ? 60.949 -7.871 -31.503 1.00 119.03 295 PRO B O 1
ATOM 5627 N N . HIS B 1 221 ? 59.194 -8.079 -32.913 1.00 137.46 296 HIS B N 1
ATOM 5628 C CA . HIS B 1 221 ? 59.239 -6.715 -33.443 1.00 137.39 296 HIS B CA 1
ATOM 5629 C C . HIS B 1 221 ? 60.614 -6.406 -34.046 1.00 129.52 296 HIS B C 1
ATOM 5630 O O . HIS B 1 221 ? 61.400 -5.610 -33.527 1.00 124.39 296 HIS B O 1
ATOM 5637 N N . ARG B 1 222 ? 60.880 -7.084 -35.163 1.00 157.94 297 ARG B N 1
ATOM 5638 C CA . ARG B 1 222 ? 62.072 -6.952 -35.999 1.00 151.81 297 ARG B CA 1
ATOM 5639 C C . ARG B 1 222 ? 63.347 -7.412 -35.297 1.00 143.88 297 ARG B C 1
ATOM 5640 O O . ARG B 1 222 ? 64.433 -7.294 -35.877 1.00 138.49 297 ARG B O 1
ATOM 5648 N N . PHE B 1 223 ? 63.259 -7.941 -34.079 1.00 141.55 298 PHE B N 1
ATOM 5649 C CA . PHE B 1 223 ? 64.408 -8.534 -33.408 1.00 134.78 298 PHE B CA 1
ATOM 5650 C C . PHE B 1 223 ? 64.589 -10.008 -33.745 1.00 134.81 298 PHE B C 1
ATOM 5651 O O . PHE B 1 223 ? 65.408 -10.679 -33.108 1.00 130.27 298 PHE B O 1
ATOM 5659 N N . ARG B 1 224 ? 63.841 -10.527 -34.724 1.00 135.69 299 ARG B N 1
ATOM 5660 C CA . ARG B 1 224 ? 63.950 -11.939 -35.078 1.00 136.46 299 ARG B CA 1
ATOM 5661 C C . ARG B 1 224 ? 65.337 -12.286 -35.602 1.00 129.88 299 ARG B C 1
ATOM 5662 O O . ARG B 1 224 ? 65.812 -13.410 -35.403 1.00 128.21 299 ARG B O 1
ATOM 5670 N N . ASN B 1 225 ? 65.998 -11.343 -36.276 1.00 132.24 300 ASN B N 1
ATOM 5671 C CA . ASN B 1 225 ? 67.348 -11.599 -36.763 1.00 126.40 300 ASN B CA 1
ATOM 5672 C C . ASN B 1 225 ? 68.360 -11.560 -35.625 1.00 119.99 300 ASN B C 1
ATOM 5673 O O . ASN B 1 225 ? 69.299 -12.362 -35.594 1.00 116.36 300 ASN B O 1
ATOM 5678 N N . ARG B 1 226 ? 68.165 -10.655 -34.670 1.00 128.28 301 ARG B N 1
ATOM 5679 C CA . ARG B 1 226 ? 69.161 -10.346 -33.658 1.00 122.25 301 ARG B CA 1
ATOM 5680 C C . ARG B 1 226 ? 69.125 -11.352 -32.508 1.00 122.10 301 ARG B C 1
ATOM 5681 O O . ARG B 1 226 ? 68.163 -12.105 -32.331 1.00 127.21 301 ARG B O 1
ATOM 5689 N N . TRP B 1 227 ? 70.201 -11.353 -31.723 1.00 125.36 302 TRP B N 1
ATOM 5690 C CA . TRP B 1 227 ? 70.279 -12.139 -30.500 1.00 124.73 302 TRP B CA 1
ATOM 5691 C C . TRP B 1 227 ? 69.717 -11.341 -29.330 1.00 125.92 302 TRP B C 1
ATOM 5692 O O . TRP B 1 227 ? 69.811 -10.112 -29.287 1.00 124.55 302 TRP B O 1
ATOM 5703 N N . THR B 1 228 ? 69.128 -12.058 -28.374 1.00 123.01 303 THR B N 1
ATOM 5704 C CA . THR B 1 228 ? 68.524 -11.437 -27.202 1.00 124.88 303 THR B CA 1
ATOM 5705 C C . THR B 1 228 ? 69.365 -11.581 -25.939 1.00 120.46 303 THR B C 1
ATOM 5706 O O . THR B 1 228 ? 69.412 -10.653 -25.126 1.00 119.31 303 THR B O 1
ATOM 5710 N N . SER B 1 229 ? 70.033 -12.721 -25.750 1.00 110.22 304 SER B N 1
ATOM 5711 C CA . SER B 1 229 ? 70.744 -13.014 -24.511 1.00 106.90 304 SER B CA 1
ATOM 5712 C C . SER B 1 229 ? 72.260 -12.906 -24.652 1.00 100.03 304 SER B C 1
ATOM 5713 O O . SER B 1 229 ? 72.994 -13.508 -23.861 1.00 97.31 304 SER B O 1
ATOM 5716 N N . PHE B 1 230 ? 72.747 -12.160 -25.640 1.00 110.83 305 PHE B N 1
ATOM 5717 C CA . PHE B 1 230 ? 74.187 -12.031 -25.832 1.00 104.75 305 PHE B CA 1
ATOM 5718 C C . PHE B 1 230 ? 74.795 -11.149 -24.748 1.00 101.26 305 PHE B C 1
ATOM 5719 O O . PHE B 1 230 ? 74.345 -10.021 -24.523 1.00 102.26 305 PHE B O 1
ATOM 5727 N N . LEU B 1 231 ? 75.824 -11.666 -24.077 1.00 92.43 306 LEU B N 1
ATOM 5728 C CA . LEU B 1 231 ? 76.520 -10.940 -23.024 1.00 89.03 306 LEU B CA 1
ATOM 5729 C C . LEU B 1 231 ? 78.011 -11.228 -23.123 1.00 83.78 306 LEU B C 1
ATOM 5730 O O . LEU B 1 231 ? 78.431 -12.248 -23.674 1.00 83.24 306 LEU B O 1
ATOM 5735 N N . LYS B 1 232 ? 78.811 -10.313 -22.578 1.00 72.66 307 LYS B N 1
ATOM 5736 C CA . LYS B 1 232 ? 80.259 -10.470 -22.589 1.00 67.91 307 LYS B CA 1
ATOM 5737 C C . LYS B 1 232 ? 80.862 -9.663 -21.449 1.00 65.39 307 LYS B C 1
ATOM 5738 O O . LYS B 1 232 ? 80.239 -8.737 -20.921 1.00 66.89 307 LYS B O 1
ATOM 5744 N N . SER B 1 233 ? 82.089 -10.026 -21.080 1.00 65.15 308 SER B N 1
ATOM 5745 C CA . SER B 1 233 ? 82.809 -9.343 -20.014 1.00 62.65 308 SER B CA 1
ATOM 5746 C C . SER B 1 233 ? 84.306 -9.529 -20.226 1.00 58.56 308 SER B C 1
ATOM 5747 O O . SER B 1 233 ? 84.743 -10.513 -20.828 1.00 58.03 308 SER B O 1
ATOM 5750 N N . ARG B 1 234 ? 85.083 -8.576 -19.715 1.00 50.62 309 ARG B N 1
ATOM 5751 C CA . ARG B 1 234 ? 86.526 -8.584 -19.908 1.00 47.06 309 ARG B CA 1
ATOM 5752 C C . ARG B 1 234 ? 87.186 -9.647 -19.032 1.00 46.18 309 ARG B C 1
ATOM 5753 O O . ARG B 1 234 ? 86.663 -10.051 -17.990 1.00 47.80 309 ARG B O 1
ATOM 5761 N N . LEU B 1 235 ? 88.358 -10.098 -19.474 1.00 53.73 310 LEU B N 1
ATOM 5762 C CA . LEU B 1 235 ? 89.185 -11.041 -18.732 1.00 52.79 310 LEU B CA 1
ATOM 5763 C C . LEU B 1 235 ? 90.398 -10.307 -18.174 1.00 50.03 310 LEU B C 1
ATOM 5764 O O . LEU B 1 235 ? 91.176 -9.721 -18.935 1.00 48.20 310 LEU B O 1
ATOM 5769 N N . ASN B 1 236 ? 90.559 -10.341 -16.852 1.00 63.32 311 ASN B N 1
ATOM 5770 C CA . ASN B 1 236 ? 91.679 -9.696 -16.172 1.00 61.14 311 ASN B CA 1
ATOM 5771 C C . ASN B 1 236 ? 92.778 -10.733 -15.971 1.00 60.19 311 ASN B C 1
ATOM 5772 O O . ASN B 1 236 ? 92.663 -11.613 -15.112 1.00 61.32 311 ASN B O 1
ATOM 5777 N N . CYS B 1 237 ? 93.839 -10.622 -16.764 1.00 71.33 312 CYS B N 1
ATOM 5778 C CA . CYS B 1 237 ? 95.013 -11.486 -16.680 1.00 52.46 312 CYS B CA 1
ATOM 5779 C C . CYS B 1 237 ? 96.196 -10.568 -16.390 1.00 50.57 312 CYS B C 1
ATOM 5780 O O . CYS B 1 237 ? 96.885 -10.115 -17.307 1.00 49.49 312 CYS B O 1
ATOM 5783 N N . SER B 1 238 ? 96.423 -10.287 -15.109 1.00 59.39 313 SER B N 1
ATOM 5784 C CA . SER B 1 238 ? 97.428 -9.322 -14.694 1.00 57.99 313 SER B CA 1
ATOM 5785 C C . SER B 1 238 ? 98.285 -9.901 -13.578 1.00 58.05 313 SER B C 1
ATOM 5786 O O . SER B 1 238 ? 97.902 -10.862 -12.906 1.00 59.28 313 SER B O 1
ATOM 5789 N N . ILE B 1 239 ? 99.461 -9.305 -13.397 1.00 65.44 314 ILE B N 1
ATOM 5790 C CA . ILE B 1 239 ? 100.354 -9.643 -12.291 1.00 65.63 314 ILE B CA 1
ATOM 5791 C C . ILE B 1 239 ? 100.053 -8.694 -11.137 1.00 65.64 314 ILE B C 1
ATOM 5792 O O . ILE B 1 239 ? 100.476 -7.528 -11.164 1.00 64.79 314 ILE B O 1
ATOM 5797 N N . PRO B 1 240 ? 99.327 -9.142 -10.117 1.00 81.19 315 PRO B N 1
ATOM 5798 C CA . PRO B 1 240 ? 98.856 -8.221 -9.078 1.00 81.55 315 PRO B CA 1
ATOM 5799 C C . PRO B 1 240 ? 99.984 -7.735 -8.183 1.00 81.17 315 PRO B C 1
ATOM 5800 O O . PRO B 1 240 ? 101.065 -8.323 -8.107 1.00 81.07 315 PRO B O 1
ATOM 5804 N N . GLY B 1 241 ? 99.707 -6.637 -7.498 1.00 91.93 316 GLY B N 1
ATOM 5805 C CA . GLY B 1 241 ? 100.656 -6.025 -6.583 1.00 91.82 316 GLY B CA 1
ATOM 5806 C C . GLY B 1 241 ? 100.244 -4.593 -6.289 1.00 91.80 316 GLY B C 1
ATOM 5807 O O . GLY B 1 241 ? 99.056 -4.269 -6.264 1.00 92.51 316 GLY B O 1
ATOM 5808 N N . ASP B 1 242 ? 101.254 -3.751 -6.066 1.00 102.01 317 ASP B N 1
ATOM 5809 C CA . ASP B 1 242 ? 100.990 -2.330 -5.873 1.00 102.12 317 ASP B CA 1
ATOM 5810 C C . ASP B 1 242 ? 100.499 -1.687 -7.164 1.00 101.46 317 ASP B C 1
ATOM 5811 O O . ASP B 1 242 ? 99.646 -0.792 -7.135 1.00 102.12 317 ASP B O 1
ATOM 5816 N N . TYR B 1 243 ? 101.028 -2.129 -8.305 1.00 95.56 318 TYR B N 1
ATOM 5817 C CA . TYR B 1 243 ? 100.602 -1.648 -9.608 1.00 95.07 318 TYR B CA 1
ATOM 5818 C C . TYR B 1 243 ? 100.290 -2.849 -10.493 1.00 94.81 318 TYR B C 1
ATOM 5819 O O . TYR B 1 243 ? 101.132 -3.753 -10.629 1.00 94.45 318 TYR B O 1
ATOM 5828 N N . PRO B 1 244 ? 99.107 -2.904 -11.100 1.00 75.70 319 PRO B N 1
ATOM 5829 C CA . PRO B 1 244 ? 98.764 -4.052 -11.947 1.00 75.68 319 PRO B CA 1
ATOM 5830 C C . PRO B 1 244 ? 99.421 -3.963 -13.317 1.00 74.77 319 PRO B C 1
ATOM 5831 O O . PRO B 1 244 ? 99.452 -2.904 -13.950 1.00 74.53 319 PRO B O 1
ATOM 5835 N N . PHE B 1 245 ? 99.953 -5.097 -13.771 1.00 63.32 320 PHE B N 1
ATOM 5836 C CA . PHE B 1 245 ? 100.557 -5.224 -15.095 1.00 62.81 320 PHE B CA 1
ATOM 5837 C C . PHE B 1 245 ? 99.750 -6.234 -15.898 1.00 63.33 320 PHE B C 1
ATOM 5838 O O . PHE B 1 245 ? 99.742 -7.426 -15.573 1.00 63.83 320 PHE B O 1
ATOM 5846 N N . TYR B 1 246 ? 99.093 -5.765 -16.953 1.00 64.71 321 TYR B N 1
ATOM 5847 C CA . TYR B 1 246 ? 98.126 -6.575 -17.675 1.00 65.50 321 TYR B CA 1
ATOM 5848 C C . TYR B 1 246 ? 98.765 -7.282 -18.866 1.00 65.36 321 TYR B C 1
ATOM 5849 O O . TYR B 1 246 ? 99.832 -6.903 -19.354 1.00 64.77 321 TYR B O 1
ATOM 5858 N N . PHE B 1 247 ? 98.084 -8.328 -19.328 1.00 58.36 322 PHE B N 1
ATOM 5859 C CA . PHE B 1 247 ? 98.432 -9.042 -20.549 1.00 58.67 322 PHE B CA 1
ATOM 5860 C C . PHE B 1 247 ? 97.246 -8.931 -21.494 1.00 59.51 322 PHE B C 1
ATOM 5861 O O . PHE B 1 247 ? 96.158 -9.432 -21.192 1.00 60.59 322 PHE B O 1
ATOM 5869 N N . ASN B 1 248 ? 97.459 -8.274 -22.633 1.00 70.55 323 ASN B N 1
ATOM 5870 C CA . ASN B 1 248 ? 96.343 -7.828 -23.457 1.00 71.75 323 ASN B CA 1
ATOM 5871 C C . ASN B 1 248 ? 95.784 -8.945 -24.334 1.00 73.45 323 ASN B C 1
ATOM 5872 O O . ASN B 1 248 ? 94.571 -9.178 -24.353 1.00 74.36 323 ASN B O 1
ATOM 5877 N N . GLU B 1 249 ? 96.644 -9.644 -25.067 1.00 58.80 324 GLU B N 1
ATOM 5878 C CA . GLU B 1 249 ? 96.199 -10.578 -26.090 1.00 61.32 324 GLU B CA 1
ATOM 5879 C C . GLU B 1 249 ? 96.136 -12.002 -25.548 1.00 62.00 324 GLU B C 1
ATOM 5880 O O . GLU B 1 249 ? 96.864 -12.368 -24.622 1.00 60.71 324 GLU B O 1
ATOM 5886 N N . ILE B 1 250 ? 95.246 -12.800 -26.134 1.00 43.79 325 ILE B N 1
ATOM 5887 C CA . ILE B 1 250 ? 95.053 -14.199 -25.769 1.00 45.62 325 ILE B CA 1
ATOM 5888 C C . ILE B 1 250 ? 95.283 -15.055 -27.006 1.00 47.72 325 ILE B C 1
ATOM 5889 O O . ILE B 1 250 ? 94.841 -14.705 -28.105 1.00 48.62 325 ILE B O 1
ATOM 5894 N N . GLN B 1 251 ? 95.989 -16.173 -26.829 1.00 48.56 326 GLN B N 1
ATOM 5895 C CA . GLN B 1 251 ? 96.339 -17.047 -27.942 1.00 51.71 326 GLN B CA 1
ATOM 5896 C C . GLN B 1 251 ? 95.578 -18.364 -27.963 1.00 54.13 326 GLN B C 1
ATOM 5897 O O . GLN B 1 251 ? 95.298 -18.877 -29.048 1.00 56.98 326 GLN B O 1
ATOM 5903 N N . SER B 1 252 ? 95.238 -18.922 -26.804 1.00 48.62 327 SER B N 1
ATOM 5904 C CA . SER B 1 252 ? 94.485 -20.169 -26.752 1.00 51.14 327 SER B CA 1
ATOM 5905 C C . SER B 1 252 ? 93.857 -20.305 -25.372 1.00 50.61 327 SER B C 1
ATOM 5906 O O . SER B 1 252 ? 94.126 -19.517 -24.463 1.00 47.99 327 SER B O 1
ATOM 5909 N N . ALA B 1 253 ? 93.012 -21.325 -25.231 1.00 65.33 328 ALA B N 1
ATOM 5910 C CA . ALA B 1 253 ? 92.350 -21.611 -23.964 1.00 66.00 328 ALA B CA 1
ATOM 5911 C C . ALA B 1 253 ? 91.956 -23.080 -23.941 1.00 70.11 328 ALA B C 1
ATOM 5912 O O . ALA B 1 253 ? 91.401 -23.588 -24.919 1.00 72.82 328 ALA B O 1
ATOM 5914 N N . SER B 1 254 ? 92.240 -23.751 -22.828 1.00 59.15 329 SER B N 1
ATOM 5915 C CA . SER B 1 254 ? 91.999 -25.181 -22.708 1.00 63.30 329 SER B CA 1
ATOM 5916 C C . SER B 1 254 ? 90.541 -25.452 -22.338 1.00 77.34 329 SER B C 1
ATOM 5917 O O . SER B 1 254 ? 89.747 -24.537 -22.099 1.00 75.98 329 SER B O 1
ATOM 5920 N N . ASN B 1 255 ? 90.187 -26.733 -22.290 1.00 78.91 330 ASN B N 1
ATOM 5921 C CA . ASN B 1 255 ? 88.846 -27.140 -21.908 1.00 82.25 330 ASN B CA 1
ATOM 5922 C C . ASN B 1 255 ? 88.669 -27.051 -20.393 1.00 81.85 330 ASN B C 1
ATOM 5923 O O . ASN B 1 255 ? 89.629 -26.902 -19.632 1.00 79.59 330 ASN B O 1
ATOM 5928 N N . LEU B 1 256 ? 87.414 -27.139 -19.960 1.00 94.38 331 LEU B N 1
ATOM 5929 C CA . LEU B 1 256 ? 87.097 -27.077 -18.541 1.00 94.67 331 LEU B CA 1
ATOM 5930 C C . LEU B 1 256 ? 87.664 -28.287 -17.806 1.00 82.61 331 LEU B C 1
ATOM 5931 O O . LEU B 1 256 ? 87.812 -29.375 -18.370 1.00 85.79 331 LEU B O 1
ATOM 5936 N N . VAL B 1 257 ? 87.984 -28.084 -16.530 1.00 92.46 332 VAL B N 1
ATOM 5937 C CA . VAL B 1 257 ? 88.577 -29.111 -15.683 1.00 94.71 332 VAL B CA 1
ATOM 5938 C C . VAL B 1 257 ? 87.663 -29.335 -14.486 1.00 97.51 332 VAL B C 1
ATOM 5939 O O . VAL B 1 257 ? 87.303 -28.381 -13.787 1.00 95.42 332 VAL B O 1
ATOM 5943 N N . GLU B 1 258 ? 87.291 -30.591 -14.254 1.00 107.43 333 GLU B N 1
ATOM 5944 C CA . GLU B 1 258 ? 86.450 -30.975 -13.129 1.00 110.96 333 GLU B CA 1
ATOM 5945 C C . GLU B 1 258 ? 87.219 -31.945 -12.243 1.00 113.14 333 GLU B C 1
ATOM 5946 O O . GLU B 1 258 ? 87.830 -32.896 -12.742 1.00 115.17 333 GLU B O 1
ATOM 5952 N N . GLY B 1 259 ? 87.189 -31.703 -10.934 1.00 129.74 334 GLY B N 1
ATOM 5953 C CA . GLY B 1 259 ? 87.924 -32.535 -10.002 1.00 131.84 334 GLY B CA 1
ATOM 5954 C C . GLY B 1 259 ? 87.058 -33.224 -8.968 1.00 136.93 334 GLY B C 1
ATOM 5955 O O . GLY B 1 259 ? 86.443 -32.565 -8.123 1.00 136.52 334 GLY B O 1
ATOM 5956 N N . GLN B 1 260 ? 87.011 -34.554 -9.029 1.00 152.03 335 GLN B N 1
ATOM 5957 C CA . GLN B 1 260 ? 86.287 -35.402 -8.070 1.00 157.75 335 GLN B CA 1
ATOM 5958 C C . GLN B 1 260 ? 84.813 -34.998 -8.099 1.00 159.59 335 GLN B C 1
ATOM 5959 O O . GLN B 1 260 ? 84.225 -34.932 -9.191 1.00 159.89 335 GLN B O 1
ATOM 5965 N N . TYR B 1 261 ? 84.185 -34.723 -6.961 1.00 152.41 336 TYR B N 1
ATOM 5966 C CA . TYR B 1 261 ? 82.757 -34.459 -6.917 1.00 155.24 336 TYR B CA 1
ATOM 5967 C C . TYR B 1 261 ? 82.474 -32.982 -7.187 1.00 150.23 336 TYR B C 1
ATOM 5968 O O . TYR B 1 261 ? 83.368 -32.135 -7.177 1.00 144.69 336 TYR B O 1
ATOM 5977 N N . GLY B 1 262 ? 81.199 -32.680 -7.430 1.00 144.58 337 GLY B N 1
ATOM 5978 C CA . GLY B 1 262 ? 80.773 -31.324 -7.729 1.00 140.79 337 GLY B CA 1
ATOM 5979 C C . GLY B 1 262 ? 80.775 -30.379 -6.546 1.00 138.77 337 GLY B C 1
ATOM 5980 O O . GLY B 1 262 ? 80.683 -29.164 -6.755 1.00 134.86 337 GLY B O 1
ATOM 5981 N N . SER B 1 263 ? 80.869 -30.901 -5.319 1.00 134.71 338 SER B N 1
ATOM 5982 C CA . SER B 1 263 ? 80.885 -30.037 -4.141 1.00 133.27 338 SER B CA 1
ATOM 5983 C C . SER B 1 263 ? 82.072 -29.084 -4.157 1.00 126.57 338 SER B C 1
ATOM 5984 O O . SER B 1 263 ? 81.977 -27.969 -3.632 1.00 124.12 338 SER B O 1
ATOM 5987 N N . MET B 1 264 ? 83.192 -29.501 -4.740 1.00 114.14 339 MET B N 1
ATOM 5988 C CA . MET B 1 264 ? 84.336 -28.614 -4.887 1.00 108.06 339 MET B CA 1
ATOM 5989 C C . MET B 1 264 ? 84.051 -27.561 -5.953 1.00 104.38 339 MET B C 1
ATOM 5990 O O . MET B 1 264 ? 83.368 -27.818 -6.947 1.00 105.99 339 MET B O 1
ATOM 5995 N N . SER B 1 265 ? 84.585 -26.361 -5.736 1.00 105.28 340 SER B N 1
ATOM 5996 C CA . SER B 1 265 ? 84.401 -25.252 -6.661 1.00 101.69 340 SER B CA 1
ATOM 5997 C C . SER B 1 265 ? 85.522 -25.142 -7.689 1.00 97.54 340 SER B C 1
ATOM 5998 O O . SER B 1 265 ? 85.624 -24.115 -8.368 1.00 97.32 340 SER B O 1
ATOM 6001 N N . SER B 1 266 ? 86.361 -26.170 -7.819 1.00 92.87 341 SER B N 1
ATOM 6002 C CA . SER B 1 266 ? 87.508 -26.123 -8.729 1.00 89.40 341 SER B CA 1
ATOM 6003 C C . SER B 1 266 ? 87.086 -26.544 -10.138 1.00 90.50 341 SER B C 1
ATOM 6004 O O . SER B 1 266 ? 87.413 -27.624 -10.633 1.00 92.71 341 SER B O 1
ATOM 6007 N N . LYS B 1 267 ? 86.338 -25.656 -10.788 1.00 85.00 342 LYS B N 1
ATOM 6008 C CA . LYS B 1 267 ? 86.065 -25.747 -12.222 1.00 85.04 342 LYS B CA 1
ATOM 6009 C C . LYS B 1 267 ? 86.792 -24.590 -12.906 1.00 79.91 342 LYS B C 1
ATOM 6010 O O . LYS B 1 267 ? 86.340 -23.443 -12.850 1.00 77.97 342 LYS B O 1
ATOM 6016 N N . LEU B 1 268 ? 87.912 -24.899 -13.559 1.00 88.51 343 LEU B N 1
ATOM 6017 C CA . LEU B 1 268 ? 88.844 -23.901 -14.072 1.00 83.83 343 LEU B CA 1
ATOM 6018 C C . LEU B 1 268 ? 89.157 -24.120 -15.543 1.00 83.37 343 LEU B C 1
ATOM 6019 O O . LEU B 1 268 ? 89.343 -25.256 -15.993 1.00 85.99 343 LEU B O 1
ATOM 6024 N N . ILE B 1 269 ? 89.209 -23.015 -16.281 1.00 80.24 344 ILE B N 1
ATOM 6025 C CA . ILE B 1 269 ? 89.610 -22.988 -17.682 1.00 79.32 344 ILE B CA 1
ATOM 6026 C C . ILE B 1 269 ? 90.944 -22.260 -17.753 1.00 75.29 344 ILE B C 1
ATOM 6027 O O . ILE B 1 269 ? 91.072 -21.135 -17.253 1.00 72.46 344 ILE B O 1
ATOM 6032 N N . TYR B 1 270 ? 91.935 -22.900 -18.364 1.00 72.91 345 TYR B N 1
ATOM 6033 C CA . TYR B 1 270 ? 93.279 -22.350 -18.468 1.00 69.77 345 TYR B CA 1
ATOM 6034 C C . TYR B 1 270 ? 93.450 -21.724 -19.845 1.00 68.29 345 TYR B C 1
ATOM 6035 O O . TYR B 1 270 ? 93.234 -22.388 -20.864 1.00 70.45 345 TYR B O 1
ATOM 6044 N N . GLY B 1 271 ? 93.839 -20.459 -19.873 1.00 51.37 346 GLY B N 1
ATOM 6045 C CA . GLY B 1 271 ? 94.012 -19.728 -21.119 1.00 49.94 346 GLY B CA 1
ATOM 6046 C C . GLY B 1 271 ? 95.415 -19.169 -21.248 1.00 47.39 346 GLY B C 1
ATOM 6047 O O . GLY B 1 271 ? 96.005 -18.719 -20.265 1.00 45.61 346 GLY B O 1
ATOM 6048 N N . VAL B 1 272 ? 95.941 -19.203 -22.467 1.00 47.63 347 VAL B N 1
ATOM 6049 C CA . VAL B 1 272 ? 97.257 -18.653 -22.767 1.00 45.69 347 VAL B CA 1
ATOM 6050 C C . VAL B 1 272 ? 97.083 -17.204 -23.201 1.00 43.23 347 VAL B C 1
ATOM 6051 O O . VAL B 1 272 ? 96.335 -16.912 -24.141 1.00 44.06 347 VAL B O 1
ATOM 6055 N N . PHE B 1 273 ? 97.759 -16.295 -22.506 1.00 47.78 348 PHE B N 1
ATOM 6056 C CA . PHE B 1 273 ? 97.717 -14.875 -22.812 1.00 45.61 348 PHE B CA 1
ATOM 6057 C C . PHE B 1 273 ? 99.126 -14.377 -23.104 1.00 44.27 348 PHE B C 1
ATOM 6058 O O . PHE B 1 273 ? 100.121 -15.006 -22.736 1.00 44.71 348 PHE B O 1
ATOM 6066 N N . ASN B 1 274 ? 99.200 -13.235 -23.781 1.00 66.12 349 ASN B N 1
ATOM 6067 C CA . ASN B 1 274 ? 100.480 -12.632 -24.118 1.00 65.58 349 ASN B CA 1
ATOM 6068 C C . ASN B 1 274 ? 100.287 -11.132 -24.300 1.00 64.17 349 ASN B C 1
ATOM 6069 O O . ASN B 1 274 ? 99.180 -10.603 -24.169 1.00 63.76 349 ASN B O 1
ATOM 6074 N N . THR B 1 275 ? 101.371 -10.459 -24.602 1.00 73.62 350 THR B N 1
ATOM 6075 C CA . THR B 1 275 ? 101.589 -9.031 -24.763 1.00 72.76 350 THR B CA 1
ATOM 6076 C C . THR B 1 275 ? 101.326 -8.619 -26.210 1.00 74.40 350 THR B C 1
ATOM 6077 O O . THR B 1 275 ? 101.551 -9.408 -27.133 1.00 76.28 350 THR B O 1
ATOM 6081 N N . PRO B 1 276 ? 100.819 -7.406 -26.438 1.00 76.26 351 PRO B N 1
ATOM 6082 C CA . PRO B 1 276 ? 100.542 -6.959 -27.811 1.00 78.09 351 PRO B CA 1
ATOM 6083 C C . PRO B 1 276 ? 101.770 -7.016 -28.710 1.00 79.28 351 PRO B C 1
ATOM 6084 O O . PRO B 1 276 ? 102.901 -7.253 -28.281 1.00 78.64 351 PRO B O 1
ATOM 6088 N N . SER B 1 277 ? 101.523 -6.762 -29.999 1.00 78.27 352 SER B N 1
ATOM 6089 C CA . SER B 1 277 ? 102.588 -6.836 -30.996 1.00 79.71 352 SER B CA 1
ATOM 6090 C C . SER B 1 277 ? 103.647 -5.766 -30.765 1.00 78.64 352 SER B C 1
ATOM 6091 O O . SER B 1 277 ? 104.849 -6.043 -30.866 1.00 78.87 352 SER B O 1
ATOM 6094 N N . ASN B 1 278 ? 103.223 -4.539 -30.455 1.00 85.30 353 ASN B N 1
ATOM 6095 C CA . ASN B 1 278 ? 104.175 -3.448 -30.269 1.00 84.69 353 ASN B CA 1
ATOM 6096 C C . ASN B 1 278 ? 105.075 -3.676 -29.061 1.00 82.97 353 ASN B C 1
ATOM 6097 O O . ASN B 1 278 ? 106.239 -3.260 -29.073 1.00 83.15 353 ASN B O 1
ATOM 6102 N N . SER B 1 279 ? 104.566 -4.327 -28.020 1.00 78.20 354 SER B N 1
ATOM 6103 C CA . SER B 1 279 ? 105.327 -4.527 -26.799 1.00 76.73 354 SER B CA 1
ATOM 6104 C C . SER B 1 279 ? 106.086 -5.854 -26.856 1.00 77.39 354 SER B C 1
ATOM 6105 O O . SER B 1 279 ? 106.044 -6.585 -27.849 1.00 79.03 354 SER B O 1
ATOM 6108 N N . ILE B 1 280 ? 106.782 -6.169 -25.768 1.00 67.13 355 ILE B N 1
ATOM 6109 C CA . ILE B 1 280 ? 107.776 -7.242 -25.729 1.00 68.07 355 ILE B CA 1
ATOM 6110 C C . ILE B 1 280 ? 107.093 -8.606 -25.768 1.00 68.71 355 ILE B C 1
ATOM 6111 O O . ILE B 1 280 ? 105.911 -8.715 -25.420 1.00 67.89 355 ILE B O 1
ATOM 6116 N N . PRO B 1 281 ? 107.797 -9.674 -26.180 1.00 76.25 356 PRO B N 1
ATOM 6117 C CA . PRO B 1 281 ? 107.141 -10.980 -26.370 1.00 77.48 356 PRO B CA 1
ATOM 6118 C C . PRO B 1 281 ? 106.693 -11.698 -25.101 1.00 76.60 356 PRO B C 1
ATOM 6119 O O . PRO B 1 281 ? 106.369 -12.888 -25.162 1.00 78.09 356 PRO B O 1
ATOM 6123 N N . GLY B 1 282 ? 106.679 -11.017 -23.957 1.00 67.98 357 GLY B N 1
ATOM 6124 C CA . GLY B 1 282 ? 106.266 -11.633 -22.706 1.00 67.66 357 GLY B CA 1
ATOM 6125 C C . GLY B 1 282 ? 104.869 -12.225 -22.714 1.00 67.16 357 GLY B C 1
ATOM 6126 O O . GLY B 1 282 ? 103.904 -11.544 -23.066 1.00 66.64 357 GLY B O 1
ATOM 6127 N N . SER B 1 283 ? 104.747 -13.495 -22.335 1.00 69.25 358 SER B N 1
ATOM 6128 C CA . SER B 1 283 ? 103.471 -14.196 -22.319 1.00 69.62 358 SER B CA 1
ATOM 6129 C C . SER B 1 283 ? 103.161 -14.705 -20.916 1.00 68.96 358 SER B C 1
ATOM 6130 O O . SER B 1 283 ? 104.058 -14.917 -20.096 1.00 69.17 358 SER B O 1
ATOM 6133 N N . ALA B 1 284 ? 101.870 -14.904 -20.647 1.00 53.05 359 ALA B N 1
ATOM 6134 C CA . ALA B 1 284 ? 101.412 -15.351 -19.337 1.00 53.37 359 ALA B CA 1
ATOM 6135 C C . ALA B 1 284 ? 100.240 -16.309 -19.488 1.00 55.30 359 ALA B C 1
ATOM 6136 O O . ALA B 1 284 ? 99.311 -16.040 -20.254 1.00 55.38 359 ALA B O 1
ATOM 6138 N N . VAL B 1 285 ? 100.280 -17.412 -18.748 1.00 42.18 360 VAL B N 1
ATOM 6139 C CA . VAL B 1 285 ? 99.193 -18.384 -18.713 1.00 44.46 360 VAL B CA 1
ATOM 6140 C C . VAL B 1 285 ? 98.310 -18.056 -17.515 1.00 44.07 360 VAL B C 1
ATOM 6141 O O . VAL B 1 285 ? 98.713 -18.241 -16.362 1.00 44.21 360 VAL B O 1
ATOM 6145 N N . CYS B 1 286 ? 97.103 -17.566 -17.786 1.00 66.11 361 CYS B N 1
ATOM 6146 C CA . CYS B 1 286 ? 96.153 -17.165 -16.756 1.00 66.10 361 CYS B CA 1
ATOM 6147 C C . CYS B 1 286 ? 94.982 -18.137 -16.724 1.00 69.08 361 CYS B C 1
ATOM 6148 O O . CYS B 1 286 ? 94.421 -18.475 -17.772 1.00 70.34 361 CYS B O 1
ATOM 6151 N N . ALA B 1 287 ? 94.616 -18.582 -15.525 1.00 70.88 362 ALA B N 1
ATOM 6152 C CA . ALA B 1 287 ? 93.488 -19.482 -15.334 1.00 74.11 362 ALA B CA 1
ATOM 6153 C C . ALA B 1 287 ? 92.244 -18.691 -14.954 1.00 74.27 362 ALA B C 1
ATOM 6154 O O . ALA B 1 287 ? 92.328 -17.681 -14.248 1.00 72.57 362 ALA B O 1
ATOM 6156 N N . PHE B 1 288 ? 91.088 -19.155 -15.426 1.00 70.26 363 PHE B N 1
ATOM 6157 C CA . PHE B 1 288 ? 89.816 -18.504 -15.142 1.00 71.29 363 PHE B CA 1
ATOM 6158 C C . PHE B 1 288 ? 88.756 -19.562 -14.883 1.00 75.38 363 PHE B C 1
ATOM 6159 O O . PHE B 1 288 ? 88.648 -20.535 -15.635 1.00 77.45 363 PHE B O 1
ATOM 6167 N N . ALA B 1 289 ? 87.977 -19.367 -13.823 1.00 68.09 364 ALA B N 1
ATOM 6168 C CA . ALA B 1 289 ? 86.954 -20.314 -13.408 1.00 72.36 364 ALA B CA 1
ATOM 6169 C C . ALA B 1 289 ? 85.586 -19.912 -13.943 1.00 74.68 364 ALA B C 1
ATOM 6170 O O . ALA B 1 289 ? 85.306 -18.731 -14.164 1.00 73.20 364 ALA B O 1
ATOM 6172 N N . LEU B 1 290 ? 84.729 -20.917 -14.142 1.00 70.35 365 LEU B N 1
ATOM 6173 C CA . LEU B 1 290 ? 83.347 -20.643 -14.519 1.00 73.43 365 LEU B CA 1
ATOM 6174 C C . LEU B 1 290 ? 82.598 -19.937 -13.396 1.00 74.84 365 LEU B C 1
ATOM 6175 O O . LEU B 1 290 ? 81.633 -19.209 -13.657 1.00 76.40 365 LEU B O 1
ATOM 6180 N N . GLN B 1 291 ? 83.030 -20.131 -12.147 1.00 77.10 366 GLN B N 1
ATOM 6181 C CA . GLN B 1 291 ? 82.437 -19.388 -11.041 1.00 78.25 366 GLN B CA 1
ATOM 6182 C C . GLN B 1 291 ? 82.865 -17.927 -11.074 1.00 74.49 366 GLN B C 1
ATOM 6183 O O . GLN B 1 291 ? 82.057 -17.031 -10.804 1.00 75.72 366 GLN B O 1
ATOM 6189 N N . ASP B 1 292 ? 84.135 -17.669 -11.398 1.00 79.53 367 ASP B N 1
ATOM 6190 C CA . ASP B 1 292 ? 84.599 -16.293 -11.529 1.00 76.12 367 ASP B CA 1
ATOM 6191 C C . ASP B 1 292 ? 83.989 -15.608 -12.744 1.00 76.11 367 ASP B C 1
ATOM 6192 O O . ASP B 1 292 ? 83.810 -14.384 -12.740 1.00 75.13 367 ASP B O 1
ATOM 6197 N N . ILE B 1 293 ? 83.666 -16.373 -13.789 1.00 69.63 368 ILE B N 1
ATOM 6198 C CA . ILE B 1 293 ? 83.028 -15.795 -14.968 1.00 70.09 368 ILE B CA 1
ATOM 6199 C C . ILE B 1 293 ? 81.606 -15.353 -14.641 1.00 73.91 368 ILE B C 1
ATOM 6200 O O . ILE B 1 293 ? 81.185 -14.247 -14.998 1.00 73.71 368 ILE B O 1
ATOM 6205 N N . ALA B 1 294 ? 80.849 -16.204 -13.944 1.00 59.67 369 ALA B N 1
ATOM 6206 C CA . ALA B 1 294 ? 79.464 -15.879 -13.626 1.00 63.98 369 ALA B CA 1
ATOM 6207 C C . ALA B 1 294 ? 79.342 -14.717 -12.649 1.00 63.55 369 ALA B C 1
ATOM 6208 O O . ALA B 1 294 ? 78.263 -14.121 -12.549 1.00 66.73 369 ALA B O 1
ATOM 6210 N N . ASP B 1 295 ? 80.414 -14.381 -11.927 1.00 73.01 370 ASP B N 1
ATOM 6211 C CA . ASP B 1 295 ? 80.352 -13.258 -10.996 1.00 72.66 370 ASP B CA 1
ATOM 6212 C C . ASP B 1 295 ? 80.255 -11.930 -11.736 1.00 71.21 370 ASP B C 1
ATOM 6213 O O . ASP B 1 295 ? 79.503 -11.038 -11.326 1.00 73.32 370 ASP B O 1
ATOM 6218 N N . THR B 1 296 ? 81.006 -11.779 -12.829 1.00 77.27 371 THR B N 1
ATOM 6219 C CA . THR B 1 296 ? 80.983 -10.530 -13.579 1.00 75.94 371 THR B CA 1
ATOM 6220 C C . THR B 1 296 ? 79.741 -10.406 -14.453 1.00 79.49 371 THR B C 1
ATOM 6221 O O . THR B 1 296 ? 79.249 -9.292 -14.666 1.00 80.41 371 THR B O 1
ATOM 6225 N N . PHE B 1 297 ? 79.226 -11.525 -14.967 1.00 83.85 372 PHE B N 1
ATOM 6226 C CA . PHE B 1 297 ? 78.018 -11.471 -15.784 1.00 87.71 372 PHE B CA 1
ATOM 6227 C C . PHE B 1 297 ? 76.800 -11.118 -14.941 1.00 92.36 372 PHE B C 1
ATOM 6228 O O . PHE B 1 297 ? 75.899 -10.410 -15.406 1.00 95.12 372 PHE B O 1
ATOM 6236 N N . GLU B 1 298 ? 76.750 -11.601 -13.698 1.00 86.07 373 GLU B N 1
ATOM 6237 C CA . GLU B 1 298 ? 75.688 -11.178 -12.793 1.00 90.48 373 GLU B CA 1
ATOM 6238 C C . GLU B 1 298 ? 75.854 -9.719 -12.387 1.00 89.16 373 GLU B C 1
ATOM 6239 O O . GLU B 1 298 ? 74.868 -9.052 -12.053 1.00 93.06 373 GLU B O 1
ATOM 6245 N N . GLY B 1 299 ? 77.081 -9.206 -12.420 1.00 85.07 374 GLY B N 1
ATOM 6246 C CA . GLY B 1 299 ? 77.315 -7.808 -12.136 1.00 83.80 374 GLY B CA 1
ATOM 6247 C C . GLY B 1 299 ? 76.711 -6.900 -13.190 1.00 85.14 374 GLY B C 1
ATOM 6248 O O . GLY B 1 299 ? 76.214 -7.332 -14.231 1.00 86.52 374 GLY B O 1
ATOM 6249 N N . GLN B 1 300 ? 76.766 -5.601 -12.909 1.00 91.58 375 GLN B N 1
ATOM 6250 C CA . GLN B 1 300 ? 76.143 -4.622 -13.785 1.00 93.45 375 GLN B CA 1
ATOM 6251 C C . GLN B 1 300 ? 76.918 -4.495 -15.096 1.00 89.69 375 GLN B C 1
ATOM 6252 O O . GLN B 1 300 ? 77.988 -5.078 -15.288 1.00 85.56 375 GLN B O 1
ATOM 6258 N N . PHE B 1 301 ? 76.346 -3.722 -16.010 1.00 93.55 376 PHE B N 1
ATOM 6259 C CA . PHE B 1 301 ? 76.911 -3.517 -17.332 1.00 90.88 376 PHE B CA 1
ATOM 6260 C C . PHE B 1 301 ? 77.751 -2.244 -17.364 1.00 88.01 376 PHE B C 1
ATOM 6261 O O . PHE B 1 301 ? 77.558 -1.321 -16.569 1.00 89.36 376 PHE B O 1
ATOM 6269 N N . LYS B 1 302 ? 78.696 -2.205 -18.299 1.00 88.87 377 LYS B N 1
ATOM 6270 C CA . LYS B 1 302 ? 79.551 -1.037 -18.451 1.00 86.29 377 LYS B CA 1
ATOM 6271 C C . LYS B 1 302 ? 78.792 0.082 -19.150 1.00 89.38 377 LYS B C 1
ATOM 6272 O O . LYS B 1 302 ? 78.031 -0.157 -20.093 1.00 91.85 377 LYS B O 1
ATOM 6278 N N . GLU B 1 303 ? 79.001 1.310 -18.682 1.00 100.37 378 GLU B N 1
ATOM 6279 C CA . GLU B 1 303 ? 78.286 2.446 -19.242 1.00 103.74 378 GLU B CA 1
ATOM 6280 C C . GLU B 1 303 ? 78.844 2.806 -20.614 1.00 101.88 378 GLU B C 1
ATOM 6281 O O . GLU B 1 303 ? 80.038 2.655 -20.887 1.00 97.58 378 GLU B O 1
ATOM 6287 N N . GLN B 1 304 ? 77.956 3.271 -21.490 1.00 106.39 379 GLN B N 1
ATOM 6288 C CA . GLN B 1 304 ? 78.330 3.697 -22.836 1.00 105.50 379 GLN B CA 1
ATOM 6289 C C . GLN B 1 304 ? 77.555 4.967 -23.152 1.00 109.79 379 GLN B C 1
ATOM 6290 O O . GLN B 1 304 ? 76.330 4.926 -23.309 1.00 114.45 379 GLN B O 1
ATOM 6296 N N . THR B 1 305 ? 78.262 6.087 -23.245 1.00 129.72 380 THR B N 1
ATOM 6297 C CA . THR B 1 305 ? 77.663 7.384 -23.520 1.00 133.76 380 THR B CA 1
ATOM 6298 C C . THR B 1 305 ? 78.073 7.861 -24.910 1.00 133.21 380 THR B C 1
ATOM 6299 O O . THR B 1 305 ? 78.863 7.219 -25.609 1.00 129.60 380 THR B O 1
ATOM 6303 N N . GLY B 1 306 ? 77.522 9.007 -25.309 1.00 137.69 381 GLY B N 1
ATOM 6304 C CA . GLY B 1 306 ? 77.791 9.592 -26.599 1.00 138.09 381 GLY B CA 1
ATOM 6305 C C . GLY B 1 306 ? 78.679 10.819 -26.519 1.00 136.97 381 GLY B C 1
ATOM 6306 O O . GLY B 1 306 ? 79.276 11.133 -25.487 1.00 135.05 381 GLY B O 1
ATOM 6307 N N . ILE B 1 307 ? 78.758 11.522 -27.649 1.00 148.63 382 ILE B N 1
ATOM 6308 C CA . ILE B 1 307 ? 79.562 12.737 -27.715 1.00 148.24 382 ILE B CA 1
ATOM 6309 C C . ILE B 1 307 ? 78.839 13.900 -27.049 1.00 153.04 382 ILE B C 1
ATOM 6310 O O . ILE B 1 307 ? 79.453 14.703 -26.337 1.00 152.37 382 ILE B O 1
ATOM 6315 N N . ASN B 1 308 ? 77.529 14.009 -27.264 1.00 152.03 383 ASN B N 1
ATOM 6316 C CA . ASN B 1 308 ? 76.731 15.073 -26.667 1.00 157.38 383 ASN B CA 1
ATOM 6317 C C . ASN B 1 308 ? 76.144 14.654 -25.323 1.00 158.29 383 ASN B C 1
ATOM 6318 O O . ASN B 1 308 ? 76.300 15.364 -24.325 1.00 159.11 383 ASN B O 1
ATOM 6323 N N . SER B 1 309 ? 75.469 13.508 -25.283 1.00 155.37 384 SER B N 1
ATOM 6324 C CA . SER B 1 309 ? 74.852 13.036 -24.053 1.00 156.67 384 SER B CA 1
ATOM 6325 C C . SER B 1 309 ? 75.904 12.535 -23.068 1.00 151.11 384 SER B C 1
ATOM 6326 O O . SER B 1 309 ? 76.970 12.047 -23.453 1.00 145.87 384 SER B O 1
ATOM 6329 N N . ASN B 1 310 ? 75.587 12.660 -21.781 1.00 144.99 385 ASN B N 1
ATOM 6330 C CA . ASN B 1 310 ? 76.458 12.229 -20.696 1.00 140.61 385 ASN B CA 1
ATOM 6331 C C . ASN B 1 310 ? 75.728 11.186 -19.862 1.00 141.60 385 ASN B C 1
ATOM 6332 O O . ASN B 1 310 ? 74.551 11.365 -19.531 1.00 146.95 385 ASN B O 1
ATOM 6337 N N . TRP B 1 311 ? 76.425 10.103 -19.521 1.00 139.84 386 TRP B N 1
ATOM 6338 C CA . TRP B 1 311 ? 75.834 9.009 -18.765 1.00 140.48 386 TRP B CA 1
ATOM 6339 C C . TRP B 1 311 ? 76.792 8.545 -17.678 1.00 136.14 386 TRP B C 1
ATOM 6340 O O . TRP B 1 311 ? 78.014 8.558 -17.852 1.00 131.36 386 TRP B O 1
ATOM 6351 N N . LEU B 1 312 ? 76.215 8.132 -16.549 1.00 128.90 387 LEU B N 1
ATOM 6352 C CA . LEU B 1 312 ? 76.917 7.603 -15.391 1.00 125.84 387 LEU B CA 1
ATOM 6353 C C . LEU B 1 312 ? 76.960 6.080 -15.445 1.00 123.51 387 LEU B C 1
ATOM 6354 O O . LEU B 1 312 ? 76.220 5.458 -16.213 1.00 125.30 387 LEU B O 1
ATOM 6359 N N . PRO B 1 313 ? 77.836 5.444 -14.660 1.00 115.61 388 PRO B N 1
ATOM 6360 C CA . PRO B 1 313 ? 77.889 3.975 -14.663 1.00 113.71 388 PRO B CA 1
ATOM 6361 C C . PRO B 1 313 ? 76.546 3.366 -14.288 1.00 118.51 388 PRO B C 1
ATOM 6362 O O . PRO B 1 313 ? 75.867 3.830 -13.370 1.00 122.28 388 PRO B O 1
ATOM 6366 N N . VAL B 1 314 ? 76.168 2.313 -15.020 1.00 99.72 389 VAL B N 1
ATOM 6367 C CA . VAL B 1 314 ? 74.832 1.748 -14.892 1.00 104.81 389 VAL B CA 1
ATOM 6368 C C . VAL B 1 314 ? 74.578 1.295 -13.456 1.00 106.39 389 VAL B C 1
ATOM 6369 O O . VAL B 1 314 ? 75.486 0.837 -12.750 1.00 102.73 389 VAL B O 1
ATOM 6373 N N . ASN B 1 315 ? 73.328 1.421 -13.025 1.00 109.94 390 ASN B N 1
ATOM 6374 C CA . ASN B 1 315 ? 72.910 1.079 -11.675 1.00 112.56 390 ASN B CA 1
ATOM 6375 C C . ASN B 1 315 ? 71.878 -0.040 -11.718 1.00 116.48 390 ASN B C 1
ATOM 6376 O O . ASN B 1 315 ? 71.335 -0.382 -12.772 1.00 118.00 390 ASN B O 1
ATOM 6381 N N . ASN B 1 316 ? 71.612 -0.614 -10.543 1.00 115.08 391 ASN B N 1
ATOM 6382 C CA . ASN B 1 316 ? 70.673 -1.725 -10.441 1.00 119.07 391 ASN B CA 1
ATOM 6383 C C . ASN B 1 316 ? 69.237 -1.301 -10.718 1.00 126.11 391 ASN B C 1
ATOM 6384 O O . ASN B 1 316 ? 68.381 -2.166 -10.933 1.00 129.86 391 ASN B O 1
ATOM 6389 N N . ALA B 1 317 ? 68.948 0.002 -10.702 1.00 123.18 392 ALA B N 1
ATOM 6390 C CA . ALA B 1 317 ? 67.593 0.457 -10.990 1.00 130.27 392 ALA B CA 1
ATOM 6391 C C . ALA B 1 317 ? 67.229 0.267 -12.457 1.00 130.75 392 ALA B C 1
ATOM 6392 O O . ALA B 1 317 ? 66.049 0.095 -12.783 1.00 136.73 392 ALA B O 1
ATOM 6394 N N . LYS B 1 318 ? 68.218 0.295 -13.353 1.00 121.13 393 LYS B N 1
ATOM 6395 C CA . LYS B 1 318 ? 67.942 0.184 -14.781 1.00 121.51 393 LYS B CA 1
ATOM 6396 C C . LYS B 1 318 ? 67.641 -1.241 -15.227 1.00 121.96 393 LYS B C 1
ATOM 6397 O O . LYS B 1 318 ? 66.988 -1.422 -16.261 1.00 124.74 393 LYS B O 1
ATOM 6403 N N . VAL B 1 319 ? 68.102 -2.246 -14.492 1.00 127.32 394 VAL B N 1
ATOM 6404 C CA . VAL B 1 319 ? 67.925 -3.632 -14.943 1.00 127.47 394 VAL B CA 1
ATOM 6405 C C . VAL B 1 319 ? 66.440 -3.980 -14.919 1.00 135.23 394 VAL B C 1
ATOM 6406 O O . VAL B 1 319 ? 65.718 -3.539 -14.005 1.00 139.87 394 VAL B O 1
ATOM 6410 N N . PRO B 1 320 ? 65.926 -4.708 -15.905 1.00 125.92 395 PRO B N 1
ATOM 6411 C CA . PRO B 1 320 ? 64.504 -5.060 -15.907 1.00 133.72 395 PRO B CA 1
ATOM 6412 C C . PRO B 1 320 ? 64.231 -6.288 -15.048 1.00 135.76 395 PRO B C 1
ATOM 6413 O O . PRO B 1 320 ? 65.138 -6.935 -14.523 1.00 131.10 395 PRO B O 1
ATOM 6417 N N . ASP B 1 321 ? 62.941 -6.595 -14.909 1.00 148.36 396 ASP B N 1
ATOM 6418 C CA . ASP B 1 321 ? 62.542 -7.800 -14.183 1.00 151.40 396 ASP B CA 1
ATOM 6419 C C . ASP B 1 321 ? 63.077 -9.069 -14.835 1.00 148.18 396 ASP B C 1
ATOM 6420 O O . ASP B 1 321 ? 63.615 -9.925 -14.111 1.00 145.98 396 ASP B O 1
ATOM 6425 N N . PRO B 1 322 ? 62.973 -9.270 -16.153 1.00 139.95 397 PRO B N 1
ATOM 6426 C CA . PRO B 1 322 ? 63.668 -10.411 -16.760 1.00 136.17 397 PRO B CA 1
ATOM 6427 C C . PRO B 1 322 ? 65.175 -10.230 -16.672 1.00 127.69 397 PRO B C 1
ATOM 6428 O O . PRO B 1 322 ? 65.705 -9.146 -16.930 1.00 124.16 397 PRO B O 1
ATOM 6432 N N . ARG B 1 323 ? 65.864 -11.304 -16.299 1.00 132.65 398 ARG B N 1
ATOM 6433 C CA . ARG B 1 323 ? 67.312 -11.213 -16.143 1.00 125.05 398 ARG B CA 1
ATOM 6434 C C . ARG B 1 323 ? 68.002 -11.495 -17.471 1.00 121.11 398 ARG B C 1
ATOM 6435 O O . ARG B 1 323 ? 67.739 -12.532 -18.091 1.00 123.05 398 ARG B O 1
ATOM 6443 N N . PRO B 1 324 ? 68.876 -10.603 -17.935 1.00 114.52 399 PRO B N 1
ATOM 6444 C CA . PRO B 1 324 ? 69.543 -10.826 -19.223 1.00 111.04 399 PRO B CA 1
ATOM 6445 C C . PRO B 1 324 ? 70.543 -11.968 -19.139 1.00 107.16 399 PRO B C 1
ATOM 6446 O O . PRO B 1 324 ? 71.252 -12.128 -18.143 1.00 104.34 399 PRO B O 1
ATOM 6450 N N . GLY B 1 325 ? 70.592 -12.767 -20.202 1.00 106.40 400 GLY B N 1
ATOM 6451 C CA . GLY B 1 325 ? 71.517 -13.880 -20.269 1.00 103.25 400 GLY B CA 1
ATOM 6452 C C . GLY B 1 325 ? 71.068 -15.083 -19.467 1.00 106.76 400 GLY B C 1
ATOM 6453 O O . GLY B 1 325 ? 71.825 -15.613 -18.649 1.00 104.17 400 GLY B O 1
ATOM 6454 N N . SER B 1 326 ? 69.834 -15.522 -19.695 1.00 92.30 401 SER B N 1
ATOM 6455 C CA . SER B 1 326 ? 69.276 -16.672 -19.001 1.00 96.61 401 SER B CA 1
ATOM 6456 C C . SER B 1 326 ? 68.382 -17.440 -19.960 1.00 101.87 401 SER B C 1
ATOM 6457 O O . SER B 1 326 ? 67.663 -16.841 -20.765 1.00 104.48 401 SER B O 1
ATOM 6460 N N . CYS B 1 327 ? 68.430 -18.765 -19.870 1.00 107.09 402 CYS B N 1
ATOM 6461 C CA . CYS B 1 327 ? 67.624 -19.607 -20.743 1.00 108.79 402 CYS B CA 1
ATOM 6462 C C . CYS B 1 327 ? 66.161 -19.566 -20.317 1.00 116.26 402 CYS B C 1
ATOM 6463 O O . CYS B 1 327 ? 65.817 -19.979 -19.205 1.00 121.20 402 CYS B O 1
ATOM 6466 N N . HIS B 1 328 ? 65.304 -19.068 -21.202 1.00 98.15 403 HIS B N 1
ATOM 6467 C CA . HIS B 1 328 ? 63.866 -19.041 -20.989 1.00 105.95 403 HIS B CA 1
ATOM 6468 C C . HIS B 1 328 ? 63.189 -20.099 -21.849 1.00 111.46 403 HIS B C 1
ATOM 6469 O O . HIS B 1 328 ? 63.765 -20.616 -22.810 1.00 109.18 403 HIS B O 1
ATOM 6476 N N . ASN B 1 329 ? 61.946 -20.421 -21.486 1.00 96.78 404 ASN B N 1
ATOM 6477 C CA . ASN B 1 329 ? 61.162 -21.361 -22.279 1.00 103.05 404 ASN B CA 1
ATOM 6478 C C . ASN B 1 329 ? 60.647 -20.724 -23.563 1.00 104.90 404 ASN B C 1
ATOM 6479 O O . ASN B 1 329 ? 60.474 -21.420 -24.570 1.00 107.28 404 ASN B O 1
ATOM 6484 N N . ASP B 1 330 ? 60.402 -19.415 -23.547 1.00 104.17 405 ASP B N 1
ATOM 6485 C CA . ASP B 1 330 ? 59.921 -18.692 -24.721 1.00 106.03 405 ASP B CA 1
ATOM 6486 C C . ASP B 1 330 ? 60.704 -17.391 -24.828 1.00 99.35 405 ASP B C 1
ATOM 6487 O O . ASP B 1 330 ? 60.567 -16.510 -23.973 1.00 98.80 405 ASP B O 1
ATOM 6492 N N . SER B 1 331 ? 61.522 -17.272 -25.873 1.00 112.70 406 SER B N 1
ATOM 6493 C CA . SER B 1 331 ? 62.287 -16.055 -26.111 1.00 106.70 406 SER B CA 1
ATOM 6494 C C . SER B 1 331 ? 61.492 -15.009 -26.878 1.00 110.30 406 SER B C 1
ATOM 6495 O O . SER B 1 331 ? 61.759 -13.809 -26.737 1.00 107.46 406 SER B O 1
ATOM 6498 N N . ARG B 1 332 ? 60.523 -15.438 -27.690 1.00 104.25 407 ARG B N 1
ATOM 6499 C CA . ARG B 1 332 ? 59.704 -14.493 -28.439 1.00 106.28 407 ARG B CA 1
ATOM 6500 C C . ARG B 1 332 ? 58.771 -13.709 -27.525 1.00 108.55 407 ARG B C 1
ATOM 6501 O O . ARG B 1 332 ? 58.500 -12.531 -27.781 1.00 108.89 407 ARG B O 1
ATOM 6509 N N . ALA B 1 333 ? 58.269 -14.339 -26.462 1.00 105.88 408 ALA B N 1
ATOM 6510 C CA . ALA B 1 333 ? 57.387 -13.661 -25.520 1.00 109.89 408 ALA B CA 1
ATOM 6511 C C . ALA B 1 333 ? 58.114 -12.654 -24.640 1.00 105.42 408 ALA B C 1
ATOM 6512 O O . ALA B 1 333 ? 57.459 -11.976 -23.841 1.00 107.89 408 ALA B O 1
ATOM 6514 N N . LEU B 1 334 ? 59.433 -12.539 -24.760 1.00 123.35 409 LEU B N 1
ATOM 6515 C CA . LEU B 1 334 ? 60.174 -11.592 -23.941 1.00 118.00 409 LEU B CA 1
ATOM 6516 C C . LEU B 1 334 ? 59.859 -10.162 -24.376 1.00 119.09 409 LEU B C 1
ATOM 6517 O O . LEU B 1 334 ? 59.714 -9.893 -25.573 1.00 119.95 409 LEU B O 1
ATOM 6522 N N . PRO B 1 335 ? 59.742 -9.230 -23.433 1.00 126.83 410 PRO B N 1
ATOM 6523 C CA . PRO B 1 335 ? 59.394 -7.849 -23.790 1.00 128.56 410 PRO B CA 1
ATOM 6524 C C . PRO B 1 335 ? 60.491 -7.183 -24.609 1.00 121.68 410 PRO B C 1
ATOM 6525 O O . PRO B 1 335 ? 61.621 -7.663 -24.720 1.00 114.99 410 PRO B O 1
ATOM 6529 N N . ASP B 1 336 ? 60.127 -6.044 -25.191 1.00 138.35 411 ASP B N 1
ATOM 6530 C CA . ASP B 1 336 ? 60.996 -5.273 -26.073 1.00 133.26 411 ASP B CA 1
ATOM 6531 C C . ASP B 1 336 ? 61.881 -4.271 -25.329 1.00 127.98 411 ASP B C 1
ATOM 6532 O O . ASP B 1 336 ? 63.029 -4.068 -25.743 1.00 121.39 411 ASP B O 1
ATOM 6537 N N . PRO B 1 337 ? 61.406 -3.602 -24.262 1.00 135.29 412 PRO B N 1
ATOM 6538 C CA . PRO B 1 337 ? 62.283 -2.637 -23.570 1.00 130.40 412 PRO B CA 1
ATOM 6539 C C . PRO B 1 337 ? 63.624 -3.210 -23.142 1.00 122.42 412 PRO B C 1
ATOM 6540 O O . PRO B 1 337 ? 64.615 -2.468 -23.099 1.00 117.11 412 PRO B O 1
ATOM 6544 N N . THR B 1 338 ? 63.693 -4.504 -22.823 1.00 135.47 413 THR B N 1
ATOM 6545 C CA . THR B 1 338 ? 64.980 -5.127 -22.540 1.00 128.23 413 THR B CA 1
ATOM 6546 C C . THR B 1 338 ? 65.714 -5.541 -23.809 1.00 124.25 413 THR B C 1
ATOM 6547 O O . THR B 1 338 ? 66.939 -5.698 -23.777 1.00 117.77 413 THR B O 1
ATOM 6551 N N . LEU B 1 339 ? 64.996 -5.719 -24.921 1.00 130.89 414 LEU B N 1
ATOM 6552 C CA . LEU B 1 339 ? 65.646 -6.014 -26.194 1.00 127.68 414 LEU B CA 1
ATOM 6553 C C . LEU B 1 339 ? 66.298 -4.770 -26.787 1.00 124.41 414 LEU B C 1
ATOM 6554 O O . LEU B 1 339 ? 67.364 -4.859 -27.405 1.00 119.09 414 LEU B O 1
ATOM 6559 N N . ASN B 1 340 ? 65.668 -3.606 -26.618 1.00 137.74 415 ASN B N 1
ATOM 6560 C CA . ASN B 1 340 ? 66.311 -2.350 -26.984 1.00 134.82 415 ASN B CA 1
ATOM 6561 C C . ASN B 1 340 ? 67.437 -1.990 -26.025 1.00 128.79 415 ASN B C 1
ATOM 6562 O O . ASN B 1 340 ? 68.281 -1.152 -26.360 1.00 124.91 415 ASN B O 1
ATOM 6567 N N . PHE B 1 341 ? 67.468 -2.611 -24.846 1.00 130.87 416 PHE B N 1
ATOM 6568 C CA . PHE B 1 341 ? 68.453 -2.313 -23.815 1.00 125.85 416 PHE B CA 1
ATOM 6569 C C . PHE B 1 341 ? 69.703 -3.177 -23.919 1.00 119.45 416 PHE B C 1
ATOM 6570 O O . PHE B 1 341 ? 70.791 -2.724 -23.543 1.00 114.39 416 PHE B O 1
ATOM 6578 N N . ILE B 1 342 ? 69.575 -4.406 -24.425 1.00 127.21 417 ILE B N 1
ATOM 6579 C CA . ILE B 1 342 ? 70.679 -5.360 -24.359 1.00 121.93 417 ILE B CA 1
ATOM 6580 C C . ILE B 1 342 ? 71.836 -4.920 -25.250 1.00 116.80 417 ILE B C 1
ATOM 6581 O O . ILE B 1 342 ? 73.008 -5.114 -24.905 1.00 111.56 417 ILE B O 1
ATOM 6586 N N . LYS B 1 343 ? 71.533 -4.321 -26.405 1.00 116.62 418 LYS B N 1
ATOM 6587 C CA . LYS B 1 343 ? 72.585 -3.929 -27.339 1.00 112.32 418 LYS B CA 1
ATOM 6588 C C . LYS B 1 343 ? 73.502 -2.875 -26.730 1.00 108.34 418 LYS B C 1
ATOM 6589 O O . LYS B 1 343 ? 74.731 -2.977 -26.821 1.00 103.23 418 LYS B O 1
ATOM 6595 N N . THR B 1 344 ? 72.919 -1.848 -26.108 1.00 111.95 419 THR B N 1
ATOM 6596 C CA . THR B 1 344 ? 73.722 -0.758 -25.561 1.00 108.84 419 THR B CA 1
ATOM 6597 C C . THR B 1 344 ? 74.561 -1.217 -24.373 1.00 104.84 419 THR B C 1
ATOM 6598 O O . THR B 1 344 ? 75.706 -0.780 -24.210 1.00 100.39 419 THR B O 1
ATOM 6602 N N . HIS B 1 345 ? 74.014 -2.091 -23.533 1.00 110.00 420 HIS B N 1
ATOM 6603 C CA . HIS B 1 345 ? 74.647 -2.492 -22.282 1.00 107.15 420 HIS B CA 1
ATOM 6604 C C . HIS B 1 345 ? 75.030 -3.969 -22.281 1.00 105.20 420 HIS B C 1
ATOM 6605 O O . HIS B 1 345 ? 74.882 -4.663 -21.275 1.00 105.67 420 HIS B O 1
ATOM 6612 N N . SER B 1 346 ? 75.518 -4.472 -23.417 1.00 94.67 421 SER B N 1
ATOM 6613 C CA . SER B 1 346 ? 75.935 -5.870 -23.481 1.00 93.07 421 SER B CA 1
ATOM 6614 C C . SER B 1 346 ? 77.175 -6.123 -22.632 1.00 88.28 421 SER B C 1
ATOM 6615 O O . SER B 1 346 ? 77.251 -7.134 -21.923 1.00 88.15 421 SER B O 1
ATOM 6618 N N . LEU B 1 347 ? 78.152 -5.222 -22.687 1.00 84.68 422 LEU B N 1
ATOM 6619 C CA . LEU B 1 347 ? 79.401 -5.410 -21.961 1.00 80.28 422 LEU B CA 1
ATOM 6620 C C . LEU B 1 347 ? 79.207 -5.143 -20.473 1.00 80.95 422 LEU B C 1
ATOM 6621 O O . LEU B 1 347 ? 78.438 -4.262 -20.080 1.00 83.67 422 LEU B O 1
ATOM 6626 N N . MET B 1 348 ? 79.917 -5.908 -19.647 1.00 83.17 423 MET B N 1
ATOM 6627 C CA . MET B 1 348 ? 79.838 -5.779 -18.201 1.00 83.68 423 MET B CA 1
ATOM 6628 C C . MET B 1 348 ? 80.841 -4.749 -17.690 1.00 80.44 423 MET B C 1
ATOM 6629 O O . MET B 1 348 ? 81.780 -4.356 -18.387 1.00 77.32 423 MET B O 1
ATOM 6634 N N . ASP B 1 349 ? 80.630 -4.319 -16.444 1.00 79.09 424 ASP B N 1
ATOM 6635 C CA . ASP B 1 349 ? 81.469 -3.278 -15.859 1.00 76.72 424 ASP B CA 1
ATOM 6636 C C . ASP B 1 349 ? 82.772 -3.853 -15.315 1.00 72.85 424 ASP B C 1
ATOM 6637 O O . ASP B 1 349 ? 83.854 -3.320 -15.584 1.00 69.64 424 ASP B O 1
ATOM 6642 N N . GLU B 1 350 ? 82.687 -4.936 -14.548 1.00 76.07 425 GLU B N 1
ATOM 6643 C CA . GLU B 1 350 ? 83.847 -5.522 -13.895 1.00 73.04 425 GLU B CA 1
ATOM 6644 C C . GLU B 1 350 ? 84.364 -6.718 -14.685 1.00 71.45 425 GLU B C 1
ATOM 6645 O O . GLU B 1 350 ? 83.601 -7.457 -15.312 1.00 73.55 425 GLU B O 1
ATOM 6651 N N . ASN B 1 351 ? 85.677 -6.894 -14.639 1.00 71.62 426 ASN B N 1
ATOM 6652 C CA . ASN B 1 351 ? 86.385 -7.962 -15.323 1.00 69.94 426 ASN B CA 1
ATOM 6653 C C . ASN B 1 351 ? 86.529 -9.188 -14.426 1.00 70.54 426 ASN B C 1
ATOM 6654 O O . ASN B 1 351 ? 86.466 -9.103 -13.197 1.00 71.19 426 ASN B O 1
ATOM 6659 N N . VAL B 1 352 ? 86.735 -10.336 -15.063 1.00 67.72 427 VAL B N 1
ATOM 6660 C CA . VAL B 1 352 ? 86.899 -11.604 -14.357 1.00 68.62 427 VAL B CA 1
ATOM 6661 C C . VAL B 1 352 ? 88.273 -11.652 -13.697 1.00 65.85 427 VAL B C 1
ATOM 6662 O O . VAL B 1 352 ? 89.296 -11.573 -14.393 1.00 63.35 427 VAL B O 1
ATOM 6666 N N . PRO B 1 353 ? 88.348 -11.785 -12.375 1.00 74.36 428 PRO B N 1
ATOM 6667 C CA . PRO B 1 353 ? 89.656 -11.857 -11.713 1.00 72.10 428 PRO B CA 1
ATOM 6668 C C . PRO B 1 353 ? 90.371 -13.162 -12.023 1.00 71.81 428 PRO B C 1
ATOM 6669 O O . PRO B 1 353 ? 89.750 -14.196 -12.279 1.00 74.01 428 PRO B O 1
ATOM 6673 N N . ALA B 1 354 ? 91.700 -13.100 -11.996 1.00 81.94 429 ALA B N 1
ATOM 6674 C CA . ALA B 1 354 ? 92.514 -14.275 -12.266 1.00 81.77 429 ALA B CA 1
ATOM 6675 C C . ALA B 1 354 ? 92.455 -15.253 -11.096 1.00 83.73 429 ALA B C 1
ATOM 6676 O O . ALA B 1 354 ? 92.187 -14.875 -9.952 1.00 84.41 429 ALA B O 1
ATOM 6678 N N . PHE B 1 355 ? 92.704 -16.527 -11.399 1.00 72.39 430 PHE B N 1
ATOM 6679 C CA . PHE B 1 355 ? 92.698 -17.561 -10.372 1.00 73.74 430 PHE B CA 1
ATOM 6680 C C . PHE B 1 355 ? 93.788 -17.306 -9.340 1.00 72.61 430 PHE B C 1
ATOM 6681 O O . PHE B 1 355 ? 94.950 -17.076 -9.688 1.00 71.66 430 PHE B O 1
ATOM 6689 N N . PHE B 1 356 ? 93.402 -17.350 -8.064 1.00 88.90 431 PHE B N 1
ATOM 6690 C CA . PHE B 1 356 ? 94.293 -17.110 -6.930 1.00 88.23 431 PHE B CA 1
ATOM 6691 C C . PHE B 1 356 ? 94.959 -15.739 -7.001 1.00 85.31 431 PHE B C 1
ATOM 6692 O O . PHE B 1 356 ? 95.956 -15.495 -6.314 1.00 84.38 431 PHE B O 1
ATOM 6700 N N . SER B 1 357 ? 94.410 -14.836 -7.818 1.00 88.70 432 SER B N 1
ATOM 6701 C CA . SER B 1 357 ? 94.925 -13.475 -7.965 1.00 86.32 432 SER B CA 1
ATOM 6702 C C . SER B 1 357 ? 96.403 -13.489 -8.351 1.00 84.32 432 SER B C 1
ATOM 6703 O O . SER B 1 357 ? 97.242 -12.853 -7.710 1.00 83.29 432 SER B O 1
ATOM 6706 N N . GLN B 1 358 ? 96.719 -14.253 -9.404 1.00 76.70 433 GLN B N 1
ATOM 6707 C CA . GLN B 1 358 ? 98.051 -14.328 -9.997 1.00 75.23 433 GLN B CA 1
ATOM 6708 C C . GLN B 1 358 ? 98.022 -15.250 -11.209 1.00 75.67 433 GLN B C 1
ATOM 6709 O O . GLN B 1 358 ? 97.296 -16.253 -11.204 1.00 77.60 433 GLN B O 1
ATOM 6715 N N . PRO B 1 359 ? 98.778 -14.950 -12.265 1.00 65.38 434 PRO B N 1
ATOM 6716 C CA . PRO B 1 359 ? 98.879 -15.892 -13.384 1.00 66.04 434 PRO B CA 1
ATOM 6717 C C . PRO B 1 359 ? 99.510 -17.207 -12.947 1.00 67.94 434 PRO B C 1
ATOM 6718 O O . PRO B 1 359 ? 100.197 -17.296 -11.927 1.00 68.16 434 PRO B O 1
ATOM 6722 N N . ILE B 1 360 ? 99.265 -18.244 -13.747 1.00 57.94 435 ILE B N 1
ATOM 6723 C CA . ILE B 1 360 ? 99.809 -19.563 -13.446 1.00 60.53 435 ILE B CA 1
ATOM 6724 C C . ILE B 1 360 ? 101.274 -19.651 -13.857 1.00 60.21 435 ILE B C 1
ATOM 6725 O O . ILE B 1 360 ? 102.134 -20.050 -13.063 1.00 61.18 435 ILE B O 1
ATOM 6730 N N . LEU B 1 361 ? 101.581 -19.276 -15.097 1.00 53.17 436 LEU B N 1
ATOM 6731 C CA . LEU B 1 361 ? 102.937 -19.347 -15.621 1.00 53.28 436 LEU B CA 1
ATOM 6732 C C . LEU B 1 361 ? 103.247 -18.068 -16.384 1.00 50.66 436 LEU B C 1
ATOM 6733 O O . LEU B 1 361 ? 102.411 -17.574 -17.145 1.00 49.66 436 LEU B O 1
ATOM 6738 N N . VAL B 1 362 ? 104.451 -17.537 -16.175 1.00 72.18 437 VAL B N 1
ATOM 6739 C CA . VAL B 1 362 ? 104.885 -16.292 -16.797 1.00 70.03 437 VAL B CA 1
ATOM 6740 C C . VAL B 1 362 ? 106.256 -16.503 -17.426 1.00 71.20 437 VAL B C 1
ATOM 6741 O O . VAL B 1 362 ? 107.133 -17.139 -16.830 1.00 72.83 437 VAL B O 1
ATOM 6745 N N . ARG B 1 363 ? 106.437 -15.970 -18.635 1.00 83.99 438 ARG B N 1
ATOM 6746 C CA . ARG B 1 363 ? 107.713 -16.021 -19.346 1.00 85.42 438 ARG B CA 1
ATOM 6747 C C . ARG B 1 363 ? 107.904 -14.689 -20.058 1.00 84.00 438 ARG B C 1
ATOM 6748 O O . ARG B 1 363 ? 107.257 -14.433 -21.079 1.00 83.47 438 ARG B O 1
ATOM 6756 N N . THR B 1 364 ? 108.786 -13.845 -19.524 1.00 82.31 439 THR B N 1
ATOM 6757 C CA . THR B 1 364 ? 108.951 -12.478 -20.001 1.00 81.04 439 THR B CA 1
ATOM 6758 C C . THR B 1 364 ? 110.291 -12.228 -20.674 1.00 82.65 439 THR B C 1
ATOM 6759 O O . THR B 1 364 ? 110.335 -11.655 -21.768 1.00 82.62 439 THR B O 1
ATOM 6763 N N . SER B 1 365 ? 111.394 -12.641 -20.046 1.00 95.19 440 SER B N 1
ATOM 6764 C CA . SER B 1 365 ? 112.714 -12.329 -20.586 1.00 97.10 440 SER B CA 1
ATOM 6765 C C . SER B 1 365 ? 112.985 -13.067 -21.891 1.00 99.19 440 SER B C 1
ATOM 6766 O O . SER B 1 365 ? 113.750 -12.577 -22.729 1.00 100.46 440 SER B O 1
ATOM 6769 N N . THR B 1 366 ? 112.376 -14.234 -22.078 1.00 90.64 441 THR B N 1
ATOM 6770 C CA . THR B 1 366 ? 112.658 -15.049 -23.248 1.00 93.12 441 THR B CA 1
ATOM 6771 C C . THR B 1 366 ? 112.034 -14.439 -24.501 1.00 92.14 441 THR B C 1
ATOM 6772 O O . THR B 1 366 ? 111.079 -13.659 -24.443 1.00 89.51 441 THR B O 1
ATOM 6776 N N . ILE B 1 367 ? 112.597 -14.810 -25.652 1.00 87.12 442 ILE B N 1
ATOM 6777 C CA . ILE B 1 367 ? 112.124 -14.275 -26.924 1.00 86.77 442 ILE B CA 1
ATOM 6778 C C . ILE B 1 367 ? 110.851 -14.981 -27.380 1.00 86.22 442 ILE B C 1
ATOM 6779 O O . ILE B 1 367 ? 109.973 -14.354 -27.985 1.00 84.70 442 ILE B O 1
ATOM 6784 N N . TYR B 1 368 ? 110.717 -16.274 -27.097 1.00 82.79 443 TYR B N 1
ATOM 6785 C CA . TYR B 1 368 ? 109.574 -17.025 -27.593 1.00 83.01 443 TYR B CA 1
ATOM 6786 C C . TYR B 1 368 ? 108.288 -16.602 -26.890 1.00 80.67 443 TYR B C 1
ATOM 6787 O O . TYR B 1 368 ? 108.293 -16.164 -25.736 1.00 78.71 443 TYR B O 1
ATOM 6796 N N . ARG B 1 369 ? 107.176 -16.739 -27.609 1.00 76.29 444 ARG B N 1
ATOM 6797 C CA . ARG B 1 369 ? 105.847 -16.423 -27.109 1.00 75.14 444 ARG B CA 1
ATOM 6798 C C . ARG B 1 369 ? 105.016 -17.695 -27.002 1.00 77.41 444 ARG B C 1
ATOM 6799 O O . ARG B 1 369 ? 105.158 -18.615 -27.810 1.00 79.93 444 ARG B O 1
ATOM 6807 N N . PHE B 1 370 ? 104.136 -17.735 -26.004 1.00 64.83 445 PHE B N 1
ATOM 6808 C CA . PHE B 1 370 ? 103.215 -18.855 -25.868 1.00 66.72 445 PHE B CA 1
ATOM 6809 C C . PHE B 1 370 ? 102.232 -18.866 -27.033 1.00 67.64 445 PHE B C 1
ATOM 6810 O O . PHE B 1 370 ? 101.758 -17.815 -27.475 1.00 65.88 445 PHE B O 1
ATOM 6818 N N . THR B 1 371 ? 101.926 -20.062 -27.539 1.00 64.30 446 THR B N 1
ATOM 6819 C CA . THR B 1 371 ? 101.058 -20.167 -28.706 1.00 66.16 446 THR B CA 1
ATOM 6820 C C . THR B 1 371 ? 99.852 -21.071 -28.476 1.00 67.46 446 THR B C 1
ATOM 6821 O O . THR B 1 371 ? 98.779 -20.826 -29.037 1.00 67.99 446 THR B O 1
ATOM 6825 N N . GLN B 1 372 ? 100.004 -22.111 -27.657 1.00 59.47 447 GLN B N 1
ATOM 6826 C CA . GLN B 1 372 ? 98.929 -23.064 -27.422 1.00 61.09 447 GLN B CA 1
ATOM 6827 C C . GLN B 1 372 ? 98.961 -23.512 -25.967 1.00 60.02 447 GLN B C 1
ATOM 6828 O O . GLN B 1 372 ? 99.792 -23.061 -25.173 1.00 58.02 447 GLN B O 1
ATOM 6834 N N . ILE B 1 373 ? 98.043 -24.414 -25.620 1.00 60.56 448 ILE B N 1
ATOM 6835 C CA . ILE B 1 373 ? 97.914 -24.895 -24.251 1.00 60.94 448 ILE B CA 1
ATOM 6836 C C . ILE B 1 373 ? 97.260 -26.268 -24.282 1.00 65.30 448 ILE B C 1
ATOM 6837 O O . ILE B 1 373 ? 96.480 -26.582 -25.186 1.00 67.36 448 ILE B O 1
ATOM 6842 N N . ALA B 1 374 ? 97.595 -27.093 -23.292 1.00 74.81 449 ALA B N 1
ATOM 6843 C CA . ALA B 1 374 ? 96.998 -28.410 -23.122 1.00 79.23 449 ALA B CA 1
ATOM 6844 C C . ALA B 1 374 ? 97.051 -28.774 -21.647 1.00 79.63 449 ALA B C 1
ATOM 6845 O O . ALA B 1 374 ? 98.079 -28.584 -20.992 1.00 78.16 449 ALA B O 1
ATOM 6847 N N . VAL B 1 375 ? 95.942 -29.298 -21.130 1.00 87.22 450 VAL B N 1
ATOM 6848 C CA . VAL B 1 375 ? 95.804 -29.625 -19.716 1.00 87.94 450 VAL B CA 1
ATOM 6849 C C . VAL B 1 375 ? 95.573 -31.123 -19.581 1.00 93.33 450 VAL B C 1
ATOM 6850 O O . VAL B 1 375 ? 94.727 -31.692 -20.280 1.00 96.32 450 VAL B O 1
ATOM 6854 N N . ASP B 1 376 ? 96.321 -31.754 -18.681 1.00 106.93 451 ASP B N 1
ATOM 6855 C CA . ASP B 1 376 ? 96.185 -33.171 -18.387 1.00 82.75 451 ASP B CA 1
ATOM 6856 C C . ASP B 1 376 ? 95.340 -33.365 -17.134 1.00 83.98 451 ASP B C 1
ATOM 6857 O O . ASP B 1 376 ? 95.273 -32.490 -16.267 1.00 80.69 451 ASP B O 1
ATOM 6862 N N . ALA B 1 377 ? 94.691 -34.524 -17.050 1.00 112.18 452 ALA B N 1
ATOM 6863 C CA . ALA B 1 377 ? 93.843 -34.827 -15.908 1.00 114.25 452 ALA B CA 1
ATOM 6864 C C . ALA B 1 377 ? 94.671 -34.935 -14.632 1.00 114.06 452 ALA B C 1
ATOM 6865 O O . ALA B 1 377 ? 95.856 -35.280 -14.658 1.00 114.50 452 ALA B O 1
ATOM 6867 N N . GLN B 1 378 ? 94.030 -34.635 -13.506 1.00 112.92 453 GLN B N 1
ATOM 6868 C CA . GLN B 1 378 ? 94.692 -34.687 -12.207 1.00 112.91 453 GLN B CA 1
ATOM 6869 C C . GLN B 1 378 ? 94.961 -36.139 -11.827 1.00 118.78 453 GLN B C 1
ATOM 6870 O O . GLN B 1 378 ? 94.038 -36.874 -11.459 1.00 122.97 453 GLN B O 1
ATOM 6876 N N . ILE B 1 379 ? 96.224 -36.554 -11.913 1.00 110.45 454 ILE B N 1
ATOM 6877 C CA . ILE B 1 379 ? 96.593 -37.911 -11.533 1.00 116.26 454 ILE B CA 1
ATOM 6878 C C . ILE B 1 379 ? 96.715 -38.004 -10.015 1.00 117.32 454 ILE B C 1
ATOM 6879 O O . ILE B 1 379 ? 96.850 -37.002 -9.307 1.00 113.24 454 ILE B O 1
ATOM 6884 N N . LYS B 1 380 ? 96.659 -39.234 -9.508 1.00 115.82 455 LYS B N 1
ATOM 6885 C CA . LYS B 1 380 ? 96.751 -39.486 -8.072 1.00 117.87 455 LYS B CA 1
ATOM 6886 C C . LYS B 1 380 ? 98.223 -39.599 -7.692 1.00 117.81 455 LYS B C 1
ATOM 6887 O O . LYS B 1 380 ? 98.859 -40.631 -7.920 1.00 122.25 455 LYS B O 1
ATOM 6893 N N . THR B 1 381 ? 98.768 -38.530 -7.112 1.00 126.73 456 THR B N 1
ATOM 6894 C CA . THR B 1 381 ? 100.145 -38.550 -6.651 1.00 126.74 456 THR B CA 1
ATOM 6895 C C . THR B 1 381 ? 100.233 -39.268 -5.303 1.00 131.17 456 THR B C 1
ATOM 6896 O O . THR B 1 381 ? 99.251 -39.324 -4.558 1.00 132.39 456 THR B O 1
ATOM 6900 N N . PRO B 1 382 ? 101.388 -39.860 -4.982 1.00 133.39 457 PRO B N 1
ATOM 6901 C CA . PRO B 1 382 ? 101.534 -40.525 -3.676 1.00 137.85 457 PRO B CA 1
ATOM 6902 C C . PRO B 1 382 ? 101.325 -39.605 -2.482 1.00 134.80 457 PRO B C 1
ATOM 6903 O O . PRO B 1 382 ? 101.151 -40.109 -1.364 1.00 138.53 457 PRO B O 1
ATOM 6907 N N . GLY B 1 383 ? 101.332 -38.287 -2.674 1.00 130.12 458 GLY B N 1
ATOM 6908 C CA . GLY B 1 383 ? 101.097 -37.353 -1.594 1.00 127.26 458 GLY B CA 1
ATOM 6909 C C . GLY B 1 383 ? 99.659 -37.198 -1.158 1.00 127.50 458 GLY B C 1
ATOM 6910 O O . GLY B 1 383 ? 99.375 -36.377 -0.282 1.00 125.23 458 GLY B O 1
ATOM 6911 N N . GLY B 1 384 ? 98.736 -37.960 -1.742 1.00 111.12 459 GLY B N 1
ATOM 6912 C CA . GLY B 1 384 ? 97.342 -37.878 -1.354 1.00 112.07 459 GLY B CA 1
ATOM 6913 C C . GLY B 1 384 ? 96.598 -36.670 -1.871 1.00 106.72 459 GLY B C 1
ATOM 6914 O O . GLY B 1 384 ? 95.544 -36.328 -1.327 1.00 106.91 459 GLY B O 1
ATOM 6915 N N . LYS B 1 385 ? 97.110 -36.010 -2.906 1.00 115.79 460 LYS B N 1
ATOM 6916 C CA . LYS B 1 385 ? 96.483 -34.825 -3.471 1.00 110.74 460 LYS B CA 1
ATOM 6917 C C . LYS B 1 385 ? 96.429 -34.954 -4.987 1.00 109.69 460 LYS B C 1
ATOM 6918 O O . LYS B 1 385 ? 97.030 -35.853 -5.580 1.00 112.36 460 LYS B O 1
ATOM 6924 N N . THR B 1 386 ? 95.689 -34.042 -5.616 1.00 99.95 461 THR B N 1
ATOM 6925 C CA . THR B 1 386 ? 95.555 -34.012 -7.069 1.00 98.64 461 THR B CA 1
ATOM 6926 C C . THR B 1 386 ? 95.658 -32.571 -7.543 1.00 92.64 461 THR B C 1
ATOM 6927 O O . THR B 1 386 ? 94.871 -31.720 -7.118 1.00 90.62 461 THR B O 1
ATOM 6931 N N . TYR B 1 387 ? 96.623 -32.302 -8.416 1.00 97.44 462 TYR B N 1
ATOM 6932 C CA . TYR B 1 387 ? 96.805 -30.987 -9.010 1.00 92.11 462 TYR B CA 1
ATOM 6933 C C . TYR B 1 387 ? 96.796 -31.094 -10.529 1.00 91.63 462 TYR B C 1
ATOM 6934 O O . TYR B 1 387 ? 96.951 -32.177 -11.099 1.00 95.19 462 TYR B O 1
ATOM 6943 N N . ASP B 1 388 ? 96.612 -29.950 -11.178 1.00 82.85 463 ASP B N 1
ATOM 6944 C CA . ASP B 1 388 ? 96.470 -29.895 -12.624 1.00 82.18 463 ASP B CA 1
ATOM 6945 C C . ASP B 1 388 ? 97.832 -29.822 -13.302 1.00 80.85 463 ASP B C 1
ATOM 6946 O O . ASP B 1 388 ? 98.796 -29.282 -12.752 1.00 78.72 463 ASP B O 1
ATOM 6951 N N . VAL B 1 389 ? 97.902 -30.377 -14.509 1.00 87.48 464 VAL B N 1
ATOM 6952 C CA . VAL B 1 389 ? 99.118 -30.393 -15.312 1.00 86.92 464 VAL B CA 1
ATOM 6953 C C . VAL B 1 389 ? 98.913 -29.483 -16.514 1.00 83.82 464 VAL B C 1
ATOM 6954 O O . VAL B 1 389 ? 97.843 -29.491 -17.135 1.00 84.37 464 VAL B O 1
ATOM 6958 N N . ILE B 1 390 ? 99.937 -28.698 -16.840 1.00 93.41 465 ILE B N 1
ATOM 6959 C CA . ILE B 1 390 ? 99.867 -27.700 -17.902 1.00 90.29 465 ILE B CA 1
ATOM 6960 C C . ILE B 1 390 ? 100.935 -28.011 -18.940 1.00 91.36 465 ILE B C 1
ATOM 6961 O O . ILE B 1 390 ? 102.087 -28.294 -18.590 1.00 92.24 465 ILE B O 1
ATOM 6966 N N . PHE B 1 391 ? 100.550 -27.958 -20.214 1.00 77.18 466 PHE B N 1
ATOM 6967 C CA . PHE B 1 391 ? 101.473 -28.113 -21.335 1.00 78.15 466 PHE B CA 1
ATOM 6968 C C . PHE B 1 391 ? 101.248 -26.941 -22.280 1.00 74.89 466 PHE B C 1
ATOM 6969 O O . PHE B 1 391 ? 100.183 -26.837 -22.897 1.00 74.99 466 PHE B O 1
ATOM 6977 N N . VAL B 1 392 ? 102.242 -26.066 -22.398 1.00 73.11 467 VAL B N 1
ATOM 6978 C CA . VAL B 1 392 ? 102.129 -24.849 -23.193 1.00 69.98 467 VAL B CA 1
ATOM 6979 C C . VAL B 1 392 ? 103.249 -24.828 -24.224 1.00 70.89 467 VAL B C 1
ATOM 6980 O O . VAL B 1 392 ? 104.426 -24.984 -23.878 1.00 71.47 467 VAL B O 1
ATOM 6984 N N . GLY B 1 393 ? 102.878 -24.647 -25.493 1.00 50.36 468 GLY B N 1
ATOM 6985 C CA . GLY B 1 393 ? 103.835 -24.564 -26.572 1.00 50.94 468 GLY B CA 1
ATOM 6986 C C . GLY B 1 393 ? 104.181 -23.121 -26.902 1.00 83.28 468 GLY B C 1
ATOM 6987 O O . GLY B 1 393 ? 103.569 -22.177 -26.411 1.00 80.64 468 GLY B O 1
ATOM 6988 N N . THR B 1 394 ? 105.190 -22.965 -27.756 1.00 74.10 469 THR B N 1
ATOM 6989 C CA . THR B 1 394 ? 105.687 -21.648 -28.125 1.00 71.39 469 THR B CA 1
ATOM 6990 C C . THR B 1 394 ? 105.886 -21.564 -29.632 1.00 73.10 469 THR B C 1
ATOM 6991 O O . THR B 1 394 ? 105.894 -22.572 -30.343 1.00 76.62 469 THR B O 1
ATOM 6995 N N . ASP B 1 395 ? 106.040 -20.327 -30.113 1.00 78.15 470 ASP B N 1
ATOM 6996 C CA . ASP B 1 395 ? 106.374 -20.103 -31.515 1.00 79.77 470 ASP B CA 1
ATOM 6997 C C . ASP B 1 395 ? 107.774 -20.602 -31.845 1.00 81.62 470 ASP B C 1
ATOM 6998 O O . ASP B 1 395 ? 108.042 -20.990 -32.987 1.00 84.37 470 ASP B O 1
ATOM 7003 N N . HIS B 1 396 ? 108.681 -20.583 -30.867 1.00 81.99 471 HIS B N 1
ATOM 7004 C CA . HIS B 1 396 ? 110.011 -21.144 -31.061 1.00 85.17 471 HIS B CA 1
ATOM 7005 C C . HIS B 1 396 ? 109.977 -22.654 -31.252 1.00 89.34 471 HIS B C 1
ATOM 7006 O O . HIS B 1 396 ? 110.920 -23.218 -31.817 1.00 93.10 471 HIS B O 1
ATOM 7013 N N . GLY B 1 397 ? 108.912 -23.316 -30.804 1.00 80.36 472 GLY B N 1
ATOM 7014 C CA . GLY B 1 397 ? 108.819 -24.758 -30.827 1.00 84.43 472 GLY B CA 1
ATOM 7015 C C . GLY B 1 397 ? 109.143 -25.422 -29.507 1.00 85.03 472 GLY B C 1
ATOM 7016 O O . GLY B 1 397 ? 108.964 -26.640 -29.385 1.00 88.46 472 GLY B O 1
ATOM 7017 N N . LYS B 1 398 ? 109.613 -24.661 -28.524 1.00 82.08 473 LYS B N 1
ATOM 7018 C CA . LYS B 1 398 ? 109.964 -25.215 -27.225 1.00 82.67 473 LYS B CA 1
ATOM 7019 C C . LYS B 1 398 ? 108.699 -25.486 -26.419 1.00 81.07 473 LYS B C 1
ATOM 7020 O O . LYS B 1 398 ? 107.868 -24.592 -26.232 1.00 77.33 473 LYS B O 1
ATOM 7026 N N . ILE B 1 399 ? 108.554 -26.720 -25.943 1.00 72.84 474 ILE B N 1
ATOM 7027 C CA . ILE B 1 399 ? 107.386 -27.136 -25.175 1.00 72.24 474 ILE B CA 1
ATOM 7028 C C . ILE B 1 399 ? 107.759 -27.182 -23.700 1.00 71.54 474 ILE B C 1
ATOM 7029 O O . ILE B 1 399 ? 108.856 -27.628 -23.336 1.00 73.87 474 ILE B O 1
ATOM 7034 N N . ILE B 1 400 ? 106.855 -26.705 -22.847 1.00 69.30 475 ILE B N 1
ATOM 7035 C CA . ILE B 1 400 ? 107.088 -26.635 -21.409 1.00 68.38 475 ILE B CA 1
ATOM 7036 C C . ILE B 1 400 ? 105.944 -27.339 -20.695 1.00 69.39 475 ILE B C 1
ATOM 7037 O O . ILE B 1 400 ? 104.774 -26.986 -20.890 1.00 67.71 475 ILE B O 1
ATOM 7042 N N . LYS B 1 401 ? 106.277 -28.328 -19.871 1.00 80.53 476 LYS B N 1
ATOM 7043 C CA . LYS B 1 401 ? 105.317 -28.968 -18.984 1.00 81.72 476 LYS B CA 1
ATOM 7044 C C . LYS B 1 401 ? 105.419 -28.338 -17.601 1.00 79.28 476 LYS B C 1
ATOM 7045 O O . LYS B 1 401 ? 106.517 -28.031 -17.129 1.00 78.86 476 LYS B O 1
ATOM 7051 N N . SER B 1 402 ? 104.272 -28.145 -16.954 1.00 91.82 477 SER B N 1
ATOM 7052 C CA . SER B 1 402 ? 104.247 -27.424 -15.690 1.00 89.36 477 SER B CA 1
ATOM 7053 C C . SER B 1 402 ? 103.073 -27.886 -14.842 1.00 90.54 477 SER B C 1
ATOM 7054 O O . SER B 1 402 ? 102.027 -28.284 -15.360 1.00 91.74 477 SER B O 1
ATOM 7057 N N . VAL B 1 403 ? 103.267 -27.827 -13.523 1.00 90.79 478 VAL B N 1
ATOM 7058 C CA . VAL B 1 403 ? 102.207 -28.038 -12.546 1.00 91.58 478 VAL B CA 1
ATOM 7059 C C . VAL B 1 403 ? 102.345 -26.969 -11.472 1.00 88.54 478 VAL B C 1
ATOM 7060 O O . VAL B 1 403 ? 103.407 -26.370 -11.293 1.00 86.87 478 VAL B O 1
ATOM 7064 N N . ASN B 1 404 ? 101.251 -26.727 -10.756 1.00 90.91 479 ASN B N 1
ATOM 7065 C CA . ASN B 1 404 ? 101.190 -25.653 -9.774 1.00 88.18 479 ASN B CA 1
ATOM 7066 C C . ASN B 1 404 ? 100.610 -26.178 -8.471 1.00 90.64 479 ASN B C 1
ATOM 7067 O O . ASN B 1 404 ? 99.577 -26.854 -8.474 1.00 92.98 479 ASN B O 1
ATOM 7072 N N . ALA B 1 405 ? 101.276 -25.862 -7.366 1.00 98.20 480 ALA B N 1
ATOM 7073 C CA . ALA B 1 405 ? 100.799 -26.173 -6.027 1.00 100.32 480 ALA B CA 1
ATOM 7074 C C . ALA B 1 405 ? 100.493 -24.885 -5.275 1.00 97.35 480 ALA B C 1
ATOM 7075 O O . ALA B 1 405 ? 101.188 -23.878 -5.439 1.00 94.22 480 ALA B O 1
ATOM 7077 N N . GLU B 1 406 ? 99.446 -24.922 -4.453 1.00 97.67 481 GLU B N 1
ATOM 7078 C CA . GLU B 1 406 ? 98.991 -23.738 -3.736 1.00 95.45 481 GLU B CA 1
ATOM 7079 C C . GLU B 1 406 ? 99.843 -23.535 -2.488 1.00 95.91 481 GLU B C 1
ATOM 7080 O O . GLU B 1 406 ? 99.934 -24.427 -1.638 1.00 99.32 481 GLU B O 1
ATOM 7086 N N . SER B 1 407 ? 100.464 -22.363 -2.381 1.00 112.97 482 SER B N 1
ATOM 7087 C CA . SER B 1 407 ? 101.301 -22.010 -1.243 1.00 113.23 482 SER B CA 1
ATOM 7088 C C . SER B 1 407 ? 100.672 -20.869 -0.455 1.00 111.80 482 SER B C 1
ATOM 7089 O O . SER B 1 407 ? 100.153 -19.911 -1.037 1.00 109.11 482 SER B O 1
ATOM 7092 N N . ALA B 1 408 ? 100.718 -20.980 0.871 1.00 126.32 483 ALA B N 1
ATOM 7093 C CA . ALA B 1 408 ? 100.129 -19.984 1.755 1.00 125.74 483 ALA B CA 1
ATOM 7094 C C . ALA B 1 408 ? 101.179 -18.959 2.166 1.00 123.75 483 ALA B C 1
ATOM 7095 O O . ALA B 1 408 ? 102.266 -19.325 2.625 1.00 124.92 483 ALA B O 1
ATOM 7097 N N . ASP B 1 409 ? 100.852 -17.680 1.999 1.00 142.77 484 ASP B N 1
ATOM 7098 C CA . ASP B 1 409 ? 101.751 -16.600 2.384 1.00 141.05 484 ASP B CA 1
ATOM 7099 C C . ASP B 1 409 ? 100.923 -15.333 2.556 1.00 139.55 484 ASP B C 1
ATOM 7100 O O . ASP B 1 409 ? 99.764 -15.265 2.140 1.00 139.41 484 ASP B O 1
ATOM 7105 N N . SER B 1 410 ? 101.533 -14.324 3.186 1.00 147.78 485 SER B N 1
ATOM 7106 C CA . SER B 1 410 ? 100.855 -13.039 3.327 1.00 146.56 485 SER B CA 1
ATOM 7107 C C . SER B 1 410 ? 100.661 -12.377 1.969 1.00 143.87 485 SER B C 1
ATOM 7108 O O . SER B 1 410 ? 99.620 -11.761 1.712 1.00 143.47 485 SER B O 1
ATOM 7111 N N . ALA B 1 411 ? 101.654 -12.495 1.093 1.00 133.71 486 ALA B N 1
ATOM 7112 C CA . ALA B 1 411 ? 101.562 -12.031 -0.284 1.00 131.46 486 ALA B CA 1
ATOM 7113 C C . ALA B 1 411 ? 101.346 -13.250 -1.171 1.00 131.79 486 ALA B C 1
ATOM 7114 O O . ALA B 1 411 ? 102.203 -14.139 -1.225 1.00 132.54 486 ALA B O 1
ATOM 7116 N N . ASP B 1 412 ? 100.201 -13.295 -1.852 1.00 126.98 487 ASP B N 1
ATOM 7117 C CA . ASP B 1 412 ? 99.866 -14.426 -2.709 1.00 127.56 487 ASP B CA 1
ATOM 7118 C C . ASP B 1 412 ? 100.931 -14.657 -3.775 1.00 126.20 487 ASP B C 1
ATOM 7119 O O . ASP B 1 412 ? 101.062 -13.869 -4.717 1.00 124.23 487 ASP B O 1
ATOM 7124 N N . LYS B 1 413 ? 101.710 -15.725 -3.616 1.00 114.48 488 LYS B N 1
ATOM 7125 C CA . LYS B 1 413 ? 102.755 -16.093 -4.564 1.00 113.84 488 LYS B CA 1
ATOM 7126 C C . LYS B 1 413 ? 102.660 -17.588 -4.825 1.00 115.97 488 LYS B C 1
ATOM 7127 O O . LYS B 1 413 ? 102.737 -18.389 -3.888 1.00 118.50 488 LYS B O 1
ATOM 7133 N N . VAL B 1 414 ? 102.493 -17.960 -6.091 1.00 91.31 489 VAL B N 1
ATOM 7134 C CA . VAL B 1 414 ? 102.393 -19.354 -6.504 1.00 93.83 489 VAL B CA 1
ATOM 7135 C C . VAL B 1 414 ? 103.677 -19.735 -7.226 1.00 94.09 489 VAL B C 1
ATOM 7136 O O . VAL B 1 414 ? 104.132 -19.015 -8.123 1.00 91.95 489 VAL B O 1
ATOM 7140 N N . THR B 1 415 ? 104.264 -20.859 -6.827 1.00 85.34 490 THR B N 1
ATOM 7141 C CA . THR B 1 415 ? 105.481 -21.349 -7.459 1.00 86.41 490 THR B CA 1
ATOM 7142 C C . THR B 1 415 ? 105.127 -22.012 -8.784 1.00 87.06 490 THR B C 1
ATOM 7143 O O . THR B 1 415 ? 104.369 -22.988 -8.814 1.00 89.31 490 THR B O 1
ATOM 7147 N N . SER B 1 416 ? 105.676 -21.485 -9.875 1.00 80.99 491 SER B N 1
ATOM 7148 C CA . SER B 1 416 ? 105.453 -22.042 -11.207 1.00 81.71 491 SER B CA 1
ATOM 7149 C C . SER B 1 416 ? 106.520 -23.099 -11.457 1.00 84.93 491 SER B C 1
ATOM 7150 O O . SER B 1 416 ? 107.664 -22.780 -11.789 1.00 84.77 491 SER B O 1
ATOM 7153 N N . VAL B 1 417 ? 106.145 -24.364 -11.294 1.00 74.47 492 VAL B N 1
ATOM 7154 C CA . VAL B 1 417 ? 107.084 -25.471 -11.438 1.00 76.29 492 VAL B CA 1
ATOM 7155 C C . VAL B 1 417 ? 107.326 -25.701 -12.926 1.00 76.64 492 VAL B C 1
ATOM 7156 O O . VAL B 1 417 ? 106.449 -26.189 -13.641 1.00 76.95 492 VAL B O 1
ATOM 7160 N N . VAL B 1 418 ? 108.520 -25.345 -13.394 1.00 76.65 493 VAL B N 1
ATOM 7161 C CA . VAL B 1 418 ? 108.931 -25.603 -14.769 1.00 77.73 493 VAL B CA 1
ATOM 7162 C C . VAL B 1 418 ? 109.685 -26.928 -14.753 1.00 82.68 493 VAL B C 1
ATOM 7163 O O . VAL B 1 418 ? 110.870 -26.980 -14.420 1.00 84.32 493 VAL B O 1
ATOM 7167 N N . ILE B 1 419 ? 108.987 -28.006 -15.108 1.00 81.53 494 ILE B N 1
ATOM 7168 C CA . ILE B 1 419 ? 109.539 -29.353 -15.030 1.00 86.74 494 ILE B CA 1
ATOM 7169 C C . ILE B 1 419 ? 110.711 -29.484 -15.993 1.00 88.75 494 ILE B C 1
ATOM 7170 O O . ILE B 1 419 ? 111.867 -29.582 -15.567 1.00 90.71 494 ILE B O 1
ATOM 7175 N N . GLU B 1 420 ? 110.428 -29.484 -17.295 1.00 73.00 495 GLU B N 1
ATOM 7176 C CA . GLU B 1 420 ? 111.478 -29.564 -18.300 1.00 75.04 495 GLU B CA 1
ATOM 7177 C C . GLU B 1 420 ? 111.141 -28.663 -19.478 1.00 71.88 495 GLU B C 1
ATOM 7178 O O . GLU B 1 420 ? 109.997 -28.629 -19.941 1.00 70.42 495 GLU B O 1
ATOM 7184 N N . GLU B 1 421 ? 112.151 -27.937 -19.956 1.00 91.10 496 GLU B N 1
ATOM 7185 C CA . GLU B 1 421 ? 112.017 -26.996 -21.061 1.00 88.39 496 GLU B CA 1
ATOM 7186 C C . GLU B 1 421 ? 112.736 -27.491 -22.314 1.00 92.02 496 GLU B C 1
ATOM 7187 O O . GLU B 1 421 ? 113.265 -26.694 -23.093 1.00 90.91 496 GLU B O 1
ATOM 7193 N N . ILE B 1 422 ? 112.766 -28.804 -22.518 1.00 84.51 497 ILE B N 1
ATOM 7194 C CA . ILE B 1 422 ? 113.502 -29.393 -23.632 1.00 88.77 497 ILE B CA 1
ATOM 7195 C C . ILE B 1 422 ? 112.723 -29.182 -24.923 1.00 87.78 497 ILE B C 1
ATOM 7196 O O . ILE B 1 422 ? 111.507 -29.402 -24.973 1.00 86.55 497 ILE B O 1
ATOM 7201 N N . ASP B 1 423 ? 113.424 -28.754 -25.972 1.00 84.13 498 ASP B N 1
ATOM 7202 C CA . ASP B 1 423 ? 112.809 -28.565 -27.279 1.00 83.79 498 ASP B CA 1
ATOM 7203 C C . ASP B 1 423 ? 112.777 -29.886 -28.037 1.00 89.34 498 ASP B C 1
ATOM 7204 O O . ASP B 1 423 ? 113.738 -30.659 -28.010 1.00 93.97 498 ASP B O 1
ATOM 7209 N N . VAL B 1 424 ? 111.662 -30.139 -28.719 1.00 94.26 499 VAL B N 1
ATOM 7210 C CA . VAL B 1 424 ? 111.415 -31.416 -29.370 1.00 99.50 499 VAL B CA 1
ATOM 7211 C C . VAL B 1 424 ? 111.521 -31.315 -30.888 1.00 101.41 499 VAL B C 1
ATOM 7212 O O . VAL B 1 424 ? 112.086 -32.202 -31.530 1.00 106.78 499 VAL B O 1
ATOM 7216 N N . LEU B 1 425 ? 110.987 -30.250 -31.480 1.00 114.54 500 LEU B N 1
ATOM 7217 C CA . LEU B 1 425 ? 110.912 -30.114 -32.926 1.00 116.18 500 LEU B CA 1
ATOM 7218 C C . LEU B 1 425 ? 111.946 -29.109 -33.428 1.00 115.12 500 LEU B C 1
ATOM 7219 O O . LEU B 1 425 ? 112.791 -28.615 -32.671 1.00 113.64 500 LEU B O 1
ATOM 7224 N N . THR B 1 426 ? 111.875 -28.811 -34.723 1.00 124.10 501 THR B N 1
ATOM 7225 C CA . THR B 1 426 ? 112.799 -27.869 -35.337 1.00 123.64 501 THR B CA 1
ATOM 7226 C C . THR B 1 426 ? 112.569 -26.463 -34.793 1.00 117.55 501 THR B C 1
ATOM 7227 O O . THR B 1 426 ? 111.432 -26.054 -34.539 1.00 113.82 501 THR B O 1
ATOM 7231 N N . LYS B 1 427 ? 113.669 -25.729 -34.607 1.00 108.11 502 LYS B N 1
ATOM 7232 C CA . LYS B 1 427 ? 113.599 -24.368 -34.083 1.00 102.88 502 LYS B CA 1
ATOM 7233 C C . LYS B 1 427 ? 112.746 -23.457 -34.959 1.00 100.20 502 LYS B C 1
ATOM 7234 O O . LYS B 1 427 ? 112.115 -22.522 -34.453 1.00 95.57 502 LYS B O 1
ATOM 7240 N N . SER B 1 428 ? 112.707 -23.715 -36.268 1.00 98.67 503 SER B N 1
ATOM 7241 C CA . SER B 1 428 ? 112.019 -22.811 -37.185 1.00 96.69 503 SER B CA 1
ATOM 7242 C C . SER B 1 428 ? 110.504 -22.881 -37.023 1.00 94.10 503 SER B C 1
ATOM 7243 O O . SER B 1 428 ? 109.831 -21.845 -36.993 1.00 90.28 503 SER B O 1
ATOM 7246 N N . GLU B 1 429 ? 109.950 -24.087 -36.917 1.00 96.84 504 GLU B N 1
ATOM 7247 C CA . GLU B 1 429 ? 108.502 -24.246 -36.993 1.00 95.50 504 GLU B CA 1
ATOM 7248 C C . GLU B 1 429 ? 107.831 -23.848 -35.679 1.00 91.07 504 GLU B C 1
ATOM 7249 O O . GLU B 1 429 ? 108.350 -24.143 -34.599 1.00 90.56 504 GLU B O 1
ATOM 7255 N N . PRO B 1 430 ? 106.675 -23.174 -35.749 1.00 79.67 505 PRO B N 1
ATOM 7256 C CA . PRO B 1 430 ? 105.940 -22.824 -34.529 1.00 75.92 505 PRO B CA 1
ATOM 7257 C C . PRO B 1 430 ? 104.795 -23.782 -34.241 1.00 77.23 505 PRO B C 1
ATOM 7258 O O . PRO B 1 430 ? 104.058 -24.175 -35.151 1.00 79.43 505 PRO B O 1
ATOM 7262 N N . ILE B 1 431 ? 104.637 -24.165 -32.973 1.00 80.36 506 ILE B N 1
ATOM 7263 C CA . ILE B 1 431 ? 103.531 -25.030 -32.585 1.00 81.61 506 ILE B CA 1
ATOM 7264 C C . ILE B 1 431 ? 102.222 -24.265 -32.710 1.00 80.08 506 ILE B C 1
ATOM 7265 O O . ILE B 1 431 ? 102.114 -23.105 -32.287 1.00 76.97 506 ILE B O 1
ATOM 7270 N N . ARG B 1 432 ? 101.213 -24.911 -33.296 1.00 81.42 507 ARG B N 1
ATOM 7271 C CA . ARG B 1 432 ? 99.926 -24.271 -33.511 1.00 80.61 507 ARG B CA 1
ATOM 7272 C C . ARG B 1 432 ? 98.741 -25.076 -32.994 1.00 81.68 507 ARG B C 1
ATOM 7273 O O . ARG B 1 432 ? 97.602 -24.615 -33.129 1.00 81.21 507 ARG B O 1
ATOM 7281 N N . ASN B 1 433 ? 98.967 -26.250 -32.405 1.00 74.72 508 ASN B N 1
ATOM 7282 C CA . ASN B 1 433 ? 97.897 -27.005 -31.765 1.00 75.66 508 ASN B CA 1
ATOM 7283 C C . ASN B 1 433 ? 98.508 -28.089 -30.891 1.00 77.62 508 ASN B C 1
ATOM 7284 O O . ASN B 1 433 ? 99.513 -28.699 -31.263 1.00 79.96 508 ASN B O 1
ATOM 7289 N N . LEU B 1 434 ? 97.895 -28.319 -29.730 1.00 73.30 509 LEU B N 1
ATOM 7290 C CA . LEU B 1 434 ? 98.362 -29.312 -28.774 1.00 75.38 509 LEU B CA 1
ATOM 7291 C C . LEU B 1 434 ? 97.184 -30.133 -28.269 1.00 78.11 509 LEU B C 1
ATOM 7292 O O . LEU B 1 434 ? 96.048 -29.653 -28.215 1.00 76.96 509 LEU B O 1
ATOM 7297 N N . GLU B 1 435 ? 97.468 -31.379 -27.894 1.00 78.85 510 GLU B N 1
ATOM 7298 C CA . GLU B 1 435 ? 96.440 -32.270 -27.375 1.00 82.14 510 GLU B CA 1
ATOM 7299 C C . GLU B 1 435 ? 97.106 -33.383 -26.580 1.00 85.35 510 GLU B C 1
ATOM 7300 O O . GLU B 1 435 ? 98.224 -33.802 -26.890 1.00 86.87 510 GLU B O 1
ATOM 7306 N N . ILE B 1 436 ? 96.400 -33.861 -25.559 1.00 94.89 511 ILE B N 1
ATOM 7307 C CA . ILE B 1 436 ? 96.858 -34.967 -24.730 1.00 98.46 511 ILE B CA 1
ATOM 7308 C C . ILE B 1 436 ? 95.966 -36.174 -24.987 1.00 104.19 511 ILE B C 1
ATOM 7309 O O . ILE B 1 436 ? 94.764 -36.041 -25.247 1.00 104.67 511 ILE B O 1
ATOM 7314 N N . VAL B 1 437 ? 96.564 -37.360 -24.916 1.00 118.14 512 VAL B N 1
ATOM 7315 C CA . VAL B 1 437 ? 95.860 -38.617 -25.147 1.00 124.34 512 VAL B CA 1
ATOM 7316 C C . VAL B 1 437 ? 95.484 -39.223 -23.802 1.00 126.42 512 VAL B C 1
ATOM 7317 O O . VAL B 1 437 ? 96.297 -39.245 -22.869 1.00 125.51 512 VAL B O 1
ATOM 7321 N N . ARG B 1 438 ? 94.247 -39.695 -23.696 1.00 114.08 513 ARG B N 1
ATOM 7322 C CA . ARG B 1 438 ? 93.753 -40.275 -22.454 1.00 116.54 513 ARG B CA 1
ATOM 7323 C C . ARG B 1 438 ? 93.585 -41.785 -22.581 1.00 124.07 513 ARG B C 1
ATOM 7324 O O . ARG B 1 438 ? 93.485 -42.317 -23.687 1.00 127.45 513 ARG B O 1
ATOM 7332 N N . ASP B 1 452 ? 97.920 -45.149 -23.397 1.00 128.48 527 ASP B N 1
ATOM 7333 C CA . ASP B 1 452 ? 99.272 -44.864 -22.934 1.00 126.43 527 ASP B CA 1
ATOM 7334 C C . ASP B 1 452 ? 99.502 -43.359 -22.858 1.00 118.38 527 ASP B C 1
ATOM 7335 O O . ASP B 1 452 ? 98.964 -42.598 -23.662 1.00 115.04 527 ASP B O 1
ATOM 7340 N N . GLY B 1 453 ? 100.301 -42.936 -21.882 1.00 135.01 528 GLY B N 1
ATOM 7341 C CA . GLY B 1 453 ? 100.593 -41.525 -21.715 1.00 127.80 528 GLY B CA 1
ATOM 7342 C C . GLY B 1 453 ? 101.479 -41.018 -22.836 1.00 126.11 528 GLY B C 1
ATOM 7343 O O . GLY B 1 453 ? 102.615 -41.494 -23.003 1.00 128.97 528 GLY B O 1
ATOM 7344 N N . LYS B 1 454 ? 100.985 -40.052 -23.607 1.00 137.15 529 LYS B N 1
ATOM 7345 C CA . LYS B 1 454 ? 101.726 -39.492 -24.728 1.00 135.52 529 LYS B CA 1
ATOM 7346 C C . LYS B 1 454 ? 101.283 -38.050 -24.939 1.00 128.89 529 LYS B C 1
ATOM 7347 O O . LYS B 1 454 ? 100.446 -37.520 -24.203 1.00 125.78 529 LYS B O 1
ATOM 7353 N N . LEU B 1 455 ? 101.850 -37.421 -25.966 1.00 122.56 530 LEU B N 1
ATOM 7354 C CA . LEU B 1 455 ? 101.545 -36.044 -26.323 1.00 116.79 530 LEU B CA 1
ATOM 7355 C C . LEU B 1 455 ? 101.491 -35.931 -27.838 1.00 117.87 530 LEU B C 1
ATOM 7356 O O . LEU B 1 455 ? 102.228 -36.616 -28.549 1.00 121.84 530 LEU B O 1
ATOM 7361 N N . ILE B 1 456 ? 100.609 -35.063 -28.326 1.00 88.37 531 ILE B N 1
ATOM 7362 C CA . ILE B 1 456 ? 100.454 -34.796 -29.751 1.00 108.04 531 ILE B CA 1
ATOM 7363 C C . ILE B 1 456 ? 100.786 -33.331 -29.991 1.00 102.45 531 ILE B C 1
ATOM 7364 O O . ILE B 1 456 ? 100.207 -32.446 -29.349 1.00 98.18 531 ILE B O 1
ATOM 7369 N N . ILE B 1 457 ? 101.711 -33.076 -30.908 1.00 103.37 532 ILE B N 1
ATOM 7370 C CA . ILE B 1 457 ? 102.198 -31.727 -31.189 1.00 98.68 532 ILE B CA 1
ATOM 7371 C C . ILE B 1 457 ? 101.912 -31.453 -32.661 1.00 99.65 532 ILE B C 1
ATOM 7372 O O . ILE B 1 457 ? 102.754 -31.687 -33.533 1.00 102.16 532 ILE B O 1
ATOM 7377 N N . VAL B 1 458 ? 100.714 -30.952 -32.947 1.00 85.06 533 VAL B N 1
ATOM 7378 C CA . VAL B 1 458 ? 100.309 -30.643 -34.315 1.00 85.51 533 VAL B CA 1
ATOM 7379 C C . VAL B 1 458 ? 100.915 -29.297 -34.701 1.00 83.60 533 VAL B C 1
ATOM 7380 O O . VAL B 1 458 ? 100.563 -28.260 -34.135 1.00 81.47 533 VAL B O 1
ATOM 7384 N N . THR B 1 459 ? 101.832 -29.314 -35.661 1.00 102.69 534 THR B N 1
ATOM 7385 C CA . THR B 1 459 ? 102.482 -28.116 -36.171 1.00 99.76 534 THR B CA 1
ATOM 7386 C C . THR B 1 459 ? 102.267 -28.024 -37.679 1.00 102.20 534 THR B C 1
ATOM 7387 O O . THR B 1 459 ? 101.624 -28.879 -38.295 1.00 106.07 534 THR B O 1
ATOM 7391 N N . ASP B 1 460 ? 102.816 -26.963 -38.272 1.00 105.96 535 ASP B N 1
ATOM 7392 C CA . ASP B 1 460 ? 102.677 -26.764 -39.710 1.00 108.23 535 ASP B CA 1
ATOM 7393 C C . ASP B 1 460 ? 103.497 -27.779 -40.498 1.00 113.64 535 ASP B C 1
ATOM 7394 O O . ASP B 1 460 ? 103.019 -28.329 -41.497 1.00 117.46 535 ASP B O 1
ATOM 7399 N N . SER B 1 461 ? 104.730 -28.047 -40.067 1.00 107.20 536 SER B N 1
ATOM 7400 C CA . SER B 1 461 ? 105.586 -28.960 -40.817 1.00 112.71 536 SER B CA 1
ATOM 7401 C C . SER B 1 461 ? 105.207 -30.416 -40.571 1.00 117.01 536 SER B C 1
ATOM 7402 O O . SER B 1 461 ? 105.094 -31.203 -41.517 1.00 122.03 536 SER B O 1
ATOM 7405 N N . GLN B 1 462 ? 105.004 -30.794 -39.311 1.00 107.74 537 GLN B N 1
ATOM 7406 C CA . GLN B 1 462 ? 104.730 -32.184 -38.974 1.00 112.07 537 GLN B CA 1
ATOM 7407 C C . GLN B 1 462 ? 104.090 -32.242 -37.594 1.00 109.01 537 GLN B C 1
ATOM 7408 O O . GLN B 1 462 ? 104.059 -31.254 -36.857 1.00 103.80 537 GLN B O 1
ATOM 7414 N N . VAL B 1 463 ? 103.577 -33.422 -37.256 1.00 100.90 538 VAL B N 1
ATOM 7415 C CA . VAL B 1 463 ? 103.049 -33.712 -35.929 1.00 100.13 538 VAL B CA 1
ATOM 7416 C C . VAL B 1 463 ? 103.878 -34.838 -35.326 1.00 102.06 538 VAL B C 1
ATOM 7417 O O . VAL B 1 463 ? 104.119 -35.858 -35.981 1.00 104.74 538 VAL B O 1
ATOM 7421 N N . VAL B 1 464 ? 104.331 -34.645 -34.090 1.00 110.63 539 VAL B N 1
ATOM 7422 C CA . VAL B 1 464 ? 105.219 -35.585 -33.416 1.00 114.18 539 VAL B CA 1
ATOM 7423 C C . VAL B 1 464 ? 104.546 -36.048 -32.132 1.00 113.66 539 VAL B C 1
ATOM 7424 O O . VAL B 1 464 ? 104.060 -35.225 -31.348 1.00 108.65 539 VAL B O 1
ATOM 7428 N N . ALA B 1 465 ? 104.517 -37.363 -31.921 1.00 122.19 540 ALA B N 1
ATOM 7429 C CA . ALA B 1 465 ? 103.905 -37.963 -30.741 1.00 122.87 540 ALA B CA 1
ATOM 7430 C C . ALA B 1 465 ? 105.009 -38.422 -29.797 1.00 124.51 540 ALA B C 1
ATOM 7431 O O . ALA B 1 465 ? 105.757 -39.354 -30.113 1.00 129.94 540 ALA B O 1
ATOM 7433 N N . ILE B 1 466 ? 105.110 -37.767 -28.641 1.00 128.56 541 ILE B N 1
ATOM 7434 C CA . ILE B 1 466 ? 106.095 -38.113 -27.627 1.00 129.78 541 ILE B CA 1
ATOM 7435 C C . ILE B 1 466 ? 105.383 -38.339 -26.300 1.00 128.78 541 ILE B C 1
ATOM 7436 O O . ILE B 1 466 ? 104.240 -37.923 -26.102 1.00 125.81 541 ILE B O 1
ATOM 7441 N N . GLN B 1 467 ? 106.079 -39.016 -25.389 1.00 124.34 542 GLN B N 1
ATOM 7442 C CA . GLN B 1 467 ? 105.491 -39.372 -24.104 1.00 124.39 542 GLN B CA 1
ATOM 7443 C C . GLN B 1 467 ? 105.154 -38.125 -23.292 1.00 117.69 542 GLN B C 1
ATOM 7444 O O . GLN B 1 467 ? 105.818 -37.090 -23.389 1.00 122.34 542 GLN B O 1
ATOM 7450 N N . LEU B 1 468 ? 104.100 -38.240 -22.481 1.00 122.65 543 LEU B N 1
ATOM 7451 C CA . LEU B 1 468 ? 103.607 -37.092 -21.725 1.00 116.76 543 LEU B CA 1
ATOM 7452 C C . LEU B 1 468 ? 104.569 -36.703 -20.608 1.00 114.97 543 LEU B C 1
ATOM 7453 O O . LEU B 1 468 ? 104.923 -35.527 -20.462 1.00 110.03 543 LEU B O 1
ATOM 7458 N N . HIS B 1 469 ? 105.003 -37.674 -19.810 1.00 123.37 544 HIS B N 1
ATOM 7459 C CA . HIS B 1 469 ? 105.917 -37.432 -18.704 1.00 122.51 544 HIS B CA 1
ATOM 7460 C C . HIS B 1 469 ? 107.187 -38.243 -18.904 1.00 127.39 544 HIS B C 1
ATOM 7461 O O . HIS B 1 469 ? 107.142 -39.375 -19.396 1.00 132.87 544 HIS B O 1
ATOM 7468 N N . ARG B 1 470 ? 108.321 -37.658 -18.516 1.00 120.06 545 ARG B N 1
ATOM 7469 C CA . ARG B 1 470 ? 109.630 -38.241 -18.777 1.00 124.41 545 ARG B CA 1
ATOM 7470 C C . ARG B 1 470 ? 110.243 -38.884 -17.538 1.00 127.83 545 ARG B C 1
ATOM 7471 O O . ARG B 1 470 ? 111.465 -38.843 -17.358 1.00 129.37 545 ARG B O 1
ATOM 7479 N N . CYS B 1 471 ? 109.416 -39.475 -16.672 1.00 134.63 546 CYS B N 1
ATOM 7480 C CA . CYS B 1 471 ? 109.954 -40.238 -15.550 1.00 138.86 546 CYS B CA 1
ATOM 7481 C C . CYS B 1 471 ? 110.709 -41.467 -16.041 1.00 146.10 546 CYS B C 1
ATOM 7482 O O . CYS B 1 471 ? 111.795 -41.782 -15.538 1.00 149.29 546 CYS B O 1
ATOM 7485 N N . HIS B 1 472 ? 110.154 -42.171 -17.022 1.00 142.02 547 HIS B N 1
ATOM 7486 C CA . HIS B 1 472 ? 110.882 -43.195 -17.754 1.00 148.63 547 HIS B CA 1
ATOM 7487 C C . HIS B 1 472 ? 111.573 -42.576 -18.966 1.00 146.94 547 HIS B C 1
ATOM 7488 O O . HIS B 1 472 ? 111.344 -41.417 -19.321 1.00 140.78 547 HIS B O 1
ATOM 7495 N N . ASN B 1 473 ? 112.442 -43.366 -19.595 1.00 161.89 548 ASN B N 1
ATOM 7496 C CA . ASN B 1 473 ? 113.226 -42.973 -20.764 1.00 161.92 548 ASN B CA 1
ATOM 7497 C C . ASN B 1 473 ? 114.180 -41.819 -20.477 1.00 157.60 548 ASN B C 1
ATOM 7498 O O . ASN B 1 473 ? 114.725 -41.223 -21.414 1.00 156.29 548 ASN B O 1
ATOM 7503 N N . ASP B 1 474 ? 114.394 -41.487 -19.205 1.00 159.47 549 ASP B N 1
ATOM 7504 C CA . ASP B 1 474 ? 115.345 -40.465 -18.789 1.00 156.14 549 ASP B CA 1
ATOM 7505 C C . ASP B 1 474 ? 116.320 -41.108 -17.815 1.00 161.16 549 ASP B C 1
ATOM 7506 O O . ASP B 1 474 ? 115.912 -41.591 -16.753 1.00 162.33 549 ASP B O 1
ATOM 7511 N N . LYS B 1 475 ? 117.603 -41.116 -18.174 1.00 153.46 550 LYS B N 1
ATOM 7512 C CA . LYS B 1 475 ? 118.617 -41.830 -17.399 1.00 132.28 550 LYS B CA 1
ATOM 7513 C C . LYS B 1 475 ? 119.908 -41.015 -17.406 1.00 158.71 550 LYS B C 1
ATOM 7514 O O . LYS B 1 475 ? 120.662 -41.044 -18.383 1.00 134.38 550 LYS B O 1
ATOM 7520 N N . ILE B 1 476 ? 120.154 -40.285 -16.318 1.00 153.15 551 ILE B N 1
ATOM 7521 C CA . ILE B 1 476 ? 121.424 -39.599 -16.115 1.00 153.36 551 ILE B CA 1
ATOM 7522 C C . ILE B 1 476 ? 122.340 -40.388 -15.183 1.00 159.84 551 ILE B C 1
ATOM 7523 O O . ILE B 1 476 ? 123.381 -39.879 -14.760 1.00 160.52 551 ILE B O 1
ATOM 7528 N N . THR B 1 477 ? 121.964 -41.630 -14.860 1.00 165.15 552 THR B N 1
ATOM 7529 C CA . THR B 1 477 ? 122.656 -42.546 -13.947 1.00 172.01 552 THR B CA 1
ATOM 7530 C C . THR B 1 477 ? 122.790 -41.973 -12.532 1.00 169.29 552 THR B C 1
ATOM 7531 O O . THR B 1 477 ? 123.573 -42.480 -11.720 1.00 174.47 552 THR B O 1
ATOM 7535 N N . SER B 1 478 ? 121.978 -40.974 -12.185 1.00 165.64 553 SER B N 1
ATOM 7536 C CA . SER B 1 478 ? 121.990 -40.388 -10.851 1.00 162.79 553 SER B CA 1
ATOM 7537 C C . SER B 1 478 ? 120.586 -40.393 -10.263 1.00 158.82 553 SER B C 1
ATOM 7538 O O . SER B 1 478 ? 119.611 -40.080 -10.953 1.00 154.48 553 SER B O 1
ATOM 7541 N N . CYS B 1 479 ? 120.495 -40.754 -8.978 1.00 160.92 554 CYS B N 1
ATOM 7542 C CA . CYS B 1 479 ? 119.214 -40.722 -8.278 1.00 157.53 554 CYS B CA 1
ATOM 7543 C C . CYS B 1 479 ? 118.686 -39.300 -8.153 1.00 149.22 554 CYS B C 1
ATOM 7544 O O . CYS B 1 479 ? 117.468 -39.088 -8.174 1.00 145.17 554 CYS B O 1
ATOM 7547 N N . SER B 1 480 ? 119.585 -38.318 -8.030 1.00 162.60 555 SER B N 1
ATOM 7548 C CA . SER B 1 480 ? 119.179 -36.950 -7.731 1.00 155.36 555 SER B CA 1
ATOM 7549 C C . SER B 1 480 ? 118.365 -36.324 -8.855 1.00 149.99 555 SER B C 1
ATOM 7550 O O . SER B 1 480 ? 117.614 -35.379 -8.597 1.00 144.12 555 SER B O 1
ATOM 7553 N N . GLU B 1 481 ? 118.515 -36.807 -10.090 1.00 154.97 556 GLU B N 1
ATOM 7554 C CA . GLU B 1 481 ? 117.731 -36.263 -11.194 1.00 150.35 556 GLU B CA 1
ATOM 7555 C C . GLU B 1 481 ? 116.244 -36.446 -10.950 1.00 147.84 556 GLU B C 1
ATOM 7556 O O . GLU B 1 481 ? 115.465 -35.489 -11.012 1.00 141.99 556 GLU B O 1
ATOM 7562 N N . CYS B 1 482 ? 115.838 -37.683 -10.657 1.00 150.97 557 CYS B N 1
ATOM 7563 C CA . CYS B 1 482 ? 114.423 -37.996 -10.494 1.00 149.71 557 CYS B CA 1
ATOM 7564 C C . CYS B 1 482 ? 113.810 -37.244 -9.323 1.00 145.60 557 CYS B C 1
ATOM 7565 O O . CYS B 1 482 ? 112.696 -36.720 -9.430 1.00 141.28 557 CYS B O 1
ATOM 7568 N N . VAL B 1 483 ? 114.513 -37.193 -8.190 1.00 152.15 558 VAL B N 1
ATOM 7569 C CA . VAL B 1 483 ? 113.936 -36.579 -6.997 1.00 149.00 558 VAL B CA 1
ATOM 7570 C C . VAL B 1 483 ? 113.747 -35.077 -7.197 1.00 141.99 558 VAL B C 1
ATOM 7571 O O . VAL B 1 483 ? 112.786 -34.493 -6.683 1.00 138.27 558 VAL B O 1
ATOM 7575 N N . ALA B 1 484 ? 114.647 -34.431 -7.940 1.00 144.84 559 ALA B N 1
ATOM 7576 C CA . ALA B 1 484 ? 114.627 -32.983 -8.115 1.00 138.75 559 ALA B CA 1
ATOM 7577 C C . ALA B 1 484 ? 113.549 -32.495 -9.079 1.00 134.45 559 ALA B C 1
ATOM 7578 O O . ALA B 1 484 ? 113.135 -31.335 -8.980 1.00 129.32 559 ALA B O 1
ATOM 7580 N N . LEU B 1 485 ? 113.093 -33.344 -10.005 1.00 132.87 560 LEU B N 1
ATOM 7581 C CA . LEU B 1 485 ? 112.188 -32.895 -11.063 1.00 129.26 560 LEU B CA 1
ATOM 7582 C C . LEU B 1 485 ? 110.854 -32.400 -10.512 1.00 125.56 560 LEU B C 1
ATOM 7583 O O . LEU B 1 485 ? 110.263 -31.463 -11.063 1.00 120.99 560 LEU B O 1
ATOM 7588 N N . GLN B 1 486 ? 110.352 -33.034 -9.448 1.00 125.61 561 GLN B N 1
ATOM 7589 C CA . GLN B 1 486 ? 109.054 -32.714 -8.846 1.00 123.07 561 GLN B CA 1
ATOM 7590 C C . GLN B 1 486 ? 107.889 -33.039 -9.779 1.00 122.74 561 GLN B C 1
ATOM 7591 O O . GLN B 1 486 ? 106.845 -32.384 -9.731 1.00 119.34 561 GLN B O 1
ATOM 7597 N N . ASP B 1 487 ? 108.052 -34.038 -10.634 1.00 123.05 562 ASP B N 1
ATOM 7598 C CA . ASP B 1 487 ? 106.970 -34.433 -11.529 1.00 123.47 562 ASP B CA 1
ATOM 7599 C C . ASP B 1 487 ? 105.999 -35.345 -10.784 1.00 126.82 562 ASP B C 1
ATOM 7600 O O . ASP B 1 487 ? 106.437 -36.272 -10.097 1.00 131.35 562 ASP B O 1
ATOM 7605 N N . PRO B 1 488 ? 104.685 -35.116 -10.892 1.00 116.91 563 PRO B N 1
ATOM 7606 C CA . PRO B 1 488 ? 103.736 -35.961 -10.145 1.00 120.44 563 PRO B CA 1
ATOM 7607 C C . PRO B 1 488 ? 103.795 -37.429 -10.529 1.00 126.71 563 PRO B C 1
ATOM 7608 O O . PRO B 1 488 ? 103.603 -38.294 -9.665 1.00 130.94 563 PRO B O 1
ATOM 7612 N N . TYR B 1 489 ? 104.058 -37.739 -11.800 1.00 119.66 564 TYR B N 1
ATOM 7613 C CA . TYR B 1 489 ? 104.118 -39.129 -12.237 1.00 125.95 564 TYR B CA 1
ATOM 7614 C C . TYR B 1 489 ? 105.382 -39.834 -11.762 1.00 130.07 564 TYR B C 1
ATOM 7615 O O . TYR B 1 489 ? 105.403 -41.068 -11.698 1.00 136.09 564 TYR B O 1
ATOM 7624 N N . CYS B 1 490 ? 106.428 -39.083 -11.429 1.00 140.98 565 CYS B N 1
ATOM 7625 C CA . CYS B 1 490 ? 107.703 -39.670 -11.041 1.00 144.95 565 CYS B CA 1
ATOM 7626 C C . CYS B 1 490 ? 107.643 -40.240 -9.629 1.00 148.16 565 CYS B C 1
ATOM 7627 O O . CYS B 1 490 ? 106.993 -39.680 -8.741 1.00 145.34 565 CYS B O 1
ATOM 7630 N N . ALA B 1 491 ? 108.334 -41.360 -9.432 1.00 138.17 566 ALA B N 1
ATOM 7631 C CA . ALA B 1 491 ? 108.457 -42.008 -8.135 1.00 142.21 566 ALA B CA 1
ATOM 7632 C C . ALA B 1 491 ? 109.624 -42.980 -8.211 1.00 148.50 566 ALA B C 1
ATOM 7633 O O . ALA B 1 491 ? 109.869 -43.589 -9.255 1.00 151.49 566 ALA B O 1
ATOM 7635 N N . TRP B 1 492 ? 110.342 -43.114 -7.101 1.00 149.11 567 TRP B N 1
ATOM 7636 C CA . TRP B 1 492 ? 111.552 -43.920 -7.060 1.00 155.12 567 TRP B CA 1
ATOM 7637 C C . TRP B 1 492 ? 111.350 -45.154 -6.189 1.00 162.09 567 TRP B C 1
ATOM 7638 O O . TRP B 1 492 ? 110.570 -45.141 -5.232 1.00 161.63 567 TRP B O 1
ATOM 7649 N N . ASP B 1 493 ? 112.065 -46.222 -6.535 1.00 148.02 568 ASP B N 1
ATOM 7650 C CA . ASP B 1 493 ? 112.009 -47.484 -5.816 1.00 155.65 568 ASP B CA 1
ATOM 7651 C C . ASP B 1 493 ? 113.382 -47.810 -5.242 1.00 160.29 568 ASP B C 1
ATOM 7652 O O . ASP B 1 493 ? 114.413 -47.399 -5.783 1.00 159.50 568 ASP B O 1
ATOM 7657 N N . LYS B 1 494 ? 113.384 -48.557 -4.138 1.00 163.11 569 LYS B N 1
ATOM 7658 C CA . LYS B 1 494 ? 114.618 -48.891 -3.434 1.00 168.02 569 LYS B CA 1
ATOM 7659 C C . LYS B 1 494 ? 115.265 -50.161 -3.984 1.00 176.58 569 LYS B C 1
ATOM 7660 O O . LYS B 1 494 ? 116.416 -50.135 -4.433 1.00 178.51 569 LYS B O 1
ATOM 7666 N N . ILE B 1 495 ? 114.537 -51.280 -3.949 1.00 163.20 570 ILE B N 1
ATOM 7667 C CA . ILE B 1 495 ? 115.112 -52.549 -4.388 1.00 172.14 570 ILE B CA 1
ATOM 7668 C C . ILE B 1 495 ? 115.302 -52.568 -5.900 1.00 171.62 570 ILE B C 1
ATOM 7669 O O . ILE B 1 495 ? 116.215 -53.229 -6.410 1.00 177.64 570 ILE B O 1
ATOM 7674 N N . ALA B 1 496 ? 114.467 -51.843 -6.639 1.00 183.05 571 ALA B N 1
ATOM 7675 C CA . ALA B 1 496 ? 114.554 -51.774 -8.089 1.00 182.01 571 ALA B CA 1
ATOM 7676 C C . ALA B 1 496 ? 114.993 -50.381 -8.518 1.00 173.95 571 ALA B C 1
ATOM 7677 O O . ALA B 1 496 ? 114.570 -49.378 -7.934 1.00 167.21 571 ALA B O 1
ATOM 7679 N N . GLY B 1 497 ? 115.842 -50.326 -9.540 1.00 180.44 572 GLY B N 1
ATOM 7680 C CA . GLY B 1 497 ? 116.341 -49.076 -10.068 1.00 173.75 572 GLY B CA 1
ATOM 7681 C C . GLY B 1 497 ? 115.413 -48.353 -11.016 1.00 167.10 572 GLY B C 1
ATOM 7682 O O . GLY B 1 497 ? 115.821 -47.365 -11.630 1.00 162.02 572 GLY B O 1
ATOM 7683 N N . LYS B 1 498 ? 114.173 -48.814 -11.157 1.00 164.35 573 LYS B N 1
ATOM 7684 C CA . LYS B 1 498 ? 113.232 -48.198 -12.081 1.00 158.72 573 LYS B CA 1
ATOM 7685 C C . LYS B 1 498 ? 112.535 -47.006 -11.439 1.00 150.61 573 LYS B C 1
ATOM 7686 O O . LYS B 1 498 ? 112.112 -47.061 -10.280 1.00 150.49 573 LYS B O 1
ATOM 7692 N N . CYS B 1 499 ? 112.419 -45.923 -12.205 1.00 154.59 574 CYS B N 1
ATOM 7693 C CA . CYS B 1 499 ? 111.682 -44.739 -11.778 1.00 146.86 574 CYS B CA 1
ATOM 7694 C C . CYS B 1 499 ? 110.204 -44.956 -12.076 1.00 145.72 574 CYS B C 1
ATOM 7695 O O . CYS B 1 499 ? 109.795 -44.968 -13.242 1.00 145.03 574 CYS B O 1
ATOM 7698 N N . ARG B 1 500 ? 109.403 -45.125 -11.026 1.00 147.21 575 ARG B N 1
ATOM 7699 C CA . ARG B 1 500 ? 108.002 -45.485 -11.197 1.00 147.50 575 ARG B CA 1
ATOM 7700 C C . ARG B 1 500 ? 107.244 -44.407 -11.963 1.00 140.68 575 ARG B C 1
ATOM 7701 O O . ARG B 1 500 ? 107.609 -43.228 -11.956 1.00 134.76 575 ARG B O 1
ATOM 7709 N N . SER B 1 501 ? 106.176 -44.831 -12.632 1.00 140.72 576 SER B N 1
ATOM 7710 C CA . SER B 1 501 ? 105.255 -43.944 -13.323 1.00 135.20 576 SER B CA 1
ATOM 7711 C C . SER B 1 501 ? 103.841 -44.245 -12.846 1.00 136.09 576 SER B C 1
ATOM 7712 O O . SER B 1 501 ? 103.603 -45.198 -12.099 1.00 141.31 576 SER B O 1
ATOM 7715 N N . HIS B 1 502 ? 102.896 -43.416 -13.278 1.00 140.06 577 HIS B N 1
ATOM 7716 C CA . HIS B 1 502 ? 101.494 -43.573 -12.919 1.00 140.65 577 HIS B CA 1
ATOM 7717 C C . HIS B 1 502 ? 100.662 -43.725 -14.183 1.00 141.17 577 HIS B C 1
ATOM 7718 O O . HIS B 1 502 ? 100.829 -42.957 -15.137 1.00 137.14 577 HIS B O 1
ATOM 7725 N N . GLY B 1 503 ? 99.770 -44.714 -14.186 1.00 146.58 578 GLY B N 1
ATOM 7726 C CA . GLY B 1 503 ? 98.931 -45.013 -15.321 1.00 148.23 578 GLY B CA 1
ATOM 7727 C C . GLY B 1 503 ? 99.458 -46.109 -16.225 1.00 154.09 578 GLY B C 1
ATOM 7728 O O . GLY B 1 503 ? 98.678 -46.692 -16.987 1.00 157.50 578 GLY B O 1
ATOM 7729 N N . ALA B 1 504 ? 100.754 -46.404 -16.161 1.00 138.58 579 ALA B N 1
ATOM 7730 C CA . ALA B 1 504 ? 101.335 -47.469 -16.969 1.00 144.74 579 ALA B CA 1
ATOM 7731 C C . ALA B 1 504 ? 101.653 -48.702 -16.121 1.00 151.86 579 ALA B C 1
ATOM 7732 O O . ALA B 1 504 ? 101.305 -49.819 -16.525 1.00 158.46 579 ALA B O 1
ATOM 7734 N N . PRO B 1 505 ? 102.310 -48.568 -14.945 1.00 149.17 580 PRO B N 1
ATOM 7735 C CA . PRO B 1 505 ? 102.521 -49.756 -14.110 1.00 156.33 580 PRO B CA 1
ATOM 7736 C C . PRO B 1 505 ? 101.516 -49.865 -12.973 1.00 156.87 580 PRO B C 1
ATOM 7737 O O . PRO B 1 505 ? 100.993 -48.855 -12.490 1.00 150.89 580 PRO B O 1
ATOM 7741 N N . ARG B 1 506 ? 101.237 -51.092 -12.540 1.00 154.06 581 ARG B N 1
ATOM 7742 C CA . ARG B 1 506 ? 100.311 -51.359 -11.448 1.00 155.94 581 ARG B CA 1
ATOM 7743 C C . ARG B 1 506 ? 101.077 -51.993 -10.296 1.00 160.38 581 ARG B C 1
ATOM 7744 O O . ARG B 1 506 ? 101.801 -52.975 -10.494 1.00 166.61 581 ARG B O 1
ATOM 7752 N N . TRP B 1 507 ? 100.919 -51.432 -9.100 1.00 176.87 582 TRP B N 1
ATOM 7753 C CA . TRP B 1 507 ? 101.619 -51.939 -7.929 1.00 180.80 582 TRP B CA 1
ATOM 7754 C C . TRP B 1 507 ? 100.924 -53.180 -7.384 1.00 188.95 582 TRP B C 1
ATOM 7755 O O . TRP B 1 507 ? 99.696 -53.224 -7.271 1.00 189.33 582 TRP B O 1
ATOM 7766 N N . LEU B 1 508 ? 101.724 -54.194 -7.043 1.00 177.33 583 LEU B N 1
ATOM 7767 C CA . LEU B 1 508 ? 101.165 -55.415 -6.472 1.00 185.75 583 LEU B CA 1
ATOM 7768 C C . LEU B 1 508 ? 100.569 -55.167 -5.092 1.00 185.21 583 LEU B C 1
ATOM 7769 O O . LEU B 1 508 ? 99.596 -55.827 -4.710 1.00 189.99 583 LEU B O 1
ATOM 7774 N N . GLU B 1 509 ? 101.130 -54.225 -4.338 1.00 177.20 584 GLU B N 1
ATOM 7775 C CA . GLU B 1 509 ? 100.609 -53.862 -3.027 1.00 176.18 584 GLU B CA 1
ATOM 7776 C C . GLU B 1 509 ? 101.070 -52.449 -2.701 1.00 167.50 584 GLU B C 1
ATOM 7777 O O . GLU B 1 509 ? 101.873 -51.854 -3.423 1.00 163.04 584 GLU B O 1
ATOM 7783 N N . GLU B 1 510 ? 100.545 -51.918 -1.599 1.00 175.96 585 GLU B N 1
ATOM 7784 C CA . GLU B 1 510 ? 100.872 -50.558 -1.193 1.00 168.06 585 GLU B CA 1
ATOM 7785 C C . GLU B 1 510 ? 102.337 -50.463 -0.784 1.00 168.04 585 GLU B C 1
ATOM 7786 O O . GLU B 1 510 ? 102.846 -51.315 -0.049 1.00 174.29 585 GLU B O 1
ATOM 7792 N N . ASN B 1 511 ? 103.019 -49.425 -1.268 1.00 170.31 586 ASN B N 1
ATOM 7793 C CA . ASN B 1 511 ? 104.437 -49.249 -0.983 1.00 170.09 586 ASN B CA 1
ATOM 7794 C C . ASN B 1 511 ? 104.732 -47.839 -0.487 1.00 162.59 586 ASN B C 1
ATOM 7795 O O . ASN B 1 511 ? 103.813 -47.046 -0.257 1.00 157.97 586 ASN B O 1
ATOM 7800 N N . TYR B 1 512 ? 106.013 -47.523 -0.323 1.00 171.21 587 TYR B N 1
ATOM 7801 C CA . TYR B 1 512 ? 106.461 -46.210 0.119 1.00 164.66 587 TYR B CA 1
ATOM 7802 C C . TYR B 1 512 ? 107.094 -45.477 -1.054 1.00 159.63 587 TYR B C 1
ATOM 7803 O O . TYR B 1 512 ? 107.967 -46.025 -1.736 1.00 162.65 587 TYR B O 1
ATOM 7812 N N . PHE B 1 513 ? 106.655 -44.242 -1.286 1.00 161.27 588 PHE B N 1
ATOM 7813 C CA . PHE B 1 513 ? 107.188 -43.414 -2.360 1.00 156.10 588 PHE B CA 1
ATOM 7814 C C . PHE B 1 513 ? 107.404 -42.010 -1.823 1.00 149.66 588 PHE B C 1
ATOM 7815 O O . PHE B 1 513 ? 106.477 -41.405 -1.277 1.00 146.56 588 PHE B O 1
ATOM 7823 N N . TYR B 1 514 ? 108.620 -41.493 -1.979 1.00 168.50 589 TYR B N 1
ATOM 7824 C CA . TYR B 1 514 ? 108.958 -40.164 -1.492 1.00 162.85 589 TYR B CA 1
ATOM 7825 C C . TYR B 1 514 ? 108.903 -39.178 -2.651 1.00 156.83 589 TYR B C 1
ATOM 7826 O O . TYR B 1 514 ? 109.479 -39.426 -3.715 1.00 157.57 589 TYR B O 1
ATOM 7835 N N . GLN B 1 515 ? 108.197 -38.070 -2.443 1.00 167.08 590 GLN B N 1
ATOM 7836 C CA . GLN B 1 515 ? 108.042 -37.046 -3.463 1.00 161.29 590 GLN B CA 1
ATOM 7837 C C . GLN B 1 515 ? 108.034 -35.685 -2.784 1.00 156.05 590 GLN B C 1
ATOM 7838 O O . GLN B 1 515 ? 107.605 -35.554 -1.634 1.00 156.41 590 GLN B O 1
ATOM 7844 N N . ASN B 1 516 ? 108.510 -34.666 -3.503 1.00 162.99 591 ASN B N 1
ATOM 7845 C CA . ASN B 1 516 ? 108.628 -33.313 -2.962 1.00 158.16 591 ASN B CA 1
ATOM 7846 C C . ASN B 1 516 ? 108.000 -32.319 -3.943 1.00 152.75 591 ASN B C 1
ATOM 7847 O O . ASN B 1 516 ? 108.698 -31.577 -4.637 1.00 149.89 591 ASN B O 1
ATOM 7852 N N . VAL B 1 517 ? 106.669 -32.308 -3.998 1.00 154.64 592 VAL B N 1
ATOM 7853 C CA . VAL B 1 517 ? 105.950 -31.301 -4.770 1.00 146.08 592 VAL B CA 1
ATOM 7854 C C . VAL B 1 517 ? 105.761 -30.087 -3.863 1.00 142.46 592 VAL B C 1
ATOM 7855 O O . VAL B 1 517 ? 104.666 -29.824 -3.351 1.00 141.63 592 VAL B O 1
ATOM 7859 N N . ALA B 1 518 ? 106.854 -29.352 -3.644 1.00 150.84 593 ALA B N 1
ATOM 7860 C CA . ALA B 1 518 ? 106.884 -28.210 -2.727 1.00 147.98 593 ALA B CA 1
ATOM 7861 C C . ALA B 1 518 ? 106.404 -28.607 -1.333 1.00 150.62 593 ALA B C 1
ATOM 7862 O O . ALA B 1 518 ? 105.696 -27.858 -0.656 1.00 148.68 593 ALA B O 1
ATOM 7864 N N . THR B 1 519 ? 106.798 -29.804 -0.897 1.00 155.09 594 THR B N 1
ATOM 7865 C CA . THR B 1 519 ? 106.427 -30.312 0.417 1.00 158.39 594 THR B CA 1
ATOM 7866 C C . THR B 1 519 ? 107.466 -30.013 1.489 1.00 159.44 594 THR B C 1
ATOM 7867 O O . THR B 1 519 ? 107.183 -30.211 2.675 1.00 161.77 594 THR B O 1
ATOM 7871 N N . GLY B 1 520 ? 108.652 -29.544 1.106 1.00 164.25 595 GLY B N 1
ATOM 7872 C CA . GLY B 1 520 ? 109.680 -29.203 2.070 1.00 165.37 595 GLY B CA 1
ATOM 7873 C C . GLY B 1 520 ? 110.578 -30.353 2.477 1.00 170.96 595 GLY B C 1
ATOM 7874 O O . GLY B 1 520 ? 110.732 -30.636 3.669 1.00 173.99 595 GLY B O 1
ATOM 7875 N N . GLN B 1 521 ? 111.179 -31.024 1.499 1.00 170.06 596 GLN B N 1
ATOM 7876 C CA . GLN B 1 521 ? 112.130 -32.100 1.744 1.00 175.67 596 GLN B CA 1
ATOM 7877 C C . GLN B 1 521 ? 113.524 -31.633 1.349 1.00 175.36 596 GLN B C 1
ATOM 7878 O O . GLN B 1 521 ? 113.734 -31.178 0.219 1.00 172.48 596 GLN B O 1
ATOM 7884 N N . HIS B 1 522 ? 114.473 -31.743 2.281 1.00 194.54 597 HIS B N 1
ATOM 7885 C CA . HIS B 1 522 ? 115.814 -31.218 2.037 1.00 194.58 597 HIS B CA 1
ATOM 7886 C C . HIS B 1 522 ? 116.589 -32.099 1.063 1.00 198.16 597 HIS B C 1
ATOM 7887 O O . HIS B 1 522 ? 117.084 -31.617 0.038 1.00 196.03 597 HIS B O 1
ATOM 7894 N N . ALA B 1 523 ? 116.706 -33.391 1.363 1.00 193.26 598 ALA B N 1
ATOM 7895 C CA . ALA B 1 523 ? 117.466 -34.302 0.519 1.00 197.54 598 ALA B CA 1
ATOM 7896 C C . ALA B 1 523 ? 116.971 -35.721 0.750 1.00 202.85 598 ALA B C 1
ATOM 7897 O O . ALA B 1 523 ? 116.308 -36.012 1.750 1.00 204.04 598 ALA B O 1
ATOM 7899 N N . ALA B 1 524 ? 117.307 -36.602 -0.191 1.00 180.14 599 ALA B N 1
ATOM 7900 C CA . ALA B 1 524 ? 116.879 -37.994 -0.118 1.00 185.66 599 ALA B CA 1
ATOM 7901 C C . ALA B 1 524 ? 117.926 -38.922 -0.719 1.00 191.63 599 ALA B C 1
ATOM 7902 O O . ALA B 1 524 ? 118.364 -39.876 -0.067 1.00 198.01 599 ALA B O 1
ATOM 7904 N N . CYS B 1 525 ? 118.338 -38.650 -1.965 1.00 179.66 600 CYS B N 1
ATOM 7905 C CA . CYS B 1 525 ? 119.317 -39.522 -2.614 1.00 185.62 600 CYS B CA 1
ATOM 7906 C C . CYS B 1 525 ? 120.702 -39.396 -1.991 1.00 189.23 600 CYS B C 1
ATOM 7907 O O . CYS B 1 525 ? 121.312 -40.436 -1.685 1.00 196.34 600 CYS B O 1
ATOM 7910 N N . PRO B 1 526 ? 121.268 -38.189 -1.779 1.00 189.80 601 PRO B N 1
ATOM 7911 C CA . PRO B 1 526 ? 122.598 -38.150 -1.158 1.00 194.04 601 PRO B CA 1
ATOM 7912 C C . PRO B 1 526 ? 122.589 -38.611 0.300 1.00 197.72 601 PRO B C 1
ATOM 7913 O O . PRO B 1 526 ? 123.427 -39.433 0.676 1.00 204.67 601 PRO B O 1
#

InterPro domains:
  IPR001627 Sema domain [PF01403] (325-512)
  IPR001627 Sema domain [PS51004] (74-543)
  IPR001627 Sema domain [SM00630] (96-515)
  IPR002165 Plexin repeat [PF01437] (546-585)
  IPR015943 WD40/YVTN repeat-like-containing domain superfamily [G3DSA:2.130.10.10] (71-545)
  IPR016201 PSI domain [SM00423] (545-601)
  IPR027231 Semaphorin [PTHR11036] (53-858)
  IPR036352 Sema domain superfamily [SSF101912] (85-547)
  IPR042068 Semaphorin-1A, sema domain [cd11237] (91-546)

CATH classification: 2.130.10.10

B-factor: mean 106.36, std 31.94, range [34.33, 213.37]

GO terms:
  GO:0008201 heparin binding (F, IDA)
  GO:0007411 axon guidance (P, IDA)
  GO:0030215 semaphorin receptor binding (F, TAS)
  GO:0071526 semaphorin-plexin signaling pathway (P, IGI)
  GO:0072499 photoreceptor cell axon guidance (P, IGI)
  GO:0045792 negative regulation of cell size (P, IMP)
  GO:0016199 axon midline choice point recognition (P, IMP)
  GO:0048813 dendrite morphogenesis (P, IMP)
  GO:0007411 axon guidance (P, IMP)
  GO:0007416 synapse assembly (P, IMP)
  GO:0008039 synaptic target recognition (P, IMP)
  GO:0008045 motor neuron axon guidance (P, IMP)
  GO:0005515 protein binding (F, IPI)
  GO:0005886 plasma membrane (C, EXP)

Foldseek 3Di:
DDDFPFWFQPDAFFWWFAWDDDVVVQWIWTFTAQKIFIAGPPHGHTPDIDGHWQDPVLQVVDDDPPDPPSHQAWGFDDWDQAPVRKTWIWTLSRLQIKIFIHVVHGPDIGGCFLAYESDPDQQKDWDDDNHWIWIWAAGDSVRQFIFIQTVHATADGNQVCQAADWRWADWDDDDQKIKTWIWGWHPVCVVVNTAIFIKMWIAGNDQQAAPDPRRRHGQQTAMETAFAWADDPDTDGFGAWQHKEDWADDDDPVDQPTKIKTKTAHDPVDAQKIFIFIAGPVLVVVQLQAFFAADADPPDDDDGDDPVPQDPDRGRDDDPDNHPDDCVSSVVCSRGRYTHDHRATVLNHTQDIDGPDRWHWRYKEKDHFFQFPVRDTWIWIWTFTQQQWIWIWTWDFDDDPSRDTDTQGLDRDGDDHRNWGFHYWYFDVQAAWIWGRTRRTIGIGGNDVLDPDCPVAPCSQAVSQDRQWWADDVDGRTGGPNPDDDPDDDDTDGPNVPDDDDDRD/DADFPAFWQPDFQFWWFAWDDDVVVQWIWTFTFQWIFIAGPPHGHTPDIDGDWQDPVLQVVQDDPPDPPSHQAWGFDDWDQAPVRWTWIWTLSRLQIKIFIGVVGGPDIGGCFLAYENDPDQQKDWDDDNPWIWIWAAGDSVRQFIFIQTVHATADGNQVLQAAPWRWADWDDDDQKIKTWIWGWHPVCVVVNTFIFIKMKMAGNDACFEPDPGNRHGQQIAMETAFAWADDPDTHGFGAWAHKEDWADDDDPVDQPTKIKTKTAHDPVDAQKIFIFIAHPVLVVVQLQAFFAADADPPDDDDGDDPVPQDPDRGNDDDPDNHPDDCVSRVVCSRGRYTDDHRATVLNHTQDIDGPDRWHWRYKEKDHFFQFPVRDTWIKIWIFTQQQWIWIWTWDADDDPDGDIDTQGQDRDGDDHRRWGFHYWYFDPCAWIWTRTRRTIGIGGNDPLDPDCPVAPVSQQPSQDRQWWQDDVDGRTGGPPPDDDPDDDDTDHPNVVDDDDDRD

Nearest PDB structures (foldseek):
  6qp9-assembly1_A  TM=1.002E+00  e=6.466E-99  Drosophila melanogaster
  6qp9-assembly1_B  TM=1.000E+00  e=1.071E-94  Drosophila melanogaster
  6fkm-assembly1_B  TM=9.366E-01  e=8.250E-53  Drosophila melanogaster
  6fkk-assembly1_A  TM=9.365E-01  e=1.723E-51  Drosophila melanogaster
  6qp7-assembly1_A  TM=8.845E-01  e=1.048E-42  Drosophila melanogaster